Protein AF-0000000086161895 (afdb_homodimer)

pLDDT: mean 83.67, std 21.59, range [21.61, 98.75]

Solvent-accessible surface area (backbone atoms only — not comparable to full-atom values): 61443 Å² total; per-residue (Å²): 136,80,77,74,78,80,79,77,76,77,77,75,75,74,75,74,74,72,73,72,72,72,70,74,74,78,70,81,66,55,65,50,61,78,21,71,27,57,58,48,55,88,66,81,60,60,78,87,67,61,62,79,76,71,68,29,34,17,22,24,34,49,41,60,43,24,47,88,92,68,46,90,54,92,50,67,39,43,39,26,36,40,33,36,76,40,79,45,53,59,91,67,76,63,50,37,33,41,37,45,35,44,27,64,58,23,27,18,32,64,71,48,56,63,57,45,55,58,35,45,64,69,44,63,31,33,44,26,39,35,35,35,24,40,70,28,5,42,70,4,53,47,62,66,19,65,34,22,35,42,52,29,55,36,24,93,58,34,77,41,82,45,83,87,43,44,45,47,27,31,46,40,43,29,64,75,51,75,62,46,39,44,44,60,29,62,66,41,46,29,48,51,51,50,49,47,37,64,70,77,38,67,71,29,42,27,32,43,33,12,27,29,34,15,20,38,42,46,54,51,36,40,72,65,58,56,87,41,46,34,27,38,36,29,27,13,24,38,52,84,57,52,96,85,50,94,55,67,55,26,65,77,35,43,38,51,50,33,39,60,23,50,41,48,52,44,37,52,34,64,74,32,88,57,24,70,55,86,69,95,44,71,91,43,40,59,59,50,53,52,49,50,33,51,49,31,54,75,28,37,92,77,34,70,45,23,34,49,37,23,68,61,61,73,37,55,27,41,58,42,46,14,42,56,33,34,68,26,47,52,36,82,83,39,25,36,52,34,49,46,49,52,24,30,57,70,67,44,45,76,68,32,43,52,52,49,49,54,51,42,45,54,59,49,55,40,51,72,40,49,70,61,64,55,64,58,16,39,44,10,59,37,56,52,18,66,62,39,24,51,32,41,37,61,31,66,33,42,47,84,76,54,72,37,69,71,56,51,48,46,30,38,71,72,26,74,49,16,71,86,56,65,66,54,51,55,48,43,30,44,34,58,57,51,82,48,71,45,35,58,77,46,46,89,76,48,77,79,89,46,50,53,51,47,38,78,72,56,71,69,78,74,47,81,64,54,48,44,72,78,11,21,36,41,37,33,23,9,40,38,3,63,81,28,26,40,67,36,35,53,49,50,48,60,55,36,53,93,25,38,70,36,67,48,78,48,76,34,72,77,6,23,55,59,26,48,55,47,50,76,69,84,79,84,68,46,48,49,46,51,48,52,33,41,29,61,75,47,74,36,35,72,88,72,50,76,68,68,57,66,75,70,55,65,80,85,73,52,36,79,76,60,78,80,70,66,79,74,67,72,71,66,80,73,69,86,127,135,84,79,73,77,81,77,76,75,76,77,74,77,74,73,74,73,74,71,71,70,71,68,76,72,77,70,80,64,55,65,48,62,79,21,70,28,57,58,48,56,89,67,80,60,61,77,88,66,63,62,80,77,74,66,28,34,16,22,25,35,48,39,62,42,24,48,88,93,67,46,90,54,92,49,68,38,45,40,26,37,40,34,37,77,41,80,46,53,59,92,69,76,64,49,38,33,40,37,45,35,44,28,64,57,24,25,17,33,64,73,48,57,64,58,44,55,60,35,45,63,70,44,64,31,35,44,25,38,36,35,35,24,41,69,29,6,39,69,4,53,48,63,66,19,65,35,22,36,41,51,29,53,36,23,92,57,36,79,42,82,43,83,87,43,46,45,48,27,31,45,40,42,30,65,75,51,74,61,47,38,43,44,60,28,62,67,40,47,29,48,52,52,52,49,47,38,62,71,76,38,68,72,28,43,28,31,43,36,13,29,29,35,14,20,38,41,46,54,50,38,40,72,65,59,55,87,39,48,34,26,40,35,28,26,12,22,38,51,84,56,54,96,85,50,94,54,67,55,28,65,75,35,44,38,52,51,31,37,62,23,50,41,48,53,44,36,51,33,64,74,32,87,56,24,73,54,87,71,95,43,72,92,42,39,59,58,51,53,50,49,51,34,50,49,31,56,74,28,37,90,78,35,68,47,21,34,50,40,24,69,61,59,72,38,55,28,42,59,43,46,13,40,56,33,34,69,24,47,52,36,82,82,39,26,34,54,34,49,47,49,53,26,30,58,71,66,43,46,75,69,30,44,53,52,49,49,54,52,42,44,55,59,49,56,42,50,71,41,46,68,61,64,56,65,38,32,34,46,14,58,39,56,53,19,66,60,41,24,51,33,41,36,59,31,67,33,42,47,85,76,54,73,38,68,71,56,51,49,48,31,38,70,73,26,75,48,18,71,87,55,65,67,55,51,55,49,42,28,44,32,58,58,50,82,47,70,44,36,57,76,46,48,89,78,48,77,79,88,46,49,50,51,46,38,76,73,57,71,69,78,73,49,80,64,53,48,43,71,79,12,20,37,41,37,34,25,10,40,38,4,61,80,29,28,40,66,36,34,52,51,49,47,62,54,37,53,94,26,37,69,37,68,48,78,50,75,34,72,77,6,24,55,59,32,44,56,56,50,82,68,83,78,86,68,50,50,51,45,50,49,53,34,40,28,60,74,47,74,35,36,72,89,72,49,76,67,66,58,65,76,70,55,70,80,84,75,51,36,78,76,58,77,80,69,66,79,73,68,71,72,66,81,72,70,86,128

Nearest PDB structures (foldseek):
  5uno-assembly1_A  TM=5.852E-01  e=4.118E-14  Mycobacterium tuberculosis H37Rv
  8g5u-assembly4_D  TM=5.587E-01  e=6.358E-14  Streptomyces sp. CB03234
  1u4n-assembly1_A  TM=6.090E-01  e=3.744E-05  Alicyclobacillus acidocaldarius
  7q4h-assembly1_B  TM=5.956E-01  e=3.953E-05  Thermoanaerobacter thermohydrosulfuricus
  8b4u-assembly1_A  TM=5.613E-01  e=4.652E-05  Candidatus Bathyarchaeota archaeon

Structure (mmCIF, N/CA/C/O backbone):
data_AF-0000000086161895-model_v1
#
loop_
_entity.id
_entity.type
_entity.pdbx_description
1 polymer 'AB hydrolase-1 domain-containing protein'
#
loop_
_atom_site.group_PDB
_atom_site.id
_atom_site.type_symbol
_atom_site.label_atom_id
_atom_site.label_alt_id
_atom_site.label_comp_id
_atom_site.label_asym_id
_atom_site.label_entity_id
_atom_site.label_seq_id
_atom_site.pdbx_PDB_ins_code
_atom_site.Cartn_x
_atom_site.Cartn_y
_atom_site.Cartn_z
_atom_site.occupancy
_atom_site.B_iso_or_equiv
_atom_site.auth_seq_id
_atom_site.auth_comp_id
_atom_site.auth_asym_id
_atom_site.auth_atom_id
_atom_site.pdbx_PDB_model_num
ATOM 1 N N . MET A 1 1 ? 13.367 -83.688 52.375 1 24.23 1 MET A N 1
ATOM 2 C CA . MET A 1 1 ? 12.375 -82.75 52.875 1 24.23 1 MET A CA 1
ATOM 3 C C . MET A 1 1 ? 12.523 -81.375 52.188 1 24.23 1 MET A C 1
ATOM 5 O O . MET A 1 1 ? 13.469 -80.688 52.469 1 24.23 1 MET A O 1
ATOM 9 N N . LEU A 1 2 ? 12.367 -81.438 50.906 1 25.75 2 LEU A N 1
ATOM 10 C CA . LEU A 1 2 ? 12.672 -80.625 49.719 1 25.75 2 LEU A CA 1
ATOM 11 C C . LEU A 1 2 ? 11.906 -79.312 49.719 1 25.75 2 LEU A C 1
ATOM 13 O O . LEU A 1 2 ? 10.672 -79.312 49.719 1 25.75 2 LEU A O 1
ATOM 17 N N . SER A 1 3 ? 12.5 -78.375 50.531 1 25.25 3 SER A N 1
ATOM 18 C CA . SER A 1 3 ? 11.961 -77.125 50.969 1 25.25 3 SER A CA 1
ATOM 19 C C . SER A 1 3 ? 11.523 -76.25 49.812 1 25.25 3 SER A C 1
ATOM 21 O O . SER A 1 3 ? 12.266 -76.125 48.812 1 25.25 3 SER A O 1
ATOM 23 N N . LEU A 1 4 ? 10.203 -76.125 49.594 1 27.11 4 LEU A N 1
ATOM 24 C CA . LEU A 1 4 ? 9.352 -75.625 48.531 1 27.11 4 LEU A CA 1
ATOM 25 C C . LEU A 1 4 ? 9.5 -74.125 48.438 1 27.11 4 LEU A C 1
ATOM 27 O O . LEU A 1 4 ? 9.273 -73.375 49.406 1 27.11 4 LEU A O 1
ATOM 31 N N . PRO A 1 5 ? 10.484 -73.625 47.656 1 26.67 5 PRO A N 1
ATOM 32 C CA . PRO A 1 5 ? 10.797 -72.188 47.656 1 26.67 5 PRO A CA 1
ATOM 33 C C . PRO A 1 5 ? 9.586 -71.375 47.344 1 26.67 5 PRO A C 1
ATOM 35 O O . PRO A 1 5 ? 8.68 -71.812 46.625 1 26.67 5 PRO A O 1
ATOM 38 N N . ARG A 1 6 ? 9.219 -70.438 48.344 1 24.05 6 ARG A N 1
ATOM 39 C CA . ARG A 1 6 ? 8.125 -69.5 48.438 1 24.05 6 ARG A CA 1
ATOM 40 C C . ARG A 1 6 ? 8.125 -68.5 47.25 1 24.05 6 ARG A C 1
ATOM 42 O O . ARG A 1 6 ? 9.109 -67.812 47 1 24.05 6 ARG A O 1
ATOM 49 N N . LEU A 1 7 ? 7.457 -68.812 46.094 1 22.81 7 LEU A N 1
ATOM 50 C CA . LEU A 1 7 ? 7.324 -68.125 44.812 1 22.81 7 LEU A CA 1
ATOM 51 C C . LEU A 1 7 ? 6.688 -66.75 45.031 1 22.81 7 LEU A C 1
ATOM 53 O O . LEU A 1 7 ? 5.531 -66.625 45.469 1 22.81 7 LEU A O 1
ATOM 57 N N . LEU A 1 8 ? 7.418 -65.812 45.781 1 24.45 8 LEU A N 1
ATOM 58 C CA . LEU A 1 8 ? 6.824 -64.5 46.062 1 24.45 8 LEU A CA 1
ATOM 59 C C . LEU A 1 8 ? 6.348 -63.844 44.781 1 24.45 8 LEU A C 1
ATOM 61 O O . LEU A 1 8 ? 7.109 -63.719 43.812 1 24.45 8 LEU A O 1
ATOM 65 N N . GLY A 1 9 ? 5.039 -63.938 44.469 1 23.34 9 GLY A N 1
ATOM 66 C CA . GLY A 1 9 ? 4.27 -63.344 43.375 1 23.34 9 GLY A CA 1
ATOM 67 C C . GLY A 1 9 ? 4.379 -61.844 43.312 1 23.34 9 GLY A C 1
ATOM 68 O O . GLY A 1 9 ? 3.973 -61.125 44.25 1 23.34 9 GLY A O 1
ATOM 69 N N . VAL A 1 10 ? 5.559 -61.312 42.906 1 24.62 10 VAL A N 1
ATOM 70 C CA . VAL A 1 10 ? 5.707 -59.875 42.781 1 24.62 10 VAL A CA 1
ATOM 71 C C . VAL A 1 10 ? 4.605 -59.312 41.875 1 24.62 10 VAL A C 1
ATOM 73 O O . VAL A 1 10 ? 4.438 -59.75 40.75 1 24.62 10 VAL A O 1
ATOM 76 N N . SER A 1 11 ? 3.475 -58.875 42.5 1 23.55 11 SER A N 1
ATOM 77 C CA . SER A 1 11 ? 2.367 -58.156 41.844 1 23.55 11 SER A CA 1
ATOM 78 C C . SER A 1 11 ? 2.846 -56.906 41.125 1 23.55 11 SER A C 1
ATOM 80 O O . SER A 1 11 ? 3.396 -56 41.75 1 23.55 11 SER A O 1
ATOM 82 N N . ALA A 1 12 ? 3.393 -57.062 39.938 1 25.22 12 ALA A N 1
ATOM 83 C CA . ALA A 1 12 ? 3.781 -55.906 39.156 1 25.22 12 ALA A CA 1
ATOM 84 C C . ALA A 1 12 ? 2.604 -54.969 38.938 1 25.22 12 ALA A C 1
ATOM 86 O O . ALA A 1 12 ? 1.593 -55.344 38.344 1 25.22 12 ALA A O 1
ATOM 87 N N . PHE A 1 13 ? 2.307 -54.094 39.875 1 25.09 13 PHE A N 1
ATOM 88 C CA . PHE A 1 13 ? 1.316 -53.031 39.656 1 25.09 13 PHE A CA 1
ATOM 89 C C . PHE A 1 13 ? 1.644 -52.219 38.406 1 25.09 13 PHE A C 1
ATOM 91 O O . PHE A 1 13 ? 2.738 -51.656 38.281 1 25.09 13 PHE A O 1
ATOM 98 N N . VAL A 1 14 ? 1.16 -52.719 37.25 1 24.91 14 VAL A N 1
ATOM 99 C CA . VAL A 1 14 ? 1.245 -51.906 36.031 1 24.91 14 VAL A CA 1
ATOM 100 C C . VAL A 1 14 ? 0.517 -50.594 36.219 1 24.91 14 VAL A C 1
ATOM 102 O O . VAL A 1 14 ? -0.698 -50.562 36.438 1 24.91 14 VAL A O 1
ATOM 105 N N . ALA A 1 15 ? 1.166 -49.625 36.875 1 27.08 15 ALA A N 1
ATOM 106 C CA . ALA A 1 15 ? 0.582 -48.312 36.844 1 27.08 15 ALA A CA 1
ATOM 107 C C . ALA A 1 15 ? 0.25 -47.906 35.406 1 27.08 15 ALA A C 1
ATOM 109 O O . ALA A 1 15 ? 1.128 -47.875 34.531 1 27.08 15 ALA A O 1
ATOM 110 N N . ALA A 1 16 ? -0.984 -48.094 35.031 1 27.03 16 ALA A N 1
ATOM 111 C CA . ALA A 1 16 ? -1.546 -47.531 33.812 1 27.03 16 ALA A CA 1
ATOM 112 C C . ALA A 1 16 ? -1.298 -46.031 33.75 1 27.03 16 ALA A C 1
ATOM 114 O O . ALA A 1 16 ? -1.785 -45.281 34.594 1 27.03 16 ALA A O 1
ATOM 115 N N . ALA A 1 17 ? -0.083 -45.688 33.344 1 31.97 17 ALA A N 1
ATOM 116 C CA . ALA A 1 17 ? 0.061 -44.281 33 1 31.97 17 ALA A CA 1
ATOM 117 C C . ALA A 1 17 ? -1.079 -43.812 32.094 1 31.97 17 ALA A C 1
ATOM 119 O O . ALA A 1 17 ? -1.207 -44.281 30.969 1 31.97 17 ALA A O 1
ATOM 120 N N . LEU A 1 18 ? -2.164 -43.438 32.75 1 31.08 18 LEU A N 1
ATOM 121 C CA . LEU A 1 18 ? -3.16 -42.688 32.031 1 31.08 18 LEU A CA 1
ATOM 122 C C . LEU A 1 18 ? -2.516 -41.469 31.344 1 31.08 18 LEU A C 1
ATOM 124 O O . LEU A 1 18 ? -2.021 -40.562 32 1 31.08 18 LEU A O 1
ATOM 128 N N . THR A 1 19 ? -1.918 -41.812 30.219 1 31.52 19 THR A N 1
ATOM 129 C CA . THR A 1 19 ? -1.592 -40.688 29.344 1 31.52 19 THR A CA 1
ATOM 130 C C . THR A 1 19 ? -2.809 -39.812 29.141 1 31.52 19 THR A C 1
ATOM 132 O O . THR A 1 19 ? -3.822 -40.219 28.578 1 31.52 19 THR A O 1
ATOM 135 N N . THR A 1 20 ? -3.062 -38.938 30.141 1 30.12 20 THR A N 1
ATOM 136 C CA . THR A 1 20 ? -3.979 -37.844 29.828 1 30.12 20 THR A CA 1
ATOM 137 C C . THR A 1 20 ? -3.617 -37.188 28.5 1 30.12 20 THR A C 1
ATOM 139 O O . THR A 1 20 ? -2.504 -36.688 28.328 1 30.12 20 THR A O 1
ATOM 142 N N . THR A 1 21 ? -4.094 -37.781 27.469 1 30.19 21 THR A N 1
ATOM 143 C CA . THR A 1 21 ? -4.156 -36.969 26.25 1 30.19 21 THR A CA 1
ATOM 144 C C . THR A 1 21 ? -4.746 -35.594 26.547 1 30.19 21 THR A C 1
ATOM 146 O O . THR A 1 21 ? -5.91 -35.469 26.953 1 30.19 21 THR A O 1
ATOM 149 N N . ALA A 1 22 ? -3.904 -34.719 27.078 1 31.86 22 ALA A N 1
ATOM 150 C CA . ALA A 1 22 ? -4.348 -33.344 27.062 1 31.86 22 ALA A CA 1
ATOM 151 C C . ALA A 1 22 ? -5.062 -33 25.75 1 31.86 22 ALA A C 1
ATOM 153 O O . ALA A 1 22 ? -4.457 -33.062 24.688 1 31.86 22 ALA A O 1
ATOM 154 N N . SER A 1 23 ? -6.266 -33.312 25.641 1 28.88 23 SER A N 1
ATOM 155 C CA . SER A 1 23 ? -7.051 -32.688 24.578 1 28.88 23 SER A CA 1
ATOM 156 C C . SER A 1 23 ? -6.664 -31.219 24.406 1 28.88 23 SER A C 1
ATOM 158 O O . SER A 1 23 ? -6.699 -30.438 25.359 1 28.88 23 SER A O 1
ATOM 160 N N . ALA A 1 24 ? -5.742 -30.906 23.578 1 35.44 24 ALA A N 1
ATOM 161 C CA . ALA A 1 24 ? -5.551 -29.516 23.156 1 35.44 24 ALA A CA 1
ATOM 162 C C . ALA A 1 24 ? -6.891 -28.812 23 1 35.44 24 ALA A C 1
ATOM 164 O O . ALA A 1 24 ? -7.688 -29.125 22.125 1 35.44 24 ALA A O 1
ATOM 165 N N . SER A 1 25 ? -7.531 -28.469 24.016 1 37.5 25 SER A N 1
ATOM 166 C CA . SER A 1 25 ? -8.688 -27.578 23.953 1 37.5 25 SER A CA 1
ATOM 167 C C . SER A 1 25 ? -8.594 -26.625 22.766 1 37.5 25 SER A C 1
ATOM 169 O O . SER A 1 25 ? -7.648 -25.844 22.656 1 37.5 25 SER A O 1
ATOM 171 N N . SER A 1 26 ? -8.914 -26.906 21.562 1 45.38 26 SER A N 1
ATOM 172 C CA . SER A 1 26 ? -9.031 -26.062 20.375 1 45.38 26 SER A CA 1
ATOM 173 C C . SER A 1 26 ? -9.609 -24.703 20.719 1 45.38 26 SER A C 1
ATOM 175 O O . SER A 1 26 ? -10.82 -24.562 20.906 1 45.38 26 SER A O 1
ATOM 177 N N . GLN A 1 27 ? -9.109 -23.906 21.516 1 52.97 27 GLN A N 1
ATOM 178 C CA . GLN A 1 27 ? -9.609 -22.562 21.781 1 52.97 27 GLN A CA 1
ATOM 179 C C . GLN A 1 27 ? -10.023 -21.859 20.5 1 52.97 27 GLN A C 1
ATOM 181 O O . GLN A 1 27 ? -9.281 -21.859 19.516 1 52.97 27 GLN A O 1
ATOM 186 N N . ALA A 1 28 ? -11.352 -21.469 20.438 1 69.06 28 ALA A N 1
ATOM 187 C CA . ALA A 1 28 ? -12.008 -20.781 19.312 1 69.06 28 ALA A CA 1
ATOM 188 C C . ALA A 1 28 ? -11.203 -19.562 18.891 1 69.06 28 ALA A C 1
ATOM 190 O O . ALA A 1 28 ? -10.781 -18.75 19.719 1 69.06 28 ALA A O 1
ATOM 191 N N . LEU A 1 29 ? -10.727 -19.516 17.547 1 86.56 29 LEU A N 1
ATOM 192 C CA . LEU A 1 29 ? -9.984 -18.391 17 1 86.56 29 LEU A CA 1
ATOM 193 C C . LEU A 1 29 ? -10.781 -17.109 17.109 1 86.56 29 LEU A C 1
ATOM 195 O O . LEU A 1 29 ? -12.008 -17.109 16.953 1 86.56 29 LEU A O 1
ATOM 199 N N . ARG A 1 30 ? -10.156 -16.062 17.5 1 89.5 30 ARG A N 1
ATOM 200 C CA . ARG A 1 30 ? -10.781 -14.75 17.422 1 89.5 30 ARG A CA 1
ATOM 201 C C . ARG A 1 30 ? -11.008 -14.336 15.969 1 89.5 30 ARG A C 1
ATOM 203 O O . ARG A 1 30 ? -10.094 -14.422 15.148 1 89.5 30 ARG A O 1
ATOM 210 N N . VAL A 1 31 ? -12.273 -13.977 15.695 1 95 31 VAL A N 1
ATOM 211 C CA . VAL A 1 31 ? -12.641 -13.547 14.352 1 95 31 VAL A CA 1
ATOM 212 C C . VAL A 1 31 ? -13.039 -12.078 14.367 1 95 31 VAL A C 1
ATOM 214 O O . VAL A 1 31 ? -13.992 -11.695 15.055 1 95 31 VAL A O 1
ATOM 217 N N . ASN A 1 32 ? -12.289 -11.234 13.719 1 95.38 32 ASN A N 1
ATOM 218 C CA . ASN A 1 32 ? -12.625 -9.828 13.508 1 95.38 32 ASN A CA 1
ATOM 219 C C . ASN A 1 32 ? -13.508 -9.641 12.281 1 95.38 32 ASN A C 1
ATOM 221 O O . ASN A 1 32 ? -13.008 -9.43 11.172 1 95.38 32 ASN A O 1
ATOM 225 N N . GLY A 1 33 ? -14.719 -9.57 12.258 1 93.25 33 GLY A N 1
ATOM 226 C CA . GLY A 1 33 ? -15.734 -9.57 11.219 1 93.25 33 GLY A CA 1
ATOM 227 C C . GLY A 1 33 ? -17.016 -10.273 11.625 1 93.25 33 GLY A C 1
ATOM 228 O O . GLY A 1 33 ? -17.234 -10.523 12.812 1 93.25 33 GLY A O 1
ATOM 229 N N . TRP A 1 34 ? -17.953 -10.414 10.703 1 95.06 34 TRP A N 1
ATOM 230 C CA . TRP A 1 34 ? -17.922 -10.203 9.258 1 95.06 34 TRP A CA 1
ATOM 231 C C . TRP A 1 34 ? -18.422 -8.812 8.906 1 95.06 34 TRP A C 1
ATOM 233 O O . TRP A 1 34 ? -19.547 -8.445 9.266 1 95.06 34 TRP A O 1
ATOM 243 N N . TYR A 1 35 ? -17.594 -8.055 8.102 1 92.5 35 TYR A N 1
ATOM 244 C CA . TYR A 1 35 ? -17.969 -6.723 7.656 1 92.5 35 TYR A CA 1
ATOM 245 C C . TYR A 1 35 ? -18.375 -6.738 6.188 1 92.5 35 TYR A C 1
ATOM 247 O O . TYR A 1 35 ? -17.797 -7.461 5.379 1 92.5 35 TYR A O 1
ATOM 255 N N . PRO A 1 36 ? -19.422 -5.875 5.793 1 88.62 36 PRO A N 1
ATOM 256 C CA . PRO A 1 36 ? -19.656 -5.711 4.355 1 88.62 36 PRO A CA 1
ATOM 257 C C . PRO A 1 36 ? -18.438 -5.168 3.615 1 88.62 36 PRO A C 1
ATOM 259 O O . PRO A 1 36 ? -17.75 -4.289 4.125 1 88.62 36 PRO A O 1
ATOM 262 N N . CYS A 1 37 ? -18.156 -5.789 2.475 1 86.06 37 CYS A N 1
ATOM 263 C CA . CYS A 1 37 ? -17.031 -5.312 1.675 1 86.06 37 CYS A CA 1
ATOM 264 C C . CYS A 1 37 ? -17.312 -5.484 0.187 1 86.06 37 CYS A C 1
ATOM 266 O O . CYS A 1 37 ? -18.234 -6.191 -0.197 1 86.06 37 CYS A O 1
ATOM 268 N N . GLY A 1 38 ? -16.594 -4.723 -0.635 1 78.94 38 GLY A N 1
ATOM 269 C CA . GLY A 1 38 ? -16.797 -4.754 -2.074 1 78.94 38 GLY A CA 1
ATOM 270 C C . GLY A 1 38 ? -15.703 -5.492 -2.814 1 78.94 38 GLY A C 1
ATOM 271 O O . GLY A 1 38 ? -14.875 -6.164 -2.197 1 78.94 38 GLY A O 1
ATOM 272 N N . TYR A 1 39 ? -15.781 -5.395 -4.117 1 76.94 39 TYR A N 1
ATOM 273 C CA . TYR A 1 39 ? -14.719 -5.934 -4.961 1 76.94 39 TYR A CA 1
ATOM 274 C C . TYR A 1 39 ? -13.414 -5.184 -4.738 1 76.94 39 TYR A C 1
ATOM 276 O O . TYR A 1 39 ? -13.414 -3.961 -4.559 1 76.94 39 TYR A O 1
ATOM 284 N N . SER A 1 40 ? -12.32 -5.848 -4.617 1 70.56 40 SER A N 1
ATOM 285 C CA . SER A 1 40 ? -11.016 -5.219 -4.418 1 70.56 40 SER A CA 1
ATOM 286 C C . SER A 1 40 ? -10.586 -4.43 -5.648 1 70.56 40 SER A C 1
ATOM 288 O O . SER A 1 40 ? -9.836 -3.459 -5.539 1 70.56 40 SER A O 1
ATOM 290 N N . SER A 1 41 ? -10.727 -4.914 -6.828 1 58.66 41 SER A N 1
ATOM 291 C CA . SER A 1 41 ? -10.352 -4.211 -8.047 1 58.66 41 SER A CA 1
ATOM 292 C C . SER A 1 41 ? -11.586 -3.861 -8.883 1 58.66 41 SER A C 1
ATOM 294 O O . SER A 1 41 ? -12.648 -4.453 -8.703 1 58.66 41 SER A O 1
ATOM 296 N N . GLU A 1 42 ? -11.547 -2.545 -9.5 1 49.25 42 GLU A N 1
ATOM 297 C CA . GLU A 1 42 ? -12.641 -2.139 -10.383 1 49.25 42 GLU A CA 1
ATOM 298 C C . GLU A 1 42 ? -13.008 -3.258 -11.352 1 49.25 42 GLU A C 1
ATOM 300 O O . GLU A 1 42 ? -12.211 -3.639 -12.203 1 49.25 42 GLU A O 1
ATOM 305 N N . VAL A 1 43 ? -13.594 -4.152 -10.789 1 45.12 43 VAL A N 1
ATOM 306 C CA . VAL A 1 43 ? -14.164 -5.074 -11.766 1 45.12 43 VAL A CA 1
ATOM 307 C C . VAL A 1 43 ? -15.078 -4.316 -12.727 1 45.12 43 VAL A C 1
ATOM 309 O O . VAL A 1 43 ? -15.961 -3.574 -12.297 1 45.12 43 VAL A O 1
ATOM 312 N N . GLN A 1 44 ? -14.414 -3.824 -13.867 1 40.53 44 GLN A N 1
ATOM 313 C CA . GLN A 1 44 ? -15.234 -3.197 -14.898 1 40.53 44 GLN A CA 1
ATOM 314 C C . GLN A 1 44 ? -16.516 -3.986 -15.133 1 40.53 44 GLN A C 1
ATOM 316 O O . GLN A 1 44 ? -16.484 -5.133 -15.578 1 40.53 44 GLN A O 1
ATOM 321 N N . PHE A 1 45 ? -17.438 -3.623 -14.312 1 41.41 45 PHE A N 1
ATOM 322 C CA . PHE A 1 45 ? -18.719 -4.207 -14.68 1 41.41 45 PHE A CA 1
ATOM 323 C C . PHE A 1 45 ? -19.281 -3.541 -15.93 1 41.41 45 PHE A C 1
ATOM 325 O O . PHE A 1 45 ? -19.062 -2.35 -16.156 1 41.41 45 PHE A O 1
ATOM 332 N N . ASP A 1 46 ? -19.469 -4.277 -16.922 1 37.31 46 ASP A N 1
ATOM 333 C CA . ASP A 1 46 ? -20.297 -3.686 -17.969 1 37.31 46 ASP A CA 1
ATOM 334 C C . ASP A 1 46 ? -21.469 -2.918 -17.359 1 37.31 46 ASP A C 1
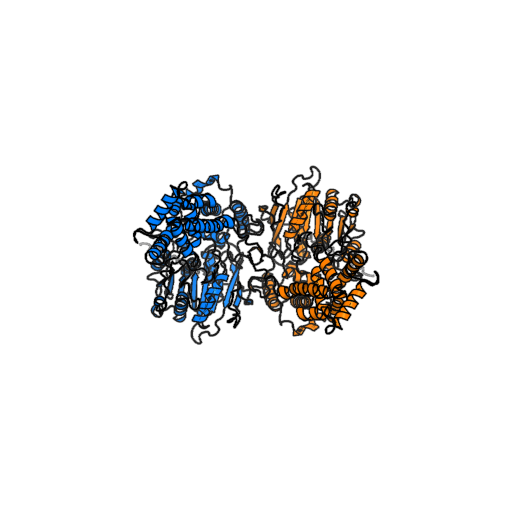ATOM 336 O O . ASP A 1 46 ? -22.109 -3.393 -16.406 1 37.31 46 ASP A O 1
ATOM 340 N N . ALA A 1 47 ? -21.5 -1.625 -17.594 1 37.44 47 ALA A N 1
ATOM 341 C CA . ALA A 1 47 ? -22.5 -0.661 -17.125 1 37.44 47 ALA A CA 1
ATOM 342 C C . ALA A 1 47 ? -23.891 -1.292 -17.062 1 37.44 47 ALA A C 1
ATOM 344 O O . ALA A 1 47 ? -24.688 -0.937 -16.188 1 37.44 47 ALA A O 1
ATOM 345 N N . ASP A 1 48 ? -24.25 -1.969 -18.047 1 38.88 48 ASP A N 1
ATOM 346 C CA . ASP A 1 48 ? -25.625 -2.42 -18.203 1 38.88 48 ASP A CA 1
ATOM 347 C C . ASP A 1 48 ? -25.984 -3.471 -17.156 1 38.88 48 ASP A C 1
ATOM 349 O O . ASP A 1 48 ? -27.156 -3.83 -17.016 1 38.88 48 ASP A O 1
ATOM 353 N N . THR A 1 49 ? -25.062 -4.234 -16.797 1 38 49 THR A N 1
ATOM 354 C CA . THR A 1 49 ? -25.422 -5.309 -15.875 1 38 49 THR A CA 1
ATOM 355 C C . THR A 1 49 ? -25.141 -4.898 -14.43 1 38 49 THR A C 1
ATOM 357 O O . THR A 1 49 ? -24.781 -5.738 -13.602 1 38 49 THR A O 1
ATOM 360 N N . TYR A 1 50 ? -24.812 -3.756 -14.117 1 41.09 50 TYR A N 1
ATOM 361 C CA . TYR A 1 50 ? -24.594 -3.311 -12.75 1 41.09 50 TYR A CA 1
ATOM 362 C C . TYR A 1 50 ? -25.75 -3.742 -11.844 1 41.09 50 TYR A C 1
ATOM 364 O O . TYR A 1 50 ? -26.656 -2.959 -11.578 1 41.09 50 TYR A O 1
ATOM 372 N N . GLU A 1 51 ? -26.547 -4.785 -12.211 1 42.22 51 GLU A N 1
ATOM 373 C CA . GLU A 1 51 ? -27.5 -4.977 -11.117 1 42.22 51 GLU A CA 1
ATOM 374 C C . GLU A 1 51 ? -26.812 -4.836 -9.758 1 42.22 51 GLU A C 1
ATOM 376 O O . GLU A 1 51 ? -25.656 -4.43 -9.68 1 42.22 51 GLU A O 1
ATOM 381 N N . GLU A 1 52 ? -27.234 -5.945 -8.859 1 46.41 52 GLU A N 1
ATOM 382 C CA . GLU A 1 52 ? -27.188 -6.086 -7.41 1 46.41 52 GLU A CA 1
ATOM 383 C C . GLU A 1 52 ? -25.75 -6.199 -6.914 1 46.41 52 GLU A C 1
ATOM 385 O O . GLU A 1 52 ? -25 -7.086 -7.34 1 46.41 52 GLU A O 1
ATOM 390 N N . ILE A 1 53 ? -25.156 -5.129 -6.566 1 50.34 53 ILE A N 1
ATOM 391 C CA . ILE A 1 53 ? -23.875 -5.027 -5.871 1 50.34 53 ILE A CA 1
ATOM 392 C C . ILE A 1 53 ? -23.672 -6.25 -4.973 1 50.34 53 ILE A C 1
ATOM 394 O O . ILE A 1 53 ? -24.422 -6.441 -4.004 1 50.34 53 ILE A O 1
ATOM 398 N N . THR A 1 54 ? -23.234 -7.371 -5.527 1 58.41 54 THR A N 1
ATOM 399 C CA . THR A 1 54 ? -22.844 -8.461 -4.648 1 58.41 54 THR A CA 1
ATOM 400 C C . THR A 1 54 ? -22.047 -7.938 -3.459 1 58.41 54 THR A C 1
ATOM 402 O O . THR A 1 54 ? -21.031 -7.25 -3.633 1 58.41 54 THR A O 1
ATOM 405 N N . VAL A 1 55 ? -22.703 -7.918 -2.287 1 79.12 55 VAL A N 1
ATOM 406 C CA . VAL A 1 55 ? -22.094 -7.48 -1.04 1 79.12 55 VAL A CA 1
ATOM 407 C C . VAL A 1 55 ? -21.328 -8.641 -0.406 1 79.12 55 VAL A C 1
ATOM 409 O O . VAL A 1 55 ? -21.922 -9.648 -0.017 1 79.12 55 VAL A O 1
ATOM 412 N N . PHE A 1 56 ? -20.094 -8.727 -0.61 1 89.62 56 PHE A N 1
ATOM 413 C CA . PHE A 1 56 ? -19.219 -9.648 0.119 1 89.62 56 PHE A CA 1
ATOM 414 C C . PHE A 1 56 ? -19.172 -9.289 1.6 1 89.62 56 PHE A C 1
ATOM 416 O O . PHE A 1 56 ? -19.703 -8.25 2.008 1 89.62 56 PHE A O 1
ATOM 423 N N . GLU A 1 57 ? -18.766 -10.273 2.322 1 94.12 57 GLU A N 1
ATOM 424 C CA . GLU A 1 57 ? -18.375 -10.039 3.709 1 94.12 57 GLU A CA 1
ATOM 425 C C . GLU A 1 57 ? -16.922 -10.414 3.941 1 94.12 57 GLU A C 1
ATOM 427 O O . GLU A 1 57 ? -16.438 -11.406 3.387 1 94.12 57 GLU A O 1
ATOM 432 N N . CYS A 1 58 ? -16.203 -9.602 4.727 1 93.12 58 CYS A N 1
ATOM 433 C CA . CYS A 1 58 ? -14.781 -9.805 4.961 1 93.12 58 CYS A CA 1
ATOM 434 C C . CYS A 1 58 ? -14.484 -9.906 6.453 1 93.12 58 CYS A C 1
ATOM 436 O O . CYS A 1 58 ? -15.211 -9.359 7.277 1 93.12 58 CYS A O 1
ATOM 438 N N . ALA A 1 59 ? -13.414 -10.68 6.746 1 95.88 59 ALA A N 1
ATOM 439 C CA . ALA A 1 59 ? -12.977 -10.867 8.125 1 95.88 59 ALA A CA 1
ATOM 440 C C . ALA A 1 59 ? -11.492 -11.211 8.195 1 95.88 59 ALA A C 1
ATOM 442 O O . ALA A 1 59 ? -10.898 -11.594 7.184 1 95.88 59 ALA A O 1
ATOM 443 N N . GLU A 1 60 ? -10.945 -11.008 9.367 1 95.62 60 GLU A N 1
ATOM 444 C CA . GLU A 1 60 ? -9.625 -11.523 9.695 1 95.62 60 GLU A CA 1
ATOM 445 C C . GLU A 1 60 ? -9.68 -12.5 10.859 1 95.62 60 GLU A C 1
ATOM 447 O O . GLU A 1 60 ? -10.234 -12.18 11.914 1 95.62 60 GLU A O 1
ATOM 452 N N . LEU A 1 61 ? -9.172 -13.672 10.633 1 97.19 61 LEU A N 1
ATOM 453 C CA . LEU A 1 61 ? -9 -14.648 11.695 1 97.19 61 LEU A CA 1
ATOM 454 C C . LEU A 1 61 ? -7.625 -14.508 12.344 1 97.19 61 LEU A C 1
ATOM 456 O O . LEU A 1 61 ? -6.613 -14.398 11.641 1 97.19 61 LEU A O 1
ATOM 460 N N . GLU A 1 62 ? -7.59 -14.469 13.609 1 95.88 62 GLU A N 1
ATOM 461 C CA . GLU A 1 62 ? -6.301 -14.5 14.289 1 95.88 62 GLU A CA 1
ATOM 462 C C . GLU A 1 62 ? -5.762 -15.922 14.398 1 95.88 62 GLU A C 1
ATOM 464 O O . GLU A 1 62 ? -6.301 -16.734 15.148 1 95.88 62 GLU A O 1
ATOM 469 N N . VAL A 1 63 ? -4.734 -16.188 13.664 1 97.56 63 VAL A N 1
ATOM 470 C CA . VAL A 1 63 ? -4.148 -17.516 13.648 1 97.56 63 VAL A CA 1
ATOM 471 C C . VAL A 1 63 ? -2.723 -17.469 14.195 1 97.56 63 VAL A C 1
ATOM 473 O O . VAL A 1 63 ? -2.117 -16.391 14.258 1 97.56 63 VAL A O 1
ATOM 476 N N . PRO A 1 64 ? -2.172 -18.578 14.648 1 97 64 PRO A N 1
ATOM 477 C CA . PRO A 1 64 ? -0.795 -18.547 15.141 1 97 64 PRO A CA 1
ATOM 478 C C . PRO A 1 64 ? 0.223 -18.25 14.047 1 97 64 PRO A C 1
ATOM 480 O O . PRO A 1 64 ? 0.063 -18.719 12.914 1 97 64 PRO A O 1
ATOM 483 N N . LEU A 1 65 ? 1.237 -17.5 14.391 1 97.5 65 LEU A N 1
ATOM 484 C CA . LEU A 1 65 ? 2.381 -17.375 13.492 1 97.5 65 LEU A CA 1
ATOM 485 C C . LEU A 1 65 ? 3.004 -18.734 13.203 1 97.5 65 LEU A C 1
ATOM 487 O O . LEU A 1 65 ? 3.26 -19.078 12.047 1 97.5 65 LEU A O 1
ATOM 491 N N . CYS A 1 66 ? 3.191 -19.469 14.281 1 97.81 66 CYS A N 1
ATOM 492 C CA . CYS A 1 66 ? 3.738 -20.828 14.195 1 97.81 66 CYS A CA 1
ATOM 493 C C . CYS A 1 66 ? 2.721 -21.859 14.664 1 97.81 66 CYS A C 1
ATOM 495 O O . CYS A 1 66 ? 2.377 -21.906 15.844 1 97.81 66 CYS A O 1
ATOM 497 N N . TYR A 1 67 ? 2.246 -22.641 13.742 1 97.12 67 TYR A N 1
ATOM 498 C CA . TYR A 1 67 ? 1.394 -23.75 14.133 1 97.12 67 TYR A CA 1
ATOM 499 C C . TYR A 1 67 ? 2.195 -24.812 14.867 1 97.12 67 TYR A C 1
ATOM 501 O O . TYR A 1 67 ? 3.404 -24.938 14.672 1 97.12 67 TYR A O 1
ATOM 509 N N . GLU A 1 68 ? 1.49 -25.547 15.68 1 95.25 68 GLU A N 1
ATOM 510 C CA . GLU A 1 68 ? 2.123 -26.625 16.438 1 95.25 68 GLU A CA 1
ATOM 511 C C . GLU A 1 68 ? 2.834 -27.609 15.516 1 95.25 68 GLU A C 1
ATOM 513 O O . GLU A 1 68 ? 2.275 -28.031 14.5 1 95.25 68 GLU A O 1
ATOM 518 N N . GLY A 1 69 ? 4.062 -27.922 15.836 1 94.75 69 GLY A N 1
ATOM 519 C CA . GLY A 1 69 ? 4.82 -28.891 15.07 1 94.75 69 GLY A CA 1
ATOM 520 C C . GLY A 1 69 ? 5.629 -28.266 13.945 1 94.75 69 GLY A C 1
ATOM 521 O O . GLY A 1 69 ? 6.473 -28.922 13.336 1 94.75 69 GLY A O 1
ATOM 522 N N . ILE A 1 70 ? 5.453 -27.016 13.648 1 96.5 70 ILE A N 1
ATOM 523 C CA . ILE A 1 70 ? 6.16 -26.375 12.547 1 96.5 70 ILE A CA 1
ATOM 524 C C . ILE A 1 70 ? 7.277 -25.484 13.094 1 96.5 70 ILE A C 1
ATOM 526 O O . ILE A 1 70 ? 8.445 -25.656 12.742 1 96.5 70 ILE A O 1
ATOM 530 N N . CYS A 1 71 ? 6.953 -24.562 13.961 1 96.81 71 CYS A N 1
ATOM 531 C CA . CYS A 1 71 ? 7.914 -23.719 14.672 1 96.81 71 CYS A CA 1
ATOM 532 C C . CYS A 1 71 ? 7.348 -23.25 16 1 96.81 71 CYS A C 1
ATOM 534 O O . CYS A 1 71 ? 6.242 -23.641 16.391 1 96.81 71 CYS A O 1
ATOM 536 N N . GLU A 1 72 ? 8.211 -22.547 16.766 1 96.5 72 GLU A N 1
ATOM 537 C CA . GLU A 1 72 ? 7.789 -22.141 18.094 1 96.5 72 GLU A CA 1
ATOM 538 C C . GLU A 1 72 ? 7.738 -20.625 18.203 1 96.5 72 GLU A C 1
ATOM 540 O O . GLU A 1 72 ? 8.742 -19.938 17.984 1 96.5 72 GLU A O 1
ATOM 545 N N . SER A 1 73 ? 6.582 -20.109 18.406 1 95.81 73 SER A N 1
ATOM 546 C CA . SER A 1 73 ? 6.312 -18.703 18.656 1 95.81 73 SER A CA 1
ATOM 547 C C . SER A 1 73 ? 4.941 -18.5 19.297 1 95.81 73 SER A C 1
ATOM 549 O O . SER A 1 73 ? 3.984 -19.203 18.953 1 95.81 73 SER A O 1
ATOM 551 N N . ASP A 1 74 ? 4.797 -17.547 20.203 1 93.06 74 ASP A N 1
ATOM 552 C CA . ASP A 1 74 ? 3.508 -17.234 20.812 1 93.06 74 ASP A CA 1
ATOM 553 C C . ASP A 1 74 ? 2.779 -16.156 20.016 1 93.06 74 ASP A C 1
ATOM 555 O O . ASP A 1 74 ? 1.638 -15.805 20.312 1 93.06 74 ASP A O 1
ATOM 559 N N . ASP A 1 75 ? 3.412 -15.742 18.969 1 93.56 75 ASP A N 1
ATOM 560 C CA . ASP A 1 75 ? 2.84 -14.648 18.172 1 93.56 75 ASP A CA 1
ATOM 561 C C . ASP A 1 75 ? 1.676 -15.141 17.328 1 93.56 75 ASP A C 1
ATOM 563 O O . ASP A 1 75 ? 1.608 -16.328 16.969 1 93.56 75 ASP A O 1
ATOM 567 N N . LYS A 1 76 ? 0.719 -14.203 17.031 1 94.62 76 LYS A N 1
ATOM 568 C CA . LYS A 1 76 ? -0.396 -14.43 16.125 1 94.62 76 LYS A CA 1
ATOM 569 C C . LYS A 1 76 ? -0.323 -13.492 14.922 1 94.62 76 LYS A C 1
ATOM 571 O O . LYS A 1 76 ? 0.367 -12.477 14.961 1 94.62 76 LYS A O 1
ATOM 576 N N . ILE A 1 77 ? -0.984 -13.898 13.875 1 95.31 77 ILE A N 1
ATOM 577 C CA . ILE A 1 77 ? -1.117 -13.039 12.703 1 95.31 77 ILE A CA 1
ATOM 578 C C . ILE A 1 77 ? -2.574 -13.016 12.242 1 95.31 77 ILE A C 1
ATOM 580 O O . ILE A 1 77 ? -3.375 -13.852 12.656 1 95.31 77 ILE A O 1
ATOM 584 N N . ASN A 1 78 ? -2.922 -12 11.453 1 93.25 78 ASN A N 1
ATOM 585 C CA . ASN A 1 78 ? -4.25 -11.906 10.859 1 93.25 78 ASN A CA 1
ATOM 586 C C . ASN A 1 78 ? -4.324 -12.672 9.539 1 93.25 78 ASN A C 1
ATOM 588 O O . ASN A 1 78 ? -3.412 -12.586 8.711 1 93.25 78 ASN A O 1
ATOM 592 N N . PHE A 1 79 ? -5.285 -13.484 9.445 1 96.81 79 PHE A N 1
ATOM 593 C CA . PHE A 1 79 ? -5.59 -14.242 8.242 1 96.81 79 PHE A CA 1
ATOM 594 C C . PHE A 1 79 ? -6.883 -13.75 7.602 1 96.81 79 PHE A C 1
ATOM 596 O O . PHE A 1 79 ? -7.973 -14.031 8.102 1 96.81 79 PHE A O 1
ATOM 603 N N . PHE A 1 80 ? -6.746 -13.062 6.449 1 95.06 80 PHE A N 1
ATOM 604 C CA . PHE A 1 80 ? -7.879 -12.391 5.816 1 95.06 80 PHE A CA 1
ATOM 605 C C . PHE A 1 80 ? -8.695 -13.383 4.988 1 95.06 80 PHE A C 1
ATOM 607 O O . PHE A 1 80 ? -8.141 -14.141 4.195 1 95.06 80 PHE A O 1
ATOM 614 N N . VAL A 1 81 ? -10.039 -13.227 5.105 1 96.75 81 VAL A N 1
ATOM 615 C CA . VAL A 1 81 ? -10.977 -14.078 4.379 1 96.75 81 VAL A CA 1
ATOM 616 C C . VAL A 1 81 ? -12.117 -13.227 3.828 1 96.75 81 VAL A C 1
ATOM 618 O O . VAL A 1 81 ? -12.625 -12.336 4.512 1 96.75 81 VAL A O 1
ATOM 621 N N . LYS A 1 82 ? -12.492 -13.461 2.609 1 94.62 82 LYS A N 1
ATOM 622 C CA . LYS A 1 82 ? -13.648 -12.867 1.947 1 94.62 82 LYS A CA 1
ATOM 623 C C . LYS A 1 82 ? -14.672 -13.93 1.567 1 94.62 82 LYS A C 1
ATOM 625 O O . LYS A 1 82 ? -14.312 -15 1.069 1 94.62 82 LYS A O 1
ATOM 630 N N . ARG A 1 83 ? -15.984 -13.641 1.851 1 96.06 83 ARG A N 1
ATOM 631 C CA . ARG A 1 83 ? -16.984 -14.648 1.521 1 96.06 83 ARG A CA 1
ATOM 632 C C . ARG A 1 83 ? -18.203 -14.008 0.855 1 96.06 83 ARG A C 1
ATOM 634 O O . ARG A 1 83 ? -18.391 -12.797 0.936 1 96.06 83 ARG A O 1
ATOM 641 N N . LEU A 1 84 ? -18.922 -14.789 0.18 1 94.81 84 LEU A N 1
ATOM 642 C CA . LEU A 1 84 ? -20.281 -14.539 -0.324 1 94.81 84 LEU A CA 1
ATOM 643 C C . LEU A 1 84 ? -21.219 -15.656 0.087 1 94.81 84 LEU A C 1
ATOM 645 O O . LEU A 1 84 ? -21.078 -16.797 -0.364 1 94.81 84 LEU A O 1
ATOM 649 N N . GLU A 1 85 ? -22.156 -15.305 0.927 1 94.06 85 GLU A N 1
ATOM 650 C CA . GLU A 1 85 ? -23.094 -16.312 1.4 1 94.06 85 GLU A CA 1
ATOM 651 C C . GLU A 1 85 ? -24.109 -16.672 0.316 1 94.06 85 GLU A C 1
ATOM 653 O O . GLU A 1 85 ? -24.547 -15.812 -0.447 1 94.06 85 GLU A O 1
ATOM 658 N N . ALA A 1 86 ? -24.484 -17.922 0.387 1 94.19 86 ALA A N 1
ATOM 659 C CA . ALA A 1 86 ? -25.5 -18.406 -0.541 1 94.19 86 ALA A CA 1
ATOM 660 C C . ALA A 1 86 ? -26.828 -17.688 -0.333 1 94.19 86 ALA A C 1
ATOM 662 O O . ALA A 1 86 ? -27.234 -17.453 0.804 1 94.19 86 ALA A O 1
ATOM 663 N N . THR A 1 87 ? -27.422 -17.359 -1.424 1 90.62 87 THR A N 1
ATOM 664 C CA . THR A 1 87 ? -28.719 -16.703 -1.362 1 90.62 87 THR A CA 1
ATOM 665 C C . THR A 1 87 ? -29.844 -17.719 -1.41 1 90.62 87 THR A C 1
ATOM 667 O O . THR A 1 87 ? -30.984 -17.438 -1.014 1 90.62 87 THR A O 1
ATOM 670 N N . ASN A 1 88 ? -29.562 -18.891 -1.854 1 91 88 ASN A N 1
ATOM 671 C CA . ASN A 1 88 ? -30.516 -19.984 -1.973 1 91 88 ASN A CA 1
ATOM 672 C C . ASN A 1 88 ? -29.891 -21.312 -1.504 1 91 88 ASN A C 1
ATOM 674 O O . ASN A 1 88 ? -29.812 -22.266 -2.273 1 91 88 ASN A O 1
ATOM 678 N N . PRO A 1 89 ? -29.562 -21.375 -0.239 1 90.44 89 PRO A N 1
ATOM 679 C CA . PRO A 1 89 ? -28.953 -22.609 0.253 1 90.44 89 PRO A CA 1
ATOM 680 C C . PRO A 1 89 ? -29.906 -23.797 0.193 1 90.44 89 PRO A C 1
ATOM 682 O O . PRO A 1 89 ? -31.125 -23.625 0.168 1 90.44 89 PRO A O 1
ATOM 685 N N . PRO A 1 90 ? -29.328 -24.906 0.145 1 87.56 90 PRO A N 1
ATOM 686 C CA . PRO A 1 90 ? -30.203 -26.078 0.094 1 87.56 90 PRO A CA 1
ATOM 687 C C . PRO A 1 90 ? -31.109 -26.188 1.313 1 87.56 90 PRO A C 1
ATOM 689 O O . PRO A 1 90 ? -30.719 -25.828 2.426 1 87.56 90 PRO A O 1
ATOM 692 N N . LYS A 1 91 ? -32.312 -26.719 1.1 1 86.12 91 LYS A N 1
ATOM 693 C CA . LYS A 1 91 ? -33.281 -26.875 2.158 1 86.12 91 LYS A CA 1
ATOM 694 C C . LYS A 1 91 ? -32.969 -28.094 3.033 1 86.12 91 LYS A C 1
ATOM 696 O O . LYS A 1 91 ? -33.219 -28.078 4.242 1 86.12 91 LYS A O 1
ATOM 701 N N . ASP A 1 92 ? -32.469 -29 2.311 1 87.69 92 ASP A N 1
ATOM 702 C CA . ASP A 1 92 ? -32.094 -30.234 2.998 1 87.69 92 ASP A CA 1
ATOM 703 C C . ASP A 1 92 ? -30.609 -30.531 2.807 1 87.69 92 ASP A C 1
ATOM 705 O O . ASP A 1 92 ? -30.016 -30.156 1.795 1 87.69 92 ASP A O 1
ATOM 709 N N . GLY A 1 93 ? -29.906 -31.172 3.844 1 88.31 93 GLY A N 1
ATOM 710 C CA . GLY A 1 93 ? -28.5 -31.5 3.773 1 88.31 93 GLY A CA 1
ATOM 711 C C . GLY A 1 93 ? -27.594 -30.375 4.258 1 88.31 93 GLY A C 1
ATOM 712 O O . GLY A 1 93 ? -28.078 -29.328 4.695 1 88.31 93 GLY A O 1
ATOM 713 N N . PRO A 1 94 ? -26.375 -30.688 4.203 1 93.44 94 PRO A N 1
ATOM 714 C CA . PRO A 1 94 ? -25.438 -29.656 4.668 1 93.44 94 PRO A CA 1
ATOM 715 C C . PRO A 1 94 ? -25.297 -28.5 3.678 1 93.44 94 PRO A C 1
ATOM 717 O O . PRO A 1 94 ? -25.422 -28.703 2.467 1 93.44 94 PRO A O 1
ATOM 720 N N . ARG A 1 95 ? -25.062 -27.344 4.199 1 95.69 95 ARG A N 1
ATOM 721 C CA . ARG A 1 95 ? -24.656 -26.219 3.35 1 95.69 95 ARG A CA 1
ATOM 722 C C . ARG A 1 95 ? -23.328 -26.5 2.668 1 95.69 95 ARG A C 1
ATOM 724 O O . ARG A 1 95 ? -22.469 -27.188 3.229 1 95.69 95 ARG A O 1
ATOM 731 N N . LYS A 1 96 ? -23.188 -26.031 1.479 1 97.44 96 LYS A N 1
ATOM 732 C CA . LYS A 1 96 ? -21.953 -26.219 0.722 1 97.44 96 LYS A CA 1
ATOM 733 C C . LYS A 1 96 ? -21.125 -24.953 0.693 1 97.44 96 LYS A C 1
ATOM 735 O O . LYS A 1 96 ? -21.672 -23.844 0.681 1 97.44 96 LYS A O 1
ATOM 740 N N . ALA A 1 97 ? -19.844 -25.141 0.717 1 98.31 97 ALA A N 1
ATOM 741 C CA . ALA A 1 97 ? -18.906 -24.031 0.57 1 98.31 97 ALA A CA 1
ATOM 742 C C . ALA A 1 97 ? -17.828 -24.359 -0.465 1 98.31 97 ALA A C 1
ATOM 744 O O . ALA A 1 97 ? -17.328 -25.484 -0.523 1 98.31 97 ALA A O 1
ATOM 745 N N . LEU A 1 98 ? -17.562 -23.438 -1.3 1 98.38 98 LEU A N 1
ATOM 746 C CA . LEU A 1 98 ? -16.453 -23.516 -2.244 1 98.38 98 LEU A CA 1
ATOM 747 C C . LEU A 1 98 ? -15.367 -22.5 -1.911 1 98.38 98 LEU A C 1
ATOM 749 O O . LEU A 1 98 ? -15.633 -21.297 -1.921 1 98.38 98 LEU A O 1
ATOM 753 N N . ILE A 1 99 ? -14.195 -22.969 -1.587 1 98.62 99 ILE A N 1
ATOM 754 C CA . ILE A 1 99 ? -13.055 -22.125 -1.288 1 98.62 99 ILE A CA 1
ATOM 755 C C . ILE A 1 99 ? -12.141 -22.031 -2.508 1 98.62 99 ILE A C 1
ATOM 757 O O . ILE A 1 99 ? -11.703 -23.047 -3.043 1 98.62 99 ILE A O 1
ATOM 761 N N . LEU A 1 100 ? -11.867 -20.844 -2.955 1 97.19 100 LEU A N 1
ATOM 762 C CA . LEU A 1 100 ? -10.969 -20.609 -4.078 1 97.19 100 LEU A CA 1
ATOM 763 C C . LEU A 1 100 ? -9.617 -20.094 -3.6 1 97.19 100 LEU A C 1
ATOM 765 O O . LEU A 1 100 ? -9.555 -19.125 -2.852 1 97.19 100 LEU A O 1
ATOM 769 N N . ALA A 1 101 ? -8.578 -20.734 -4.02 1 97.19 101 ALA A N 1
ATOM 770 C CA . ALA A 1 101 ? -7.223 -20.359 -3.617 1 97.19 101 ALA A CA 1
ATOM 771 C C . ALA A 1 101 ? -6.41 -19.875 -4.812 1 97.19 101 ALA A C 1
ATOM 773 O O . ALA A 1 101 ? -6.215 -20.609 -5.781 1 97.19 101 ALA A O 1
ATOM 774 N N . GLN A 1 102 ? -5.93 -18.688 -4.641 1 93.75 102 GLN A N 1
ATOM 775 C CA . GLN A 1 102 ? -5.09 -18.078 -5.668 1 93.75 102 GLN A CA 1
ATOM 776 C C . GLN A 1 102 ? -3.705 -18.703 -5.695 1 93.75 102 GLN A C 1
ATOM 778 O O . GLN A 1 102 ? -3.338 -19.453 -4.781 1 93.75 102 GLN A O 1
ATOM 783 N N . GLY A 1 103 ? -3.016 -18.406 -6.809 1 94.75 103 GLY A N 1
ATOM 784 C CA . GLY A 1 103 ? -1.689 -18.969 -6.984 1 94.75 103 GLY A CA 1
ATOM 785 C C . GLY A 1 103 ? -0.575 -18.047 -6.535 1 94.75 103 GLY A C 1
ATOM 786 O O . GLY A 1 103 ? -0.707 -17.344 -5.527 1 94.75 103 GLY A O 1
ATOM 787 N N . GLY A 1 104 ? 0.487 -18.281 -7.141 1 91.94 104 GLY A N 1
ATOM 788 C CA . GLY A 1 104 ? 1.743 -17.609 -6.848 1 91.94 104 GLY A CA 1
ATOM 789 C C . GLY A 1 104 ? 2.918 -18.562 -6.746 1 91.94 104 GLY A C 1
ATOM 790 O O . GLY A 1 104 ? 3.324 -19.172 -7.746 1 91.94 104 GLY A O 1
ATOM 791 N N . PRO A 1 105 ? 3.258 -19.031 -5.629 1 94.44 105 PRO A N 1
ATOM 792 C CA . PRO A 1 105 ? 2.92 -18.422 -4.344 1 94.44 105 PRO A CA 1
ATOM 793 C C . PRO A 1 105 ? 3.191 -16.906 -4.316 1 94.44 105 PRO A C 1
ATOM 795 O O . PRO A 1 105 ? 3.955 -16.406 -5.141 1 94.44 105 PRO A O 1
ATOM 798 N N . GLY A 1 106 ? 2.465 -16.266 -3.473 1 92.94 106 GLY A N 1
ATOM 799 C CA . GLY A 1 106 ? 2.746 -14.844 -3.273 1 92.94 106 GLY A CA 1
ATOM 800 C C . GLY A 1 106 ? 1.595 -13.945 -3.676 1 92.94 106 GLY A C 1
ATOM 801 O O . GLY A 1 106 ? 1.674 -12.727 -3.525 1 92.94 106 GLY A O 1
ATOM 802 N N . TYR A 1 107 ? 0.52 -14.562 -4.133 1 89.38 107 TYR A N 1
ATOM 803 C CA . TYR A 1 107 ? -0.59 -13.719 -4.555 1 89.38 107 TYR A CA 1
ATOM 804 C C . TYR A 1 107 ? -1.676 -13.672 -3.484 1 89.38 107 TYR A C 1
ATOM 806 O O . TYR A 1 107 ? -1.96 -14.68 -2.834 1 89.38 107 TYR A O 1
ATOM 814 N N . ALA A 1 108 ? -2.258 -12.484 -3.434 1 90.19 108 ALA A N 1
ATOM 815 C CA . ALA A 1 108 ? -3.467 -12.328 -2.627 1 90.19 108 ALA A CA 1
ATOM 816 C C . ALA A 1 108 ? -4.711 -12.719 -3.42 1 90.19 108 ALA A C 1
ATOM 818 O O . ALA A 1 108 ? -4.605 -13.281 -4.512 1 90.19 108 ALA A O 1
ATOM 819 N N . SER A 1 109 ? -5.867 -12.445 -2.949 1 88.94 109 SER A N 1
ATOM 820 C CA . SER A 1 109 ? -7.055 -13.156 -3.418 1 88.94 109 SER A CA 1
ATOM 821 C C . SER A 1 109 ? -7.824 -12.328 -4.438 1 88.94 109 SER A C 1
ATOM 823 O O . SER A 1 109 ? -8.805 -12.797 -5.023 1 88.94 109 SER A O 1
ATOM 825 N N . PRO A 1 110 ? -7.477 -11.016 -4.785 1 81.56 110 PRO A N 1
ATOM 826 C CA . PRO A 1 110 ? -8.352 -10.203 -5.629 1 81.56 110 PRO A CA 1
ATOM 827 C C . PRO A 1 110 ? -8.68 -10.875 -6.965 1 81.56 110 PRO A C 1
ATOM 829 O O . PRO A 1 110 ? -9.797 -10.758 -7.465 1 81.56 110 PRO A O 1
ATOM 832 N N . ALA A 1 111 ? -7.793 -11.633 -7.488 1 80.5 111 ALA A N 1
ATOM 833 C CA . ALA A 1 111 ? -8.008 -12.266 -8.789 1 80.5 111 ALA A CA 1
ATOM 834 C C . ALA A 1 111 ? -9.117 -13.312 -8.711 1 80.5 111 ALA A C 1
ATOM 836 O O . ALA A 1 111 ? -9.742 -13.641 -9.719 1 80.5 111 ALA A O 1
ATOM 837 N N . MET A 1 112 ? -9.375 -13.891 -7.578 1 88.88 112 MET A N 1
ATOM 838 C CA . MET A 1 112 ? -10.391 -14.93 -7.418 1 88.88 112 MET A CA 1
ATOM 839 C C . MET A 1 112 ? -11.797 -14.336 -7.535 1 88.88 112 MET A C 1
ATOM 841 O O . MET A 1 112 ? -12.75 -15.055 -7.82 1 88.88 112 MET A O 1
ATOM 845 N N . GLU A 1 113 ? -11.938 -13.008 -7.32 1 81.88 113 GLU A N 1
ATOM 846 C CA . GLU A 1 113 ? -13.25 -12.367 -7.363 1 81.88 113 GLU A CA 1
ATOM 847 C C . GLU A 1 113 ? -13.875 -12.492 -8.75 1 81.88 113 GLU A C 1
ATOM 849 O O . GLU A 1 113 ? -15.078 -12.734 -8.875 1 81.88 113 GLU A O 1
ATOM 854 N N . SER A 1 114 ? -13.07 -12.367 -9.75 1 76.69 114 SER A N 1
ATOM 855 C CA . SER A 1 114 ? -13.57 -12.531 -11.109 1 76.69 114 SER A CA 1
ATOM 856 C C . SER A 1 114 ? -14.008 -13.977 -11.367 1 76.69 114 SER A C 1
ATOM 858 O O . SER A 1 114 ? -15.016 -14.211 -12.031 1 76.69 114 SER A O 1
ATOM 860 N N . THR A 1 115 ? -13.234 -14.93 -10.852 1 80.75 115 THR A N 1
ATOM 861 C CA . THR A 1 115 ? -13.57 -16.344 -10.992 1 80.75 115 THR A CA 1
ATOM 862 C C . THR A 1 115 ? -14.867 -16.672 -10.266 1 80.75 115 THR A C 1
ATOM 864 O O . THR A 1 115 ? -15.672 -17.469 -10.734 1 80.75 115 THR A O 1
ATOM 867 N N . MET A 1 116 ? -15.094 -16.031 -9.188 1 84.94 116 MET A N 1
ATOM 868 C CA . MET A 1 116 ? -16.312 -16.25 -8.406 1 84.94 116 MET A CA 1
ATOM 869 C C . MET A 1 116 ? -17.547 -15.82 -9.18 1 84.94 116 MET A C 1
ATOM 871 O O . MET A 1 116 ? -18.594 -16.453 -9.078 1 84.94 116 MET A O 1
ATOM 875 N N . GLN A 1 117 ? -17.406 -14.805 -9.953 1 79.19 117 GLN A N 1
ATOM 876 C CA . GLN A 1 117 ? -18.578 -14.266 -10.648 1 79.19 117 GLN A CA 1
ATOM 877 C C . GLN A 1 117 ? -19.188 -15.305 -11.578 1 79.19 117 GLN A C 1
ATOM 879 O O . GLN A 1 117 ? -20.406 -15.508 -11.562 1 79.19 117 GLN A O 1
ATOM 884 N N . SER A 1 118 ? -18.375 -15.945 -12.328 1 79.19 118 SER A N 1
ATOM 885 C CA . SER A 1 118 ? -18.859 -16.969 -13.242 1 79.19 118 SER A CA 1
ATOM 886 C C . SER A 1 118 ? -19.453 -18.156 -12.492 1 79.19 118 SER A C 1
ATOM 888 O O . SER A 1 118 ? -20.516 -18.672 -12.867 1 79.19 118 SER A O 1
ATOM 890 N N . LEU A 1 119 ? -18.828 -18.562 -11.469 1 88.5 119 LEU A N 1
ATOM 891 C CA . LEU A 1 119 ? -19.266 -19.719 -10.703 1 88.5 119 LEU A CA 1
ATOM 892 C C . LEU A 1 119 ? -20.578 -19.438 -9.977 1 88.5 119 LEU A C 1
ATOM 894 O O . LEU A 1 119 ? -21.438 -20.312 -9.844 1 88.5 119 LEU A O 1
ATOM 898 N N . ILE A 1 120 ? -20.719 -18.203 -9.539 1 85.56 120 ILE A N 1
ATOM 899 C CA . ILE A 1 120 ? -21.953 -17.797 -8.859 1 85.56 120 ILE A CA 1
ATOM 900 C C . ILE A 1 120 ? -23.141 -17.969 -9.805 1 85.56 120 ILE A C 1
ATOM 902 O O . ILE A 1 120 ? -24.203 -18.438 -9.383 1 85.56 120 ILE A O 1
ATOM 906 N N . GLN A 1 121 ? -22.969 -17.672 -11.008 1 83.56 121 GLN A N 1
ATOM 907 C CA . GLN A 1 121 ? -24.031 -17.812 -11.992 1 83.56 121 GLN A CA 1
ATOM 908 C C . GLN A 1 121 ? -24.406 -19.266 -12.211 1 83.56 121 GLN A C 1
ATOM 910 O O . GLN A 1 121 ? -25.594 -19.609 -12.234 1 83.56 121 GLN A O 1
ATOM 915 N N . TYR A 1 122 ? -23.453 -20.156 -12.32 1 88 122 TYR A N 1
ATOM 916 C CA . TYR A 1 122 ? -23.703 -21.562 -12.602 1 88 122 TYR A CA 1
ATOM 917 C C . TYR A 1 122 ? -24.297 -22.266 -11.383 1 88 122 TYR A C 1
ATOM 919 O O . TYR A 1 122 ? -25.094 -23.188 -11.523 1 88 122 TYR A O 1
ATOM 927 N N . LEU A 1 123 ? -23.953 -21.75 -10.203 1 93.25 123 LEU A N 1
ATOM 928 C CA . LEU A 1 123 ? -24.359 -22.438 -8.977 1 93.25 123 LEU A CA 1
ATOM 929 C C . LEU A 1 123 ? -25.656 -21.859 -8.43 1 93.25 123 LEU A C 1
ATOM 931 O O . LEU A 1 123 ? -26.219 -22.391 -7.469 1 93.25 123 LEU A O 1
ATOM 935 N N . ASN A 1 124 ? -26.141 -20.797 -9.023 1 89.19 124 ASN A N 1
ATOM 936 C CA . ASN A 1 124 ? -27.438 -20.203 -8.773 1 89.19 124 ASN A CA 1
ATOM 937 C C . ASN A 1 124 ? -27.656 -19.891 -7.293 1 89.19 124 ASN A C 1
ATOM 939 O O . ASN A 1 124 ? -28.703 -20.203 -6.734 1 89.19 124 ASN A O 1
ATOM 943 N N . GLY A 1 125 ? -26.594 -19.5 -6.621 1 89.56 125 GLY A N 1
ATOM 944 C CA . GLY A 1 125 ? -26.672 -19.031 -5.246 1 89.56 125 GLY A CA 1
ATOM 945 C C . GLY A 1 125 ? -26.797 -20.156 -4.234 1 89.56 125 GLY A C 1
ATOM 946 O O . GLY A 1 125 ? -27.188 -19.922 -3.088 1 89.56 125 GLY A O 1
ATOM 947 N N . THR A 1 126 ? -26.438 -21.328 -4.52 1 94.06 126 THR A N 1
ATOM 948 C CA . THR A 1 126 ? -26.688 -22.469 -3.646 1 94.06 126 THR A CA 1
ATOM 949 C C . THR A 1 126 ? -25.453 -22.781 -2.801 1 94.06 126 THR A C 1
ATOM 951 O O . THR A 1 126 ? -25.5 -23.609 -1.889 1 94.06 126 THR A O 1
ATOM 954 N N . VAL A 1 127 ? -24.406 -22.109 -3.084 1 96.25 127 VAL A N 1
ATOM 955 C CA . VAL A 1 127 ? -23.141 -22.422 -2.447 1 96.25 127 VAL A CA 1
ATOM 956 C C . VAL A 1 127 ? -22.531 -21.156 -1.834 1 96.25 127 VAL A C 1
ATOM 958 O O . VAL A 1 127 ? -22.609 -20.078 -2.422 1 96.25 127 VAL A O 1
ATOM 961 N N . ASP A 1 128 ? -21.969 -21.312 -0.641 1 96.5 128 ASP A N 1
ATOM 962 C CA . ASP A 1 128 ? -21.156 -20.234 -0.088 1 96.5 128 ASP A CA 1
ATOM 963 C C . ASP A 1 128 ? -19.781 -20.188 -0.771 1 96.5 128 ASP A C 1
ATOM 965 O O . ASP A 1 128 ? -19.203 -21.219 -1.074 1 96.5 128 ASP A O 1
ATOM 969 N N . PHE A 1 129 ? -19.312 -18.984 -1.015 1 96.69 129 PHE A N 1
ATOM 970 C CA . PHE A 1 129 ? -17.984 -18.797 -1.604 1 96.69 129 PHE A CA 1
ATOM 971 C C . PHE A 1 129 ? -17.031 -18.188 -0.592 1 96.69 129 PHE A C 1
ATOM 973 O O . PHE A 1 129 ? -17.406 -17.312 0.182 1 96.69 129 PHE A O 1
ATOM 980 N N . TYR A 1 130 ? -15.812 -18.703 -0.648 1 97.5 130 TYR A N 1
ATOM 981 C CA . TYR A 1 130 ? -14.742 -18.141 0.169 1 97.5 130 TYR A CA 1
ATOM 982 C C . TYR A 1 130 ? -13.469 -17.953 -0.65 1 97.5 130 TYR A C 1
ATOM 984 O O . TYR A 1 130 ? -13.203 -18.734 -1.573 1 97.5 130 TYR A O 1
ATOM 992 N N . THR A 1 131 ? -12.719 -16.953 -0.37 1 96.38 131 THR A N 1
ATOM 993 C CA . THR A 1 131 ? -11.32 -16.781 -0.768 1 96.38 131 THR A CA 1
ATOM 994 C C . THR A 1 131 ? -10.516 -16.125 0.342 1 96.38 131 THR A C 1
ATOM 996 O O . THR A 1 131 ? -11.062 -15.75 1.383 1 96.38 131 THR A O 1
ATOM 999 N N . PHE A 1 132 ? -9.211 -16.078 0.149 1 96.25 132 PHE A N 1
ATOM 1000 C CA . PHE A 1 132 ? -8.352 -15.609 1.231 1 96.25 132 PHE A CA 1
ATOM 1001 C C . PHE A 1 132 ? -7.023 -15.109 0.688 1 96.25 132 PHE A C 1
ATOM 1003 O O . PHE A 1 132 ? -6.625 -15.469 -0.422 1 96.25 132 PHE A O 1
ATOM 1010 N N . ASP A 1 133 ? -6.449 -14.219 1.469 1 94.06 133 ASP A N 1
ATOM 1011 C CA . ASP A 1 133 ? -5.051 -13.891 1.204 1 94.06 133 ASP A CA 1
ATOM 1012 C C . ASP A 1 133 ? -4.113 -14.906 1.844 1 94.06 133 ASP A C 1
ATOM 1014 O O . ASP A 1 133 ? -4.234 -15.211 3.035 1 94.06 133 ASP A O 1
ATOM 1018 N N . HIS A 1 134 ? -3.186 -15.461 1.032 1 96.5 134 HIS A N 1
ATOM 1019 C CA . HIS A 1 134 ? -2.182 -16.328 1.634 1 96.5 134 HIS A CA 1
ATOM 1020 C C . HIS A 1 134 ? -1.43 -15.617 2.75 1 96.5 134 HIS A C 1
ATOM 1022 O O . HIS A 1 134 ? -1.161 -14.422 2.656 1 96.5 134 HIS A O 1
ATOM 1028 N N . ARG A 1 135 ? -1.146 -16.406 3.857 1 97.19 135 ARG A N 1
ATOM 1029 C CA . ARG A 1 135 ? -0.225 -15.812 4.82 1 97.19 135 ARG A CA 1
ATOM 1030 C C . ARG A 1 135 ? 1.03 -15.297 4.125 1 97.19 135 ARG A C 1
ATOM 1032 O O . ARG A 1 135 ? 1.573 -15.953 3.236 1 97.19 135 ARG A O 1
ATOM 1039 N N . GLY A 1 136 ? 1.437 -14.062 4.422 1 95.25 136 GLY A N 1
ATOM 1040 C CA . GLY A 1 136 ? 2.586 -13.43 3.795 1 95.25 136 GLY A CA 1
ATOM 1041 C C . GLY A 1 136 ? 2.213 -12.531 2.631 1 95.25 136 GLY A C 1
ATOM 1042 O O . GLY A 1 136 ? 3.08 -11.891 2.029 1 95.25 136 GLY A O 1
ATOM 1043 N N . THR A 1 137 ? 0.88 -12.469 2.322 1 93 137 THR A N 1
ATOM 1044 C CA . THR A 1 137 ? 0.444 -11.641 1.202 1 93 137 THR A CA 1
ATOM 1045 C C . THR A 1 137 ? -0.732 -10.758 1.608 1 93 137 THR A C 1
ATOM 1047 O O . THR A 1 137 ? -1.37 -11 2.637 1 93 137 THR A O 1
ATOM 1050 N N . GLY A 1 138 ? -0.927 -9.719 0.849 1 87.31 138 GLY A N 1
ATOM 1051 C CA . GLY A 1 138 ? -2.107 -8.891 1.022 1 87.31 138 GLY A CA 1
ATOM 1052 C C . GLY A 1 138 ? -2.361 -8.508 2.469 1 87.31 138 GLY A C 1
ATOM 1053 O O . GLY A 1 138 ? -1.462 -8.023 3.156 1 87.31 138 GLY A O 1
ATOM 1054 N N . ARG A 1 139 ? -3.555 -8.867 2.99 1 89.06 139 ARG A N 1
ATOM 1055 C CA . ARG A 1 139 ? -4.004 -8.469 4.32 1 89.06 139 ARG A CA 1
ATOM 1056 C C . ARG A 1 139 ? -3.711 -9.562 5.344 1 89.06 139 ARG A C 1
ATOM 1058 O O . ARG A 1 139 ? -4.074 -9.438 6.516 1 89.06 139 ARG A O 1
ATOM 1065 N N . SER A 1 140 ? -3.053 -10.633 4.906 1 93.19 140 SER A N 1
ATOM 1066 C CA . SER A 1 140 ? -2.693 -11.75 5.77 1 93.19 140 SER A CA 1
ATOM 1067 C C . SER A 1 140 ? -1.215 -11.711 6.141 1 93.19 140 SER A C 1
ATOM 1069 O O . SER A 1 140 ? -0.467 -12.641 5.828 1 93.19 140 SER A O 1
ATOM 1071 N N . GLU A 1 141 ? -0.862 -10.617 6.828 1 90.81 141 GLU A N 1
ATOM 1072 C CA . GLU A 1 141 ? 0.505 -10.477 7.32 1 90.81 141 GLU A CA 1
ATOM 1073 C C . GLU A 1 141 ? 1.497 -10.359 6.164 1 90.81 141 GLU A C 1
ATOM 1075 O O . GLU A 1 141 ? 2.438 -11.148 6.066 1 90.81 141 GLU A O 1
ATOM 1080 N N . PHE A 1 142 ? 1.365 -9.367 5.375 1 88.88 142 PHE A N 1
ATOM 1081 C CA . PHE A 1 142 ? 2.217 -9.156 4.211 1 88.88 142 PHE A CA 1
ATOM 1082 C C . PHE A 1 142 ? 3.684 -9.094 4.617 1 88.88 142 PHE A C 1
ATOM 1084 O O . PHE A 1 142 ? 4.055 -8.328 5.512 1 88.88 142 PHE A O 1
ATOM 1091 N N . LEU A 1 143 ? 4.48 -9.945 4.004 1 90.06 143 LEU A N 1
ATOM 1092 C CA . LEU A 1 143 ? 5.918 -9.906 4.262 1 90.06 143 LEU A CA 1
ATOM 1093 C C . LEU A 1 143 ? 6.547 -8.664 3.641 1 90.06 143 LEU A C 1
ATOM 1095 O O . LEU A 1 143 ? 6.574 -8.523 2.416 1 90.06 143 LEU A O 1
ATOM 1099 N N . MET A 1 144 ? 7 -7.785 4.531 1 82.88 144 MET A N 1
ATOM 1100 C CA . MET A 1 144 ? 7.574 -6.527 4.062 1 82.88 144 MET A CA 1
ATOM 1101 C C . MET A 1 144 ? 8.891 -6.238 4.77 1 82.88 144 MET A C 1
ATOM 1103 O O . MET A 1 144 ? 9.031 -6.492 5.969 1 82.88 144 MET A O 1
ATOM 1107 N N . CYS A 1 145 ? 9.812 -5.695 3.965 1 88.94 145 CYS A N 1
ATOM 1108 C CA . CYS A 1 145 ? 11.078 -5.234 4.531 1 88.94 145 CYS A CA 1
ATOM 1109 C C . CYS A 1 145 ? 11.031 -3.74 4.816 1 88.94 145 CYS A C 1
ATOM 1111 O O . CYS A 1 145 ? 11.844 -2.979 4.289 1 88.94 145 CYS A O 1
ATOM 1113 N N . ASP A 1 146 ? 10.18 -3.314 5.762 1 81.88 146 ASP A N 1
ATOM 1114 C CA . ASP A 1 146 ? 9.859 -1.909 5.988 1 81.88 146 ASP A CA 1
ATOM 1115 C C . ASP A 1 146 ? 11.07 -1.147 6.523 1 81.88 146 ASP A C 1
ATOM 1117 O O . ASP A 1 146 ? 11.352 -0.032 6.082 1 81.88 146 ASP A O 1
ATOM 1121 N N . ALA A 1 147 ? 11.758 -1.803 7.453 1 85.81 147 ALA A N 1
ATOM 1122 C CA . ALA A 1 147 ? 12.898 -1.108 8.047 1 85.81 147 ALA A CA 1
ATOM 1123 C C . ALA A 1 147 ? 13.984 -0.849 7 1 85.81 147 ALA A C 1
ATOM 1125 O O . ALA A 1 147 ? 14.633 0.197 7.023 1 85.81 147 ALA A O 1
ATOM 1126 N N . ALA A 1 148 ? 14.031 -1.807 6.035 1 82.69 148 ALA A N 1
ATOM 1127 C CA . ALA A 1 148 ? 15.055 -1.7 4.996 1 82.69 148 ALA A CA 1
ATOM 1128 C C . ALA A 1 148 ? 14.539 -0.9 3.803 1 82.69 148 ALA A C 1
ATOM 1130 O O . ALA A 1 148 ? 15.281 -0.629 2.859 1 82.69 148 ALA A O 1
ATOM 1131 N N . GLN A 1 149 ? 13.258 -0.524 3.836 1 75.5 149 GLN A N 1
ATOM 1132 C CA . GLN A 1 149 ? 12.602 0.191 2.744 1 75.5 149 GLN A CA 1
ATOM 1133 C C . GLN A 1 149 ? 12.82 -0.526 1.413 1 75.5 149 GLN A C 1
ATOM 1135 O O . GLN A 1 149 ? 13.117 0.11 0.4 1 75.5 149 GLN A O 1
ATOM 1140 N N . ALA A 1 150 ? 12.836 -1.852 1.551 1 72.25 150 ALA A N 1
ATOM 1141 C CA . ALA A 1 150 ? 12.883 -2.639 0.321 1 72.25 150 ALA A CA 1
ATOM 1142 C C . ALA A 1 150 ? 11.469 -2.92 -0.195 1 72.25 150 ALA A C 1
ATOM 1144 O O . ALA A 1 150 ? 10.547 -3.146 0.591 1 72.25 150 ALA A O 1
ATOM 1145 N N . LEU A 1 151 ? 11.242 -2.82 -1.507 1 67.06 151 LEU A N 1
ATOM 1146 C CA . LEU A 1 151 ? 9.977 -3.109 -2.164 1 67.06 151 LEU A CA 1
ATOM 1147 C C . LEU A 1 151 ? 8.953 -2.016 -1.873 1 67.06 151 LEU A C 1
ATOM 1149 O O . LEU A 1 151 ? 7.746 -2.27 -1.881 1 67.06 151 LEU A O 1
ATOM 1153 N N . THR A 1 152 ? 9.438 -0.905 -1.322 1 66.12 152 THR A N 1
ATOM 1154 C CA . THR A 1 152 ? 8.602 0.258 -1.044 1 66.12 152 THR A CA 1
ATOM 1155 C C . THR A 1 152 ? 9.055 1.461 -1.863 1 66.12 152 THR A C 1
ATOM 1157 O O . THR A 1 152 ? 10.008 1.362 -2.643 1 66.12 152 THR A O 1
ATOM 1160 N N . GLY A 1 153 ? 8.25 2.488 -1.668 1 60.94 153 GLY A N 1
ATOM 1161 C CA . GLY A 1 153 ? 8.719 3.707 -2.311 1 60.94 153 GLY A CA 1
ATOM 1162 C C . GLY A 1 153 ? 10.164 4.035 -1.99 1 60.94 153 GLY A C 1
ATOM 1163 O O . GLY A 1 153 ? 10.602 3.895 -0.845 1 60.94 153 GLY A O 1
ATOM 1164 N N . GLY A 1 154 ? 11.016 4.129 -2.977 1 59.88 154 GLY A N 1
ATOM 1165 C CA . GLY A 1 154 ? 12.43 4.434 -2.811 1 59.88 154 GLY A CA 1
ATOM 1166 C C . GLY A 1 154 ? 13.336 3.297 -3.244 1 59.88 154 GLY A C 1
ATOM 1167 O O . GLY A 1 154 ? 14.547 3.479 -3.363 1 59.88 154 GLY A O 1
ATOM 1168 N N . SER A 1 155 ? 12.68 2.104 -3.32 1 64.25 155 SER A N 1
ATOM 1169 C CA . SER A 1 155 ? 13.453 0.988 -3.863 1 64.25 155 SER A CA 1
ATOM 1170 C C . SER A 1 155 ? 13.875 1.257 -5.301 1 64.25 155 SER A C 1
ATOM 1172 O O . SER A 1 155 ? 13.086 1.754 -6.105 1 64.25 155 SER A O 1
ATOM 1174 N N . PRO A 1 156 ? 15.102 1.018 -5.531 1 62.81 156 PRO A N 1
ATOM 1175 C CA . PRO A 1 156 ? 15.602 1.298 -6.879 1 62.81 156 PRO A CA 1
ATOM 1176 C C . PRO A 1 156 ? 14.781 0.599 -7.965 1 62.81 156 PRO A C 1
ATOM 1178 O O . PRO A 1 156 ? 14.617 1.139 -9.062 1 62.81 156 PRO A O 1
ATOM 1181 N N . ASN A 1 157 ? 14.258 -0.618 -7.57 1 64.31 157 ASN A N 1
ATOM 1182 C CA . ASN A 1 157 ? 13.5 -1.363 -8.57 1 64.31 157 ASN A CA 1
ATOM 1183 C C . ASN A 1 157 ? 12.008 -1.354 -8.273 1 64.31 157 ASN A C 1
ATOM 1185 O O . ASN A 1 157 ? 11.266 -2.219 -8.742 1 64.31 157 ASN A O 1
ATOM 1189 N N . GLY A 1 158 ? 11.68 -0.441 -7.352 1 60.59 158 GLY A N 1
ATOM 1190 C CA . GLY A 1 158 ? 10.266 -0.351 -7.047 1 60.59 158 GLY A CA 1
ATOM 1191 C C . GLY A 1 158 ? 9.75 -1.536 -6.254 1 60.59 158 GLY A C 1
ATOM 1192 O O . GLY A 1 158 ? 10.25 -1.831 -5.168 1 60.59 158 GLY A O 1
ATOM 1193 N N . THR A 1 159 ? 8.906 -2.348 -6.922 1 60.09 159 THR A N 1
ATOM 1194 C CA . THR A 1 159 ? 8.219 -3.42 -6.211 1 60.09 159 THR A CA 1
ATOM 1195 C C . THR A 1 159 ? 8.938 -4.75 -6.402 1 60.09 159 THR A C 1
ATOM 1197 O O . THR A 1 159 ? 8.406 -5.805 -6.055 1 60.09 159 THR A O 1
ATOM 1200 N N . THR A 1 160 ? 10.133 -4.641 -6.977 1 69.56 160 THR A N 1
ATOM 1201 C CA . THR A 1 160 ? 10.938 -5.852 -7.105 1 69.56 160 THR A CA 1
ATOM 1202 C C . THR A 1 160 ? 12.227 -5.73 -6.305 1 69.56 160 THR A C 1
ATOM 1204 O O . THR A 1 160 ? 12.789 -4.641 -6.18 1 69.56 160 THR A O 1
ATOM 1207 N N . LEU A 1 161 ? 12.625 -6.785 -5.793 1 77.62 161 LEU A N 1
ATOM 1208 C CA . LEU A 1 161 ? 13.836 -6.809 -4.98 1 77.62 161 LEU A CA 1
ATOM 1209 C C . LEU A 1 161 ? 15.078 -6.809 -5.863 1 77.62 161 LEU A C 1
ATOM 1211 O O . LEU A 1 161 ? 15.273 -7.715 -6.676 1 77.62 161 LEU A O 1
ATOM 1215 N N . SER A 1 162 ? 15.867 -5.809 -5.738 1 80.25 162 SER A N 1
ATOM 1216 C CA . SER A 1 162 ? 17.172 -5.836 -6.383 1 80.25 162 SER A CA 1
ATOM 1217 C C . SER A 1 162 ? 18.172 -6.68 -5.586 1 80.25 162 SER A C 1
ATOM 1219 O O . SER A 1 162 ? 18 -6.859 -4.379 1 80.25 162 SER A O 1
ATOM 1221 N N . LEU A 1 163 ? 19.172 -7.188 -6.258 1 83.38 163 LEU A N 1
ATOM 1222 C CA . LEU A 1 163 ? 20.172 -8.023 -5.602 1 83.38 163 LEU A CA 1
ATOM 1223 C C . LEU A 1 163 ? 20.812 -7.285 -4.43 1 83.38 163 LEU A C 1
ATOM 1225 O O . LEU A 1 163 ? 21.109 -7.891 -3.398 1 83.38 163 LEU A O 1
ATOM 1229 N N . ASN A 1 164 ? 20.906 -5.953 -4.547 1 83 164 ASN A N 1
ATOM 1230 C CA . ASN A 1 164 ? 21.594 -5.16 -3.535 1 83 164 ASN A CA 1
ATOM 1231 C C . ASN A 1 164 ? 20.734 -4.945 -2.299 1 83 164 ASN A C 1
ATOM 1233 O O . ASN A 1 164 ? 21.234 -4.582 -1.236 1 83 164 ASN A O 1
ATOM 1237 N N . GLU A 1 165 ? 19.469 -5.246 -2.438 1 86.75 165 GLU A N 1
ATOM 1238 C CA . GLU A 1 165 ? 18.547 -5 -1.339 1 86.75 165 GLU A CA 1
ATOM 1239 C C . GLU A 1 165 ? 18.281 -6.277 -0.542 1 86.75 165 GLU A C 1
ATOM 1241 O O . GLU A 1 165 ? 17.766 -6.219 0.575 1 86.75 165 GLU A O 1
ATOM 1246 N N . ILE A 1 166 ? 18.656 -7.41 -1.119 1 91.75 166 ILE A N 1
ATOM 1247 C CA . ILE A 1 166 ? 18.219 -8.695 -0.581 1 91.75 166 ILE A CA 1
ATOM 1248 C C . ILE A 1 166 ? 18.812 -8.891 0.813 1 91.75 166 ILE A C 1
ATOM 1250 O O . ILE A 1 166 ? 18.109 -9.312 1.737 1 91.75 166 ILE A O 1
ATOM 1254 N N . SER A 1 167 ? 20.109 -8.539 0.992 1 93.25 167 SER A N 1
ATOM 1255 C CA . SER A 1 167 ? 20.75 -8.758 2.279 1 93.25 167 SER A CA 1
ATOM 1256 C C . SER A 1 167 ? 20.062 -7.98 3.391 1 93.25 167 SER A C 1
ATOM 1258 O O . SER A 1 167 ? 19.766 -8.531 4.453 1 93.25 167 SER A O 1
ATOM 1260 N N . ALA A 1 168 ? 19.781 -6.719 3.145 1 92.38 168 ALA A N 1
ATOM 1261 C CA . ALA A 1 168 ? 19.094 -5.887 4.129 1 92.38 168 ALA A CA 1
ATOM 1262 C C . ALA A 1 168 ? 17.672 -6.383 4.371 1 92.38 168 ALA A C 1
ATOM 1264 O O . ALA A 1 168 ? 17.203 -6.406 5.512 1 92.38 168 ALA A O 1
ATOM 1265 N N . CYS A 1 169 ? 17.047 -6.785 3.326 1 93.12 169 CYS A N 1
ATOM 1266 C CA . CYS A 1 169 ? 15.68 -7.285 3.436 1 93.12 169 CYS A CA 1
ATOM 1267 C C . CYS A 1 169 ? 15.633 -8.547 4.285 1 93.12 169 CYS A C 1
ATOM 1269 O O . CYS A 1 169 ? 14.789 -8.672 5.176 1 93.12 169 CYS A O 1
ATOM 1271 N N . LEU A 1 170 ? 16.516 -9.453 4.047 1 96.38 170 LEU A N 1
ATOM 1272 C CA . LEU A 1 170 ? 16.516 -10.711 4.785 1 96.38 170 LEU A CA 1
ATOM 1273 C C . LEU A 1 170 ? 16.844 -10.477 6.258 1 96.38 170 LEU A C 1
ATOM 1275 O O . LEU A 1 170 ? 16.266 -11.117 7.137 1 96.38 170 LEU A O 1
ATOM 1279 N N . LYS A 1 171 ? 17.75 -9.57 6.5 1 95.62 171 LYS A N 1
ATOM 1280 C CA . LYS A 1 171 ? 18.047 -9.227 7.887 1 95.62 171 LYS A CA 1
ATOM 1281 C C . LYS A 1 171 ? 16.828 -8.633 8.578 1 95.62 171 LYS A C 1
ATOM 1283 O O . LYS A 1 171 ? 16.531 -8.969 9.727 1 95.62 171 LYS A O 1
ATOM 1288 N N . ASP A 1 172 ? 16.141 -7.766 7.898 1 94.88 172 ASP A N 1
ATOM 1289 C CA . ASP A 1 172 ? 14.914 -7.145 8.391 1 94.88 172 ASP A CA 1
ATOM 1290 C C . ASP A 1 172 ? 13.859 -8.195 8.719 1 94.88 172 ASP A C 1
ATOM 1292 O O . ASP A 1 172 ? 13.281 -8.188 9.805 1 94.88 172 ASP A O 1
ATOM 1296 N N . ILE A 1 173 ? 13.625 -9.156 7.863 1 95.44 173 ILE A N 1
ATOM 1297 C CA . ILE A 1 173 ? 12.594 -10.172 8.023 1 95.44 173 ILE A CA 1
ATOM 1298 C C . ILE A 1 173 ? 12.977 -11.125 9.148 1 95.44 173 ILE A C 1
ATOM 1300 O O . ILE A 1 173 ? 12.109 -11.578 9.906 1 95.44 173 ILE A O 1
ATOM 1304 N N . ASN A 1 174 ? 14.25 -11.445 9.203 1 96.31 174 ASN A N 1
ATOM 1305 C CA . ASN A 1 174 ? 14.711 -12.305 10.289 1 96.31 174 ASN A CA 1
ATOM 1306 C C . ASN A 1 174 ? 14.438 -11.672 11.656 1 96.31 174 ASN A C 1
ATOM 1308 O O . ASN A 1 174 ? 14.047 -12.367 12.594 1 96.31 174 ASN A O 1
ATOM 1312 N N . PHE A 1 175 ? 14.648 -10.391 11.688 1 94.94 175 PHE A N 1
ATOM 1313 C CA . PHE A 1 175 ? 14.375 -9.672 12.922 1 94.94 175 PHE A CA 1
ATOM 1314 C C . PHE A 1 175 ? 12.891 -9.727 13.258 1 94.94 175 PHE A C 1
ATOM 1316 O O . PHE A 1 175 ? 12.516 -9.953 14.414 1 94.94 175 PHE A O 1
ATOM 1323 N N . GLN A 1 176 ? 12.039 -9.602 12.312 1 93.38 176 GLN A N 1
ATOM 1324 C CA . GLN A 1 176 ? 10.594 -9.516 12.5 1 93.38 176 GLN A CA 1
ATOM 1325 C C . GLN A 1 176 ? 10.008 -10.852 12.945 1 93.38 176 GLN A C 1
ATOM 1327 O O . GLN A 1 176 ? 9.078 -10.898 13.75 1 93.38 176 GLN A O 1
ATOM 1332 N N . TYR A 1 177 ? 10.539 -11.938 12.453 1 95.81 177 TYR A N 1
ATOM 1333 C CA . TYR A 1 177 ? 9.875 -13.219 12.648 1 95.81 177 TYR A CA 1
ATOM 1334 C C . TYR A 1 177 ? 10.781 -14.203 13.375 1 95.81 177 TYR A C 1
ATOM 1336 O O . TYR A 1 177 ? 10.57 -15.414 13.32 1 95.81 177 TYR A O 1
ATOM 1344 N N . ASP A 1 178 ? 11.82 -13.664 14.031 1 94.88 178 ASP A N 1
ATOM 1345 C CA . ASP A 1 178 ? 12.766 -14.445 14.82 1 94.88 178 ASP A CA 1
ATOM 1346 C C . ASP A 1 178 ? 13.32 -15.617 14.008 1 94.88 178 ASP A C 1
ATOM 1348 O O . ASP A 1 178 ? 13.391 -16.75 14.508 1 94.88 178 ASP A O 1
ATOM 1352 N N . SER A 1 179 ? 13.5 -15.391 12.688 1 95.75 179 SER A N 1
ATOM 1353 C CA . SER A 1 179 ? 14.164 -16.297 11.758 1 95.75 179 SER A CA 1
ATOM 1354 C C . SER A 1 179 ? 13.305 -17.531 11.492 1 95.75 179 SER A C 1
ATOM 1356 O O . SER A 1 179 ? 13.828 -18.594 11.109 1 95.75 179 SER A O 1
ATOM 1358 N N . HIS A 1 180 ? 11.961 -17.422 11.734 1 97.44 180 HIS A N 1
ATOM 1359 C CA . HIS A 1 180 ? 11.07 -18.547 11.461 1 97.44 180 HIS A CA 1
ATOM 1360 C C . HIS A 1 180 ? 10.477 -18.453 10.055 1 97.44 180 HIS A C 1
ATOM 1362 O O . HIS A 1 180 ? 9.289 -18.172 9.891 1 97.44 180 HIS A O 1
ATOM 1368 N N . ALA A 1 181 ? 11.258 -18.859 9.133 1 98.12 181 ALA A N 1
ATOM 1369 C CA . ALA A 1 181 ? 10.758 -18.922 7.758 1 98.12 181 ALA A CA 1
ATOM 1370 C C . ALA A 1 181 ? 9.656 -19.953 7.617 1 98.12 181 ALA A C 1
ATOM 1372 O O . ALA A 1 181 ? 8.773 -19.828 6.762 1 98.12 181 ALA A O 1
ATOM 1373 N N . GLU A 1 182 ? 9.609 -20.984 8.5 1 98.06 182 GLU A N 1
ATOM 1374 C CA . GLU A 1 182 ? 8.625 -22.062 8.484 1 98.06 182 GLU A CA 1
ATOM 1375 C C . GLU A 1 182 ? 7.215 -21.516 8.703 1 98.06 182 GLU A C 1
ATOM 1377 O O . GLU A 1 182 ? 6.234 -22.156 8.297 1 98.06 182 GLU A O 1
ATOM 1382 N N . ALA A 1 183 ? 7.168 -20.375 9.383 1 98.31 183 ALA A N 1
ATOM 1383 C CA . ALA A 1 183 ? 5.871 -19.75 9.641 1 98.31 183 ALA A CA 1
ATOM 1384 C C . ALA A 1 183 ? 5.152 -19.438 8.328 1 98.31 183 ALA A C 1
ATOM 1386 O O . ALA A 1 183 ? 3.93 -19.297 8.305 1 98.31 183 ALA A O 1
ATOM 1387 N N . PHE A 1 184 ? 5.934 -19.391 7.254 1 98.25 184 PHE A N 1
ATOM 1388 C CA . PHE A 1 184 ? 5.375 -19.016 5.961 1 98.25 184 PHE A CA 1
ATOM 1389 C C . PHE A 1 184 ? 5.496 -20.156 4.961 1 98.25 184 PHE A C 1
ATOM 1391 O O . PHE A 1 184 ? 5.531 -19.922 3.75 1 98.25 184 PHE A O 1
ATOM 1398 N N . SER A 1 185 ? 5.559 -21.375 5.48 1 98.25 185 SER A N 1
ATOM 1399 C CA . SER A 1 185 ? 5.648 -22.578 4.66 1 98.25 185 SER A CA 1
ATOM 1400 C C . SER A 1 185 ? 4.289 -22.953 4.078 1 98.25 185 SER A C 1
ATOM 1402 O O . SER A 1 185 ? 3.258 -22.438 4.516 1 98.25 185 SER A O 1
ATOM 1404 N N . VAL A 1 186 ? 4.324 -23.828 3.111 1 98.06 186 VAL A N 1
ATOM 1405 C CA . VAL A 1 186 ? 3.088 -24.344 2.533 1 98.06 186 VAL A CA 1
ATOM 1406 C C . VAL A 1 186 ? 2.289 -25.078 3.602 1 98.06 186 VAL A C 1
ATOM 1408 O O . VAL A 1 186 ? 1.056 -25.047 3.604 1 98.06 186 VAL A O 1
ATOM 1411 N N . ALA A 1 187 ? 2.975 -25.719 4.512 1 98.06 187 ALA A N 1
ATOM 1412 C CA . ALA A 1 187 ? 2.305 -26.422 5.609 1 98.06 187 ALA A CA 1
ATOM 1413 C C . ALA A 1 187 ? 1.562 -25.438 6.508 1 98.06 187 ALA A C 1
ATOM 1415 O O . ALA A 1 187 ? 0.426 -25.688 6.914 1 98.06 187 ALA A O 1
ATOM 1416 N N . SER A 1 188 ? 2.254 -24.359 6.828 1 98.25 188 SER A N 1
ATOM 1417 C CA . SER A 1 188 ? 1.591 -23.328 7.629 1 98.25 188 SER A CA 1
ATOM 1418 C C . SER A 1 188 ? 0.35 -22.797 6.926 1 98.25 188 SER A C 1
ATOM 1420 O O . SER A 1 188 ? -0.693 -22.609 7.551 1 98.25 188 SER A O 1
ATOM 1422 N N . ALA A 1 189 ? 0.482 -22.562 5.633 1 98.5 189 ALA A N 1
ATOM 1423 C CA . ALA A 1 189 ? -0.653 -22.078 4.852 1 98.5 189 ALA A CA 1
ATOM 1424 C C . ALA A 1 189 ? -1.8 -23.094 4.871 1 98.5 189 ALA A C 1
ATOM 1426 O O . ALA A 1 189 ? -2.969 -22.703 4.941 1 98.5 189 ALA A O 1
ATOM 1427 N N . ALA A 1 190 ? -1.495 -24.344 4.754 1 98.38 190 ALA A N 1
ATOM 1428 C CA . ALA A 1 190 ? -2.52 -25.391 4.809 1 98.38 190 ALA A CA 1
ATOM 1429 C C . ALA A 1 190 ? -3.254 -25.359 6.148 1 98.38 190 ALA A C 1
ATOM 1431 O O . ALA A 1 190 ? -4.473 -25.547 6.195 1 98.38 190 ALA A O 1
ATOM 1432 N N . HIS A 1 191 ? -2.555 -25.094 7.199 1 98.31 191 HIS A N 1
ATOM 1433 C CA . HIS A 1 191 ? -3.17 -25.062 8.523 1 98.31 191 HIS A CA 1
ATOM 1434 C C . HIS A 1 191 ? -4.047 -23.828 8.68 1 98.31 191 HIS A C 1
ATOM 1436 O O . HIS A 1 191 ? -5.004 -23.828 9.461 1 98.31 191 HIS A O 1
ATOM 1442 N N . ASP A 1 192 ? -3.707 -22.719 7.961 1 98.56 192 ASP A N 1
ATOM 1443 C CA . ASP A 1 192 ? -4.637 -21.594 7.922 1 98.56 192 ASP A CA 1
ATOM 1444 C C . ASP A 1 192 ? -6.004 -22.031 7.402 1 98.56 192 ASP A C 1
ATOM 1446 O O . ASP A 1 192 ? -7.039 -21.625 7.941 1 98.56 192 ASP A O 1
ATOM 1450 N N . ILE A 1 193 ? -6.012 -22.859 6.355 1 98.62 193 ILE A N 1
ATOM 1451 C CA . ILE A 1 193 ? -7.254 -23.328 5.754 1 98.62 193 ILE A CA 1
ATOM 1452 C C . ILE A 1 193 ? -7.965 -24.281 6.719 1 98.62 193 ILE A C 1
ATOM 1454 O O . ILE A 1 193 ? -9.188 -24.234 6.852 1 98.62 193 ILE A O 1
ATOM 1458 N N . GLU A 1 194 ? -7.195 -25.125 7.348 1 98.31 194 GLU A N 1
ATOM 1459 C CA . GLU A 1 194 ? -7.777 -25.969 8.383 1 98.31 194 GLU A CA 1
ATOM 1460 C C . GLU A 1 194 ? -8.461 -25.141 9.461 1 98.31 194 GLU A C 1
ATOM 1462 O O . GLU A 1 194 ? -9.578 -25.453 9.883 1 98.31 194 GLU A O 1
ATOM 1467 N N . SER A 1 195 ? -7.781 -24.094 9.859 1 97.94 195 SER A N 1
ATOM 1468 C CA . SER A 1 195 ? -8.328 -23.188 10.867 1 97.94 195 SER A CA 1
ATOM 1469 C C . SER A 1 195 ? -9.617 -22.531 10.383 1 97.94 195 SER A C 1
ATOM 1471 O O . SER A 1 195 ? -10.586 -22.422 11.141 1 97.94 195 SER A O 1
ATOM 1473 N N . LEU A 1 196 ? -9.617 -22.094 9.141 1 98.19 196 LEU A N 1
ATOM 1474 C CA . LEU A 1 196 ? -10.812 -21.5 8.547 1 98.19 196 LEU A CA 1
ATOM 1475 C C . LEU A 1 196 ? -11.969 -22.484 8.555 1 98.19 196 LEU A C 1
ATOM 1477 O O . LEU A 1 196 ? -13.07 -22.156 9 1 98.19 196 LEU A O 1
ATOM 1481 N N . ILE A 1 197 ? -11.766 -23.703 8.125 1 98.25 197 ILE A N 1
ATOM 1482 C CA . ILE A 1 197 ? -12.805 -24.719 7.984 1 98.25 197 ILE A CA 1
ATOM 1483 C C . ILE A 1 197 ? -13.336 -25.109 9.359 1 98.25 197 ILE A C 1
ATOM 1485 O O . ILE A 1 197 ? -14.547 -25.156 9.578 1 98.25 197 ILE A O 1
ATOM 1489 N N . ASN A 1 198 ? -12.461 -25.281 10.336 1 97.38 198 ASN A N 1
ATOM 1490 C CA . ASN A 1 198 ? -12.859 -25.719 11.672 1 97.38 198 ASN A CA 1
ATOM 1491 C C . ASN A 1 198 ? -13.609 -24.609 12.422 1 97.38 198 ASN A C 1
ATOM 1493 O O . ASN A 1 198 ? -14.477 -24.906 13.25 1 97.38 198 ASN A O 1
ATOM 1497 N N . THR A 1 199 ? -13.266 -23.391 12.102 1 96.75 199 THR A N 1
ATOM 1498 C CA . THR A 1 199 ? -13.844 -22.266 12.844 1 96.75 199 THR A CA 1
ATOM 1499 C C . THR A 1 199 ? -15.125 -21.781 12.172 1 96.75 199 THR A C 1
ATOM 1501 O O . THR A 1 199 ? -16.109 -21.484 12.852 1 96.75 199 THR A O 1
ATOM 1504 N N . VAL A 1 200 ? -15.18 -21.781 10.852 1 96.81 200 VAL A N 1
ATOM 1505 C CA . VAL A 1 200 ? -16.234 -21.078 10.133 1 96.81 200 VAL A CA 1
ATOM 1506 C C . VAL A 1 200 ? -17.125 -22.094 9.414 1 96.81 200 VAL A C 1
ATOM 1508 O O . VAL A 1 200 ? -18.328 -21.828 9.203 1 96.81 200 VAL A O 1
ATOM 1511 N N . LEU A 1 201 ? -16.578 -23.297 9.125 1 97.31 201 LEU A N 1
ATOM 1512 C CA . LEU A 1 201 ? -17.297 -24.25 8.281 1 97.31 201 LEU A CA 1
ATOM 1513 C C . LEU A 1 201 ? -17.297 -25.641 8.898 1 97.31 201 LEU A C 1
ATOM 1515 O O . LEU A 1 201 ? -17.047 -26.625 8.211 1 97.31 201 LEU A O 1
ATOM 1519 N N . PRO A 1 202 ? -17.594 -25.734 10.125 1 95 202 PRO A N 1
ATOM 1520 C CA . PRO A 1 202 ? -17.469 -27.062 10.742 1 95 202 PRO A CA 1
ATOM 1521 C C . PRO A 1 202 ? -18.531 -28.047 10.258 1 95 202 PRO A C 1
ATOM 1523 O O . PRO A 1 202 ? -18.297 -29.25 10.266 1 95 202 PRO A O 1
ATOM 1526 N N . GLU A 1 203 ? -19.672 -27.547 9.789 1 95.25 203 GLU A N 1
ATOM 1527 C CA . GLU A 1 203 ? -20.766 -28.438 9.398 1 95.25 203 GLU A CA 1
ATOM 1528 C C . GLU A 1 203 ? -21.016 -28.375 7.898 1 95.25 203 GLU A C 1
ATOM 1530 O O . GLU A 1 203 ? -21.984 -28.953 7.402 1 95.25 203 GLU A O 1
ATOM 1535 N N . HIS A 1 204 ? -20.172 -27.703 7.211 1 96.94 204 HIS A N 1
ATOM 1536 C CA . HIS A 1 204 ? -20.359 -27.547 5.77 1 96.94 204 HIS A CA 1
ATOM 1537 C C . HIS A 1 204 ? -19.766 -28.734 5.012 1 96.94 204 HIS A C 1
ATOM 1539 O O . HIS A 1 204 ? -18.875 -29.422 5.516 1 96.94 204 HIS A O 1
ATOM 1545 N N . GLU A 1 205 ? -20.328 -29 3.895 1 97.88 205 GLU A N 1
ATOM 1546 C CA . GLU A 1 205 ? -19.625 -29.75 2.854 1 97.88 205 GLU A CA 1
ATOM 1547 C C . GLU A 1 205 ? -18.734 -28.812 2.025 1 97.88 205 GLU A C 1
ATOM 1549 O O . GLU A 1 205 ? -19.234 -28 1.26 1 97.88 205 GLU A O 1
ATOM 1554 N N . VAL A 1 206 ? -17.453 -29.047 2.113 1 98.69 206 VAL A N 1
ATOM 1555 C CA . VAL A 1 206 ? -16.516 -28.062 1.571 1 98.69 206 VAL A CA 1
ATOM 1556 C C . VAL A 1 206 ? -15.898 -28.594 0.282 1 98.69 206 VAL A C 1
ATOM 1558 O O . VAL A 1 206 ? -15.594 -29.781 0.172 1 98.69 206 VAL A O 1
ATOM 1561 N N . TYR A 1 207 ? -15.781 -27.766 -0.69 1 98.75 207 TYR A N 1
ATOM 1562 C CA . TYR A 1 207 ? -14.984 -27.969 -1.894 1 98.75 207 TYR A CA 1
ATOM 1563 C C . TYR A 1 207 ? -13.844 -26.969 -1.971 1 98.75 207 TYR A C 1
ATOM 1565 O O . TYR A 1 207 ? -14.016 -25.797 -1.639 1 98.75 207 TYR A O 1
ATOM 1573 N N . PHE A 1 208 ? -12.672 -27.438 -2.328 1 98.75 208 PHE A N 1
ATOM 1574 C CA . PHE A 1 208 ? -11.492 -26.578 -2.396 1 98.75 208 PHE A CA 1
ATOM 1575 C C . PHE A 1 208 ? -10.945 -26.516 -3.82 1 98.75 208 PHE A C 1
ATOM 1577 O O . PHE A 1 208 ? -10.562 -27.547 -4.387 1 98.75 208 PHE A O 1
ATOM 1584 N N . ALA A 1 209 ? -10.906 -25.359 -4.363 1 97.88 209 ALA A N 1
ATOM 1585 C CA . ALA A 1 209 ? -10.398 -25.156 -5.715 1 97.88 209 ALA A CA 1
ATOM 1586 C C . ALA A 1 209 ? -9.109 -24.344 -5.699 1 97.88 209 ALA A C 1
ATOM 1588 O O . ALA A 1 209 ? -9.109 -23.172 -5.285 1 97.88 209 ALA A O 1
ATOM 1589 N N . GLY A 1 210 ? -8.039 -24.953 -6.164 1 97.25 210 GLY A N 1
ATOM 1590 C CA . GLY A 1 210 ? -6.762 -24.266 -6.281 1 97.25 210 GLY A CA 1
ATOM 1591 C C . GLY A 1 210 ? -6.395 -23.922 -7.711 1 97.25 210 GLY A C 1
ATOM 1592 O O . GLY A 1 210 ? -6.664 -24.703 -8.625 1 97.25 210 GLY A O 1
ATOM 1593 N N . TYR A 1 211 ? -5.773 -22.797 -7.828 1 95.31 211 TYR A N 1
ATOM 1594 C CA . TYR A 1 211 ? -5.285 -22.344 -9.117 1 95.31 211 TYR A CA 1
ATOM 1595 C C . TYR A 1 211 ? -3.779 -22.109 -9.086 1 95.31 211 TYR A C 1
ATOM 1597 O O . TYR A 1 211 ? -3.27 -21.438 -8.18 1 95.31 211 TYR A O 1
ATOM 1605 N N . SER A 1 212 ? -3.084 -22.688 -10.062 1 95.31 212 SER A N 1
ATOM 1606 C CA . SER A 1 212 ? -1.631 -22.562 -10.086 1 95.31 212 SER A CA 1
ATOM 1607 C C . SER A 1 212 ? -1.014 -23 -8.766 1 95.31 212 SER A C 1
ATOM 1609 O O . SER A 1 212 ? -1.277 -24.109 -8.297 1 95.31 212 SER A O 1
ATOM 1611 N N . TYR A 1 213 ? -0.271 -22.25 -8.117 1 96.94 213 TYR A N 1
ATOM 1612 C CA . TYR A 1 213 ? 0.282 -22.594 -6.812 1 96.94 213 TYR A CA 1
ATOM 1613 C C . TYR A 1 213 ? -0.821 -23.016 -5.852 1 96.94 213 TYR A C 1
ATOM 1615 O O . TYR A 1 213 ? -0.6 -23.859 -4.969 1 96.94 213 TYR A O 1
ATOM 1623 N N . GLY A 1 214 ? -1.977 -22.469 -6.031 1 97.81 214 GLY A N 1
ATOM 1624 C CA . GLY A 1 214 ? -3.104 -22.891 -5.215 1 97.81 214 GLY A CA 1
ATOM 1625 C C . GLY A 1 214 ? -3.365 -24.391 -5.281 1 97.81 214 GLY A C 1
ATOM 1626 O O . GLY A 1 214 ? -3.879 -24.984 -4.328 1 97.81 214 GLY A O 1
ATOM 1627 N N . THR A 1 215 ? -2.967 -25.016 -6.406 1 98.12 215 THR A N 1
ATOM 1628 C CA . THR A 1 215 ? -3.111 -26.469 -6.531 1 98.12 215 THR A CA 1
ATOM 1629 C C . THR A 1 215 ? -2.074 -27.188 -5.68 1 98.12 215 THR A C 1
ATOM 1631 O O . THR A 1 215 ? -2.334 -28.281 -5.172 1 98.12 215 THR A O 1
ATOM 1634 N N . TYR A 1 216 ? -0.893 -26.562 -5.59 1 98 216 TYR A N 1
ATOM 1635 C CA . TYR A 1 216 ? 0.128 -27.125 -4.711 1 98 216 TYR A CA 1
ATOM 1636 C C . TYR A 1 216 ? -0.297 -27.031 -3.25 1 98 216 TYR A C 1
ATOM 1638 O O . TYR A 1 216 ? -0.112 -27.984 -2.482 1 98 216 TYR A O 1
ATOM 1646 N N . LEU A 1 217 ? -0.873 -25.953 -2.857 1 98.19 217 LEU A N 1
ATOM 1647 C CA . LEU A 1 217 ? -1.445 -25.812 -1.523 1 98.19 217 LEU A CA 1
ATOM 1648 C C . LEU A 1 217 ? -2.533 -26.859 -1.289 1 98.19 217 LEU A C 1
ATOM 1650 O O . LEU A 1 217 ? -2.604 -27.453 -0.214 1 98.19 217 LEU A O 1
ATOM 1654 N N . ALA A 1 218 ? -3.389 -27.078 -2.273 1 98.44 218 ALA A N 1
ATOM 1655 C CA . ALA A 1 218 ? -4.449 -28.078 -2.164 1 98.44 218 ALA A CA 1
ATOM 1656 C C . ALA A 1 218 ? -3.871 -29.453 -1.876 1 98.44 218 ALA A C 1
ATOM 1658 O O . ALA A 1 218 ? -4.465 -30.234 -1.132 1 98.44 218 ALA A O 1
ATOM 1659 N N . GLN A 1 219 ? -2.75 -29.734 -2.496 1 97.69 219 GLN A N 1
ATOM 1660 C CA . GLN A 1 219 ? -2.088 -31 -2.254 1 97.69 219 GLN A CA 1
ATOM 1661 C C . GLN A 1 219 ? -1.648 -31.125 -0.798 1 97.69 219 GLN A C 1
ATOM 1663 O O . GLN A 1 219 ? -1.765 -32.188 -0.198 1 97.69 219 GLN A O 1
ATOM 1668 N N . ARG A 1 220 ? -1.173 -30.016 -0.278 1 97.25 220 ARG A N 1
ATOM 1669 C CA . ARG A 1 220 ? -0.797 -30.016 1.132 1 97.25 220 ARG A CA 1
ATOM 1670 C C . ARG A 1 220 ? -2.023 -30.172 2.023 1 97.25 220 ARG A C 1
ATOM 1672 O O . ARG A 1 220 ? -1.976 -30.875 3.037 1 97.25 220 ARG A O 1
ATOM 1679 N N . ILE A 1 221 ? -3.121 -29.547 1.683 1 97.75 221 ILE A N 1
ATOM 1680 C CA . ILE A 1 221 ? -4.367 -29.641 2.436 1 97.75 221 ILE A CA 1
ATOM 1681 C C . ILE A 1 221 ? -4.883 -31.078 2.391 1 97.75 221 ILE A C 1
ATOM 1683 O O . ILE A 1 221 ? -5.391 -31.594 3.391 1 97.75 221 ILE A O 1
ATOM 1687 N N . LEU A 1 222 ? -4.715 -31.672 1.232 1 96.56 222 LEU A N 1
ATOM 1688 C CA . LEU A 1 222 ? -5.105 -33.062 1.056 1 96.56 222 LEU A CA 1
ATOM 1689 C C . LEU A 1 222 ? -4.449 -33.938 2.111 1 96.56 222 LEU A C 1
ATOM 1691 O O . LEU A 1 222 ? -5.062 -34.906 2.594 1 96.56 222 LEU A O 1
ATOM 1695 N N . GLN A 1 223 ? -3.324 -33.625 2.48 1 95.06 223 GLN A N 1
ATOM 1696 C CA . GLN A 1 223 ? -2.545 -34.438 3.412 1 95.06 223 GLN A CA 1
ATOM 1697 C C . GLN A 1 223 ? -3.043 -34.281 4.844 1 95.06 223 GLN A C 1
ATOM 1699 O O . GLN A 1 223 ? -2.715 -35.062 5.723 1 95.06 223 GLN A O 1
ATOM 1704 N N . LEU A 1 224 ? -3.869 -33.281 5.074 1 95.56 224 LEU A N 1
ATOM 1705 C CA . LEU A 1 224 ? -4.469 -33.062 6.387 1 95.56 224 LEU A CA 1
ATOM 1706 C C . LEU A 1 224 ? -5.699 -33.938 6.566 1 95.56 224 LEU A C 1
ATOM 1708 O O . LEU A 1 224 ? -6.172 -34.125 7.691 1 95.56 224 LEU A O 1
ATOM 1712 N N . GLN A 1 225 ? -6.289 -34.469 5.504 1 96 225 GLN A N 1
ATOM 1713 C CA . GLN A 1 225 ? -7.41 -35.406 5.52 1 96 225 GLN A CA 1
ATOM 1714 C C . GLN A 1 225 ? -8.602 -34.812 6.281 1 96 225 GLN A C 1
ATOM 1716 O O . GLN A 1 225 ? -9.164 -35.469 7.156 1 96 225 GLN A O 1
ATOM 1721 N N . LEU A 1 226 ? -8.93 -33.594 5.949 1 97.38 226 LEU A N 1
ATOM 1722 C CA . LEU A 1 226 ? -10.039 -32.938 6.621 1 97.38 226 LEU A CA 1
ATOM 1723 C C . LEU A 1 226 ? -11.375 -33.562 6.23 1 97.38 226 LEU A C 1
ATOM 1725 O O . LEU A 1 226 ? -11.688 -33.656 5.043 1 97.38 226 LEU A O 1
ATOM 1729 N N . PRO A 1 227 ? -12.211 -33.875 7.172 1 97.38 227 PRO A N 1
ATOM 1730 C CA . PRO A 1 227 ? -13.445 -34.594 6.859 1 97.38 227 PRO A CA 1
ATOM 1731 C C . PRO A 1 227 ? -14.477 -33.719 6.145 1 97.38 227 PRO A C 1
ATOM 1733 O O . PRO A 1 227 ? -15.367 -34.25 5.469 1 97.38 227 PRO A O 1
ATOM 1736 N N . GLN A 1 228 ? -14.312 -32.406 6.277 1 97.62 228 GLN A N 1
ATOM 1737 C CA . GLN A 1 228 ? -15.305 -31.5 5.707 1 97.62 228 GLN A CA 1
ATOM 1738 C C . GLN A 1 228 ? -15.133 -31.375 4.195 1 97.62 228 GLN A C 1
ATOM 1740 O O . GLN A 1 228 ? -16.062 -30.969 3.492 1 97.62 228 GLN A O 1
ATOM 1745 N N . ILE A 1 229 ? -13.953 -31.719 3.678 1 98.62 229 ILE A N 1
ATOM 1746 C CA . ILE A 1 229 ? -13.703 -31.469 2.262 1 98.62 229 ILE A CA 1
ATOM 1747 C C . ILE A 1 229 ? -14.141 -32.688 1.439 1 98.62 229 ILE A C 1
ATOM 1749 O O . ILE A 1 229 ? -13.555 -33.75 1.554 1 98.62 229 ILE A O 1
ATOM 1753 N N . ALA A 1 230 ? -15.094 -32.438 0.623 1 98.19 230 ALA A N 1
ATOM 1754 C CA . ALA A 1 230 ? -15.688 -33.5 -0.174 1 98.19 230 ALA A CA 1
ATOM 1755 C C . ALA A 1 230 ? -15.086 -33.531 -1.574 1 98.19 230 ALA A C 1
ATOM 1757 O O . ALA A 1 230 ? -15.219 -34.531 -2.285 1 98.19 230 ALA A O 1
ATOM 1758 N N . GLY A 1 231 ? -14.461 -32.531 -1.962 1 98.69 231 GLY A N 1
ATOM 1759 C CA . GLY A 1 231 ? -13.914 -32.5 -3.311 1 98.69 231 GLY A CA 1
ATOM 1760 C C . GLY A 1 231 ? -12.812 -31.453 -3.486 1 98.69 231 GLY A C 1
ATOM 1761 O O . GLY A 1 231 ? -12.828 -30.406 -2.838 1 98.69 231 GLY A O 1
ATOM 1762 N N . TYR A 1 232 ? -11.891 -31.734 -4.398 1 98.62 232 TYR A N 1
ATOM 1763 C CA . TYR A 1 232 ? -10.781 -30.844 -4.758 1 98.62 232 TYR A CA 1
ATOM 1764 C C . TYR A 1 232 ? -10.805 -30.531 -6.246 1 98.62 232 TYR A C 1
ATOM 1766 O O . TYR A 1 232 ? -11.078 -31.406 -7.07 1 98.62 232 TYR A O 1
ATOM 1774 N N . VAL A 1 233 ? -10.609 -29.312 -6.578 1 97.94 233 VAL A N 1
ATOM 1775 C CA . VAL A 1 233 ? -10.43 -28.875 -7.961 1 97.94 233 VAL A CA 1
ATOM 1776 C C . VAL A 1 233 ? -9.023 -28.312 -8.141 1 97.94 233 VAL A C 1
ATOM 1778 O O . VAL A 1 233 ? -8.602 -27.438 -7.375 1 97.94 233 VAL A O 1
ATOM 1781 N N . PHE A 1 234 ? -8.281 -28.828 -9.086 1 97.88 234 PHE A N 1
ATOM 1782 C CA . PHE A 1 234 ? -6.941 -28.375 -9.438 1 97.88 234 PHE A CA 1
ATOM 1783 C C . PHE A 1 234 ? -6.926 -27.766 -10.836 1 97.88 234 PHE A C 1
ATOM 1785 O O . PHE A 1 234 ? -7.184 -28.453 -11.82 1 97.88 234 PHE A O 1
ATOM 1792 N N . ASP A 1 235 ? -6.668 -26.484 -10.961 1 95.88 235 ASP A N 1
ATOM 1793 C CA . ASP A 1 235 ? -6.633 -25.828 -12.266 1 95.88 235 ASP A CA 1
ATOM 1794 C C . ASP A 1 235 ? -5.277 -25.172 -12.508 1 95.88 235 ASP A C 1
ATOM 1796 O O . ASP A 1 235 ? -4.91 -24.219 -11.82 1 95.88 235 ASP A O 1
ATOM 1800 N N . GLY A 1 236 ? -4.609 -25.594 -13.625 1 95.69 236 GLY A N 1
ATOM 1801 C CA . GLY A 1 236 ? -3.234 -25.156 -13.789 1 95.69 236 GLY A CA 1
ATOM 1802 C C . GLY A 1 236 ? -2.305 -25.688 -12.711 1 95.69 236 GLY A C 1
ATOM 1803 O O . GLY A 1 236 ? -1.817 -24.938 -11.875 1 95.69 236 GLY A O 1
ATOM 1804 N N . VAL A 1 237 ? -1.93 -26.938 -12.852 1 97.62 237 VAL A N 1
ATOM 1805 C CA . VAL A 1 237 ? -1.439 -27.734 -11.734 1 97.62 237 VAL A CA 1
ATOM 1806 C C . VAL A 1 237 ? 0.041 -27.438 -11.5 1 97.62 237 VAL A C 1
ATOM 1808 O O . VAL A 1 237 ? 0.86 -27.578 -12.414 1 97.62 237 VAL A O 1
ATOM 1811 N N . ASP A 1 238 ? 0.291 -26.938 -10.312 1 96.88 238 ASP A N 1
ATOM 1812 C CA . ASP A 1 238 ? 1.64 -26.969 -9.758 1 96.88 238 ASP A CA 1
ATOM 1813 C C . ASP A 1 238 ? 1.852 -28.219 -8.898 1 96.88 238 ASP A C 1
ATOM 1815 O O . ASP A 1 238 ? 1.07 -28.484 -7.984 1 96.88 238 ASP A O 1
ATOM 1819 N N . VAL A 1 239 ? 2.854 -29.047 -9.203 1 95.12 239 VAL A N 1
ATOM 1820 C CA . VAL A 1 239 ? 3.07 -30.328 -8.531 1 95.12 239 VAL A CA 1
ATOM 1821 C C . VAL A 1 239 ? 4.562 -30.547 -8.305 1 95.12 239 VAL A C 1
ATOM 1823 O O . VAL A 1 239 ? 5.395 -30.062 -9.078 1 95.12 239 VAL A O 1
ATOM 1826 N N . LEU A 1 240 ? 4.832 -31.062 -7.199 1 88.19 240 LEU A N 1
ATOM 1827 C CA . LEU A 1 240 ? 6.234 -31.391 -6.957 1 88.19 240 LEU A CA 1
ATOM 1828 C C . LEU A 1 240 ? 6.559 -32.812 -7.457 1 88.19 240 LEU A C 1
ATOM 1830 O O . LEU A 1 240 ? 5.867 -33.75 -7.109 1 88.19 240 LEU A O 1
ATOM 1834 N N . SER A 1 241 ? 7.566 -32.875 -8.273 1 89.62 241 SER A N 1
ATOM 1835 C CA . SER A 1 241 ? 8.031 -34.156 -8.75 1 89.62 241 SER A CA 1
ATOM 1836 C C . SER A 1 241 ? 8.836 -34.906 -7.676 1 89.62 241 SER A C 1
ATOM 1838 O O . SER A 1 241 ? 9.422 -34.25 -6.793 1 89.62 241 SER A O 1
ATOM 1840 N N . SER A 1 242 ? 8.719 -36.188 -7.66 1 84.88 242 SER A N 1
ATOM 1841 C CA . SER A 1 242 ? 9.469 -37.062 -6.762 1 84.88 242 SER A CA 1
ATOM 1842 C C . SER A 1 242 ? 10.508 -37.875 -7.523 1 84.88 242 SER A C 1
ATOM 1844 O O . SER A 1 242 ? 10.508 -37.875 -8.758 1 84.88 242 SER A O 1
ATOM 1846 N N . LYS A 1 243 ? 11.383 -38.438 -6.621 1 81.38 243 LYS A N 1
ATOM 1847 C CA . LYS A 1 243 ? 12.359 -39.312 -7.234 1 81.38 243 LYS A CA 1
ATOM 1848 C C . LYS A 1 243 ? 11.664 -40.438 -8.023 1 81.38 243 LYS A C 1
ATOM 1850 O O . LYS A 1 243 ? 10.742 -41.062 -7.516 1 81.38 243 LYS A O 1
ATOM 1855 N N . GLY A 1 244 ? 11.93 -40.562 -9.281 1 82.25 244 GLY A N 1
ATOM 1856 C CA . GLY A 1 244 ? 11.344 -41.625 -10.102 1 82.25 244 GLY A CA 1
ATOM 1857 C C . GLY A 1 244 ? 10.328 -41.094 -11.094 1 82.25 244 GLY A C 1
ATOM 1858 O O . GLY A 1 244 ? 9.977 -41.781 -12.055 1 82.25 244 GLY A O 1
ATOM 1859 N N . ASP A 1 245 ? 9.891 -39.875 -10.805 1 88.25 245 ASP A N 1
ATOM 1860 C CA . ASP A 1 245 ? 8.977 -39.281 -11.773 1 88.25 245 ASP A CA 1
ATOM 1861 C C . ASP A 1 245 ? 9.688 -38.969 -13.086 1 88.25 245 ASP A C 1
ATOM 1863 O O . ASP A 1 245 ? 10.883 -38.688 -13.094 1 88.25 245 ASP A O 1
ATOM 1867 N N . GLU A 1 246 ? 9.047 -39.031 -14.211 1 84.88 246 GLU A N 1
ATOM 1868 C CA . GLU A 1 246 ? 9.609 -38.875 -15.547 1 84.88 246 GLU A CA 1
ATOM 1869 C C . GLU A 1 246 ? 9.852 -37.406 -15.875 1 84.88 246 GLU A C 1
ATOM 1871 O O . GLU A 1 246 ? 10.422 -37.094 -16.922 1 84.88 246 GLU A O 1
ATOM 1876 N N . LEU A 1 247 ? 9.406 -36.562 -15.039 1 89.06 247 LEU A N 1
ATOM 1877 C CA . LEU A 1 247 ? 9.578 -35.156 -15.289 1 89.06 247 LEU A CA 1
ATOM 1878 C C . LEU A 1 247 ? 10.086 -34.438 -14.039 1 89.06 247 LEU A C 1
ATOM 1880 O O . LEU A 1 247 ? 9.867 -34.906 -12.922 1 89.06 247 LEU A O 1
ATOM 1884 N N . GLU A 1 248 ? 10.883 -33.312 -14.25 1 91.75 248 GLU A N 1
ATOM 1885 C CA . GLU A 1 248 ? 11.289 -32.406 -13.18 1 91.75 248 GLU A CA 1
ATOM 1886 C C . GLU A 1 248 ? 10.438 -31.141 -13.188 1 91.75 248 GLU A C 1
ATOM 1888 O O . GLU A 1 248 ? 10.508 -30.344 -14.117 1 91.75 248 GLU A O 1
ATOM 1893 N N . SER A 1 249 ? 9.633 -30.969 -12.133 1 94.88 249 SER A N 1
ATOM 1894 C CA . SER A 1 249 ? 8.609 -29.922 -12.141 1 94.88 249 SER A CA 1
ATOM 1895 C C . SER A 1 249 ? 9.031 -28.734 -11.297 1 94.88 249 SER A C 1
ATOM 1897 O O . SER A 1 249 ? 8.25 -27.797 -11.086 1 94.88 249 SER A O 1
ATOM 1899 N N . SER A 1 250 ? 10.297 -28.734 -10.789 1 94.94 250 SER A N 1
ATOM 1900 C CA . SER A 1 250 ? 10.766 -27.609 -9.969 1 94.94 250 SER A CA 1
ATOM 1901 C C . SER A 1 250 ? 10.828 -26.328 -10.781 1 94.94 250 SER A C 1
ATOM 1903 O O . SER A 1 250 ? 11.016 -26.359 -12 1 94.94 250 SER A O 1
ATOM 1905 N N . ASN A 1 251 ? 10.688 -25.203 -10.078 1 95.5 251 ASN A N 1
ATOM 1906 C CA . ASN A 1 251 ? 10.742 -23.906 -10.727 1 95.5 251 ASN A CA 1
ATOM 1907 C C . ASN A 1 251 ? 12.102 -23.656 -11.383 1 95.5 251 ASN A C 1
ATOM 1909 O O . ASN A 1 251 ? 12.195 -22.953 -12.383 1 95.5 251 ASN A O 1
ATOM 1913 N N . SER A 1 252 ? 13.164 -24.297 -10.922 1 95.25 252 SER A N 1
ATOM 1914 C CA . SER A 1 252 ? 14.508 -24.141 -11.477 1 95.25 252 SER A CA 1
ATOM 1915 C C . SER A 1 252 ? 14.617 -24.781 -12.859 1 95.25 252 SER A C 1
ATOM 1917 O O . SER A 1 252 ? 15.578 -24.547 -13.586 1 95.25 252 SER A O 1
ATOM 1919 N N . ASN A 1 253 ? 13.641 -25.609 -13.203 1 94.44 253 ASN A N 1
ATOM 1920 C CA . ASN A 1 253 ? 13.656 -26.328 -14.477 1 94.44 253 ASN A CA 1
ATOM 1921 C C . ASN A 1 253 ? 12.547 -25.844 -15.406 1 94.44 253 ASN A C 1
ATOM 1923 O O . ASN A 1 253 ? 12.133 -26.578 -16.312 1 94.44 253 ASN A O 1
ATOM 1927 N N . TRP A 1 254 ? 12.094 -24.688 -15.164 1 93.5 254 TRP A N 1
ATOM 1928 C CA . TRP A 1 254 ? 10.93 -24.188 -15.883 1 93.5 254 TRP A CA 1
ATOM 1929 C C . TRP A 1 254 ? 11.18 -24.188 -17.391 1 93.5 254 TRP A C 1
ATOM 1931 O O . TRP A 1 254 ? 10.328 -24.609 -18.172 1 93.5 254 TRP A O 1
ATOM 1941 N N . ASN A 1 255 ? 12.375 -23.719 -17.859 1 95.81 255 ASN A N 1
ATOM 1942 C CA . ASN A 1 255 ? 12.695 -23.672 -19.281 1 95.81 255 ASN A CA 1
ATOM 1943 C C . ASN A 1 255 ? 12.625 -25.047 -19.906 1 95.81 255 ASN A C 1
ATOM 1945 O O . ASN A 1 255 ? 12.234 -25.188 -21.078 1 95.81 255 ASN A O 1
ATOM 1949 N N . GLU A 1 256 ? 13.023 -26.016 -19.188 1 95.44 256 GLU A N 1
ATOM 1950 C CA . GLU A 1 256 ? 12.93 -27.375 -19.672 1 95.44 256 GLU A CA 1
ATOM 1951 C C . GLU A 1 256 ? 11.477 -27.844 -19.734 1 95.44 256 GLU A C 1
ATOM 1953 O O . GLU A 1 256 ? 11.062 -28.5 -20.688 1 95.44 256 GLU A O 1
ATOM 1958 N N . ALA A 1 257 ? 10.727 -27.531 -18.75 1 94.69 257 ALA A N 1
ATOM 1959 C CA . ALA A 1 257 ? 9.352 -28 -18.609 1 94.69 257 ALA A CA 1
ATOM 1960 C C . ALA A 1 257 ? 8.461 -27.453 -19.734 1 94.69 257 ALA A C 1
ATOM 1962 O O . ALA A 1 257 ? 7.551 -28.141 -20.203 1 94.69 257 ALA A O 1
ATOM 1963 N N . ILE A 1 258 ? 8.719 -26.266 -20.234 1 95.62 258 ILE A N 1
ATOM 1964 C CA . ILE A 1 258 ? 7.785 -25.625 -21.172 1 95.62 258 ILE A CA 1
ATOM 1965 C C . ILE A 1 258 ? 8.117 -26.031 -22.594 1 95.62 258 ILE A C 1
ATOM 1967 O O . ILE A 1 258 ? 7.441 -25.625 -23.547 1 95.62 258 ILE A O 1
ATOM 1971 N N . LYS A 1 259 ? 9.156 -26.859 -22.812 1 95.62 259 LYS A N 1
ATOM 1972 C CA . LYS A 1 259 ? 9.492 -27.344 -24.141 1 95.62 259 LYS A CA 1
ATOM 1973 C C . LYS A 1 259 ? 8.32 -28.094 -24.766 1 95.62 259 LYS A C 1
ATOM 1975 O O . LYS A 1 259 ? 8.07 -27.969 -25.969 1 95.62 259 LYS A O 1
ATOM 1980 N N . ALA A 1 260 ? 7.668 -28.859 -23.938 1 95.44 260 ALA A N 1
ATOM 1981 C CA . ALA A 1 260 ? 6.527 -29.625 -24.438 1 95.44 260 ALA A CA 1
ATOM 1982 C C . ALA A 1 260 ? 5.418 -28.688 -24.922 1 95.44 260 ALA A C 1
ATOM 1984 O O . ALA A 1 260 ? 4.828 -28.922 -25.984 1 95.44 260 ALA A O 1
ATOM 1985 N N . SER A 1 261 ? 5.098 -27.703 -24.188 1 95.44 261 SER A N 1
ATOM 1986 C CA . SER A 1 261 ? 4.102 -26.719 -24.594 1 95.44 261 SER A CA 1
ATOM 1987 C C . SER A 1 261 ? 4.535 -25.969 -25.844 1 95.44 261 SER A C 1
ATOM 1989 O O . SER A 1 261 ? 3.713 -25.672 -26.719 1 95.44 261 SER A O 1
ATOM 1991 N N . SER A 1 262 ? 5.836 -25.688 -25.922 1 96.81 262 SER A N 1
ATOM 1992 C CA . SER A 1 262 ? 6.375 -25.031 -27.109 1 96.81 262 SER A CA 1
ATOM 1993 C C . SER A 1 262 ? 6.184 -25.875 -28.359 1 96.81 262 SER A C 1
ATOM 1995 O O . SER A 1 262 ? 5.754 -25.375 -29.391 1 96.81 262 SER A O 1
ATOM 1997 N N . ARG A 1 263 ? 6.516 -27.109 -28.234 1 96.88 263 ARG A N 1
ATOM 1998 C CA . ARG A 1 263 ? 6.34 -28.016 -29.359 1 96.88 263 ARG A CA 1
ATOM 1999 C C . ARG A 1 263 ? 4.879 -28.078 -29.797 1 96.88 263 ARG A C 1
ATOM 2001 O O . ARG A 1 263 ? 4.566 -27.984 -30.984 1 96.88 263 ARG A O 1
ATOM 2008 N N . ARG A 1 264 ? 3.986 -28.219 -28.828 1 95.12 264 ARG A N 1
ATOM 2009 C CA . ARG A 1 264 ? 2.562 -28.328 -29.141 1 95.12 264 ARG A CA 1
ATOM 2010 C C . ARG A 1 264 ? 2.07 -27.062 -29.844 1 95.12 264 ARG A C 1
ATOM 2012 O O . ARG A 1 264 ? 1.281 -27.125 -30.781 1 95.12 264 ARG A O 1
ATOM 2019 N N . LEU A 1 265 ? 2.496 -25.922 -29.297 1 93.94 265 LEU A N 1
ATOM 2020 C CA . LEU A 1 265 ? 2.096 -24.656 -29.906 1 93.94 265 LEU A CA 1
ATOM 2021 C C . LEU A 1 265 ? 2.52 -24.594 -31.375 1 93.94 265 LEU A C 1
ATOM 2023 O O . LEU A 1 265 ? 1.726 -24.219 -32.219 1 93.94 265 LEU A O 1
ATOM 2027 N N . LEU A 1 266 ? 3.742 -25 -31.656 1 96.12 266 LEU A N 1
ATOM 2028 C CA . LEU A 1 266 ? 4.27 -24.953 -33.031 1 96.12 266 LEU A CA 1
ATOM 2029 C C . LEU A 1 266 ? 3.598 -26 -33.906 1 96.12 266 LEU A C 1
ATOM 2031 O O . LEU A 1 266 ? 3.385 -25.766 -35.094 1 96.12 266 LEU A O 1
ATOM 2035 N N . GLU A 1 267 ? 3.264 -27.109 -33.312 1 95.62 267 GLU A N 1
ATOM 2036 C CA . GLU A 1 267 ? 2.518 -28.125 -34.062 1 95.62 267 GLU A CA 1
ATOM 2037 C C . GLU A 1 267 ? 1.129 -27.609 -34.438 1 95.62 267 GLU A C 1
ATOM 2039 O O . GLU A 1 267 ? 0.667 -27.828 -35.562 1 95.62 267 GLU A O 1
ATOM 2044 N N . HIS A 1 268 ? 0.513 -27 -33.5 1 91.75 268 HIS A N 1
ATOM 2045 C CA . HIS A 1 268 ? -0.783 -26.406 -33.781 1 91.75 268 HIS A CA 1
ATOM 2046 C C . HIS A 1 268 ? -0.657 -25.344 -34.875 1 91.75 268 HIS A C 1
ATOM 2048 O O . HIS A 1 268 ? -1.543 -25.203 -35.719 1 91.75 268 HIS A O 1
ATOM 2054 N N . CYS A 1 269 ? 0.405 -24.609 -34.781 1 92.81 269 CYS A N 1
ATOM 2055 C CA . CYS A 1 269 ? 0.667 -23.625 -35.844 1 92.81 269 CYS A CA 1
ATOM 2056 C C . CYS A 1 269 ? 0.824 -24.312 -37.188 1 92.81 269 CYS A C 1
ATOM 2058 O O . CYS A 1 269 ? 0.254 -23.859 -38.188 1 92.81 269 CYS A O 1
ATOM 2060 N N . PHE A 1 270 ? 1.559 -25.359 -37.25 1 94.75 270 PHE A N 1
ATOM 2061 C CA . PHE A 1 270 ? 1.746 -26.109 -38.5 1 94.75 270 PHE A CA 1
ATOM 2062 C C . PHE A 1 270 ? 0.405 -26.578 -39.062 1 94.75 270 PHE A C 1
ATOM 2064 O O . PHE A 1 270 ? 0.193 -26.531 -40.281 1 94.75 270 PHE A O 1
ATOM 2071 N N . ASP A 1 271 ? -0.501 -26.938 -38.156 1 92.44 271 ASP A N 1
ATOM 2072 C CA . ASP A 1 271 ? -1.777 -27.516 -38.562 1 92.44 271 ASP A CA 1
ATOM 2073 C C . ASP A 1 271 ? -2.768 -26.438 -39 1 92.44 271 ASP A C 1
ATOM 2075 O O . ASP A 1 271 ? -3.814 -26.734 -39.562 1 92.44 271 ASP A O 1
ATOM 2079 N N . ASP A 1 272 ? -2.43 -25.25 -38.688 1 90.19 272 ASP A N 1
ATOM 2080 C CA . ASP A 1 272 ? -3.338 -24.141 -38.969 1 90.19 272 ASP A CA 1
ATOM 2081 C C . ASP A 1 272 ? -2.908 -23.406 -40.25 1 90.19 272 ASP A C 1
ATOM 2083 O O . ASP A 1 272 ? -1.804 -22.859 -40.281 1 90.19 272 ASP A O 1
ATOM 2087 N N . GLU A 1 273 ? -3.76 -23.25 -41.125 1 87.75 273 GLU A N 1
ATOM 2088 C CA . GLU A 1 273 ? -3.449 -22.625 -42.438 1 87.75 273 GLU A CA 1
ATOM 2089 C C . GLU A 1 273 ? -3.195 -21.141 -42.281 1 87.75 273 GLU A C 1
ATOM 2091 O O . GLU A 1 273 ? -2.514 -20.531 -43.094 1 87.75 273 GLU A O 1
ATOM 2096 N N . ASP A 1 274 ? -3.67 -20.625 -41.188 1 86.56 274 ASP A N 1
ATOM 2097 C CA . ASP A 1 274 ? -3.549 -19.172 -41 1 86.56 274 ASP A CA 1
ATOM 2098 C C . ASP A 1 274 ? -2.232 -18.828 -40.312 1 86.56 274 ASP A C 1
ATOM 2100 O O . ASP A 1 274 ? -1.861 -17.656 -40.219 1 86.56 274 ASP A O 1
ATOM 2104 N N . CYS A 1 275 ? -1.555 -19.891 -39.812 1 90.06 275 CYS A N 1
ATOM 2105 C CA . CYS A 1 275 ? -0.271 -19.609 -39.156 1 90.06 275 CYS A CA 1
ATOM 2106 C C . CYS A 1 275 ? 0.757 -19.156 -40.188 1 90.06 275 CYS A C 1
ATOM 2108 O O . CYS A 1 275 ? 0.867 -19.734 -41.281 1 90.06 275 CYS A O 1
ATOM 2110 N N . ALA A 1 276 ? 1.483 -18.141 -39.844 1 87.69 276 ALA A N 1
ATOM 2111 C CA . ALA A 1 276 ? 2.355 -17.484 -40.812 1 87.69 276 ALA A CA 1
ATOM 2112 C C . ALA A 1 276 ? 3.719 -18.156 -40.875 1 87.69 276 ALA A C 1
ATOM 2114 O O . ALA A 1 276 ? 4.488 -17.938 -41.812 1 87.69 276 ALA A O 1
ATOM 2115 N N . ILE A 1 277 ? 4.07 -19.016 -39.938 1 94.56 277 ILE A N 1
ATOM 2116 C CA . ILE A 1 277 ? 5.375 -19.672 -39.938 1 94.56 277 ILE A CA 1
ATOM 2117 C C . ILE A 1 277 ? 5.383 -20.797 -40.969 1 94.56 277 ILE A C 1
ATOM 2119 O O . ILE A 1 277 ? 4.414 -21.547 -41.094 1 94.56 277 ILE A O 1
ATOM 2123 N N . THR A 1 278 ? 6.402 -20.812 -41.719 1 95.5 278 THR A N 1
ATOM 2124 C CA . THR A 1 278 ? 6.551 -21.891 -42.688 1 95.5 278 THR A CA 1
ATOM 2125 C C . THR A 1 278 ? 7.406 -23.016 -42.094 1 95.5 278 THR A C 1
ATOM 2127 O O . THR A 1 278 ? 8.531 -22.781 -41.656 1 95.5 278 THR A O 1
ATOM 2130 N N . PHE A 1 279 ? 6.805 -24.234 -42.156 1 96.56 279 PHE A N 1
ATOM 2131 C CA . PHE A 1 279 ? 7.52 -25.406 -41.688 1 96.56 279 PHE A CA 1
ATOM 2132 C C . PHE A 1 279 ? 7.633 -26.453 -42.781 1 96.56 279 PHE A C 1
ATOM 2134 O O . PHE A 1 279 ? 6.766 -26.531 -43.656 1 96.56 279 PHE A O 1
ATOM 2141 N N . ASN A 1 280 ? 8.711 -27.188 -42.719 1 96.88 280 ASN A N 1
ATOM 2142 C CA . ASN A 1 280 ? 8.898 -28.281 -43.656 1 96.88 280 ASN A CA 1
ATOM 2143 C C . ASN A 1 280 ? 8.117 -29.531 -43.25 1 96.88 280 ASN A C 1
ATOM 2145 O O . ASN A 1 280 ? 7.664 -30.297 -44.094 1 96.88 280 ASN A O 1
ATOM 2149 N N . SER A 1 281 ? 8.047 -29.766 -41.906 1 97.06 281 SER A N 1
ATOM 2150 C CA . SER A 1 281 ? 7.387 -30.953 -41.375 1 97.06 281 SER A CA 1
ATOM 2151 C C . SER A 1 281 ? 6.812 -30.719 -39.969 1 97.06 281 SER A C 1
ATOM 2153 O O . SER A 1 281 ? 7.414 -30.016 -39.156 1 97.06 281 SER A O 1
ATOM 2155 N N . ARG A 1 282 ? 5.691 -31.391 -39.719 1 95.81 282 ARG A N 1
ATOM 2156 C CA . ARG A 1 282 ? 5.043 -31.281 -38.406 1 95.81 282 ARG A CA 1
ATOM 2157 C C . ARG A 1 282 ? 5.945 -31.844 -37.312 1 95.81 282 ARG A C 1
ATOM 2159 O O . ARG A 1 282 ? 5.949 -31.328 -36.188 1 95.81 282 ARG A O 1
ATOM 2166 N N . ASP A 1 283 ? 6.777 -32.875 -37.688 1 96.5 283 ASP A N 1
ATOM 2167 C CA . ASP A 1 283 ? 7.582 -33.594 -36.719 1 96.5 283 ASP A CA 1
ATOM 2168 C C . ASP A 1 283 ? 8.828 -32.812 -36.344 1 96.5 283 ASP A C 1
ATOM 2170 O O . ASP A 1 283 ? 9.477 -33.094 -35.312 1 96.5 283 ASP A O 1
ATOM 2174 N N . THR A 1 284 ? 9.164 -31.719 -37.125 1 97.62 284 THR A N 1
ATOM 2175 C CA . THR A 1 284 ? 10.43 -31.031 -36.875 1 97.62 284 THR A CA 1
ATOM 2176 C C . THR A 1 284 ? 10.195 -29.547 -36.594 1 97.62 284 THR A C 1
ATOM 2178 O O . THR A 1 284 ? 11.102 -28.734 -36.781 1 97.62 284 THR A O 1
ATOM 2181 N N . VAL A 1 285 ? 9.008 -29.172 -36.188 1 97.81 285 VAL A N 1
ATOM 2182 C CA . VAL A 1 285 ? 8.641 -27.766 -36.062 1 97.81 285 VAL A CA 1
ATO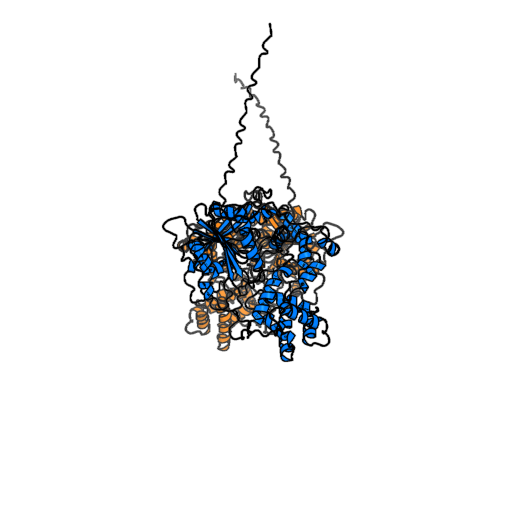M 2183 C C . VAL A 1 285 ? 9.578 -27.094 -35.062 1 97.81 285 VAL A C 1
ATOM 2185 O O . VAL A 1 285 ? 9.984 -25.938 -35.25 1 97.81 285 VAL A O 1
ATOM 2188 N N . LEU A 1 286 ? 9.875 -27.75 -33.938 1 97.75 286 LEU A N 1
ATOM 2189 C CA . LEU A 1 286 ? 10.742 -27.156 -32.906 1 97.75 286 LEU A CA 1
ATOM 2190 C C . LEU A 1 286 ? 12.164 -27 -33.438 1 97.75 286 LEU A C 1
ATOM 2192 O O . LEU A 1 286 ? 12.766 -25.938 -33.312 1 97.75 286 LEU A O 1
ATOM 2196 N N . GLU A 1 287 ? 12.664 -28.016 -34.094 1 97.5 287 GLU A N 1
ATOM 2197 C CA . GLU A 1 287 ? 14.016 -28.016 -34.656 1 97.5 287 GLU A CA 1
ATOM 2198 C C . GLU A 1 287 ? 14.188 -26.938 -35.719 1 97.5 287 GLU A C 1
ATOM 2200 O O . GLU A 1 287 ? 15.234 -26.297 -35.812 1 97.5 287 GLU A O 1
ATOM 2205 N N . GLU A 1 288 ? 13.188 -26.719 -36.438 1 97.88 288 GLU A N 1
ATOM 2206 C CA . GLU A 1 288 ? 13.258 -25.734 -37.531 1 97.88 288 GLU A CA 1
ATOM 2207 C C . GLU A 1 288 ? 13.336 -24.312 -36.969 1 97.88 288 GLU A C 1
ATOM 2209 O O . GLU A 1 288 ? 14.047 -23.469 -37.5 1 97.88 288 GLU A O 1
ATOM 2214 N N . VAL A 1 289 ? 12.594 -24.062 -35.906 1 98.38 289 VAL A N 1
ATOM 2215 C CA . VAL A 1 289 ? 12.672 -22.75 -35.281 1 98.38 289 VAL A CA 1
ATOM 2216 C C . VAL A 1 289 ? 14.055 -22.562 -34.656 1 98.38 289 VAL A C 1
ATOM 2218 O O . VAL A 1 289 ? 14.641 -21.484 -34.75 1 98.38 289 VAL A O 1
ATOM 2221 N N . LEU A 1 290 ? 14.617 -23.594 -34 1 98.31 290 LEU A N 1
ATOM 2222 C CA . LEU A 1 290 ? 15.945 -23.5 -33.375 1 98.31 290 LEU A CA 1
ATOM 2223 C C . LEU A 1 290 ? 17.016 -23.312 -34.438 1 98.31 290 LEU A C 1
ATOM 2225 O O . LEU A 1 290 ? 18 -22.594 -34.219 1 98.31 290 LEU A O 1
ATOM 2229 N N . ASP A 1 291 ? 16.812 -23.953 -35.594 1 98.06 291 ASP A N 1
ATOM 2230 C CA . ASP A 1 291 ? 17.734 -23.75 -36.719 1 98.06 291 ASP A CA 1
ATOM 2231 C C . ASP A 1 291 ? 17.703 -22.297 -37.188 1 98.06 291 ASP A C 1
ATOM 2233 O O . ASP A 1 291 ? 18.734 -21.719 -37.5 1 98.06 291 ASP A O 1
ATOM 2237 N N . LEU A 1 292 ? 16.516 -21.797 -37.281 1 98.25 292 LEU A N 1
ATOM 2238 C CA . LEU A 1 292 ? 16.375 -20.391 -37.625 1 98.25 292 LEU A CA 1
ATOM 2239 C C . LEU A 1 292 ? 17.156 -19.516 -36.656 1 98.25 292 LEU A C 1
ATOM 2241 O O . LEU A 1 292 ? 17.859 -18.578 -37.094 1 98.25 292 LEU A O 1
ATOM 2245 N N . TYR A 1 293 ? 17.047 -19.734 -35.344 1 98.44 293 TYR A N 1
ATOM 2246 C CA . TYR A 1 293 ? 17.75 -18.969 -34.312 1 98.44 293 TYR A CA 1
ATOM 2247 C C . TYR A 1 293 ? 19.25 -19.078 -34.5 1 98.44 293 TYR A C 1
ATOM 2249 O O . TYR A 1 293 ? 19.969 -18.062 -34.375 1 98.44 293 TYR A O 1
ATOM 2257 N N . ASP A 1 294 ? 19.703 -20.266 -34.844 1 97.88 294 ASP A N 1
ATOM 2258 C CA . ASP A 1 294 ? 21.141 -20.469 -35.062 1 97.88 294 ASP A CA 1
ATOM 2259 C C . ASP A 1 294 ? 21.609 -19.672 -36.281 1 97.88 294 ASP A C 1
ATOM 2261 O O . ASP A 1 294 ? 22.703 -19.094 -36.25 1 97.88 294 ASP A O 1
ATOM 2265 N N . GLN A 1 295 ? 20.828 -19.656 -37.25 1 97.81 295 GLN A N 1
ATOM 2266 C CA . GLN A 1 295 ? 21.156 -18.906 -38.469 1 97.81 295 GLN A CA 1
ATOM 2267 C C . GLN A 1 295 ? 21.25 -17.406 -38.188 1 97.81 295 GLN A C 1
ATOM 2269 O O . GLN A 1 295 ? 22.125 -16.719 -38.719 1 97.81 295 GLN A O 1
ATOM 2274 N N . LEU A 1 296 ? 20.297 -16.953 -37.406 1 98.19 296 LEU A N 1
ATOM 2275 C CA . LEU A 1 296 ? 20.297 -15.531 -37.062 1 98.19 296 LEU A CA 1
ATOM 2276 C C . LEU A 1 296 ? 21.562 -15.172 -36.281 1 98.19 296 LEU A C 1
ATOM 2278 O O . LEU A 1 296 ? 22.188 -14.141 -36.562 1 98.19 296 LEU A O 1
ATOM 2282 N N . ASP A 1 297 ? 21.938 -16.016 -35.344 1 98 297 ASP A N 1
ATOM 2283 C CA . ASP A 1 297 ? 23.141 -15.766 -34.562 1 98 297 ASP A CA 1
ATOM 2284 C C . ASP A 1 297 ? 24.391 -15.789 -35.438 1 98 297 ASP A C 1
ATOM 2286 O O . ASP A 1 297 ? 25.344 -15.062 -35.156 1 98 297 ASP A O 1
ATOM 2290 N N . SER A 1 298 ? 24.406 -16.578 -36.5 1 97.38 298 SER A N 1
ATOM 2291 C CA . SER A 1 298 ? 25.578 -16.75 -37.344 1 97.38 298 SER A CA 1
ATOM 2292 C C . SER A 1 298 ? 25.641 -15.68 -38.438 1 97.38 298 SER A C 1
ATOM 2294 O O . SER A 1 298 ? 26.688 -15.5 -39.062 1 97.38 298 SER A O 1
ATOM 2296 N N . ASN A 1 299 ? 24.531 -14.891 -38.625 1 96.94 299 ASN A N 1
ATOM 2297 C CA . ASN A 1 299 ? 24.469 -13.984 -39.75 1 96.94 299 ASN A CA 1
ATOM 2298 C C . ASN A 1 299 ? 24.078 -12.57 -39.344 1 96.94 299 ASN A C 1
ATOM 2300 O O . ASN A 1 299 ? 23.281 -11.906 -40 1 96.94 299 ASN A O 1
ATOM 2304 N N . ILE A 1 300 ? 24.531 -12.164 -38.25 1 95.19 300 ILE A N 1
ATOM 2305 C CA . ILE A 1 300 ? 24.188 -10.859 -37.688 1 95.19 300 ILE A CA 1
ATOM 2306 C C . ILE A 1 300 ? 24.578 -9.758 -38.656 1 95.19 300 ILE A C 1
ATOM 2308 O O . ILE A 1 300 ? 23.859 -8.766 -38.812 1 95.19 300 ILE A O 1
ATOM 2312 N N . SER A 1 301 ? 25.656 -9.93 -39.344 1 94 301 SER A N 1
ATOM 2313 C CA . SER A 1 301 ? 26.172 -8.883 -40.25 1 94 301 SER A CA 1
ATOM 2314 C C . SER A 1 301 ? 25.453 -8.906 -41.594 1 94 301 SER A C 1
ATOM 2316 O O . SER A 1 301 ? 25.438 -7.898 -42.312 1 94 301 SER A O 1
ATOM 2318 N N . THR A 1 302 ? 24.844 -10 -41.969 1 95.5 302 THR A N 1
ATOM 2319 C CA . THR A 1 302 ? 24.328 -10.125 -43.312 1 95.5 302 THR A CA 1
ATOM 2320 C C . THR A 1 302 ? 22.797 -10.172 -43.312 1 95.5 302 THR A C 1
ATOM 2322 O O . THR A 1 302 ? 22.156 -9.875 -44.344 1 95.5 302 THR A O 1
ATOM 2325 N N . ASN A 1 303 ? 22.281 -10.625 -42.25 1 96.5 303 ASN A N 1
ATOM 2326 C CA . ASN A 1 303 ? 20.828 -10.688 -42.125 1 96.5 303 ASN A CA 1
ATOM 2327 C C . ASN A 1 303 ? 20.281 -9.438 -41.438 1 96.5 303 ASN A C 1
ATOM 2329 O O . ASN A 1 303 ? 20.609 -9.148 -40.312 1 96.5 303 ASN A O 1
ATOM 2333 N N . ALA A 1 304 ? 19.375 -8.766 -42.062 1 97.31 304 ALA A N 1
ATOM 2334 C CA . ALA A 1 304 ? 18.875 -7.48 -41.562 1 97.31 304 ALA A CA 1
ATOM 2335 C C . ALA A 1 304 ? 18.109 -7.645 -40.25 1 97.31 304 ALA A C 1
ATOM 2337 O O . ALA A 1 304 ? 18.188 -6.789 -39.375 1 97.31 304 ALA A O 1
ATOM 2338 N N . CYS A 1 305 ? 17.375 -8.656 -40.188 1 97.69 305 CYS A N 1
ATOM 2339 C CA . CYS A 1 305 ? 16.594 -8.898 -38.969 1 97.69 305 CYS A CA 1
ATOM 2340 C C . CYS A 1 305 ? 17.5 -9.273 -37.781 1 97.69 305 CYS A C 1
ATOM 2342 O O . CYS A 1 305 ? 17.281 -8.844 -36.656 1 97.69 305 CYS A O 1
ATOM 2344 N N . ALA A 1 306 ? 18.484 -10.062 -38.031 1 97.81 306 ALA A N 1
ATOM 2345 C CA . ALA A 1 306 ? 19.469 -10.391 -37 1 97.81 306 ALA A CA 1
ATOM 2346 C C . ALA A 1 306 ? 20.172 -9.133 -36.5 1 97.81 306 ALA A C 1
ATOM 2348 O O . ALA A 1 306 ? 20.406 -8.984 -35.312 1 97.81 306 ALA A O 1
ATOM 2349 N N . LYS A 1 307 ? 20.469 -8.25 -37.406 1 97 307 LYS A N 1
ATOM 2350 C CA . LYS A 1 307 ? 21.125 -6.988 -37.062 1 97 307 LYS A CA 1
ATOM 2351 C C . LYS A 1 307 ? 20.234 -6.137 -36.156 1 97 307 LYS A C 1
ATOM 2353 O O . LYS A 1 307 ? 20.688 -5.555 -35.188 1 97 307 LYS A O 1
ATOM 2358 N N . LEU A 1 308 ? 19 -6.047 -36.531 1 96.38 308 LEU A N 1
ATOM 2359 C CA . LEU A 1 308 ? 18.047 -5.273 -35.75 1 96.38 308 LEU A CA 1
ATOM 2360 C C . LEU A 1 308 ? 17.922 -5.84 -34.344 1 96.38 308 LEU A C 1
ATOM 2362 O O . LEU A 1 308 ? 17.922 -5.09 -33.375 1 96.38 308 LEU A O 1
ATOM 2366 N N . LEU A 1 309 ? 17.781 -7.148 -34.219 1 96.19 309 LEU A N 1
ATOM 2367 C CA . LEU A 1 309 ? 17.672 -7.812 -32.938 1 96.19 309 LEU A CA 1
ATOM 2368 C C . LEU A 1 309 ? 18.891 -7.516 -32.062 1 96.19 309 LEU A C 1
ATOM 2370 O O . LEU A 1 309 ? 18.734 -7.191 -30.891 1 96.19 309 LEU A O 1
ATOM 2374 N N . ASN A 1 310 ? 19.984 -7.586 -32.656 1 95.44 310 ASN A N 1
ATOM 2375 C CA . ASN A 1 310 ? 21.219 -7.32 -31.922 1 95.44 310 ASN A CA 1
ATOM 2376 C C . ASN A 1 310 ? 21.328 -5.855 -31.516 1 95.44 310 ASN A C 1
ATOM 2378 O O . ASN A 1 310 ? 21.719 -5.551 -30.391 1 95.44 310 ASN A O 1
ATOM 2382 N N . GLN A 1 311 ? 20.984 -4.961 -32.375 1 92.81 311 GLN A N 1
ATOM 2383 C CA . GLN A 1 311 ? 21.094 -3.523 -32.125 1 92.81 311 GLN A CA 1
ATOM 2384 C C . GLN A 1 311 ? 20.172 -3.078 -30.984 1 92.81 311 GLN A C 1
ATOM 2386 O O . GLN A 1 311 ? 20.594 -2.314 -30.109 1 92.81 311 GLN A O 1
ATOM 2391 N N . TYR A 1 312 ? 18.969 -3.553 -30.969 1 90.94 312 TYR A N 1
ATOM 2392 C CA . TYR A 1 312 ? 17.969 -3.088 -30 1 90.94 312 TYR A CA 1
ATOM 2393 C C . TYR A 1 312 ? 18.156 -3.779 -28.656 1 90.94 312 TYR A C 1
ATOM 2395 O O . TYR A 1 312 ? 17.938 -3.172 -27.609 1 90.94 312 TYR A O 1
ATOM 2403 N N . SER A 1 313 ? 18.609 -5.016 -28.625 1 89.5 313 SER A N 1
ATOM 2404 C CA . SER A 1 313 ? 18.656 -5.773 -27.391 1 89.5 313 SER A CA 1
ATOM 2405 C C . SER A 1 313 ? 20.047 -5.781 -26.797 1 89.5 313 SER A C 1
ATOM 2407 O O . SER A 1 313 ? 20.234 -6.062 -25.609 1 89.5 313 SER A O 1
ATOM 2409 N N . GLN A 1 314 ? 21.016 -5.559 -27.656 1 92.19 314 GLN A N 1
ATOM 2410 C CA . GLN A 1 314 ? 22.422 -5.684 -27.312 1 92.19 314 GLN A CA 1
ATOM 2411 C C . GLN A 1 314 ? 22.75 -7.105 -26.875 1 92.19 314 GLN A C 1
ATOM 2413 O O . GLN A 1 314 ? 23.625 -7.312 -26.016 1 92.19 314 GLN A O 1
ATOM 2418 N N . LEU A 1 315 ? 22 -8.102 -27.375 1 94.12 315 LEU A N 1
ATOM 2419 C CA . LEU A 1 315 ? 22.172 -9.539 -27.172 1 94.12 315 LEU A CA 1
ATOM 2420 C C . LEU A 1 315 ? 22.297 -10.273 -28.5 1 94.12 315 LEU A C 1
ATOM 2422 O O . LEU A 1 315 ? 22.062 -9.695 -29.562 1 94.12 315 LEU A O 1
ATOM 2426 N N . ASP A 1 316 ? 22.703 -11.516 -28.297 1 96 316 ASP A N 1
ATOM 2427 C CA . ASP A 1 316 ? 22.547 -12.359 -29.469 1 96 316 ASP A CA 1
ATOM 2428 C C . ASP A 1 316 ? 21.094 -12.422 -29.922 1 96 316 ASP A C 1
ATOM 2430 O O . ASP A 1 316 ? 20.188 -12.477 -29.078 1 96 316 ASP A O 1
ATOM 2434 N N . PRO A 1 317 ? 20.891 -12.359 -31.234 1 97 317 PRO A N 1
ATOM 2435 C CA . PRO A 1 317 ? 19.516 -12.359 -31.75 1 97 317 PRO A CA 1
ATOM 2436 C C . PRO A 1 317 ? 18.672 -13.484 -31.172 1 97 317 PRO A C 1
ATOM 2438 O O . PRO A 1 317 ? 17.516 -13.266 -30.781 1 97 317 PRO A O 1
ATOM 2441 N N . SER A 1 318 ? 19.25 -14.68 -31.062 1 97.44 318 SER A N 1
ATOM 2442 C CA . SER A 1 318 ? 18.484 -15.812 -30.562 1 97.44 318 SER A CA 1
ATOM 2443 C C . SER A 1 318 ? 18.109 -15.617 -29.094 1 97.44 318 SER A C 1
ATOM 2445 O O . SER A 1 318 ? 17.016 -16.031 -28.672 1 97.44 318 SER A O 1
ATOM 2447 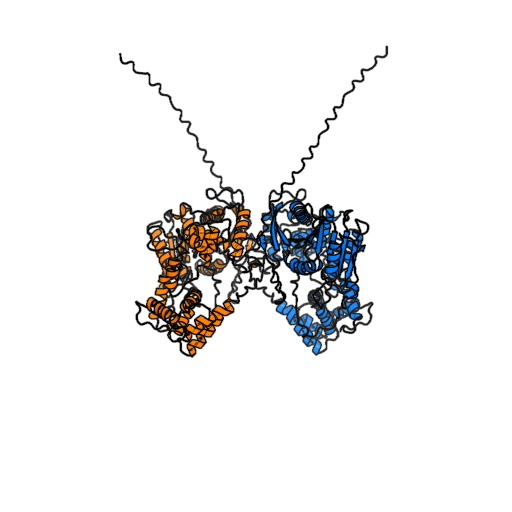N N . VAL A 1 319 ? 18.984 -15.055 -28.297 1 96.38 319 VAL A N 1
ATOM 2448 C CA . VAL A 1 319 ? 18.703 -14.789 -26.891 1 96.38 319 VAL A CA 1
ATOM 2449 C C . VAL A 1 319 ? 17.594 -13.742 -26.781 1 96.38 319 VAL A C 1
ATOM 2451 O O . VAL A 1 319 ? 16.656 -13.906 -25.984 1 96.38 319 VAL A O 1
ATOM 2454 N N . ALA A 1 320 ? 17.688 -12.711 -27.578 1 94.31 320 ALA A N 1
ATOM 2455 C CA . ALA A 1 320 ? 16.688 -11.656 -27.578 1 94.31 320 ALA A CA 1
ATOM 2456 C C . ALA A 1 320 ? 15.297 -12.211 -27.891 1 94.31 320 ALA A C 1
ATOM 2458 O O . ALA A 1 320 ? 14.32 -11.867 -27.234 1 94.31 320 ALA A O 1
ATOM 2459 N N . LEU A 1 321 ? 15.273 -13.016 -28.906 1 95.69 321 LEU A N 1
ATOM 2460 C CA . LEU A 1 321 ? 13.992 -13.578 -29.328 1 95.69 321 LEU A CA 1
ATOM 2461 C C . LEU A 1 321 ? 13.43 -14.5 -28.25 1 95.69 321 LEU A C 1
ATOM 2463 O O . LEU A 1 321 ? 12.234 -14.438 -27.938 1 95.69 321 LEU A O 1
ATOM 2467 N N . ARG A 1 322 ? 14.242 -15.352 -27.656 1 95.81 322 ARG A N 1
ATOM 2468 C CA . ARG A 1 322 ? 13.797 -16.297 -26.641 1 95.81 322 ARG A CA 1
ATOM 2469 C C . ARG A 1 322 ? 13.141 -15.57 -25.469 1 95.81 322 ARG A C 1
ATOM 2471 O O . ARG A 1 322 ? 12.055 -15.945 -25.031 1 95.81 322 ARG A O 1
ATOM 2478 N N . VAL A 1 323 ? 13.812 -14.555 -25 1 92.69 323 VAL A N 1
ATOM 2479 C CA . VAL A 1 323 ? 13.352 -13.844 -23.812 1 92.69 323 VAL A CA 1
ATOM 2480 C C . VAL A 1 323 ? 12.117 -13.008 -24.156 1 92.69 323 VAL A C 1
ATOM 2482 O O . VAL A 1 323 ? 11.125 -13.031 -23.422 1 92.69 323 VAL A O 1
ATOM 2485 N N . TRP A 1 324 ? 12.18 -12.289 -25.234 1 91.06 324 TRP A N 1
ATOM 2486 C CA . TRP A 1 324 ? 11.078 -11.422 -25.656 1 91.06 324 TRP A CA 1
ATOM 2487 C C . TRP A 1 324 ? 9.82 -12.242 -25.938 1 91.06 324 TRP A C 1
ATOM 2489 O O . TRP A 1 324 ? 8.758 -11.969 -25.375 1 91.06 324 TRP A O 1
ATOM 2499 N N . LEU A 1 325 ? 9.969 -13.281 -26.719 1 92.94 325 LEU A N 1
ATOM 2500 C CA . LEU A 1 325 ? 8.812 -14.07 -27.109 1 92.94 325 LEU A CA 1
ATOM 2501 C C . LEU A 1 325 ? 8.352 -14.969 -25.969 1 92.94 325 LEU A C 1
ATOM 2503 O O . LEU A 1 325 ? 7.184 -15.352 -25.906 1 92.94 325 LEU A O 1
ATOM 2507 N N . GLY A 1 326 ? 9.32 -15.336 -25.109 1 91.25 326 GLY A N 1
ATOM 2508 C CA . GLY A 1 326 ? 8.938 -16.031 -23.891 1 91.25 326 GLY A CA 1
ATOM 2509 C C . GLY A 1 326 ? 7.969 -15.25 -23.031 1 91.25 326 GLY A C 1
ATOM 2510 O O . GLY A 1 326 ? 7.082 -15.828 -22.391 1 91.25 326 GLY A O 1
ATOM 2511 N N . GLY A 1 327 ? 8.094 -13.969 -23.062 1 86 327 GLY A N 1
ATOM 2512 C CA . GLY A 1 327 ? 7.18 -13.102 -22.344 1 86 327 GLY A CA 1
ATOM 2513 C C . GLY A 1 327 ? 5.809 -13.008 -22.984 1 86 327 GLY A C 1
ATOM 2514 O O . GLY A 1 327 ? 4.809 -12.773 -22.297 1 86 327 GLY A O 1
ATOM 2515 N N . LEU A 1 328 ? 5.668 -13.289 -24.219 1 86.06 328 LEU A N 1
ATOM 2516 C CA . LEU A 1 328 ? 4.426 -13.109 -24.969 1 86.06 328 LEU A CA 1
ATOM 2517 C C . LEU A 1 328 ? 3.617 -14.406 -24.984 1 86.06 328 LEU A C 1
ATOM 2519 O O . LEU A 1 328 ? 2.385 -14.367 -24.984 1 86.06 328 LEU A O 1
ATOM 2523 N N . VAL A 1 329 ? 4.23 -15.508 -24.938 1 87.56 329 VAL A N 1
ATOM 2524 C CA . VAL A 1 329 ? 3.596 -16.766 -25.328 1 87.56 329 VAL A CA 1
ATOM 2525 C C . VAL A 1 329 ? 2.666 -17.234 -24.219 1 87.56 329 VAL A C 1
ATOM 2527 O O . VAL A 1 329 ? 1.768 -18.047 -24.453 1 87.56 329 VAL A O 1
ATOM 2530 N N . ALA A 1 330 ? 2.908 -16.688 -23.016 1 80.81 330 ALA A N 1
ATOM 2531 C CA . ALA A 1 330 ? 2.137 -17.156 -21.875 1 80.81 330 ALA A CA 1
ATOM 2532 C C . ALA A 1 330 ? 0.711 -16.625 -21.906 1 80.81 330 ALA A C 1
ATOM 2534 O O . ALA A 1 330 ? -0.205 -17.219 -21.344 1 80.81 330 ALA A O 1
ATOM 2535 N N . ASP A 1 331 ? 0.578 -15.547 -22.656 1 75.88 331 ASP A N 1
ATOM 2536 C CA . ASP A 1 331 ? -0.715 -14.867 -22.703 1 75.88 331 ASP A CA 1
ATOM 2537 C C . ASP A 1 331 ? -1.471 -15.211 -23.984 1 75.88 331 ASP A C 1
ATOM 2539 O O . ASP A 1 331 ? -0.873 -15.305 -25.062 1 75.88 331 ASP A O 1
ATOM 2543 N N . PHE A 1 332 ? -2.758 -15.414 -23.844 1 71.75 332 PHE A N 1
ATOM 2544 C CA . PHE A 1 332 ? -3.594 -15.828 -24.969 1 71.75 332 PHE A CA 1
ATOM 2545 C C . PHE A 1 332 ? -3.58 -14.773 -26.062 1 71.75 332 PHE A C 1
ATOM 2547 O O . PHE A 1 332 ? -3.469 -15.102 -27.25 1 71.75 332 PHE A O 1
ATOM 2554 N N . ASN A 1 333 ? -3.625 -13.555 -25.672 1 68.12 333 ASN A N 1
ATOM 2555 C CA . ASN A 1 333 ? -3.762 -12.477 -26.656 1 68.12 333 ASN A CA 1
ATOM 2556 C C . ASN A 1 333 ? -2.443 -12.203 -27.375 1 68.12 333 ASN A C 1
ATOM 2558 O O . ASN A 1 333 ? -2.436 -11.852 -28.547 1 68.12 333 ASN A O 1
ATOM 2562 N N . SER A 1 334 ? -1.368 -12.438 -26.625 1 81.31 334 SER A N 1
ATOM 2563 C CA . SER A 1 334 ? -0.08 -12.039 -27.188 1 81.31 334 SER A CA 1
ATOM 2564 C C . SER A 1 334 ? 0.648 -13.234 -27.797 1 81.31 334 SER A C 1
ATOM 2566 O O . SER A 1 334 ? 1.625 -13.062 -28.531 1 81.31 334 SER A O 1
ATOM 2568 N N . ARG A 1 335 ? 0.143 -14.414 -27.609 1 87 335 ARG A N 1
ATOM 2569 C CA . ARG A 1 335 ? 0.792 -15.625 -28.109 1 87 335 ARG A CA 1
ATOM 2570 C C . ARG A 1 335 ? 0.912 -15.609 -29.625 1 87 335 ARG A C 1
ATOM 2572 O O . ARG A 1 335 ? 1.94 -16.016 -30.172 1 87 335 ARG A O 1
ATOM 2579 N N . ASN A 1 336 ? -0.083 -15.133 -30.25 1 84.38 336 ASN A N 1
ATOM 2580 C CA . ASN A 1 336 ? -0.054 -15.07 -31.719 1 84.38 336 ASN A CA 1
ATOM 2581 C C . ASN A 1 336 ? 0.988 -14.07 -32.219 1 84.38 336 ASN A C 1
ATOM 2583 O O . ASN A 1 336 ? 1.583 -14.266 -33.281 1 84.38 336 ASN A O 1
ATOM 2587 N N . GLN A 1 337 ? 1.116 -13.109 -31.391 1 86.19 337 GLN A N 1
ATOM 2588 C CA . GLN A 1 337 ? 2.16 -12.148 -31.734 1 86.19 337 GLN A CA 1
ATOM 2589 C C . GLN A 1 337 ? 3.537 -12.805 -31.719 1 86.19 337 GLN A C 1
ATOM 2591 O O . GLN A 1 337 ? 4.398 -12.484 -32.531 1 86.19 337 GLN A O 1
ATOM 2596 N N . ALA A 1 338 ? 3.754 -13.664 -30.812 1 91 338 ALA A N 1
ATOM 2597 C CA . ALA A 1 338 ? 5.023 -14.383 -30.75 1 91 338 ALA A CA 1
ATOM 2598 C C . ALA A 1 338 ? 5.262 -15.195 -32.031 1 91 338 ALA A C 1
ATOM 2600 O O . ALA A 1 338 ? 6.355 -15.156 -32.594 1 91 338 ALA A O 1
ATOM 2601 N N . LEU A 1 339 ? 4.262 -15.883 -32.469 1 92.62 339 LEU A N 1
ATOM 2602 C CA . LEU A 1 339 ? 4.359 -16.672 -33.688 1 92.62 339 LEU A CA 1
ATOM 2603 C C . LEU A 1 339 ? 4.578 -15.781 -34.906 1 92.62 339 LEU A C 1
ATOM 2605 O O . LEU A 1 339 ? 5.375 -16.109 -35.812 1 92.62 339 LEU A O 1
ATOM 2609 N N . GLY A 1 340 ? 3.857 -14.68 -34.875 1 91.69 340 GLY A N 1
ATOM 2610 C CA . GLY A 1 340 ? 4.031 -13.719 -35.969 1 91.69 340 GLY A CA 1
ATOM 2611 C C . GLY A 1 340 ? 5.441 -13.164 -36.062 1 91.69 340 GLY A C 1
ATOM 2612 O O . GLY A 1 340 ? 5.961 -12.938 -37.156 1 91.69 340 GLY A O 1
ATOM 2613 N N . MET A 1 341 ? 6.02 -13.008 -34.938 1 93.75 341 MET A N 1
ATOM 2614 C CA . MET A 1 341 ? 7.375 -12.469 -34.938 1 93.75 341 MET A CA 1
ATOM 2615 C C . MET A 1 341 ? 8.383 -13.492 -35.438 1 93.75 341 MET A C 1
ATOM 2617 O O . MET A 1 341 ? 9.359 -13.125 -36.094 1 93.75 341 MET A O 1
ATOM 2621 N N . ILE A 1 342 ? 8.203 -14.727 -35.188 1 95.81 342 ILE A N 1
ATOM 2622 C CA . ILE A 1 342 ? 9.055 -15.773 -35.719 1 95.81 342 ILE A CA 1
ATOM 2623 C C . ILE A 1 342 ? 8.938 -15.797 -37.25 1 95.81 342 ILE A C 1
ATOM 2625 O O . ILE A 1 342 ? 9.945 -15.898 -37.938 1 95.81 342 ILE A O 1
ATOM 2629 N N . ALA A 1 343 ? 7.723 -15.641 -37.719 1 95.44 343 ALA A N 1
ATOM 2630 C CA . ALA A 1 343 ? 7.492 -15.594 -39.156 1 95.44 343 ALA A CA 1
ATOM 2631 C C . ALA A 1 343 ? 8.18 -14.391 -39.781 1 95.44 343 ALA A C 1
ATOM 2633 O O . ALA A 1 343 ? 8.742 -14.484 -40.875 1 95.44 343 ALA A O 1
ATOM 2634 N N . THR A 1 344 ? 8.023 -13.359 -39.125 1 95.75 344 THR A N 1
ATOM 2635 C CA . THR A 1 344 ? 8.625 -12.117 -39.594 1 95.75 344 THR A CA 1
ATOM 2636 C C . THR A 1 344 ? 10.133 -12.266 -39.75 1 95.75 344 THR A C 1
ATOM 2638 O O . THR A 1 344 ? 10.695 -11.875 -40.781 1 95.75 344 THR A O 1
ATOM 2641 N N . VAL A 1 345 ? 10.766 -12.859 -38.781 1 97.19 345 VAL A N 1
ATOM 2642 C CA . VAL A 1 345 ? 12.219 -13.016 -38.812 1 97.19 345 VAL A CA 1
ATOM 2643 C C . VAL A 1 345 ? 12.602 -14.094 -39.844 1 97.19 345 VAL A C 1
ATOM 2645 O O . VAL A 1 345 ? 13.656 -14.016 -40.469 1 97.19 345 VAL A O 1
ATOM 2648 N N . GLN A 1 346 ? 11.773 -15.086 -39.969 1 96.44 346 GLN A N 1
ATOM 2649 C CA . GLN A 1 346 ? 12 -16.141 -40.938 1 96.44 346 GLN A CA 1
ATOM 2650 C C . GLN A 1 346 ? 12.047 -15.586 -42.375 1 96.44 346 GLN A C 1
ATOM 2652 O O . GLN A 1 346 ? 12.914 -15.961 -43.156 1 96.44 346 GLN A O 1
ATOM 2657 N N . ARG A 1 347 ? 11.117 -14.609 -42.656 1 96.44 347 ARG A N 1
ATOM 2658 C CA . ARG A 1 347 ? 11.047 -14.023 -44 1 96.44 347 ARG A CA 1
ATOM 2659 C C . ARG A 1 347 ? 12.016 -12.852 -44.125 1 96.44 347 ARG A C 1
ATOM 2661 O O . ARG A 1 347 ? 12.797 -12.797 -45.094 1 96.44 347 ARG A O 1
ATOM 2668 N N . CYS A 1 348 ? 11.945 -11.992 -43.281 1 97.56 348 CYS A N 1
ATOM 2669 C CA . CYS A 1 348 ? 12.797 -10.82 -43.062 1 97.56 348 CYS A CA 1
ATOM 2670 C C . CYS A 1 348 ? 12.805 -9.938 -44.312 1 97.56 348 CYS A C 1
ATOM 2672 O O . CYS A 1 348 ? 13.867 -9.469 -44.719 1 97.56 348 CYS A O 1
ATOM 2674 N N . ASN A 1 349 ? 11.703 -9.789 -45 1 95.81 349 ASN A N 1
ATOM 2675 C CA . ASN A 1 349 ? 11.625 -8.812 -46.094 1 95.81 349 ASN A CA 1
ATOM 2676 C C . ASN A 1 349 ? 11.57 -7.387 -45.531 1 95.81 349 ASN A C 1
ATOM 2678 O O . ASN A 1 349 ? 11.68 -7.168 -44.344 1 95.81 349 ASN A O 1
ATOM 2682 N N . LYS A 1 350 ? 11.461 -6.418 -46.406 1 95.44 350 LYS A N 1
ATOM 2683 C CA . LYS A 1 350 ? 11.539 -5.016 -46.031 1 95.44 350 LYS A CA 1
ATOM 2684 C C . LYS A 1 350 ? 10.406 -4.656 -45.062 1 95.44 350 LYS A C 1
ATOM 2686 O O . LYS A 1 350 ? 10.625 -3.938 -44.094 1 95.44 350 LYS A O 1
ATOM 2691 N N . ASP A 1 351 ? 9.25 -5.184 -45.375 1 93.88 351 ASP A N 1
ATOM 2692 C CA . ASP A 1 351 ? 8.109 -4.938 -44.5 1 93.88 351 ASP A CA 1
ATOM 2693 C C . ASP A 1 351 ? 8.305 -5.625 -43.156 1 93.88 351 ASP A C 1
ATOM 2695 O O . ASP A 1 351 ? 7.941 -5.07 -42.125 1 93.88 351 ASP A O 1
ATOM 2699 N N . ASP A 1 352 ? 8.844 -6.766 -43.188 1 94.44 352 ASP A N 1
ATOM 2700 C CA . ASP A 1 352 ? 9.133 -7.516 -41.969 1 94.44 352 ASP A CA 1
ATOM 2701 C C . ASP A 1 352 ? 10.125 -6.766 -41.062 1 94.44 352 ASP A C 1
ATOM 2703 O O . ASP A 1 352 ? 9.984 -6.758 -39.844 1 94.44 352 ASP A O 1
ATOM 2707 N N . GLN A 1 353 ? 11.102 -6.18 -41.719 1 95.38 353 GLN A N 1
ATOM 2708 C CA . GLN A 1 353 ? 12.117 -5.434 -40.969 1 95.38 353 GLN A CA 1
ATOM 2709 C C . GLN A 1 353 ? 11.492 -4.254 -40.219 1 95.38 353 GLN A C 1
ATOM 2711 O O . GLN A 1 353 ? 11.844 -3.988 -39.062 1 95.38 353 GLN A O 1
ATOM 2716 N N . LEU A 1 354 ? 10.547 -3.641 -40.875 1 93.5 354 LEU A N 1
ATOM 2717 C CA . LEU A 1 354 ? 9.859 -2.518 -40.219 1 93.5 354 LEU A CA 1
ATOM 2718 C C . LEU A 1 354 ? 9.008 -2.99 -39.062 1 93.5 354 LEU A C 1
ATOM 2720 O O . LEU A 1 354 ? 8.992 -2.355 -38 1 93.5 354 LEU A O 1
ATOM 2724 N N . ASP A 1 355 ? 8.32 -4.043 -39.25 1 91.81 355 ASP A N 1
ATOM 2725 C CA . ASP A 1 355 ? 7.5 -4.613 -38.188 1 91.81 355 ASP A CA 1
ATOM 2726 C C . ASP A 1 355 ? 8.352 -5.051 -37 1 91.81 355 ASP A C 1
ATOM 2728 O O . ASP A 1 355 ? 7.984 -4.824 -35.844 1 91.81 355 ASP A O 1
ATOM 2732 N N . LEU A 1 356 ? 9.391 -5.688 -37.281 1 94.25 356 LEU A N 1
ATOM 2733 C CA . LEU A 1 356 ? 10.297 -6.148 -36.25 1 94.25 356 LEU A CA 1
ATOM 2734 C C . LEU A 1 356 ? 10.867 -4.977 -35.469 1 94.25 356 LEU A C 1
ATOM 2736 O O . LEU A 1 356 ? 10.945 -5.027 -34.219 1 94.25 356 LEU A O 1
ATOM 2740 N N . GLU A 1 357 ? 11.273 -3.947 -36.156 1 92.25 357 GLU A N 1
ATOM 2741 C CA . GLU A 1 357 ? 11.836 -2.766 -35.5 1 92.25 357 GLU A CA 1
ATOM 2742 C C . GLU A 1 357 ? 10.836 -2.145 -34.531 1 92.25 357 GLU A C 1
ATOM 2744 O O . GLU A 1 357 ? 11.195 -1.758 -33.438 1 92.25 357 GLU A O 1
ATOM 2749 N N . SER A 1 358 ? 9.672 -2.061 -34.938 1 88.94 358 SER A N 1
ATOM 2750 C CA . SER A 1 358 ? 8.609 -1.525 -34.094 1 88.94 358 SER A CA 1
ATOM 2751 C C . SER A 1 358 ? 8.414 -2.387 -32.844 1 88.94 358 SER A C 1
ATOM 2753 O O . SER A 1 358 ? 8.266 -1.864 -31.75 1 88.94 358 SER A O 1
ATOM 2755 N N . GLY A 1 359 ? 8.367 -3.672 -33.062 1 86.75 359 GLY A N 1
ATOM 2756 C CA . GLY A 1 359 ? 8.227 -4.582 -31.953 1 86.75 359 GLY A CA 1
ATOM 2757 C C . GLY A 1 359 ? 9.391 -4.512 -30.984 1 86.75 359 GLY A C 1
ATOM 2758 O O . GLY A 1 359 ? 9.195 -4.551 -29.766 1 86.75 359 GLY A O 1
ATOM 2759 N N . LEU A 1 360 ? 10.547 -4.375 -31.547 1 89.44 360 LEU A N 1
ATOM 2760 C CA . LEU A 1 360 ? 11.75 -4.312 -30.719 1 89.44 360 LEU A CA 1
ATOM 2761 C C . LEU A 1 360 ? 11.805 -3.012 -29.922 1 89.44 360 LEU A C 1
ATOM 2763 O O . LEU A 1 360 ? 12.25 -2.998 -28.781 1 89.44 360 LEU A O 1
ATOM 2767 N N . HIS A 1 361 ? 11.391 -1.966 -30.531 1 84.38 361 HIS A N 1
ATOM 2768 C CA . HIS A 1 361 ? 11.328 -0.685 -29.844 1 84.38 361 HIS A CA 1
ATOM 2769 C C . HIS A 1 361 ? 10.422 -0.763 -28.625 1 84.38 361 HIS A C 1
ATOM 2771 O O . HIS A 1 361 ? 10.766 -0.265 -27.547 1 84.38 361 HIS A O 1
ATOM 2777 N N . GLU A 1 362 ? 9.367 -1.395 -28.812 1 80.19 362 GLU A N 1
ATOM 2778 C CA . GLU A 1 362 ? 8.414 -1.548 -27.719 1 80.19 362 GLU A CA 1
ATOM 2779 C C . GLU A 1 362 ? 8.953 -2.475 -26.625 1 80.19 362 GLU A C 1
ATOM 2781 O O . GLU A 1 362 ? 8.781 -2.211 -25.438 1 80.19 362 GLU A O 1
ATOM 2786 N N . ALA A 1 363 ? 9.578 -3.477 -27.031 1 81.69 363 ALA A N 1
ATOM 2787 C CA . ALA A 1 363 ? 10.016 -4.523 -26.109 1 81.69 363 ALA A CA 1
ATOM 2788 C C . ALA A 1 363 ? 11.242 -4.082 -25.312 1 81.69 363 ALA A C 1
ATOM 2790 O O . ALA A 1 363 ? 11.383 -4.426 -24.141 1 81.69 363 ALA A O 1
ATOM 2791 N N . PHE A 1 364 ? 12.109 -3.375 -25.938 1 76.88 364 PHE A N 1
ATOM 2792 C CA . PHE A 1 364 ? 13.414 -3.184 -25.312 1 76.88 364 PHE A CA 1
ATOM 2793 C C . PHE A 1 364 ? 13.648 -1.713 -24.984 1 76.88 364 PHE A C 1
ATOM 2795 O O . PHE A 1 364 ? 14.609 -1.37 -24.281 1 76.88 364 PHE A O 1
ATOM 2802 N N . THR A 1 365 ? 12.984 -0.739 -25.578 1 61.91 365 THR A N 1
ATOM 2803 C CA . THR A 1 365 ? 13.18 0.654 -25.203 1 61.91 365 THR A CA 1
ATOM 2804 C C . THR A 1 365 ? 12.211 1.052 -24.094 1 61.91 365 THR A C 1
ATOM 2806 O O . THR A 1 365 ? 12.531 1.886 -23.25 1 61.91 365 THR A O 1
ATOM 2809 N N . ASN A 1 366 ? 11 0.591 -24.344 1 49.72 366 ASN A N 1
ATOM 2810 C CA . ASN A 1 366 ? 10.031 0.883 -23.281 1 49.72 366 ASN A CA 1
ATOM 2811 C C . ASN A 1 366 ? 10.234 -0.025 -22.078 1 49.72 366 ASN A C 1
ATOM 2813 O O . ASN A 1 366 ? 9.586 0.159 -21.047 1 49.72 366 ASN A O 1
ATOM 2817 N N . MET A 1 367 ? 10.797 -1.005 -22.531 1 46.31 367 MET A N 1
ATOM 2818 C CA . MET A 1 367 ? 11.117 -1.922 -21.438 1 46.31 367 MET A CA 1
ATOM 2819 C C . MET A 1 367 ? 11.977 -1.235 -20.375 1 46.31 367 MET A C 1
ATOM 2821 O O . MET A 1 367 ? 12.109 -1.731 -19.266 1 46.31 367 MET A O 1
ATOM 2825 N N . GLY A 1 368 ? 12.922 -0.395 -20.969 1 38.12 368 GLY A N 1
ATOM 2826 C CA . GLY A 1 368 ? 13.531 0.487 -19.984 1 38.12 368 GLY A CA 1
ATOM 2827 C C . GLY A 1 368 ? 12.523 1.363 -19.266 1 38.12 368 GLY A C 1
ATOM 2828 O O . GLY A 1 368 ? 12.883 2.107 -18.359 1 38.12 368 GLY A O 1
ATOM 2829 N N . GLY A 1 369 ? 11.531 1.688 -20.016 1 32.28 369 GLY A N 1
ATOM 2830 C CA . GLY A 1 369 ? 10.438 2.381 -19.359 1 32.28 369 GLY A CA 1
ATOM 2831 C C . GLY A 1 369 ? 9.688 1.502 -18.375 1 32.28 369 GLY A C 1
ATOM 2832 O O . GLY A 1 369 ? 8.805 0.735 -18.766 1 32.28 369 GLY A O 1
ATOM 2833 N N . TYR A 1 370 ? 10.391 0.892 -17.719 1 30.25 370 TYR A N 1
ATOM 2834 C CA . TYR A 1 370 ? 9.602 0.443 -16.578 1 30.25 370 TYR A CA 1
ATOM 2835 C C . TYR A 1 370 ? 8.312 1.258 -16.453 1 30.25 370 TYR A C 1
ATOM 2837 O O . TYR A 1 370 ? 8.359 2.488 -16.391 1 30.25 370 TYR A O 1
ATOM 2845 N N . THR A 1 371 ? 7.418 0.981 -17.375 1 30.44 371 THR A N 1
ATOM 2846 C CA . THR A 1 371 ? 6.238 1.647 -16.844 1 30.44 371 THR A CA 1
ATOM 2847 C C . THR A 1 371 ? 6.414 1.951 -15.359 1 30.44 371 THR A C 1
ATOM 2849 O O . THR A 1 371 ? 6.602 1.038 -14.555 1 30.44 371 THR A O 1
ATOM 2852 N N . SER A 1 372 ? 7.258 2.861 -15.312 1 29.47 372 SER A N 1
ATOM 2853 C CA . SER A 1 372 ? 7.137 3.412 -13.961 1 29.47 372 SER A CA 1
ATOM 2854 C C . SER A 1 372 ? 5.75 3.15 -13.383 1 29.47 372 SER A C 1
ATOM 2856 O O . SER A 1 372 ? 4.754 3.689 -13.875 1 29.47 372 SER A O 1
ATOM 2858 N N . TYR A 1 373 ? 5.469 1.906 -13.438 1 29.2 373 TYR A N 1
ATOM 2859 C CA . TYR A 1 373 ? 4.352 1.87 -12.508 1 29.2 373 TYR A CA 1
ATOM 2860 C C . TYR A 1 373 ? 4.414 3.043 -11.531 1 29.2 373 TYR A C 1
ATOM 2862 O O . TYR A 1 373 ? 5.344 3.141 -10.727 1 29.2 373 TYR A O 1
ATOM 2870 N N . THR A 1 374 ? 4.301 4.164 -12.125 1 31.7 374 THR A N 1
ATOM 2871 C CA . THR A 1 374 ? 4.039 5.27 -11.211 1 31.7 374 THR A CA 1
ATOM 2872 C C . THR A 1 374 ? 3.4 4.758 -9.922 1 31.7 374 THR A C 1
ATOM 2874 O O . THR A 1 374 ? 2.439 3.986 -9.961 1 31.7 374 THR A O 1
ATOM 2877 N N . ALA A 1 375 ? 4.234 4.594 -9.016 1 31.89 375 ALA A N 1
ATOM 2878 C CA . ALA A 1 375 ? 3.994 4.391 -7.59 1 31.89 375 ALA A CA 1
ATOM 2879 C C . ALA A 1 375 ? 2.674 5.023 -7.16 1 31.89 375 ALA A C 1
ATOM 2881 O O . ALA A 1 375 ? 2.662 6.016 -6.43 1 31.89 375 ALA A O 1
ATOM 2882 N N . SER A 1 376 ? 1.777 5.348 -8.055 1 32 376 SER A N 1
ATOM 2883 C CA . SER A 1 376 ? 0.739 6.145 -7.41 1 32 376 SER A CA 1
ATOM 2884 C C . SER A 1 376 ? 0.219 5.461 -6.152 1 32 376 SER A C 1
ATOM 2886 O O . SER A 1 376 ? 0.158 6.078 -5.086 1 32 376 SER A O 1
ATOM 2888 N N . SER A 1 377 ? -1.047 4.641 -6.32 1 31.47 377 SER A N 1
ATOM 2889 C CA . SER A 1 377 ? -2.055 4.516 -5.273 1 31.47 377 SER A CA 1
ATOM 2890 C C . SER A 1 377 ? -1.591 3.576 -4.168 1 31.47 377 SER A C 1
ATOM 2892 O O . SER A 1 377 ? -0.699 2.75 -4.379 1 31.47 377 SER A O 1
ATOM 2894 N N . LEU A 1 378 ? -2.006 3.904 -2.936 1 32.47 378 LEU A N 1
ATOM 2895 C CA . LEU A 1 378 ? -2.113 3.207 -1.659 1 32.47 378 LEU A CA 1
ATOM 2896 C C . LEU A 1 378 ? -2.27 1.704 -1.872 1 32.47 378 LEU A C 1
ATOM 2898 O O . LEU A 1 378 ? -2.08 0.918 -0.941 1 32.47 378 LEU A O 1
ATOM 2902 N N . ASP A 1 379 ? -2.953 1.342 -2.832 1 37.22 379 ASP A N 1
ATOM 2903 C CA . ASP A 1 379 ? -3.393 -0.044 -2.957 1 37.22 379 ASP A CA 1
ATOM 2904 C C . ASP A 1 379 ? -2.201 -0.986 -3.113 1 37.22 379 ASP A C 1
ATOM 2906 O O . ASP A 1 379 ? -2.373 -2.168 -3.422 1 37.22 379 ASP A O 1
ATOM 2910 N N . VAL A 1 380 ? -0.983 -0.486 -3.246 1 40.91 380 VAL A N 1
ATOM 2911 C CA . VAL A 1 380 ? -0.085 -1.557 -3.666 1 40.91 380 VAL A CA 1
ATOM 2912 C C . VAL A 1 380 ? 0.107 -2.549 -2.52 1 40.91 380 VAL A C 1
ATOM 2914 O O . VAL A 1 380 ? 1.137 -2.531 -1.842 1 40.91 380 VAL A O 1
ATOM 2917 N N . LEU A 1 381 ? -0.227 -2.256 -1.362 1 49.06 381 LEU A N 1
ATOM 2918 C CA . LEU A 1 381 ? -0.102 -3.582 -0.767 1 49.06 381 LEU A CA 1
ATOM 2919 C C . LEU A 1 381 ? -0.388 -4.668 -1.797 1 49.06 381 LEU A C 1
ATOM 2921 O O . LEU A 1 381 ? -1.518 -4.797 -2.275 1 49.06 381 LEU A O 1
ATOM 2925 N N . SER A 1 382 ? 0.659 -4.852 -2.723 1 56.91 382 SER A N 1
ATOM 2926 C CA . SER A 1 382 ? 0.795 -5.605 -3.963 1 56.91 382 SER A CA 1
ATOM 2927 C C . SER A 1 382 ? 0.136 -6.977 -3.85 1 56.91 382 SER A C 1
ATOM 2929 O O . SER A 1 382 ? 0.057 -7.547 -2.758 1 56.91 382 SER A O 1
ATOM 2931 N N . ASP A 1 383 ? -0.936 -7.062 -4.445 1 70.44 383 ASP A N 1
ATOM 2932 C CA . ASP A 1 383 ? -1.56 -8.352 -4.742 1 70.44 383 ASP A CA 1
ATOM 2933 C C . ASP A 1 383 ? -0.508 -9.438 -4.922 1 70.44 383 ASP A C 1
ATOM 2935 O O . ASP A 1 383 ? -0.836 -10.633 -4.938 1 70.44 383 ASP A O 1
ATOM 2939 N N . SER A 1 384 ? 0.794 -8.969 -4.719 1 81.88 384 SER A N 1
ATOM 2940 C CA . SER A 1 384 ? 1.849 -9.953 -4.945 1 81.88 384 SER A CA 1
ATOM 2941 C C . SER A 1 384 ? 3.027 -9.727 -4.004 1 81.88 384 SER A C 1
ATOM 2943 O O . SER A 1 384 ? 3.48 -8.594 -3.83 1 81.88 384 SER A O 1
ATOM 2945 N N . SER A 1 385 ? 3.447 -10.695 -3.318 1 89.12 385 SER A N 1
ATOM 2946 C CA . SER A 1 385 ? 4.633 -10.68 -2.467 1 89.12 385 SER A CA 1
ATOM 2947 C C . SER A 1 385 ? 5.777 -11.453 -3.1 1 89.12 385 SER A C 1
ATOM 2949 O O . SER A 1 385 ? 5.773 -12.688 -3.1 1 89.12 385 SER A O 1
ATOM 2951 N N . GLU A 1 386 ? 6.785 -10.797 -3.574 1 89 386 GLU A N 1
ATOM 2952 C CA . GLU A 1 386 ? 7.973 -11.453 -4.105 1 89 386 GLU A CA 1
ATOM 2953 C C . GLU A 1 386 ? 8.727 -12.203 -3.01 1 89 386 GLU A C 1
ATOM 2955 O O . GLU A 1 386 ? 9.305 -13.258 -3.262 1 89 386 GLU A O 1
ATOM 2960 N N . VAL A 1 387 ? 8.695 -11.648 -1.824 1 92.69 387 VAL A N 1
ATOM 2961 C CA . VAL A 1 387 ? 9.414 -12.273 -0.718 1 92.69 387 VAL A CA 1
ATOM 2962 C C . VAL A 1 387 ? 8.797 -13.633 -0.396 1 92.69 387 VAL A C 1
ATOM 2964 O O . VAL A 1 387 ? 9.508 -14.617 -0.226 1 92.69 387 VAL A O 1
ATOM 2967 N N . LEU A 1 388 ? 7.469 -13.641 -0.305 1 95.62 388 LEU A N 1
ATOM 2968 C CA . LEU A 1 388 ? 6.832 -14.922 -0.035 1 95.62 388 LEU A CA 1
ATOM 2969 C C . LEU A 1 388 ? 7.113 -15.914 -1.161 1 95.62 388 LEU A C 1
ATOM 2971 O O . LEU A 1 388 ? 7.348 -17.094 -0.909 1 95.62 388 LEU A O 1
ATOM 2975 N N . TYR A 1 389 ? 7 -15.406 -2.4 1 95.44 389 TYR A N 1
ATOM 2976 C CA . TYR A 1 389 ? 7.336 -16.266 -3.527 1 95.44 389 TYR A CA 1
ATOM 2977 C C . TYR A 1 389 ? 8.703 -16.922 -3.334 1 95.44 389 TYR A C 1
ATOM 2979 O O . TYR A 1 389 ? 8.836 -18.141 -3.436 1 95.44 389 TYR A O 1
ATOM 2987 N N . ASN A 1 390 ? 9.695 -16.109 -3.029 1 96 390 ASN A N 1
ATOM 2988 C CA . ASN A 1 390 ? 11.07 -16.578 -2.902 1 96 390 ASN A CA 1
ATOM 2989 C C . ASN A 1 390 ? 11.211 -17.578 -1.754 1 96 390 ASN A C 1
ATOM 2991 O O . ASN A 1 390 ? 11.891 -18.594 -1.889 1 96 390 ASN A O 1
ATOM 2995 N N . VAL A 1 391 ? 10.523 -17.312 -0.666 1 97.81 391 VAL A N 1
ATOM 2996 C CA . VAL A 1 391 ? 10.625 -18.172 0.503 1 97.81 391 VAL A CA 1
ATOM 2997 C C . VAL A 1 391 ? 10.078 -19.562 0.166 1 97.81 391 VAL A C 1
ATOM 2999 O O . VAL A 1 391 ? 10.727 -20.578 0.438 1 97.81 391 VAL A O 1
ATOM 3002 N N . VAL A 1 392 ? 8.953 -19.625 -0.445 1 98 392 VAL A N 1
ATOM 3003 C CA . VAL A 1 392 ? 8.297 -20.906 -0.726 1 98 392 VAL A CA 1
ATOM 3004 C C . VAL A 1 392 ? 9.039 -21.625 -1.849 1 98 392 VAL A C 1
ATOM 3006 O O . VAL A 1 392 ? 9.367 -22.812 -1.723 1 98 392 VAL A O 1
ATOM 3009 N N . VAL A 1 393 ? 9.359 -20.938 -2.908 1 97.44 393 VAL A N 1
ATOM 3010 C CA . VAL A 1 393 ? 9.945 -21.562 -4.098 1 97.44 393 VAL A CA 1
ATOM 3011 C C . VAL A 1 393 ? 11.336 -22.094 -3.775 1 97.44 393 VAL A C 1
ATOM 3013 O O . VAL A 1 393 ? 11.664 -23.234 -4.098 1 97.44 393 VAL A O 1
ATOM 3016 N N . PHE A 1 394 ? 12.109 -21.328 -3.066 1 97.62 394 PHE A N 1
ATOM 3017 C CA . PHE A 1 394 ? 13.492 -21.719 -2.822 1 97.62 394 PHE A CA 1
ATOM 3018 C C . PHE A 1 394 ? 13.57 -22.766 -1.721 1 97.62 394 PHE A C 1
ATOM 3020 O O . PHE A 1 394 ? 14.547 -23.516 -1.629 1 97.62 394 PHE A O 1
ATOM 3027 N N . SER A 1 395 ? 12.531 -22.828 -0.95 1 97.44 395 SER A N 1
ATOM 3028 C CA . SER A 1 395 ? 12.508 -23.812 0.122 1 97.44 395 SER A CA 1
ATOM 3029 C C . SER A 1 395 ? 11.953 -25.156 -0.365 1 97.44 395 SER A C 1
ATOM 3031 O O . SER A 1 395 ? 12.398 -26.219 0.073 1 97.44 395 SER A O 1
ATOM 3033 N N . GLU A 1 396 ? 10.969 -25.031 -1.31 1 95.25 396 GLU A N 1
ATOM 3034 C CA . GLU A 1 396 ? 10.25 -26.266 -1.579 1 95.25 396 GLU A CA 1
ATOM 3035 C C . GLU A 1 396 ? 10.211 -26.578 -3.074 1 95.25 396 GLU A C 1
ATOM 3037 O O . GLU A 1 396 ? 10.062 -27.734 -3.475 1 95.25 396 GLU A O 1
ATOM 3042 N N . ARG A 1 397 ? 10.344 -25.625 -3.869 1 95.81 397 ARG A N 1
ATOM 3043 C CA . ARG A 1 397 ? 10.047 -25.828 -5.285 1 95.81 397 ARG A CA 1
ATOM 3044 C C . ARG A 1 397 ? 11.289 -25.609 -6.141 1 95.81 397 ARG A C 1
ATOM 3046 O O . ARG A 1 397 ? 11.188 -25.406 -7.352 1 95.81 397 ARG A O 1
ATOM 3053 N N . TRP A 1 398 ? 12.414 -25.562 -5.57 1 95.69 398 TRP A N 1
ATOM 3054 C CA . TRP A 1 398 ? 13.68 -25.484 -6.285 1 95.69 398 TRP A CA 1
ATOM 3055 C C . TRP A 1 398 ? 14.375 -26.844 -6.305 1 95.69 398 TRP A C 1
ATOM 3057 O O . TRP A 1 398 ? 14.352 -27.578 -5.309 1 95.69 398 TRP A O 1
ATOM 3067 N N . ALA A 1 399 ? 14.914 -27.188 -7.477 1 94.62 399 ALA A N 1
ATOM 3068 C CA . ALA A 1 399 ? 15.578 -28.484 -7.582 1 94.62 399 ALA A CA 1
ATOM 3069 C C . ALA A 1 399 ? 16.703 -28.609 -6.562 1 94.62 399 ALA A C 1
ATOM 3071 O O . ALA A 1 399 ? 17.406 -27.641 -6.289 1 94.62 399 ALA A O 1
ATOM 3072 N N . GLN A 1 400 ? 16.844 -29.75 -5.949 1 89.56 400 GLN A N 1
ATOM 3073 C CA . GLN A 1 400 ? 17.938 -30.062 -5.031 1 89.56 400 GLN A CA 1
ATOM 3074 C C . GLN A 1 400 ? 18.672 -31.344 -5.453 1 89.56 400 GLN A C 1
ATOM 3076 O O . GLN A 1 400 ? 18.125 -32.438 -5.336 1 89.56 400 GLN A O 1
ATOM 3081 N N . PRO A 1 401 ? 19.922 -31.219 -5.988 1 93.81 401 PRO A N 1
ATOM 3082 C CA . PRO A 1 401 ? 20.688 -29.969 -6.059 1 93.81 401 PRO A CA 1
ATOM 3083 C C . PRO A 1 401 ? 20.188 -29.031 -7.156 1 93.81 401 PRO A C 1
ATOM 3085 O O . PRO A 1 401 ? 19.578 -29.484 -8.133 1 93.81 401 PRO A O 1
ATOM 3088 N N . ALA A 1 402 ? 20.5 -27.766 -6.961 1 96 402 ALA A N 1
ATOM 3089 C CA . ALA A 1 402 ? 20.156 -26.766 -7.973 1 96 402 ALA A CA 1
ATOM 3090 C C . ALA A 1 402 ? 20.938 -27 -9.258 1 96 402 ALA A C 1
ATOM 3092 O O . ALA A 1 402 ? 22.109 -27.406 -9.227 1 96 402 ALA A O 1
ATOM 3093 N N . PRO A 1 403 ? 20.312 -26.781 -10.375 1 96.25 403 PRO A N 1
ATOM 3094 C CA . PRO A 1 403 ? 21.016 -27.016 -11.633 1 96.25 403 PRO A CA 1
ATOM 3095 C C . PRO A 1 403 ? 22.203 -26.078 -11.82 1 96.25 403 PRO A C 1
ATOM 3097 O O . PRO A 1 403 ? 22.141 -24.891 -11.469 1 96.25 403 PRO A O 1
ATOM 3100 N N . LEU A 1 404 ? 23.266 -26.625 -12.414 1 97.25 404 LEU A N 1
ATOM 3101 C CA . LEU A 1 404 ? 24.453 -25.844 -12.75 1 97.25 404 LEU A CA 1
ATOM 3102 C C . LEU A 1 404 ? 24.172 -24.906 -13.914 1 97.25 404 LEU A C 1
ATOM 3104 O O . LEU A 1 404 ? 23.219 -25.109 -14.672 1 97.25 404 LEU A O 1
ATOM 3108 N N . LYS A 1 405 ? 25.047 -23.859 -14 1 96.31 405 LYS A N 1
ATOM 3109 C CA . LYS A 1 405 ? 24.875 -22.891 -15.086 1 96.31 405 LYS A CA 1
ATOM 3110 C C . LYS A 1 405 ? 24.859 -23.594 -16.438 1 96.31 405 LYS A C 1
ATOM 3112 O O . LYS A 1 405 ? 24.062 -23.219 -17.312 1 96.31 405 LYS A O 1
ATOM 3117 N N . LYS A 1 406 ? 25.734 -24.578 -16.656 1 97.12 406 LYS A N 1
ATOM 3118 C CA . LYS A 1 406 ? 25.812 -25.281 -17.922 1 97.12 406 LYS A CA 1
ATOM 3119 C C . LYS A 1 406 ? 24.469 -25.922 -18.281 1 97.12 406 LYS A C 1
ATOM 3121 O O . LYS A 1 406 ? 24.016 -25.844 -19.422 1 97.12 406 LYS A O 1
ATOM 3126 N N . LEU A 1 407 ? 23.875 -26.594 -17.297 1 96.81 407 LEU A N 1
ATOM 3127 C CA . LEU A 1 407 ? 22.594 -27.234 -17.531 1 96.81 407 LEU A CA 1
ATOM 3128 C C . LEU A 1 407 ? 21.484 -26.203 -17.75 1 96.81 407 LEU A C 1
ATOM 3130 O O . LEU A 1 407 ? 20.625 -26.391 -18.625 1 96.81 407 LEU A O 1
ATOM 3134 N N . ARG A 1 408 ? 21.422 -25.109 -17.016 1 96.38 408 ARG A N 1
ATOM 3135 C CA . ARG A 1 408 ? 20.438 -24.047 -17.188 1 96.38 408 ARG A CA 1
ATOM 3136 C C . ARG A 1 408 ? 20.547 -23.406 -18.578 1 96.38 408 ARG A C 1
ATOM 3138 O O . ARG A 1 408 ? 19.531 -23.109 -19.188 1 96.38 408 ARG A O 1
ATOM 3145 N N . ASP A 1 409 ? 21.812 -23.234 -19 1 96.38 409 ASP A N 1
ATOM 3146 C CA . ASP A 1 409 ? 22.031 -22.719 -20.344 1 96.38 409 ASP A CA 1
ATOM 3147 C C . ASP A 1 409 ? 21.453 -23.688 -21.391 1 96.38 409 ASP A C 1
ATOM 3149 O O . ASP A 1 409 ? 20.844 -23.25 -22.375 1 96.38 409 ASP A O 1
ATOM 3153 N N . GLN A 1 410 ? 21.688 -24.906 -21.172 1 97.12 410 GLN A N 1
ATOM 3154 C CA . GLN A 1 410 ? 21.141 -25.891 -22.094 1 97.12 410 GLN A CA 1
ATOM 3155 C C . GLN A 1 410 ? 19.625 -25.797 -22.156 1 97.12 410 GLN A C 1
ATOM 3157 O O . GLN A 1 410 ? 19.047 -25.797 -23.25 1 97.12 410 GLN A O 1
ATOM 3162 N N . PHE A 1 411 ? 18.969 -25.797 -20.969 1 96.31 411 PHE A N 1
ATOM 3163 C CA . PHE A 1 411 ? 17.516 -25.656 -20.906 1 96.31 411 PHE A CA 1
ATOM 3164 C C . PHE A 1 411 ? 17.062 -24.422 -21.656 1 96.31 411 PHE A C 1
ATOM 3166 O O . PHE A 1 411 ? 16.047 -24.453 -22.375 1 96.31 411 PHE A O 1
ATOM 3173 N N . PHE A 1 412 ? 17.812 -23.312 -21.516 1 96.69 412 PHE A N 1
ATOM 3174 C CA . PHE A 1 412 ? 17.5 -22.031 -22.109 1 96.69 412 PHE A CA 1
ATOM 3175 C C . PHE A 1 412 ? 17.562 -22.109 -23.641 1 96.69 412 PHE A C 1
ATOM 3177 O O . PHE A 1 412 ? 16.672 -21.625 -24.328 1 96.69 412 PHE A O 1
ATOM 3184 N N . PHE A 1 413 ? 18.578 -22.766 -24.203 1 97 413 PHE A N 1
ATOM 3185 C CA . PHE A 1 413 ? 18.828 -22.734 -25.641 1 97 413 PHE A CA 1
ATOM 3186 C C . PHE A 1 413 ? 18.109 -23.891 -26.344 1 97 413 PHE A C 1
ATOM 3188 O O . PHE A 1 413 ? 17.984 -23.891 -27.562 1 97 413 PHE A O 1
ATOM 3195 N N . ASP A 1 414 ? 17.578 -24.812 -25.531 1 96.75 414 ASP A N 1
ATOM 3196 C CA . ASP A 1 414 ? 16.859 -25.953 -26.109 1 96.75 414 ASP A CA 1
ATOM 3197 C C . ASP A 1 414 ? 15.43 -25.578 -26.484 1 96.75 414 ASP A C 1
ATOM 3199 O O . ASP A 1 414 ? 14.727 -26.375 -27.109 1 96.75 414 ASP A O 1
ATOM 3203 N N . GLY A 1 415 ? 14.961 -24.453 -26.125 1 96.75 415 GLY A N 1
ATOM 3204 C CA . GLY A 1 415 ? 13.609 -24.031 -26.438 1 96.75 415 GLY A CA 1
ATOM 3205 C C . GLY A 1 415 ? 13.555 -22.688 -27.141 1 96.75 415 GLY A C 1
ATOM 3206 O O . GLY A 1 415 ? 14.469 -21.859 -27 1 96.75 415 GLY A O 1
ATOM 320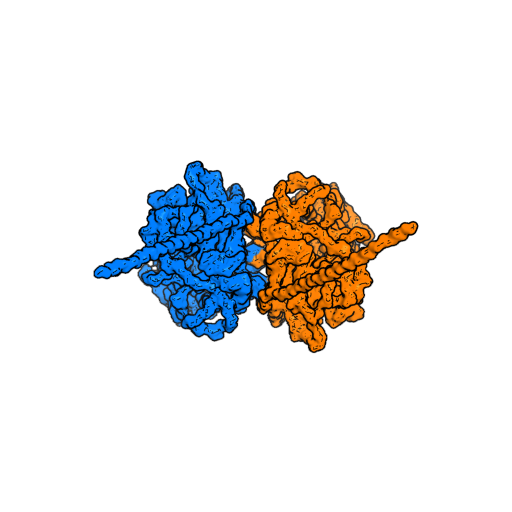7 N N . PRO A 1 416 ? 12.508 -22.484 -27.938 1 97.38 416 PRO A N 1
ATOM 3208 C CA . PRO A 1 416 ? 12.367 -21.203 -28.625 1 97.38 416 PRO A CA 1
ATOM 3209 C C . PRO A 1 416 ? 11.883 -20.078 -27.719 1 97.38 416 PRO A C 1
ATOM 3211 O O . PRO A 1 416 ? 11.984 -18.891 -28.062 1 97.38 416 PRO A O 1
ATOM 3214 N N . PHE A 1 417 ? 11.266 -20.438 -26.625 1 96.75 417 PHE A N 1
ATOM 3215 C CA . PHE A 1 417 ? 10.789 -19.516 -25.594 1 96.75 417 PHE A CA 1
ATOM 3216 C C . PHE A 1 417 ? 11.438 -19.812 -24.25 1 96.75 417 PHE A C 1
ATOM 3218 O O . PHE A 1 417 ? 11.344 -20.938 -23.75 1 96.75 417 PHE A O 1
ATOM 3225 N N . SER A 1 418 ? 12.117 -18.797 -23.703 1 95.25 418 SER A N 1
ATOM 3226 C CA . SER A 1 418 ? 12.828 -19.047 -22.453 1 95.25 418 SER A CA 1
ATOM 3227 C C . SER A 1 418 ? 12.812 -17.812 -21.562 1 95.25 418 SER A C 1
ATOM 3229 O O . SER A 1 418 ? 12.594 -16.688 -22.047 1 95.25 418 SER A O 1
ATOM 3231 N N . MET A 1 419 ? 12.93 -18.031 -20.297 1 90.06 419 MET A N 1
ATOM 3232 C CA . MET A 1 419 ? 13.094 -16.969 -19.312 1 90.06 419 MET A CA 1
ATOM 3233 C C . MET A 1 419 ? 14.523 -16.938 -18.781 1 90.06 419 MET A C 1
ATOM 3235 O O . MET A 1 419 ? 15.148 -17.984 -18.625 1 90.06 419 MET A O 1
ATOM 3239 N N . ASP A 1 420 ? 14.977 -15.688 -18.547 1 81.75 420 ASP A N 1
ATOM 3240 C CA . ASP A 1 420 ? 16.281 -15.531 -17.922 1 81.75 420 ASP A CA 1
ATOM 3241 C C . ASP A 1 420 ? 16.219 -15.859 -16.438 1 81.75 420 ASP A C 1
ATOM 3243 O O . ASP A 1 420 ? 15.516 -15.188 -15.672 1 81.75 420 ASP A O 1
ATOM 3247 N N . ASP A 1 421 ? 16.953 -16.891 -16.016 1 84.81 421 ASP A N 1
ATOM 3248 C CA . ASP A 1 421 ? 16.844 -17.344 -14.633 1 84.81 421 ASP A CA 1
ATOM 3249 C C . ASP A 1 421 ? 18.109 -17.031 -13.836 1 84.81 421 ASP A C 1
ATOM 3251 O O . ASP A 1 421 ? 18.328 -17.594 -12.758 1 84.81 421 ASP A O 1
ATOM 3255 N N . GLU A 1 422 ? 18.969 -16.203 -14.383 1 86.31 422 GLU A N 1
ATOM 3256 C CA . GLU A 1 422 ? 20.219 -15.883 -13.688 1 86.31 422 GLU A CA 1
ATOM 3257 C C . GLU A 1 422 ? 19.938 -15.203 -12.352 1 86.31 422 GLU A C 1
ATOM 3259 O O . GLU A 1 422 ? 20.5 -15.594 -11.32 1 86.31 422 GLU A O 1
ATOM 3264 N N . ASN A 1 423 ? 19.125 -14.273 -12.336 1 87.69 423 ASN A N 1
ATOM 3265 C CA . ASN A 1 423 ? 18.797 -13.547 -11.109 1 87.69 423 ASN A CA 1
ATOM 3266 C C . ASN A 1 423 ? 18.156 -14.453 -10.07 1 87.69 423 ASN A C 1
ATOM 3268 O O . ASN A 1 423 ? 18.375 -14.273 -8.867 1 87.69 423 ASN A O 1
ATOM 3272 N N . LEU A 1 424 ? 17.438 -15.438 -10.555 1 92.56 424 LEU A N 1
ATOM 3273 C CA . LEU A 1 424 ? 16.766 -16.359 -9.633 1 92.56 424 LEU A CA 1
ATOM 3274 C C . LEU A 1 424 ? 17.781 -17.234 -8.914 1 92.56 424 LEU A C 1
ATOM 3276 O O . LEU A 1 424 ? 17.594 -17.578 -7.742 1 92.56 424 LEU A O 1
ATOM 3280 N N . THR A 1 425 ? 18.812 -17.594 -9.609 1 94.44 425 THR A N 1
ATOM 3281 C CA . THR A 1 425 ? 19.844 -18.406 -8.984 1 94.44 425 THR A CA 1
ATOM 3282 C C . THR A 1 425 ? 20.578 -17.609 -7.898 1 94.44 425 THR A C 1
ATOM 3284 O O . THR A 1 425 ? 20.891 -18.156 -6.836 1 94.44 425 THR A O 1
ATOM 3287 N N . TYR A 1 426 ? 20.859 -16.312 -8.195 1 94 426 TYR A N 1
ATOM 3288 C CA . TYR A 1 426 ? 21.453 -15.453 -7.188 1 94 426 TYR A CA 1
ATOM 3289 C C . TYR A 1 426 ? 20.578 -15.367 -5.945 1 94 426 TYR A C 1
ATOM 3291 O O . TYR A 1 426 ? 21.062 -15.523 -4.82 1 94 426 TYR A O 1
ATOM 3299 N N . GLN A 1 427 ? 19.344 -15.203 -6.172 1 94.75 427 GLN A N 1
ATOM 3300 C CA . GLN A 1 427 ? 18.406 -15.078 -5.066 1 94.75 427 GLN A CA 1
ATOM 3301 C C . GLN A 1 427 ? 18.297 -16.375 -4.281 1 94.75 427 GLN A C 1
ATOM 3303 O O . GLN A 1 427 ? 18.25 -16.375 -3.051 1 94.75 427 GLN A O 1
ATOM 3308 N N . TYR A 1 428 ? 18.281 -17.5 -5.027 1 96.81 428 TYR A N 1
ATOM 3309 C CA . TYR A 1 428 ? 18.266 -18.812 -4.379 1 96.81 428 TYR A CA 1
ATOM 3310 C C . TYR A 1 428 ? 19.438 -18.969 -3.416 1 96.81 428 TYR A C 1
ATOM 3312 O O . TYR A 1 428 ? 19.25 -19.344 -2.258 1 96.81 428 TYR A O 1
ATOM 3320 N N . CYS A 1 429 ? 20.594 -18.609 -3.881 1 97.12 429 CYS A N 1
ATOM 3321 C CA . CYS A 1 429 ? 21.797 -18.781 -3.08 1 97.12 429 CYS A CA 1
ATOM 3322 C C . CYS A 1 429 ? 21.797 -17.828 -1.888 1 97.12 429 CYS A C 1
ATOM 3324 O O . CYS A 1 429 ? 22.281 -18.188 -0.809 1 97.12 429 CYS A O 1
ATOM 3326 N N . MET A 1 430 ? 21.25 -16.672 -2.047 1 96.31 430 MET A N 1
ATOM 3327 C CA . MET A 1 430 ? 21.219 -15.695 -0.966 1 96.31 430 MET A CA 1
ATOM 3328 C C . MET A 1 430 ? 20.188 -16.078 0.085 1 96.31 430 MET A C 1
ATOM 3330 O O . MET A 1 430 ? 20.469 -16.047 1.283 1 96.31 430 MET A O 1
ATOM 3334 N N . PHE A 1 431 ? 18.984 -16.516 -0.306 1 97.31 431 PHE A N 1
ATOM 3335 C CA . PHE A 1 431 ? 17.922 -16.859 0.614 1 97.31 431 PHE A CA 1
ATOM 3336 C C . PHE A 1 431 ? 18.281 -18.109 1.409 1 97.31 431 PHE A C 1
ATOM 3338 O O . PHE A 1 431 ? 17.891 -18.25 2.568 1 97.31 431 PHE A O 1
ATOM 3345 N N . THR A 1 432 ? 19.047 -19.016 0.768 1 97.31 432 THR A N 1
ATOM 3346 C CA . THR A 1 432 ? 19.25 -20.328 1.381 1 97.31 432 THR A CA 1
ATOM 3347 C C . THR A 1 432 ? 20.641 -20.438 1.992 1 97.31 432 THR A C 1
ATOM 3349 O O . THR A 1 432 ? 20.891 -21.297 2.84 1 97.31 432 THR A O 1
ATOM 3352 N N . GLY A 1 433 ? 21.516 -19.609 1.552 1 95.62 433 GLY A N 1
ATOM 3353 C CA . GLY A 1 433 ? 22.891 -19.75 1.984 1 95.62 433 GLY A CA 1
ATOM 3354 C C . GLY A 1 433 ? 23.531 -21.062 1.552 1 95.62 433 GLY A C 1
ATOM 3355 O O . GLY A 1 433 ? 24.453 -21.547 2.191 1 95.62 433 GLY A O 1
ATOM 3356 N N . SER A 1 434 ? 23.016 -21.641 0.468 1 95.44 434 SER A N 1
ATOM 3357 C CA . SER A 1 434 ? 23.453 -22.969 0.022 1 95.44 434 SER A CA 1
ATOM 3358 C C . SER A 1 434 ? 24.906 -22.953 -0.429 1 95.44 434 SER A C 1
ATOM 3360 O O . SER A 1 434 ? 25.359 -21.984 -1.023 1 95.44 434 SER A O 1
ATOM 3362 N N . ASP A 1 435 ? 25.578 -24.047 -0.174 1 94 435 ASP A N 1
ATOM 3363 C CA . ASP A 1 435 ? 26.953 -24.234 -0.618 1 94 435 ASP A CA 1
ATOM 3364 C C . ASP A 1 435 ? 27.047 -25.281 -1.722 1 94 435 ASP A C 1
ATOM 3366 O O . ASP A 1 435 ? 28.094 -25.906 -1.914 1 94 435 ASP A O 1
ATOM 3370 N N . GLU A 1 436 ? 25.922 -25.531 -2.357 1 96.56 436 GLU A N 1
ATOM 3371 C CA . GLU A 1 436 ? 25.922 -26.453 -3.49 1 96.56 436 GLU A CA 1
ATOM 3372 C C . GLU A 1 436 ? 26.75 -25.906 -4.652 1 96.56 436 GLU A C 1
ATOM 3374 O O . GLU A 1 436 ? 27.078 -24.719 -4.672 1 96.56 436 GLU A O 1
ATOM 3379 N N . GLU A 1 437 ? 27.062 -26.781 -5.598 1 97.56 437 GLU A N 1
ATOM 3380 C CA . GLU A 1 437 ? 27.953 -26.422 -6.695 1 97.56 437 GLU A CA 1
ATOM 3381 C C . GLU A 1 437 ? 27.391 -25.234 -7.488 1 97.56 437 GLU A C 1
ATOM 3383 O O . GLU A 1 437 ? 28.156 -24.359 -7.922 1 97.56 437 GLU A O 1
ATOM 3388 N N . ALA A 1 438 ? 26.109 -25.219 -7.652 1 97 438 ALA A N 1
ATOM 3389 C CA . ALA A 1 438 ? 25.484 -24.125 -8.391 1 97 438 ALA A CA 1
ATOM 3390 C C . ALA A 1 438 ? 25.75 -22.781 -7.719 1 97 438 ALA A C 1
ATOM 3392 O O . ALA A 1 438 ? 25.922 -21.766 -8.391 1 97 438 ALA A O 1
ATOM 3393 N N . CYS A 1 439 ? 25.766 -22.703 -6.414 1 96.75 439 CYS A N 1
ATOM 3394 C CA . CYS A 1 439 ? 26.016 -21.469 -5.672 1 96.75 439 CYS A CA 1
ATOM 3395 C C . CYS A 1 439 ? 27.516 -21.172 -5.598 1 96.75 439 CYS A C 1
ATOM 3397 O O . CYS A 1 439 ? 27.922 -20.016 -5.578 1 96.75 439 CYS A O 1
ATOM 3399 N N . LYS A 1 440 ? 28.359 -22.188 -5.664 1 96.81 440 LYS A N 1
ATOM 3400 C CA . LYS A 1 440 ? 29.797 -21.984 -5.707 1 96.81 440 LYS A CA 1
ATOM 3401 C C . LYS A 1 440 ? 30.219 -21.281 -6.996 1 96.81 440 LYS A C 1
ATOM 3403 O O . LYS A 1 440 ? 31.141 -20.469 -6.992 1 96.81 440 LYS A O 1
ATOM 3408 N N . GLU A 1 441 ? 29.484 -21.594 -8.047 1 96.44 441 GLU A N 1
ATOM 3409 C CA . GLU A 1 441 ? 29.797 -21 -9.344 1 96.44 441 GLU A CA 1
ATOM 3410 C C . GLU A 1 441 ? 29.688 -19.484 -9.305 1 96.44 441 GLU A C 1
ATOM 3412 O O . GLU A 1 441 ? 30.344 -18.781 -10.07 1 96.44 441 GLU A O 1
ATOM 3417 N N . ILE A 1 442 ? 28.922 -18.938 -8.352 1 95.25 442 ILE A N 1
ATOM 3418 C CA . ILE A 1 442 ? 28.672 -17.5 -8.359 1 95.25 442 ILE A CA 1
ATOM 3419 C C . ILE A 1 442 ? 29.062 -16.891 -7.02 1 95.25 442 ILE A C 1
ATOM 3421 O O . ILE A 1 442 ? 28.672 -15.773 -6.695 1 95.25 442 ILE A O 1
ATOM 3425 N N . LYS A 1 443 ? 29.797 -17.516 -6.277 1 93.94 443 LYS A N 1
ATOM 3426 C CA . LYS A 1 443 ? 30.109 -17.156 -4.902 1 93.94 443 LYS A CA 1
ATOM 3427 C C . LYS A 1 443 ? 30.766 -15.781 -4.836 1 93.94 443 LYS A C 1
ATOM 3429 O O . LYS A 1 443 ? 30.484 -14.992 -3.932 1 93.94 443 LYS A O 1
ATOM 3434 N N . ASP A 1 444 ? 31.578 -15.469 -5.805 1 93.19 444 ASP A N 1
ATOM 3435 C CA . ASP A 1 444 ? 32.344 -14.219 -5.809 1 93.19 444 ASP A CA 1
ATOM 3436 C C . ASP A 1 444 ? 31.422 -13.023 -6.07 1 93.19 444 ASP A C 1
ATOM 3438 O O . ASP A 1 444 ? 31.797 -11.883 -5.797 1 93.19 444 ASP A O 1
ATOM 3442 N N . ASN A 1 445 ? 30.25 -13.297 -6.602 1 91.12 445 ASN A N 1
ATOM 3443 C CA . ASN A 1 445 ? 29.312 -12.234 -6.934 1 91.12 445 ASN A CA 1
ATOM 3444 C C . ASN A 1 445 ? 28.25 -12.062 -5.855 1 91.12 445 ASN A C 1
ATOM 3446 O O . ASN A 1 445 ? 27.375 -11.203 -5.973 1 91.12 445 ASN A O 1
ATOM 3450 N N . LEU A 1 446 ? 28.281 -12.852 -4.867 1 91.56 446 LEU A N 1
ATOM 3451 C CA . LEU A 1 446 ? 27.281 -12.781 -3.799 1 91.56 446 LEU A CA 1
ATOM 3452 C C . LEU A 1 446 ? 27.797 -11.93 -2.643 1 91.56 446 LE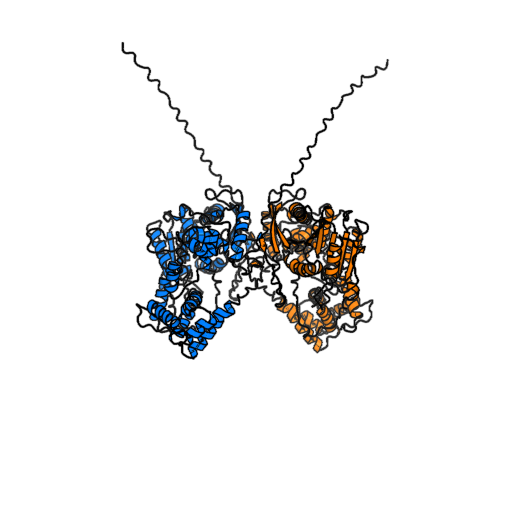U A C 1
ATOM 3454 O O . LEU A 1 446 ? 28.984 -11.977 -2.303 1 91.56 446 LEU A O 1
ATOM 3458 N N . PRO A 1 447 ? 26.938 -11.078 -2.133 1 88.38 447 PRO A N 1
ATOM 3459 C CA . PRO A 1 447 ? 27.359 -10.359 -0.925 1 88.38 447 PRO A CA 1
ATOM 3460 C C . PRO A 1 447 ? 27.734 -11.305 0.219 1 88.38 447 PRO A C 1
ATOM 3462 O O . PRO A 1 447 ? 27.094 -12.352 0.391 1 88.38 447 PRO A O 1
ATOM 3465 N N . ALA A 1 448 ? 28.703 -10.836 1.011 1 83.5 448 ALA A N 1
ATOM 3466 C CA . ALA A 1 448 ? 29.156 -11.641 2.145 1 83.5 448 ALA A CA 1
ATOM 3467 C C . ALA A 1 448 ? 28.203 -11.5 3.332 1 83.5 448 ALA A C 1
ATOM 3469 O O . ALA A 1 448 ? 27.562 -10.453 3.502 1 83.5 448 ALA A O 1
ATOM 3470 N N . ASN A 1 449 ? 28.047 -12.508 4.078 1 85.75 449 ASN A N 1
ATOM 3471 C CA . ASN A 1 449 ? 27.391 -12.508 5.383 1 85.75 449 ASN A CA 1
ATOM 3472 C C . ASN A 1 449 ? 25.906 -12.172 5.266 1 85.75 449 ASN A C 1
ATOM 3474 O O . ASN A 1 449 ? 25.375 -11.375 6.047 1 85.75 449 ASN A O 1
ATOM 3478 N N . THR A 1 450 ? 25.266 -12.648 4.227 1 91.94 450 THR A N 1
ATOM 3479 C CA . THR A 1 450 ? 23.828 -12.5 4.102 1 91.94 450 THR A CA 1
ATOM 3480 C C . THR A 1 450 ? 23.094 -13.523 4.965 1 91.94 450 THR A C 1
ATOM 3482 O O . THR A 1 450 ? 23.359 -14.719 4.867 1 91.94 450 THR A O 1
ATOM 3485 N N . GLU A 1 451 ? 22.25 -13.031 5.867 1 95.44 451 GLU A N 1
ATOM 3486 C CA . GLU A 1 451 ? 21.406 -13.945 6.629 1 95.44 451 GLU A CA 1
ATOM 3487 C C . GLU A 1 451 ? 20.406 -14.648 5.723 1 95.44 451 GLU A C 1
ATOM 3489 O O . GLU A 1 451 ? 19.906 -14.062 4.754 1 95.44 451 GLU A O 1
ATOM 3494 N N . THR A 1 452 ? 20.156 -15.891 6.027 1 96.88 452 THR A N 1
ATOM 3495 C CA . THR A 1 452 ? 19.25 -16.656 5.195 1 96.88 452 THR A CA 1
ATOM 3496 C C . THR A 1 452 ? 17.828 -16.578 5.746 1 96.88 452 THR A C 1
ATOM 3498 O O . THR A 1 452 ? 17.625 -16.25 6.918 1 96.88 452 THR A O 1
ATOM 3501 N N . PHE A 1 453 ? 16.906 -16.781 4.926 1 97.75 453 PHE A N 1
ATOM 3502 C CA . PHE A 1 453 ? 15.508 -16.922 5.309 1 97.75 453 PHE A CA 1
ATOM 3503 C C . PHE A 1 453 ? 14.805 -17.938 4.418 1 97.75 453 PHE A C 1
ATOM 3505 O O . PHE A 1 453 ? 14.227 -17.578 3.395 1 97.75 453 PHE A O 1
ATOM 3512 N N . HIS A 1 454 ? 14.844 -19.156 4.738 1 97.81 454 HIS A N 1
ATOM 3513 C CA . HIS A 1 454 ? 14.242 -20.312 4.094 1 97.81 454 HIS A CA 1
ATOM 3514 C C . HIS A 1 454 ? 13.961 -21.422 5.102 1 97.81 454 HIS A C 1
ATOM 3516 O O . HIS A 1 454 ? 14.367 -21.328 6.262 1 97.81 454 HIS A O 1
ATOM 3522 N N . TYR A 1 455 ? 13.117 -22.344 4.746 1 97.69 455 TYR A N 1
ATOM 3523 C CA . TYR A 1 455 ? 12.836 -23.484 5.617 1 97.69 455 TYR A CA 1
ATOM 3524 C C . TYR A 1 455 ? 13.148 -24.797 4.914 1 97.69 455 TYR A C 1
ATOM 3526 O O . TYR A 1 455 ? 13.211 -24.844 3.684 1 97.69 455 TYR A O 1
ATOM 3534 N N . LYS A 1 456 ? 13.383 -25.766 5.734 1 95.38 456 LYS A N 1
ATOM 3535 C CA . LYS A 1 456 ? 13.68 -27.078 5.188 1 95.38 456 LYS A CA 1
ATOM 3536 C C . LYS A 1 456 ? 12.391 -27.812 4.793 1 95.38 456 LYS A C 1
ATOM 3538 O O . LYS A 1 456 ? 11.359 -27.656 5.445 1 95.38 456 LYS A O 1
ATOM 3543 N N . ARG A 1 457 ? 12.578 -28.594 3.76 1 94.38 457 ARG A N 1
ATOM 3544 C CA . ARG A 1 457 ? 11.469 -29.469 3.377 1 94.38 457 ARG A CA 1
ATOM 3545 C C . ARG A 1 457 ? 11.078 -30.391 4.523 1 94.38 457 ARG A C 1
ATOM 3547 O O . ARG A 1 457 ? 11.938 -31 5.16 1 94.38 457 ARG A O 1
ATOM 3554 N N . ASP A 1 458 ? 9.789 -30.406 4.762 1 92 458 ASP A N 1
ATOM 3555 C CA . ASP A 1 458 ? 9.305 -31.281 5.824 1 92 458 ASP A CA 1
ATOM 3556 C C . ASP A 1 458 ? 8.867 -32.625 5.266 1 92 458 ASP A C 1
ATOM 3558 O O . ASP A 1 458 ? 9.102 -32.938 4.094 1 92 458 ASP A O 1
ATOM 3562 N N . GLU A 1 459 ? 8.312 -33.438 6.105 1 91.06 459 GLU A N 1
ATOM 3563 C CA . GLU A 1 459 ? 7.961 -34.812 5.715 1 91.06 459 GLU A CA 1
ATOM 3564 C C . GLU A 1 459 ? 6.812 -34.812 4.715 1 91.06 459 GLU A C 1
ATOM 3566 O O . GLU A 1 459 ? 6.633 -35.781 3.975 1 91.06 459 GLU A O 1
ATOM 3571 N N . ASN A 1 460 ? 6.094 -33.781 4.672 1 90.5 460 ASN A N 1
ATOM 3572 C CA . ASN A 1 460 ? 4.941 -33.719 3.783 1 90.5 460 ASN A CA 1
ATOM 3573 C C . ASN A 1 460 ? 5.363 -33.719 2.316 1 90.5 460 ASN A C 1
ATOM 3575 O O . ASN A 1 460 ? 4.602 -34.156 1.445 1 90.5 460 ASN A O 1
ATOM 3579 N N . VAL A 1 461 ? 6.555 -33.219 2.072 1 88.69 461 VAL A N 1
ATOM 3580 C CA . VAL A 1 461 ? 7.035 -33.094 0.702 1 88.69 461 VAL A CA 1
ATOM 3581 C C . VAL A 1 461 ? 7.234 -34.469 0.084 1 88.69 461 VAL A C 1
ATOM 3583 O O . VAL A 1 461 ? 7.055 -34.656 -1.123 1 88.69 461 VAL A O 1
ATOM 3586 N N . THR A 1 462 ? 7.5 -35.531 0.913 1 86.94 462 THR A N 1
ATOM 3587 C CA . THR A 1 462 ? 7.762 -36.844 0.396 1 86.94 462 THR A CA 1
ATOM 3588 C C . THR A 1 462 ? 6.578 -37.781 0.667 1 86.94 462 THR A C 1
ATOM 3590 O O . THR A 1 462 ? 6.5 -38.875 0.108 1 86.94 462 THR A O 1
ATOM 3593 N N . LYS A 1 463 ? 5.703 -37.281 1.423 1 89.06 463 LYS A N 1
ATOM 3594 C CA . LYS A 1 463 ? 4.527 -38.094 1.726 1 89.06 463 LYS A CA 1
ATOM 3595 C C . LYS A 1 463 ? 3.652 -38.281 0.489 1 89.06 463 LYS A C 1
ATOM 3597 O O . LYS A 1 463 ? 3.336 -37.312 -0.204 1 89.06 463 LYS A O 1
ATOM 3602 N N . PRO A 1 464 ? 3.281 -39.531 0.19 1 89 464 PRO A N 1
ATOM 3603 C CA . PRO A 1 464 ? 2.43 -39.75 -0.98 1 89 464 PRO A CA 1
ATOM 3604 C C . PRO A 1 464 ? 1.089 -39.031 -0.88 1 89 464 PRO A C 1
ATOM 3606 O O . PRO A 1 464 ? 0.506 -38.969 0.204 1 89 464 PRO A O 1
ATOM 3609 N N . LEU A 1 465 ? 0.639 -38.625 -1.984 1 94.5 465 LEU A N 1
ATOM 3610 C CA . LEU A 1 465 ? -0.665 -38 -2.049 1 94.5 465 LEU A CA 1
ATOM 3611 C C . LEU A 1 465 ? -1.782 -39.031 -2.166 1 94.5 465 LEU A C 1
ATOM 3613 O O . LEU A 1 465 ? -1.667 -39.969 -2.928 1 94.5 465 LEU A O 1
ATOM 3617 N N . LYS A 1 466 ? -2.762 -38.812 -1.31 1 94.88 466 LYS A N 1
ATOM 3618 C CA . LYS A 1 466 ? -3.934 -39.688 -1.329 1 94.88 466 LYS A CA 1
ATOM 3619 C C . LYS A 1 466 ? -5.203 -38.906 -1.016 1 94.88 466 LYS A C 1
ATOM 3621 O O . LYS A 1 466 ? -5.27 -38.188 -0.007 1 94.88 466 LYS A O 1
ATOM 3626 N N . LEU A 1 467 ? -6.18 -39.094 -1.92 1 97.06 467 LEU A N 1
ATOM 3627 C CA . LEU A 1 467 ? -7.48 -38.5 -1.619 1 97.06 467 LEU A CA 1
ATOM 3628 C C . LEU A 1 467 ? -8.125 -39.219 -0.424 1 97.06 467 LEU A C 1
ATOM 3630 O O . LEU A 1 467 ? -8.039 -40.438 -0.287 1 97.06 467 LEU A O 1
ATOM 3634 N N . PRO A 1 468 ? -8.758 -38.406 0.411 1 96.38 468 PRO A N 1
ATOM 3635 C CA . PRO A 1 468 ? -9.602 -39.062 1.416 1 96.38 468 PRO A CA 1
ATOM 3636 C C . PRO A 1 468 ? -10.664 -39.969 0.798 1 96.38 468 PRO A C 1
ATOM 3638 O O . PRO A 1 468 ? -11.125 -39.688 -0.315 1 96.38 468 PRO A O 1
ATOM 3641 N N . SER A 1 469 ? -11.125 -40.906 1.605 1 96.75 469 SER A N 1
ATOM 3642 C CA . SER A 1 469 ? -12.016 -41.938 1.081 1 96.75 469 SER A CA 1
ATOM 3643 C C . SER A 1 469 ? -13.344 -41.344 0.616 1 96.75 469 SER A C 1
ATOM 3645 O O . SER A 1 469 ? -13.992 -41.875 -0.276 1 96.75 469 SER A O 1
ATOM 3647 N N . HIS A 1 470 ? -13.672 -40.25 1.198 1 97.12 470 HIS A N 1
ATOM 3648 C CA . HIS A 1 470 ? -14.977 -39.688 0.902 1 97.12 470 HIS A CA 1
ATOM 3649 C C . HIS A 1 470 ? -14.867 -38.594 -0.164 1 97.12 470 HIS A C 1
ATOM 3651 O O . HIS A 1 470 ? -15.875 -38.031 -0.598 1 97.12 470 HIS A O 1
ATOM 3657 N N . ALA A 1 471 ? -13.68 -38.25 -0.623 1 98.25 471 ALA A N 1
ATOM 3658 C CA . ALA A 1 471 ? -13.492 -37.094 -1.479 1 98.25 471 ALA A CA 1
ATOM 3659 C C . ALA A 1 471 ? -13.125 -37.5 -2.9 1 98.25 471 ALA A C 1
ATOM 3661 O O . ALA A 1 471 ? -12.672 -38.625 -3.129 1 98.25 471 ALA A O 1
ATOM 3662 N N . SER A 1 472 ? -13.391 -36.688 -3.877 1 98.69 472 SER A N 1
ATOM 3663 C CA . SER A 1 472 ? -13 -36.812 -5.277 1 98.69 472 SER A CA 1
ATOM 3664 C C . SER A 1 472 ? -12.227 -35.594 -5.762 1 98.69 472 SER A C 1
ATOM 3666 O O . SER A 1 472 ? -12.07 -34.625 -5.023 1 98.69 472 SER A O 1
ATOM 3668 N N . ALA A 1 473 ? -11.648 -35.719 -6.988 1 98.69 473 ALA A N 1
ATOM 3669 C CA . ALA A 1 473 ? -10.852 -34.594 -7.492 1 98.69 473 ALA A CA 1
ATOM 3670 C C . ALA A 1 473 ? -11.109 -34.344 -8.977 1 98.69 473 ALA A C 1
ATOM 3672 O O . ALA A 1 473 ? -11.336 -35.312 -9.734 1 98.69 473 ALA A O 1
ATOM 3673 N N . LEU A 1 474 ? -11.172 -33.156 -9.328 1 97.81 474 LEU A N 1
ATOM 3674 C CA . LEU A 1 474 ? -11.242 -32.688 -10.703 1 97.81 474 LEU A CA 1
ATOM 3675 C C . LEU A 1 474 ? -9.992 -31.906 -11.078 1 97.81 474 LEU A C 1
ATOM 3677 O O . LEU A 1 474 ? -9.633 -30.938 -10.398 1 97.81 474 LEU A O 1
ATOM 3681 N N . ILE A 1 475 ? -9.25 -32.312 -12.141 1 97.5 475 ILE A N 1
ATOM 3682 C CA . ILE A 1 475 ? -8.008 -31.703 -12.57 1 97.5 475 ILE A CA 1
ATOM 3683 C C . ILE A 1 475 ? -8.195 -31.062 -13.945 1 97.5 475 ILE A C 1
ATOM 3685 O O . ILE A 1 475 ? -8.664 -31.719 -14.875 1 97.5 475 ILE A O 1
ATOM 3689 N N . PHE A 1 476 ? -7.875 -29.781 -14.016 1 95.69 476 PHE A N 1
ATOM 3690 C CA . PHE A 1 476 ? -7.898 -29.062 -15.289 1 95.69 476 PHE A CA 1
ATOM 3691 C C . PHE A 1 476 ? -6.492 -28.625 -15.688 1 95.69 476 PHE A C 1
ATOM 3693 O O . PHE A 1 476 ? -5.715 -28.172 -14.844 1 95.69 476 PHE A O 1
ATOM 3700 N N . ASN A 1 477 ? -6.18 -28.734 -17 1 95.44 477 ASN A N 1
ATOM 3701 C CA . ASN A 1 477 ? -4.961 -28.141 -17.531 1 95.44 477 ASN A CA 1
ATOM 3702 C C . ASN A 1 477 ? -5.129 -27.719 -18.984 1 95.44 477 ASN A C 1
ATOM 3704 O O . ASN A 1 477 ? -5.895 -28.344 -19.734 1 95.44 477 ASN A O 1
ATOM 3708 N N . GLY A 1 478 ? -4.465 -26.672 -19.297 1 91.12 478 GLY A N 1
ATOM 3709 C CA . GLY A 1 478 ? -4.383 -26.266 -20.703 1 91.12 478 GLY A CA 1
ATOM 3710 C C . GLY A 1 478 ? -3.244 -26.938 -21.453 1 91.12 478 GLY A C 1
ATOM 3711 O O . GLY A 1 478 ? -2.164 -27.141 -20.891 1 91.12 478 GLY A O 1
ATOM 3712 N N . GLY A 1 479 ? -3.49 -27.25 -22.656 1 91.06 479 GLY A N 1
ATOM 3713 C CA . GLY A 1 479 ? -2.461 -27.844 -23.5 1 91.06 479 GLY A CA 1
ATOM 3714 C C . GLY A 1 479 ? -1.363 -26.875 -23.875 1 91.06 479 GLY A C 1
ATOM 3715 O O . GLY A 1 479 ? -0.25 -27.281 -24.219 1 91.06 479 GLY A O 1
ATOM 3716 N N . LEU A 1 480 ? -1.696 -25.625 -23.828 1 90.81 480 LEU A N 1
ATOM 3717 C CA . LEU A 1 480 ? -0.734 -24.578 -24.156 1 90.81 480 LEU A CA 1
ATOM 3718 C C . LEU A 1 480 ? -0.428 -23.719 -22.938 1 90.81 480 LEU A C 1
ATOM 3720 O O . LEU A 1 480 ? -0.322 -22.5 -23.047 1 90.81 480 LEU A O 1
ATOM 3724 N N . ASP A 1 481 ? -0.41 -24.312 -21.828 1 92.62 481 ASP A N 1
ATOM 3725 C CA . ASP A 1 481 ? -0.025 -23.672 -20.578 1 92.62 481 ASP A CA 1
ATOM 3726 C C . ASP A 1 481 ? 1.493 -23.547 -20.469 1 92.62 481 ASP A C 1
ATOM 3728 O O . ASP A 1 481 ? 2.199 -24.562 -20.422 1 92.62 481 ASP A O 1
ATOM 3732 N N . PHE A 1 482 ? 1.941 -22.328 -20.391 1 93.31 482 PHE A N 1
ATOM 3733 C CA . PHE A 1 482 ? 3.379 -22.094 -20.344 1 93.31 482 PHE A CA 1
ATOM 3734 C C . PHE A 1 482 ? 3.828 -21.781 -18.922 1 93.31 482 PHE A C 1
ATOM 3736 O O . PHE A 1 482 ? 5.008 -21.516 -18.688 1 93.31 482 PHE A O 1
ATOM 3743 N N . ALA A 1 483 ? 2.91 -21.859 -17.969 1 92.75 483 ALA A N 1
ATOM 3744 C CA . ALA A 1 483 ? 3.27 -21.672 -16.562 1 92.75 483 ALA A CA 1
ATOM 3745 C C . ALA A 1 483 ? 3.352 -23.016 -15.836 1 92.75 483 ALA A C 1
ATOM 3747 O O . ALA A 1 483 ? 4.324 -23.281 -15.125 1 92.75 483 ALA A O 1
ATOM 3748 N N . THR A 1 484 ? 2.307 -23.781 -16.031 1 95.06 484 THR A N 1
ATOM 3749 C CA . THR A 1 484 ? 2.234 -25.141 -15.508 1 95.06 484 THR A CA 1
ATOM 3750 C C . THR A 1 484 ? 1.819 -26.125 -16.594 1 95.06 484 THR A C 1
ATOM 3752 O O . THR A 1 484 ? 0.646 -26.5 -16.703 1 95.06 484 THR A O 1
ATOM 3755 N N . PRO A 1 485 ? 2.77 -26.609 -17.281 1 95.56 485 PRO A N 1
ATOM 3756 C CA . PRO A 1 485 ? 2.488 -27.422 -18.484 1 95.56 485 PRO A CA 1
ATOM 3757 C C . PRO A 1 485 ? 1.544 -28.594 -18.188 1 95.56 485 PRO A C 1
ATOM 3759 O O . PRO A 1 485 ? 1.448 -29.047 -17.047 1 95.56 485 PRO A O 1
ATOM 3762 N N . LEU A 1 486 ? 0.9 -29.031 -19.266 1 96.06 486 LEU A N 1
ATOM 3763 C CA . LEU A 1 486 ? -0.076 -30.125 -19.219 1 96.06 486 LEU A CA 1
ATOM 3764 C C . LEU A 1 486 ? 0.49 -31.344 -18.5 1 96.06 486 LEU A C 1
ATOM 3766 O O . LEU A 1 486 ? -0.23 -32.031 -17.766 1 96.06 486 LEU A O 1
ATOM 3770 N N . GLU A 1 487 ? 1.757 -31.609 -18.625 1 96.94 487 GLU A N 1
ATOM 3771 C CA . GLU A 1 487 ? 2.438 -32.781 -18.047 1 96.94 487 GLU A CA 1
ATOM 3772 C C . GLU A 1 487 ? 2.41 -32.719 -16.531 1 96.94 487 GLU A C 1
ATOM 3774 O O . GLU A 1 487 ? 2.453 -33.75 -15.867 1 96.94 487 GLU A O 1
ATOM 3779 N N . PHE A 1 488 ? 2.34 -31.516 -15.961 1 97.56 488 PHE A N 1
ATOM 3780 C CA . PHE A 1 488 ? 2.229 -31.406 -14.508 1 97.56 488 PHE A CA 1
ATOM 3781 C C . PHE A 1 488 ? 0.888 -31.938 -14.023 1 97.56 488 PHE A C 1
ATOM 3783 O O . PHE A 1 488 ? 0.827 -32.656 -13.016 1 97.56 488 PHE A O 1
ATOM 3790 N N . GLY A 1 489 ? -0.185 -31.594 -14.789 1 97.38 489 GLY A N 1
ATOM 3791 C CA . GLY A 1 489 ? -1.493 -32.125 -14.461 1 97.38 489 GLY A CA 1
ATOM 3792 C C . GLY A 1 489 ? -1.561 -33.625 -14.594 1 97.38 489 GLY A C 1
ATOM 3793 O O . GLY A 1 489 ? -2.166 -34.312 -13.758 1 97.38 489 GLY A O 1
ATOM 3794 N N . GLU A 1 490 ? -0.926 -34.188 -15.609 1 97.38 490 GLU A N 1
ATOM 3795 C CA . GLU A 1 490 ? -0.88 -35.625 -15.812 1 97.38 490 GLU A CA 1
ATOM 3796 C C . GLU A 1 490 ? -0.148 -36.312 -14.672 1 97.38 490 GLU A C 1
ATOM 3798 O O . GLU A 1 490 ? -0.545 -37.406 -14.242 1 97.38 490 GLU A O 1
ATOM 3803 N N . LEU A 1 491 ? 0.916 -35.656 -14.25 1 97 491 LEU A N 1
ATOM 3804 C CA . LEU A 1 491 ? 1.658 -36.219 -13.125 1 97 491 LEU A CA 1
ATOM 3805 C C . LEU A 1 491 ? 0.792 -36.25 -11.875 1 97 491 LEU A C 1
ATOM 3807 O O . LEU A 1 491 ? 0.78 -37.25 -11.156 1 97 491 LEU A O 1
ATOM 3811 N N . LEU A 1 492 ? 0.08 -35.188 -11.555 1 97.69 492 LEU A N 1
ATOM 3812 C CA . LEU A 1 492 ? -0.787 -35.156 -10.383 1 97.69 492 LEU A CA 1
ATOM 3813 C C . LEU A 1 492 ? -1.885 -36.219 -10.508 1 97.69 492 LEU A C 1
ATOM 3815 O O . LEU A 1 492 ? -2.225 -36.906 -9.531 1 97.69 492 LEU A O 1
ATOM 3819 N N . TYR A 1 493 ? -2.49 -36.344 -11.711 1 97.94 493 TYR A N 1
ATOM 3820 C CA . TYR A 1 493 ? -3.498 -37.375 -11.953 1 97.94 493 TYR A CA 1
ATOM 3821 C C . TYR A 1 493 ? -2.965 -38.75 -11.586 1 97.94 493 TYR A C 1
ATOM 3823 O O . TYR A 1 493 ? -3.639 -39.531 -10.906 1 97.94 493 TYR A O 1
ATOM 3831 N N . LYS A 1 494 ? -1.77 -39 -12.031 1 96.19 494 LYS A N 1
ATOM 3832 C CA . LYS A 1 494 ? -1.153 -40.312 -11.75 1 96.19 494 LYS A CA 1
ATOM 3833 C C . LYS A 1 494 ? -0.964 -40.5 -10.25 1 96.19 494 LYS A C 1
ATOM 3835 O O . LYS A 1 494 ? -1.176 -41.594 -9.727 1 96.19 494 LYS A O 1
ATOM 3840 N N . LYS A 1 495 ? -0.582 -39.469 -9.57 1 95.31 495 LYS A N 1
ATOM 3841 C CA . LYS A 1 495 ? -0.32 -39.562 -8.141 1 95.31 495 LYS A CA 1
ATOM 3842 C C . LYS A 1 495 ? -1.608 -39.812 -7.359 1 95.31 495 LYS A C 1
ATOM 3844 O O . LYS A 1 495 ? -1.59 -40.438 -6.301 1 95.31 495 LYS A O 1
ATOM 3849 N N . LEU A 1 496 ? -2.721 -39.281 -7.848 1 97.44 496 LEU A N 1
ATOM 3850 C CA . LEU A 1 496 ? -3.973 -39.344 -7.102 1 97.44 496 LEU A CA 1
ATOM 3851 C C . LEU A 1 496 ? -4.816 -40.531 -7.551 1 97.44 496 LEU A C 1
ATOM 3853 O O . LEU A 1 496 ? -5.754 -40.906 -6.855 1 97.44 496 LEU A O 1
ATOM 3857 N N . ASP A 1 497 ? -4.492 -41 -8.742 1 95.88 497 ASP A N 1
ATOM 3858 C CA . ASP A 1 497 ? -5.285 -42.062 -9.32 1 95.88 497 ASP A CA 1
ATOM 3859 C C . ASP A 1 497 ? -5.355 -43.281 -8.367 1 95.88 497 ASP A C 1
ATOM 3861 O O . ASP A 1 497 ? -4.359 -43.625 -7.742 1 95.88 497 ASP A O 1
ATOM 3865 N N . GLY A 1 498 ? -6.582 -43.844 -8.195 1 95.38 498 GLY A N 1
ATOM 3866 C CA . GLY A 1 498 ? -6.781 -45.031 -7.363 1 95.38 498 GLY A CA 1
ATOM 3867 C C . GLY A 1 498 ? -7.121 -44.688 -5.922 1 95.38 498 GLY A C 1
ATOM 3868 O O . GLY A 1 498 ? -7.273 -45.562 -5.09 1 95.38 498 GLY A O 1
ATOM 3869 N N . SER A 1 499 ? -7.23 -43.5 -5.641 1 95.94 499 SER A N 1
ATOM 3870 C CA . SER A 1 499 ? -7.582 -43.094 -4.277 1 95.94 499 SER A CA 1
ATOM 3871 C C . SER A 1 499 ? -8.914 -42.344 -4.242 1 95.94 499 SER A C 1
ATOM 3873 O O . SER A 1 499 ? -9.414 -41.906 -5.281 1 95.94 499 SER A O 1
ATOM 3875 N N . GLY A 1 500 ? -9.508 -42.406 -3.035 1 97.44 500 GLY A N 1
ATOM 3876 C CA . GLY A 1 500 ? -10.758 -41.688 -2.824 1 97.44 500 GLY A CA 1
ATOM 3877 C C . GLY A 1 500 ? -11.898 -42.219 -3.682 1 97.44 500 GLY A C 1
ATOM 3878 O O . GLY A 1 500 ? -11.992 -43.406 -3.932 1 97.44 500 GLY A O 1
ATOM 3879 N N . GLN A 1 501 ? -12.797 -41.219 -4.051 1 97.94 501 GLN A N 1
ATOM 3880 C CA . GLN A 1 501 ? -13.977 -41.562 -4.836 1 97.94 501 GLN A CA 1
ATOM 3881 C C . GLN A 1 501 ? -13.711 -41.406 -6.328 1 97.94 501 GLN A C 1
ATOM 3883 O O . GLN A 1 501 ? -14.633 -41.5 -7.145 1 97.94 501 GLN A O 1
ATOM 3888 N N . GLY A 1 502 ? -12.43 -41.031 -6.633 1 97.81 502 GLY A N 1
ATOM 3889 C CA . GLY A 1 502 ? -12.039 -40.969 -8.031 1 97.81 502 GLY A CA 1
ATOM 3890 C C . GLY A 1 502 ? -11.445 -39.625 -8.414 1 97.81 502 GLY A C 1
ATOM 3891 O O . GLY A 1 502 ? -11.57 -38.625 -7.668 1 97.81 502 GLY A O 1
ATOM 3892 N N . VAL A 1 503 ? -10.75 -39.625 -9.523 1 98.38 503 VAL A N 1
ATOM 3893 C CA . VAL A 1 503 ? -10.133 -38.406 -10.086 1 98.38 503 VAL A CA 1
ATOM 3894 C C . VAL A 1 503 ? -10.461 -38.312 -11.57 1 98.38 503 VAL A C 1
ATOM 3896 O O . VAL A 1 503 ? -10.422 -39.312 -12.289 1 98.38 503 VAL A O 1
ATOM 3899 N N . MET A 1 504 ? -10.906 -37.156 -11.961 1 97.81 504 MET A N 1
ATOM 3900 C CA . MET A 1 504 ? -11.148 -36.875 -13.375 1 97.81 504 MET A CA 1
ATOM 3901 C C . MET A 1 504 ? -10.234 -35.75 -13.859 1 97.81 504 MET A C 1
ATOM 3903 O O . MET A 1 504 ? -10.047 -34.75 -13.164 1 97.81 504 MET A O 1
ATOM 3907 N N . MET A 1 505 ? -9.609 -35.938 -14.992 1 97 505 MET A N 1
ATOM 3908 C CA . MET A 1 505 ? -8.789 -34.906 -15.609 1 97 505 MET A CA 1
ATOM 3909 C C . MET A 1 505 ? -9.406 -34.406 -16.922 1 97 505 MET A C 1
ATOM 3911 O O . MET A 1 505 ? -9.852 -35.219 -17.734 1 97 505 MET A O 1
ATOM 3915 N N . VAL A 1 506 ? -9.531 -33.156 -17.031 1 94.62 506 VAL A N 1
ATOM 3916 C CA . VAL A 1 506 ? -10 -32.5 -18.25 1 94.62 506 VAL A CA 1
ATOM 3917 C C . VAL A 1 506 ? -8.898 -31.641 -18.844 1 94.62 506 VAL A C 1
ATOM 3919 O O . VAL A 1 506 ? -8.383 -30.734 -18.172 1 94.62 506 VAL A O 1
ATOM 3922 N N . ASN A 1 507 ? -8.539 -31.891 -20.078 1 92.44 507 ASN A N 1
ATOM 3923 C CA . ASN A 1 507 ? -7.512 -31.141 -20.781 1 92.44 507 ASN A CA 1
ATOM 3924 C C . ASN A 1 507 ? -8.125 -30.219 -21.828 1 92.44 507 ASN A C 1
ATOM 3926 O O . ASN A 1 507 ? -8.914 -30.641 -22.672 1 92.44 507 ASN A O 1
ATOM 3930 N N . PHE A 1 508 ? -7.754 -29.031 -21.75 1 89.38 508 PHE A N 1
ATOM 3931 C CA . PHE A 1 508 ? -8.133 -28.062 -22.766 1 89.38 508 PHE A CA 1
ATOM 3932 C C . PHE A 1 508 ? -7.008 -27.891 -23.781 1 89.38 508 PHE A C 1
ATOM 3934 O O . PHE A 1 508 ? -6.043 -27.156 -23.531 1 89.38 508 PHE A O 1
ATOM 3941 N N . ASP A 1 509 ? -7.156 -28.375 -24.953 1 86.31 509 ASP A N 1
ATOM 3942 C CA . ASP A 1 509 ? -6.078 -28.516 -25.922 1 86.31 509 ASP A CA 1
ATOM 3943 C C . ASP A 1 509 ? -5.406 -27.172 -26.188 1 86.31 509 ASP A C 1
ATOM 3945 O O . ASP A 1 509 ? -4.184 -27.094 -26.328 1 86.31 509 ASP A O 1
ATOM 3949 N N . TYR A 1 510 ? -6.18 -26.109 -26.219 1 83.88 510 TYR A N 1
ATOM 3950 C CA . TYR A 1 510 ? -5.637 -24.797 -26.562 1 83.88 510 TYR A CA 1
ATOM 3951 C C . TYR A 1 510 ? -5.613 -23.891 -25.344 1 83.88 510 TYR A C 1
ATOM 3953 O O . TYR A 1 510 ? -5.383 -22.688 -25.469 1 83.88 510 TYR A O 1
ATOM 3961 N N . GLY A 1 511 ? -5.926 -24.5 -24.203 1 84.44 511 GLY A N 1
ATOM 3962 C CA . GLY A 1 511 ? -6.043 -23.703 -22.984 1 84.44 511 GLY A CA 1
ATOM 3963 C C . GLY A 1 511 ? -4.719 -23.141 -22.516 1 84.44 511 GLY A C 1
ATOM 3964 O O . GLY A 1 511 ? -3.674 -23.781 -22.672 1 84.44 511 GLY A O 1
ATOM 3965 N N . VAL A 1 512 ? -4.793 -21.922 -21.891 1 86.56 512 VAL A N 1
ATOM 3966 C CA . VAL A 1 512 ? -3.641 -21.266 -21.266 1 86.56 512 VAL A CA 1
ATOM 3967 C C . VAL A 1 512 ? -3.596 -21.609 -19.781 1 86.56 512 VAL A C 1
ATOM 3969 O O . VAL A 1 512 ? -4.25 -22.547 -19.328 1 86.56 512 VAL A O 1
ATOM 3972 N N . HIS A 1 513 ? -2.73 -20.969 -19.062 1 89.81 513 HIS A N 1
ATOM 3973 C CA . HIS A 1 513 ? -2.566 -21.156 -17.641 1 89.81 513 HIS A CA 1
ATOM 3974 C C . HIS A 1 513 ? -3.85 -20.828 -16.875 1 89.81 513 HIS A C 1
ATOM 3976 O O . HIS A 1 513 ? -4.332 -19.688 -16.938 1 89.81 513 HIS A O 1
ATOM 3982 N N . CYS A 1 514 ? -4.371 -21.766 -16.078 1 85.06 514 CYS A N 1
ATOM 3983 C CA . CYS A 1 514 ? -5.598 -21.641 -15.297 1 85.06 514 CYS A CA 1
ATOM 3984 C C . CYS A 1 514 ? -6.742 -21.141 -16.156 1 85.06 514 CYS A C 1
ATOM 3986 O O . CYS A 1 514 ? -7.602 -20.391 -15.688 1 85.06 514 CYS A O 1
ATOM 3988 N N . GLY A 1 515 ? -6.578 -21 -17.312 1 63.25 515 GLY A N 1
ATOM 3989 C CA . GLY A 1 515 ? -7.535 -20.406 -18.219 1 63.25 515 GLY A CA 1
ATOM 3990 C C . GLY A 1 515 ? -8.375 -21.438 -18.969 1 63.25 515 GLY A C 1
ATOM 3991 O O . GLY A 1 515 ? -7.871 -22.125 -19.859 1 63.25 515 GLY A O 1
ATOM 3992 N N . GLY A 1 516 ? -9.242 -22.062 -18.109 1 52.47 516 GLY A N 1
ATOM 3993 C CA . GLY A 1 516 ? -10.148 -22.922 -18.844 1 52.47 516 GLY A CA 1
ATOM 3994 C C . GLY A 1 516 ? -10.109 -22.688 -20.344 1 52.47 516 GLY A C 1
ATOM 3995 O O . GLY A 1 516 ? -9.039 -22.609 -20.938 1 52.47 516 GLY A O 1
ATOM 3996 N N . GLU A 1 517 ? -11.398 -22.016 -20.844 1 48.84 517 GLU A N 1
ATOM 3997 C CA . GLU A 1 517 ? -11.57 -21.766 -22.281 1 48.84 517 GLU A CA 1
ATOM 3998 C C . GLU A 1 517 ? -10.617 -20.688 -22.766 1 48.84 517 GLU A C 1
ATOM 4000 O O . GLU A 1 517 ? -10.773 -19.516 -22.422 1 48.84 517 GLU A O 1
ATOM 4005 N N . SER A 1 518 ? -9.398 -20.391 -22.328 1 42.72 518 SER A N 1
ATOM 4006 C CA . SER A 1 518 ? -8.883 -19.281 -23.125 1 42.72 518 SER A CA 1
ATOM 4007 C C . SER A 1 518 ? -9.695 -19.094 -24.391 1 42.72 518 SER A C 1
ATOM 4009 O O . SER A 1 518 ? -9.211 -18.5 -25.359 1 42.72 518 SER A O 1
ATOM 4011 N N . VAL A 1 519 ? -10.594 -19.906 -24.656 1 38.53 519 VAL A N 1
ATOM 4012 C CA . VAL A 1 519 ? -11.148 -19.703 -26 1 38.53 519 VAL A CA 1
ATOM 4013 C C . VAL A 1 519 ? -11.609 -18.25 -26.141 1 38.53 519 VAL A C 1
ATOM 4015 O O . VAL A 1 519 ? -12.32 -17.734 -25.281 1 38.53 519 VAL A O 1
ATOM 4018 N N . ALA A 1 520 ? -10.789 -17.5 -26.656 1 37.38 520 ALA A N 1
ATOM 4019 C CA . ALA A 1 520 ? -10.883 -16.078 -27 1 37.38 520 ALA A CA 1
ATOM 4020 C C . ALA A 1 520 ? -12.289 -15.539 -26.719 1 37.38 520 ALA A C 1
ATOM 4022 O O . ALA A 1 520 ? -12.461 -14.352 -26.453 1 37.38 520 ALA A O 1
ATOM 4023 N N . GLY A 1 521 ? -13.266 -16.078 -27.5 1 36.84 521 GLY A N 1
ATOM 4024 C CA . GLY A 1 521 ? -14.398 -15.234 -27.812 1 36.84 521 GLY A CA 1
ATOM 4025 C C . GLY A 1 521 ? -15.242 -14.891 -26.594 1 36.84 521 GLY A C 1
ATOM 4026 O O . GLY A 1 521 ? -14.766 -14.227 -25.672 1 36.84 521 GLY A O 1
ATOM 4027 N N . SER A 1 522 ? -16.5 -15.375 -26.5 1 38.94 522 SER A N 1
ATOM 4028 C CA . SER A 1 522 ? -17.594 -14.859 -25.688 1 38.94 522 SER A CA 1
ATOM 4029 C C . SER A 1 522 ? -17.438 -15.281 -24.219 1 38.94 522 SER A C 1
ATOM 4031 O O . SER A 1 522 ? -17.297 -16.469 -23.938 1 38.94 522 SER A O 1
ATOM 4033 N N . TRP A 1 523 ? -16.812 -14.508 -23.266 1 43 523 TRP A N 1
ATOM 4034 C CA . TRP A 1 523 ? -16.766 -14.469 -21.812 1 43 523 TRP A CA 1
ATOM 4035 C C . TRP A 1 523 ? -17.953 -15.219 -21.203 1 43 523 TRP A C 1
ATOM 4037 O O . TRP A 1 523 ? -18.047 -15.336 -19.984 1 43 523 TRP A O 1
ATOM 4047 N N . ASP A 1 524 ? -19.016 -15.414 -21.672 1 47.44 524 ASP A N 1
ATOM 4048 C CA . ASP A 1 524 ? -20.266 -15.578 -20.922 1 47.44 524 ASP A CA 1
ATOM 4049 C C . ASP A 1 524 ? -20.203 -16.812 -20.016 1 47.44 524 ASP A C 1
ATOM 4051 O O . ASP A 1 524 ? -20.812 -16.828 -18.938 1 47.44 524 ASP A O 1
ATOM 4055 N N . SER A 1 525 ? -19.562 -18.047 -20.609 1 55.12 525 SER A N 1
ATOM 4056 C CA . SER A 1 525 ? -19.641 -19.188 -19.703 1 55.12 525 SER A CA 1
ATOM 4057 C C . SER A 1 525 ? -18.5 -20.172 -19.953 1 55.12 525 SER A C 1
ATOM 4059 O O . SER A 1 525 ? -18.656 -21.125 -20.719 1 55.12 525 SER A O 1
ATOM 4061 N N . PRO A 1 526 ? -17.25 -20.031 -19.125 1 73.44 526 PRO A N 1
ATOM 4062 C CA . PRO A 1 526 ? -16.156 -20.984 -19.391 1 73.44 526 PRO A CA 1
ATOM 4063 C C . PRO A 1 526 ? -16.531 -22.422 -19.047 1 73.44 526 PRO A C 1
ATOM 4065 O O . PRO A 1 526 ? -17.234 -22.656 -18.062 1 73.44 526 PRO A O 1
ATOM 4068 N N . CYS A 1 527 ? -16.406 -23.344 -20.062 1 84.94 527 CYS A N 1
ATOM 4069 C CA . CYS A 1 527 ? -16.609 -24.766 -19.844 1 84.94 527 CYS A CA 1
ATOM 4070 C C . CYS A 1 527 ? -15.977 -25.219 -18.531 1 84.94 527 CYS A C 1
ATOM 4072 O O . CYS A 1 527 ? -16.562 -26 -17.797 1 84.94 527 CYS A O 1
ATOM 4074 N N . ARG A 1 528 ? -14.836 -24.719 -18.25 1 89.69 528 ARG A N 1
ATOM 4075 C CA . ARG A 1 528 ? -14.125 -25.031 -17.016 1 89.69 528 ARG A CA 1
ATOM 4076 C C . ARG A 1 528 ? -14.984 -24.719 -15.797 1 89.69 528 ARG A C 1
ATOM 4078 O O . ARG A 1 528 ? -15.102 -25.531 -14.883 1 89.69 528 ARG A O 1
ATOM 4085 N N . ASP A 1 529 ? -15.656 -23.547 -15.742 1 89.5 529 ASP A N 1
ATOM 4086 C CA . ASP A 1 529 ? -16.484 -23.125 -14.617 1 89.5 529 ASP A CA 1
ATOM 4087 C C . ASP A 1 529 ? -17.766 -23.953 -14.539 1 89.5 529 ASP A C 1
ATOM 4089 O O . ASP A 1 529 ? -18.25 -24.266 -13.453 1 89.5 529 ASP A O 1
ATOM 4093 N N . TYR A 1 530 ? -18.297 -24.25 -15.719 1 89.44 530 TYR A N 1
ATOM 4094 C CA . TYR A 1 530 ? -19.469 -25.125 -15.758 1 89.44 530 TYR A CA 1
ATOM 4095 C C . TYR A 1 530 ? -19.156 -26.469 -15.133 1 89.44 530 TYR A C 1
ATOM 4097 O O . TYR A 1 530 ? -19.938 -27 -14.336 1 89.44 530 TYR A O 1
ATOM 4105 N N . LEU A 1 531 ? -18.016 -27.031 -15.508 1 93.38 531 LEU A N 1
ATOM 4106 C CA . LEU A 1 531 ? -17.625 -28.344 -15 1 93.38 531 LEU A CA 1
ATOM 4107 C C . LEU A 1 531 ? -17.375 -28.281 -13.492 1 93.38 531 LEU A C 1
ATOM 4109 O O . LEU A 1 531 ? -17.75 -29.203 -12.766 1 93.38 531 LEU A O 1
ATOM 4113 N N . THR A 1 532 ? -16.734 -27.25 -13.039 1 94.88 532 THR A N 1
ATOM 4114 C CA . THR A 1 532 ? -16.516 -27.062 -11.609 1 94.88 532 THR A CA 1
ATOM 4115 C C . THR A 1 532 ? -17.844 -26.969 -10.867 1 94.88 532 THR A C 1
ATOM 4117 O O . THR A 1 532 ? -18.016 -27.609 -9.82 1 94.88 532 THR A O 1
ATOM 4120 N N . ALA A 1 533 ? -18.75 -26.156 -11.406 1 94.56 533 ALA A N 1
ATOM 4121 C CA . ALA A 1 533 ? -20.078 -26.016 -10.789 1 94.56 533 ALA A CA 1
ATOM 4122 C C . ALA A 1 533 ? -20.797 -27.344 -10.742 1 94.56 533 ALA A C 1
ATOM 4124 O O . ALA A 1 533 ? -21.406 -27.688 -9.727 1 94.56 533 ALA A O 1
ATOM 4125 N N . ALA A 1 534 ? -20.75 -28.094 -11.844 1 95.56 534 ALA A N 1
ATOM 4126 C CA . ALA A 1 534 ? -21.391 -29.406 -11.891 1 95.56 534 ALA A CA 1
ATOM 4127 C C . ALA A 1 534 ? -20.797 -30.344 -10.844 1 95.56 534 ALA A C 1
ATOM 4129 O O . ALA A 1 534 ? -21.516 -31.078 -10.188 1 95.56 534 ALA A O 1
ATOM 4130 N N . PHE A 1 535 ? -19.5 -30.375 -10.727 1 97.5 535 PHE A N 1
ATOM 4131 C CA . PHE A 1 535 ? -18.781 -31.188 -9.75 1 97.5 535 PHE A CA 1
ATOM 4132 C C . PHE A 1 535 ? -19.297 -30.906 -8.336 1 97.5 535 PHE A C 1
ATOM 4134 O O . PHE A 1 535 ? -19.562 -31.844 -7.578 1 97.5 535 PHE A O 1
ATOM 4141 N N . VAL A 1 536 ? -19.453 -29.594 -7.988 1 97.25 536 VAL A N 1
ATOM 4142 C CA . VAL A 1 536 ? -19.922 -29.188 -6.66 1 97.25 536 VAL A CA 1
ATOM 4143 C C . VAL A 1 536 ? -21.391 -29.531 -6.492 1 97.25 536 VAL A C 1
ATOM 4145 O O . VAL A 1 536 ? -21.797 -30.078 -5.461 1 97.25 536 VAL A O 1
ATOM 4148 N N . LEU A 1 537 ? -22.219 -29.281 -7.48 1 94.88 537 LEU A N 1
ATOM 4149 C CA . LEU A 1 537 ? -23.656 -29.5 -7.41 1 94.88 537 LEU A CA 1
ATOM 4150 C C . LEU A 1 537 ? -23.969 -30.984 -7.266 1 94.88 537 LEU A C 1
ATOM 4152 O O . LEU A 1 537 ? -24.969 -31.359 -6.629 1 94.88 537 LEU A O 1
ATOM 4156 N N . HIS A 1 538 ? -23.125 -31.766 -7.773 1 95.38 538 HIS A N 1
ATOM 4157 C CA . HIS A 1 538 ? -23.375 -33.219 -7.75 1 95.38 538 HIS A CA 1
ATOM 4158 C C . HIS A 1 538 ? -22.578 -33.875 -6.645 1 95.38 538 HIS A C 1
ATOM 4160 O O . HIS A 1 538 ? -22.172 -35.031 -6.785 1 95.38 538 HIS A O 1
ATOM 4166 N N . ASP A 1 539 ? -22.219 -33.188 -5.664 1 95.69 539 ASP A N 1
ATOM 4167 C CA . ASP A 1 539 ? -21.609 -33.719 -4.445 1 95.69 539 ASP A CA 1
ATOM 4168 C C . ASP A 1 539 ? -20.281 -34.438 -4.75 1 95.69 539 ASP A C 1
ATOM 4170 O O . ASP A 1 539 ? -20.016 -35.5 -4.207 1 95.69 539 ASP A O 1
ATOM 4174 N N . GLY A 1 540 ? -19.578 -33.938 -5.75 1 96.81 540 GLY A N 1
ATOM 4175 C CA . GLY A 1 540 ? -18.297 -34.5 -6.105 1 96.81 540 GLY A CA 1
ATOM 4176 C C . GLY A 1 540 ? -18.422 -35.719 -7.004 1 96.81 540 GLY A C 1
ATOM 4177 O O . GLY A 1 540 ? -17.438 -36.438 -7.242 1 96.81 540 GLY A O 1
ATOM 4178 N N . GLY A 1 541 ? -19.578 -36 -7.469 1 97.25 541 GLY A N 1
ATOM 4179 C CA . GLY A 1 541 ? -19.797 -37.156 -8.32 1 97.25 541 GLY A CA 1
ATOM 4180 C C . GLY A 1 541 ? -19.266 -36.969 -9.727 1 97.25 541 GLY A C 1
ATOM 4181 O O . GLY A 1 541 ? -19.906 -36.344 -10.57 1 97.25 541 GLY A O 1
ATOM 4182 N N . LEU A 1 542 ? -18.219 -37.625 -10.062 1 97.69 542 LEU A N 1
ATOM 4183 C CA . LEU A 1 542 ? -17.531 -37.469 -11.336 1 97.69 542 LEU A CA 1
ATOM 4184 C C . LEU A 1 542 ? -18.344 -38.031 -12.484 1 97.69 542 LEU A C 1
ATOM 4186 O O . LEU A 1 542 ? -18.281 -37.531 -13.609 1 97.69 542 LEU A O 1
ATOM 4190 N N . ASP A 1 543 ? -19.125 -39.031 -12.219 1 95.81 543 ASP A N 1
ATOM 4191 C CA . ASP A 1 543 ? -19.906 -39.719 -13.234 1 95.81 543 ASP A CA 1
ATOM 4192 C C . ASP A 1 543 ? -21.109 -38.875 -13.664 1 95.81 543 ASP A C 1
ATOM 4194 O O . ASP A 1 543 ? -21.734 -39.125 -14.695 1 95.81 543 ASP A O 1
ATOM 4198 N N . LYS A 1 544 ? -21.375 -37.875 -12.953 1 96.12 544 LYS A N 1
ATOM 4199 C CA . LYS A 1 544 ? -22.562 -37.062 -13.211 1 96.12 544 LYS A CA 1
ATOM 4200 C C . LYS A 1 544 ? -22.188 -35.781 -13.969 1 96.12 544 LYS A C 1
ATOM 4202 O O . LYS A 1 544 ? -23.062 -35 -14.344 1 96.12 544 LYS A O 1
ATOM 4207 N N . ILE A 1 545 ? -20.953 -35.562 -14.195 1 95.88 545 ILE A N 1
ATOM 4208 C CA . ILE A 1 545 ? -20.5 -34.344 -14.875 1 95.88 545 ILE A CA 1
ATOM 4209 C C . ILE A 1 545 ? -20.688 -34.5 -16.391 1 95.88 545 ILE A C 1
ATOM 4211 O O . ILE A 1 545 ? -20.141 -35.406 -17 1 95.88 545 ILE A O 1
ATOM 4215 N N . ASP A 1 546 ? -21.453 -33.594 -16.953 1 93.25 546 ASP A N 1
ATOM 4216 C CA . ASP A 1 546 ? -21.625 -33.5 -18.391 1 93.25 546 ASP A CA 1
ATOM 4217 C C . ASP A 1 546 ? -20.484 -32.719 -19.047 1 93.25 546 ASP A C 1
ATOM 4219 O O . ASP A 1 546 ? -20.391 -31.5 -18.891 1 93.25 546 ASP A O 1
ATOM 4223 N N . THR A 1 547 ? -19.672 -33.406 -19.812 1 90.81 547 THR A N 1
ATOM 4224 C CA . THR A 1 547 ? -18.5 -32.75 -20.391 1 90.81 547 THR A CA 1
ATOM 4225 C C . THR A 1 547 ? -18.781 -32.281 -21.828 1 90.81 547 THR A C 1
ATOM 4227 O O . THR A 1 547 ? -17.844 -32.031 -22.594 1 90.81 547 THR A O 1
ATOM 4230 N N . SER A 1 548 ? -20.031 -32.188 -22.281 1 89.69 548 SER A N 1
ATOM 4231 C CA . SER A 1 548 ? -20.391 -31.891 -23.672 1 89.69 548 SER A CA 1
ATOM 4232 C C . SER A 1 548 ? -19.938 -30.484 -24.047 1 89.69 548 SER A C 1
ATOM 4234 O O . SER A 1 548 ? -19.766 -30.188 -25.234 1 89.69 548 SER A O 1
ATOM 4236 N N . CYS A 1 549 ? -19.75 -29.656 -23.062 1 86.5 549 CYS A N 1
ATOM 4237 C CA . CYS A 1 549 ? -19.297 -28.297 -23.344 1 86.5 549 CYS A CA 1
ATOM 4238 C C . CYS A 1 549 ? -17.922 -28.312 -24.016 1 86.5 549 CYS A C 1
ATOM 4240 O O . CYS A 1 549 ? -17.562 -27.375 -24.719 1 86.5 549 CYS A O 1
ATOM 4242 N N . MET A 1 550 ? -17.172 -29.359 -23.812 1 86 550 MET A N 1
ATOM 4243 C CA . MET A 1 550 ? -15.844 -29.516 -24.391 1 86 550 MET A CA 1
ATOM 4244 C C . MET A 1 550 ? -15.914 -29.641 -25.906 1 86 550 MET A C 1
ATOM 4246 O O . MET A 1 550 ? -14.984 -29.266 -26.625 1 86 550 MET A O 1
ATOM 4250 N N . GLU A 1 551 ? -17 -30.109 -26.391 1 81.94 551 GLU A N 1
ATOM 4251 C CA . GLU A 1 551 ? -17.172 -30.328 -27.828 1 81.94 551 GLU A CA 1
ATOM 4252 C C . GLU A 1 551 ? -17.359 -29 -28.578 1 81.94 551 GLU A C 1
ATOM 4254 O O . GLU A 1 551 ? -17.078 -28.922 -29.766 1 81.94 551 GLU A O 1
ATOM 4259 N N . ASN A 1 552 ? -17.828 -28.016 -27.906 1 74.69 552 ASN A N 1
ATOM 4260 C CA . ASN A 1 552 ? -18.141 -26.75 -28.547 1 74.69 552 ASN A CA 1
ATOM 4261 C C . ASN A 1 552 ? -17.047 -25.703 -28.328 1 74.69 552 ASN A C 1
ATOM 4263 O O . ASN A 1 552 ? -17.25 -24.516 -28.562 1 74.69 552 ASN A O 1
ATOM 4267 N N . LEU A 1 553 ? -15.922 -26.188 -27.844 1 78.06 553 LEU A N 1
ATOM 4268 C CA . LEU A 1 553 ? -14.844 -25.234 -27.609 1 78.06 553 LEU A CA 1
ATOM 4269 C C . LEU A 1 553 ? -14.273 -24.719 -28.938 1 78.06 553 LEU A C 1
ATOM 4271 O O . LEU A 1 553 ? -14.117 -25.5 -29.875 1 78.06 553 LEU A O 1
ATOM 4275 N N . PRO A 1 554 ? -14.141 -23.344 -29 1 67.25 554 PRO A N 1
ATOM 4276 C CA . PRO A 1 554 ? -13.617 -22.812 -30.266 1 67.25 554 PRO A CA 1
ATOM 4277 C C . PRO A 1 554 ? -12.18 -23.25 -30.531 1 67.25 554 PRO A C 1
ATOM 4279 O O . PRO A 1 554 ? -11.398 -23.438 -29.594 1 67.25 554 PRO A O 1
ATOM 4282 N N . ASN A 1 555 ? -11.977 -23.484 -31.859 1 61.09 555 ASN A N 1
ATOM 4283 C CA . ASN A 1 555 ? -10.586 -23.672 -32.25 1 61.09 555 ASN A CA 1
ATOM 4284 C C . ASN A 1 555 ? -9.812 -22.359 -32.219 1 61.09 555 ASN A C 1
ATOM 4286 O O . ASN A 1 555 ? -10.383 -21.297 -32.5 1 61.09 555 ASN A O 1
ATOM 4290 N N . THR A 1 556 ? -8.586 -22.406 -31.578 1 65.81 556 THR A N 1
ATOM 4291 C CA . THR A 1 556 ? -7.727 -21.234 -31.609 1 65.81 556 THR A CA 1
ATOM 4292 C C . THR A 1 556 ? -7.117 -21.047 -33 1 65.81 556 THR A C 1
ATOM 4294 O O . THR A 1 556 ? -6.777 -22.016 -33.656 1 65.81 556 THR A O 1
ATOM 4297 N N . THR A 1 557 ? -7.449 -19.859 -33.562 1 69.62 557 THR A N 1
ATOM 4298 C CA . THR A 1 557 ? -6.75 -19.516 -34.812 1 69.62 557 THR A CA 1
ATOM 4299 C C . THR A 1 557 ? -5.461 -18.75 -34.5 1 69.62 557 THR A C 1
ATOM 4301 O O . THR A 1 557 ? -5.383 -18.016 -33.5 1 69.62 557 THR A O 1
ATOM 4304 N N . PHE A 1 558 ? -4.398 -19.141 -35.219 1 76.38 558 PHE A N 1
ATOM 4305 C CA . PHE A 1 558 ? -3.08 -18.578 -34.969 1 76.38 558 PHE A CA 1
ATOM 4306 C C . PHE A 1 558 ? -2.744 -17.516 -36 1 76.38 558 PHE A C 1
ATOM 4308 O O . PHE A 1 558 ? -1.575 -17.188 -36.219 1 76.38 558 PHE A O 1
ATOM 4315 N N . GLY A 1 559 ? -3.92 -17.062 -36.719 1 63.47 559 GLY A N 1
ATOM 4316 C CA . GLY A 1 559 ? -3.725 -15.906 -37.562 1 63.47 559 GLY A CA 1
ATOM 4317 C C . GLY A 1 559 ? -3.607 -14.602 -36.812 1 63.47 559 GLY A C 1
ATOM 4318 O O . GLY A 1 559 ? -3.992 -14.516 -35.656 1 63.47 559 GLY A O 1
ATOM 4319 N N . LEU A 1 560 ? -2.779 -13.617 -37.312 1 54.72 560 LEU A N 1
ATOM 4320 C CA . LEU A 1 560 ? -2.668 -12.305 -36.688 1 54.72 560 LEU A CA 1
ATOM 4321 C C . LEU A 1 560 ? -4.039 -11.648 -36.531 1 54.72 560 LEU A C 1
ATOM 4323 O O . LEU A 1 560 ? -4.836 -11.664 -37.469 1 54.72 560 LEU A O 1
ATOM 4327 N N . ILE A 1 561 ? -4.594 -11.617 -35.344 1 48.59 561 ILE A N 1
ATOM 4328 C CA . ILE A 1 561 ? -5.859 -10.938 -35.094 1 48.59 561 ILE A CA 1
ATOM 4329 C C . ILE A 1 561 ? -5.785 -9.5 -35.625 1 48.59 561 ILE A C 1
ATOM 4331 O O . ILE A 1 561 ? -4.844 -8.773 -35.281 1 48.59 561 ILE A O 1
ATOM 4335 N N . SER A 1 562 ? -6.473 -9.188 -36.719 1 42.91 562 SER A N 1
ATOM 4336 C CA . SER A 1 562 ? -6.57 -7.824 -37.219 1 42.91 562 SER A CA 1
ATOM 4337 C C . SER A 1 562 ? -6.957 -6.848 -36.125 1 42.91 562 SER A C 1
ATOM 4339 O O . SER A 1 562 ? -7.59 -7.238 -35.125 1 42.91 562 SER A O 1
ATOM 4341 N N . GLU A 1 563 ? -6.316 -5.691 -36.156 1 41.06 563 GLU A N 1
ATOM 4342 C CA . GLU A 1 563 ? -6.465 -4.555 -35.25 1 41.06 563 GLU A CA 1
ATOM 4343 C C . GLU A 1 563 ? -7.922 -4.379 -34.812 1 41.06 563 GLU A C 1
ATOM 4345 O O . GLU A 1 563 ? -8.203 -3.76 -33.781 1 41.06 563 GLU A O 1
ATOM 4350 N N . ASP A 1 564 ? -8.859 -4.508 -35.688 1 36.12 564 ASP A N 1
ATOM 4351 C CA . ASP A 1 564 ? -10.227 -4.121 -35.344 1 36.12 564 ASP A CA 1
ATOM 4352 C C . ASP A 1 564 ? -10.758 -4.934 -34.188 1 36.12 564 ASP A C 1
ATOM 4354 O O . ASP A 1 564 ? -11.852 -4.668 -33.688 1 36.12 564 ASP A O 1
ATOM 4358 N N . GLU A 1 565 ? -10.594 -6.141 -34.156 1 36.75 565 GLU A N 1
ATOM 4359 C CA . GLU A 1 565 ? -11.117 -6.879 -33 1 36.75 565 GLU A CA 1
ATOM 4360 C C . GLU A 1 565 ? -10.359 -6.523 -31.734 1 36.75 565 GLU A C 1
ATOM 4362 O O . GLU A 1 565 ? -9.156 -6.762 -31.625 1 36.75 565 GLU A O 1
ATOM 4367 N N . GLY A 1 566 ? -10.742 -5.316 -31.172 1 31.86 566 GLY A N 1
ATOM 4368 C CA . GLY A 1 566 ? -10.258 -4.508 -30.062 1 31.86 566 GLY A CA 1
ATOM 4369 C C . GLY A 1 566 ? -9.672 -5.332 -28.938 1 31.86 566 GLY A C 1
ATOM 4370 O O . GLY A 1 566 ? -10.086 -6.469 -28.703 1 31.86 566 GLY A O 1
ATOM 4371 N N . SER A 1 567 ? -8.398 -4.961 -28.609 1 34.41 567 SER A N 1
ATOM 4372 C CA . SER A 1 567 ? -7.441 -5.156 -27.531 1 34.41 567 SER A CA 1
ATOM 4373 C C . SER A 1 567 ? -8.148 -5.242 -26.172 1 34.41 567 SER A C 1
ATOM 4375 O O . SER A 1 567 ? -8.273 -4.238 -25.469 1 34.41 567 SER A O 1
ATOM 4377 N N . GLN A 1 568 ? -9.273 -5.809 -26.172 1 28.59 568 GLN A N 1
ATOM 4378 C CA . GLN A 1 568 ? -9.547 -5.93 -24.75 1 28.59 568 GLN A CA 1
ATOM 4379 C C . GLN A 1 568 ? -8.445 -6.711 -24.047 1 28.59 568 GLN A C 1
ATOM 4381 O O . GLN A 1 568 ? -8.359 -7.93 -24.172 1 28.59 568 GLN A O 1
ATOM 4386 N N . VAL A 1 569 ? -7.289 -6.133 -24.047 1 29.09 569 VAL A N 1
ATOM 4387 C CA . VAL A 1 569 ? -6.199 -6.602 -23.203 1 29.09 569 VAL A CA 1
ATOM 4388 C C . VAL A 1 569 ? -6.703 -6.793 -21.766 1 29.09 569 VAL A C 1
ATOM 4390 O O . VAL A 1 569 ? -7.062 -5.824 -21.094 1 29.09 569 VAL A O 1
ATOM 4393 N N . TYR A 1 570 ? -7.363 -7.793 -21.547 1 27.66 570 TYR A N 1
ATOM 4394 C CA . TYR A 1 570 ? -7.426 -8.117 -20.125 1 27.66 570 TYR A CA 1
ATOM 4395 C C . TYR A 1 570 ? -6.027 -8.32 -19.547 1 27.66 570 TYR A C 1
ATOM 4397 O O . TYR A 1 570 ? -5.277 -9.18 -20 1 27.66 570 TYR A O 1
ATOM 4405 N N . SER A 1 571 ? -5.348 -7.234 -19.344 1 26.8 571 SER A N 1
ATOM 4406 C CA . SER A 1 571 ? -4.078 -7.348 -18.641 1 26.8 571 SER A CA 1
ATOM 4407 C C . SER A 1 571 ? -4.211 -8.234 -17.406 1 26.8 571 SER A C 1
ATOM 4409 O O . SER A 1 571 ? -4.949 -7.895 -16.469 1 26.8 571 SER A O 1
ATOM 4411 N N . PHE A 1 572 ? -4.336 -9.484 -17.594 1 26.64 572 PHE A N 1
ATOM 4412 C CA . PHE A 1 572 ? -3.992 -10.234 -16.406 1 26.64 572 PHE A CA 1
ATOM 4413 C C . PHE A 1 572 ? -2.627 -9.82 -15.867 1 26.64 572 PHE A C 1
ATOM 4415 O O . PHE A 1 572 ? -1.652 -9.766 -16.625 1 26.64 572 PHE A O 1
ATOM 4422 N N . ASP A 1 573 ? -2.529 -8.836 -15.117 1 26.81 573 ASP A N 1
ATOM 4423 C CA . ASP A 1 573 ? -1.305 -8.523 -14.383 1 26.81 573 ASP A CA 1
ATOM 4424 C C . ASP A 1 573 ? -0.537 -9.789 -14.023 1 26.81 573 ASP A C 1
ATOM 4426 O O . ASP A 1 573 ? -1.035 -10.625 -13.273 1 26.81 573 ASP A O 1
ATOM 4430 N N . ASP A 1 574 ? 0.133 -10.359 -15.039 1 26.56 574 ASP A N 1
ATOM 4431 C CA . ASP A 1 574 ? 1.095 -11.461 -15.023 1 26.56 574 ASP A CA 1
ATOM 4432 C C . ASP A 1 574 ? 2.033 -11.352 -13.828 1 26.56 574 ASP A C 1
ATOM 4434 O O . ASP A 1 574 ? 2.723 -10.336 -13.656 1 26.56 574 ASP A O 1
ATOM 4438 N N . GLY A 1 575 ? 1.696 -11.695 -12.672 1 26.38 575 GLY A N 1
ATOM 4439 C CA . GLY A 1 575 ? 2.631 -12.055 -11.617 1 26.38 575 GLY A CA 1
ATOM 4440 C C . GLY A 1 575 ? 3.902 -12.695 -12.141 1 26.38 575 GLY A C 1
ATOM 4441 O O . GLY A 1 575 ? 3.885 -13.359 -13.18 1 26.38 575 GLY A O 1
ATOM 4442 N N . SER A 1 576 ? 5.066 -12.008 -12.023 1 25.89 576 SER A N 1
ATOM 4443 C CA . SER A 1 576 ? 6.41 -12.523 -12.273 1 25.89 576 SER A CA 1
ATOM 4444 C C . SER A 1 576 ? 6.5 -14.016 -11.969 1 25.89 576 SER A C 1
ATOM 4446 O O . SER A 1 576 ? 6.062 -14.461 -10.906 1 25.89 576 SER A O 1
ATOM 4448 N N . PHE A 1 577 ? 6.461 -14.945 -12.992 1 23.94 577 PHE A N 1
ATOM 4449 C CA . PHE A 1 577 ? 6.926 -16.328 -12.852 1 23.94 577 PHE A CA 1
ATOM 4450 C C . PHE A 1 577 ? 8.344 -16.359 -12.297 1 23.94 577 PHE A C 1
ATOM 4452 O O . PHE A 1 577 ? 9.164 -15.492 -12.617 1 23.94 577 PHE A O 1
ATOM 4459 N N . MET B 1 1 ? -6.121 13.422 95.062 1 23.09 1 MET B N 1
ATOM 4460 C CA . MET B 1 1 ? -4.844 12.914 94.562 1 23.09 1 MET B CA 1
ATOM 4461 C C . MET B 1 1 ? -4.992 12.32 93.188 1 23.09 1 MET B C 1
ATOM 4463 O O . MET B 1 1 ? -5.793 11.406 92.938 1 23.09 1 MET B O 1
ATOM 4467 N N . LEU B 1 2 ? -4.844 13.203 92.188 1 25.36 2 LEU B N 1
ATOM 4468 C CA . LEU B 1 2 ? -5.039 13.406 90.75 1 25.36 2 LEU B CA 1
ATOM 4469 C C . LEU B 1 2 ? -4.133 12.477 89.938 1 25.36 2 LEU B C 1
ATOM 4471 O O . LEU B 1 2 ? -2.91 12.633 89.938 1 25.36 2 LEU B O 1
ATOM 4475 N N . SER B 1 3 ? -4.402 11.172 90.188 1 24.58 3 SER B N 1
ATOM 4476 C CA . SER B 1 3 ? -3.584 10.062 89.688 1 24.58 3 SER B CA 1
ATOM 4477 C C . SER B 1 3 ? -3.328 10.141 88.188 1 24.58 3 SER B C 1
ATOM 4479 O O . SER B 1 3 ? -4.27 10.266 87.375 1 24.58 3 SER B O 1
ATOM 4481 N N . LEU B 1 4 ? -2.156 10.68 87.875 1 26.05 4 LEU B N 1
ATOM 4482 C CA . LEU B 1 4 ? -1.549 11.07 86.562 1 26.05 4 LEU B CA 1
ATOM 4483 C C . LEU B 1 4 ? -1.332 9.852 85.688 1 26.05 4 LEU B C 1
ATOM 4485 O O . LEU B 1 4 ? -0.665 8.891 86.062 1 26.05 4 LEU B O 1
ATOM 4489 N N . PRO B 1 5 ? -2.299 9.555 84.875 1 26.56 5 PRO B N 1
ATOM 4490 C CA . PRO B 1 5 ? -2.289 8.328 84.062 1 26.56 5 PRO B CA 1
ATOM 4491 C C . PRO B 1 5 ? -1.026 8.188 83.188 1 26.56 5 PRO B C 1
ATOM 4493 O O . PRO B 1 5 ? -0.424 9.188 82.812 1 26.56 5 PRO B O 1
ATOM 4496 N N . ARG B 1 6 ? -0.219 7.121 83.562 1 24.25 6 ARG B N 1
ATOM 4497 C CA . ARG B 1 6 ? 1.042 6.711 82.938 1 24.25 6 ARG B CA 1
ATOM 4498 C C . ARG B 1 6 ? 0.912 6.609 81.438 1 24.25 6 ARG B C 1
ATOM 4500 O O . ARG B 1 6 ? 0.067 5.871 80.938 1 24.25 6 ARG B O 1
ATOM 4507 N N . LEU B 1 7 ? 1.208 7.688 80.625 1 21.61 7 LEU B N 1
ATOM 4508 C CA . LEU B 1 7 ? 1.166 7.875 79.188 1 21.61 7 LEU B CA 1
ATOM 4509 C C . LEU B 1 7 ? 2.129 6.922 78.438 1 21.61 7 LEU B C 1
ATOM 4511 O O . LEU B 1 7 ? 3.344 7.008 78.625 1 21.61 7 LEU B O 1
ATOM 4515 N N . LEU B 1 8 ? 1.823 5.57 78.562 1 24.55 8 LEU B N 1
ATOM 4516 C CA . LEU B 1 8 ? 2.715 4.629 77.875 1 24.55 8 LEU B CA 1
ATOM 4517 C C . LEU B 1 8 ? 2.959 5.047 76.438 1 24.55 8 LEU B C 1
ATOM 4519 O O . LEU B 1 8 ? 2.01 5.309 75.688 1 24.55 8 LEU B O 1
ATOM 4523 N N . GLY B 1 9 ? 4.109 5.703 76.188 1 22.38 9 GLY B N 1
ATOM 4524 C CA . GLY B 1 9 ? 4.672 6.172 74.938 1 22.38 9 GLY B CA 1
ATOM 4525 C C . GLY B 1 9 ? 4.82 5.074 73.875 1 22.38 9 GLY B C 1
ATOM 4526 O O . GLY B 1 9 ? 5.559 4.109 74.125 1 22.38 9 GLY B O 1
ATOM 4527 N N . VAL B 1 10 ? 3.676 4.605 73.312 1 24.72 10 VAL B N 1
ATOM 4528 C CA . VAL B 1 10 ? 3.721 3.609 72.25 1 24.72 10 VAL B CA 1
ATOM 4529 C C . VAL B 1 10 ? 4.668 4.078 71.125 1 24.72 10 VAL B C 1
ATOM 4531 O O . VAL B 1 10 ? 4.496 5.164 70.562 1 24.72 10 VAL B O 1
ATOM 4534 N N . SER B 1 11 ? 5.953 3.701 71.25 1 23.88 11 SER B N 1
ATOM 4535 C CA . SER B 1 11 ? 6.949 3.945 70.188 1 23.88 11 SER B CA 1
ATOM 4536 C C . SER B 1 11 ? 6.512 3.354 68.875 1 23.88 11 SER B C 1
ATOM 4538 O O . SER B 1 11 ? 6.305 2.145 68.75 1 23.88 11 SER B O 1
ATOM 4540 N N . ALA B 1 12 ? 5.621 4.027 68.188 1 23.86 12 ALA B N 1
ATOM 4541 C CA . ALA B 1 12 ? 5.234 3.582 66.812 1 23.86 12 ALA B CA 1
ATOM 4542 C C . ALA B 1 12 ? 6.453 3.443 65.938 1 23.86 12 ALA B C 1
ATOM 4544 O O . ALA B 1 12 ? 7.18 4.414 65.688 1 23.86 12 ALA B O 1
ATOM 4545 N N . PHE B 1 13 ? 7.121 2.283 65.938 1 26.06 13 PHE B N 1
ATOM 4546 C CA . PHE B 1 13 ? 8.148 1.973 64.938 1 26.06 13 PHE B CA 1
ATOM 4547 C C . PHE B 1 13 ? 7.637 2.211 63.562 1 26.06 13 PHE B C 1
ATOM 4549 O O . PHE B 1 13 ? 6.645 1.607 63.125 1 26.06 13 PHE B O 1
ATOM 4556 N N . VAL B 1 14 ? 7.723 3.439 63.094 1 23.56 14 VAL B N 1
ATOM 4557 C CA . VAL B 1 14 ? 7.441 3.711 61.688 1 23.56 14 VAL B CA 1
ATOM 4558 C C . VAL B 1 14 ? 8.383 2.898 60.812 1 23.56 14 VAL B C 1
ATOM 4560 O O . VAL B 1 14 ? 9.602 3.105 60.844 1 23.56 14 VAL B O 1
ATOM 4563 N N . ALA B 1 15 ? 8.094 1.616 60.688 1 28.05 15 ALA B N 1
ATOM 4564 C CA . ALA B 1 15 ? 8.836 0.948 59.594 1 28.05 15 ALA B CA 1
ATOM 4565 C C . ALA B 1 15 ? 8.781 1.749 58.312 1 28.05 15 ALA B C 1
ATOM 4567 O O . ALA B 1 15 ? 7.691 2.027 57.781 1 28.05 15 ALA B O 1
ATOM 4568 N N . ALA B 1 16 ? 9.867 2.461 58.125 1 28.86 16 ALA B N 1
ATOM 4569 C CA . ALA B 1 16 ? 10.133 3.119 56.844 1 28.86 16 ALA B CA 1
ATOM 4570 C C . ALA B 1 16 ? 10.008 2.133 55.688 1 28.86 16 ALA B C 1
ATOM 4572 O O . ALA B 1 16 ? 10.766 1.164 55.594 1 28.86 16 ALA B O 1
ATOM 4573 N N . ALA B 1 17 ? 8.781 1.917 55.25 1 33.03 17 ALA B N 1
ATOM 4574 C CA . ALA B 1 17 ? 8.656 1.225 53.969 1 33.03 17 ALA B CA 1
ATOM 4575 C C . ALA B 1 17 ? 9.609 1.811 52.938 1 33.03 17 ALA B C 1
ATOM 4577 O O . ALA B 1 17 ? 9.469 2.973 52.531 1 33.03 17 ALA B O 1
ATOM 4578 N N . LEU B 1 18 ? 10.805 1.283 52.938 1 30.41 18 LEU B N 1
ATOM 4579 C CA . LEU B 1 18 ? 11.664 1.487 51.781 1 30.41 18 LEU B CA 1
ATOM 4580 C C . LEU B 1 18 ? 10.906 1.171 50.5 1 30.41 18 LEU B C 1
ATOM 4582 O O . LEU B 1 18 ? 10.547 0.018 50.25 1 30.41 18 LEU B O 1
ATOM 4586 N N . THR B 1 19 ? 10.094 2.172 50.188 1 30.73 19 THR B N 1
ATOM 4587 C CA . THR B 1 19 ? 9.617 2.057 48.812 1 30.73 19 THR B CA 1
ATOM 4588 C C . THR B 1 19 ? 10.781 1.844 47.844 1 30.73 19 THR B C 1
ATOM 4590 O O . THR B 1 19 ? 11.656 2.699 47.719 1 30.73 19 THR B O 1
ATOM 4593 N N . THR B 1 20 ? 11.242 0.581 47.75 1 31.22 20 THR B N 1
ATOM 4594 C CA . THR B 1 20 ? 12.078 0.295 46.594 1 31.22 20 THR B CA 1
ATOM 4595 C C . THR B 1 20 ? 11.461 0.88 45.312 1 31.22 20 THR B C 1
ATOM 4597 O O . THR B 1 20 ? 10.328 0.546 44.969 1 31.22 20 THR B O 1
ATOM 4600 N N . THR B 1 21 ? 11.703 2.098 45.094 1 27.09 21 THR B N 1
ATOM 4601 C CA . THR B 1 21 ? 11.5 2.5 43.688 1 27.09 21 THR B CA 1
ATOM 4602 C C . THR B 1 21 ? 12.133 1.498 42.75 1 27.09 21 THR B C 1
ATOM 4604 O O . THR B 1 21 ? 13.352 1.313 42.75 1 27.09 21 THR B O 1
ATOM 4607 N N . ALA B 1 22 ? 11.43 0.449 42.469 1 33.84 22 ALA B N 1
ATOM 4608 C CA . ALA B 1 22 ? 11.836 -0.314 41.312 1 33.84 22 ALA B CA 1
ATOM 4609 C C . ALA B 1 22 ? 12.281 0.613 40.188 1 33.84 22 ALA B C 1
ATOM 4611 O O . ALA B 1 22 ? 11.469 1.372 39.625 1 33.84 22 ALA B O 1
ATOM 4612 N N . SER B 1 23 ? 13.414 1.108 40.312 1 32.53 23 SER B N 1
ATOM 4613 C CA . SER B 1 23 ? 13.953 1.733 39.094 1 32.53 23 SER B CA 1
ATOM 4614 C C . SER B 1 23 ? 13.484 1.001 37.844 1 32.53 23 SER B C 1
ATOM 4616 O O . SER B 1 23 ? 13.703 -0.204 37.719 1 32.53 23 SER B O 1
ATOM 4618 N N . ALA B 1 24 ? 12.406 1.356 37.25 1 36.72 24 ALA B N 1
ATOM 4619 C CA . ALA B 1 24 ? 12.055 0.834 35.938 1 36.72 24 ALA B CA 1
ATOM 4620 C C . ALA B 1 24 ? 13.289 0.686 35.031 1 36.72 24 ALA B C 1
ATOM 4622 O O . ALA B 1 24 ? 13.875 1.683 34.625 1 36.72 24 ALA B O 1
ATOM 4623 N N . SER B 1 25 ? 14.141 -0.179 35.25 1 38.16 25 SER B N 1
ATOM 4624 C CA . SER B 1 25 ? 15.234 -0.526 34.375 1 38.16 25 SER B CA 1
ATOM 4625 C C . SER B 1 25 ? 14.828 -0.351 32.906 1 38.16 25 SER B C 1
ATOM 4627 O O . SER B 1 25 ? 13.875 -0.982 32.438 1 38.16 25 SER B O 1
ATOM 4629 N N . SER B 1 26 ? 14.82 0.789 32.312 1 45.25 26 SER B N 1
ATOM 4630 C CA . SER B 1 26 ? 14.594 1.14 30.906 1 45.25 26 SER B CA 1
ATOM 4631 C C . SER B 1 26 ? 15.172 0.079 29.969 1 45.25 26 SER B C 1
ATOM 4633 O O . SER B 1 26 ? 16.391 0.007 29.781 1 45.25 26 SER B O 1
ATOM 4635 N N . GLN B 1 27 ? 14.797 -1.076 29.938 1 53.53 27 GLN B N 1
ATOM 4636 C CA . GLN B 1 27 ? 15.25 -2.078 28.984 1 53.53 27 GLN B CA 1
ATOM 4637 C C . GLN B 1 27 ? 15.391 -1.482 27.578 1 53.53 27 GLN B C 1
ATOM 4639 O O . GLN B 1 27 ? 14.484 -0.796 27.109 1 53.53 27 GLN B O 1
ATOM 4644 N N . ALA B 1 28 ? 16.656 -1.529 27.062 1 70.25 28 ALA B N 1
ATOM 4645 C CA . ALA B 1 28 ? 17.062 -1.046 25.734 1 70.25 28 ALA B CA 1
ATOM 4646 C C . ALA B 1 28 ? 16.109 -1.562 24.672 1 70.25 28 ALA B C 1
ATOM 4648 O O . ALA B 1 28 ? 15.781 -2.752 24.625 1 70.25 28 ALA B O 1
ATOM 4649 N N . LEU B 1 29 ? 15.375 -0.609 23.938 1 86.12 29 LEU B N 1
ATOM 4650 C CA . LEU B 1 29 ? 14.461 -0.946 22.859 1 86.12 29 LEU B CA 1
ATOM 4651 C C . LEU B 1 29 ? 15.172 -1.781 21.797 1 86.12 29 LEU B C 1
ATOM 4653 O O . LEU B 1 29 ? 16.344 -1.549 21.5 1 86.12 29 LEU B O 1
ATOM 4657 N N . ARG B 1 30 ? 14.539 -2.789 21.328 1 89.38 30 ARG B N 1
ATOM 4658 C CA . ARG B 1 30 ? 15.031 -3.496 20.156 1 89.38 30 ARG B CA 1
ATOM 4659 C C . ARG B 1 30 ? 14.969 -2.605 18.922 1 89.38 30 ARG B C 1
ATOM 4661 O O . ARG B 1 30 ? 13.938 -1.991 18.641 1 89.38 30 ARG B O 1
ATOM 4668 N N . VAL B 1 31 ? 16.141 -2.508 18.266 1 94.88 31 VAL B N 1
ATOM 4669 C CA . VAL B 1 31 ? 16.234 -1.702 17.047 1 94.88 31 VAL B CA 1
ATOM 4670 C C . VAL B 1 31 ? 16.516 -2.605 15.852 1 94.88 31 VAL B C 1
ATOM 4672 O O . VAL B 1 31 ? 17.531 -3.303 15.812 1 94.88 31 VAL B O 1
ATOM 4675 N N . ASN B 1 32 ? 15.594 -2.705 14.922 1 95.19 32 ASN B N 1
ATOM 4676 C CA . ASN B 1 32 ? 15.766 -3.393 13.648 1 95.19 32 ASN B CA 1
ATOM 4677 C C . ASN B 1 32 ? 16.422 -2.486 12.609 1 95.19 32 ASN B C 1
ATOM 4679 O O . ASN B 1 32 ? 15.727 -1.802 11.852 1 95.19 32 ASN B O 1
ATOM 4683 N N . GLY B 1 33 ? 17.594 -2.434 12.336 1 93 33 GLY B N 1
ATOM 4684 C CA . GLY B 1 33 ? 18.438 -1.55 11.531 1 93 33 GLY B CA 1
ATOM 4685 C C . GLY B 1 33 ? 19.812 -1.319 12.125 1 93 33 GLY B C 1
ATOM 4686 O O . GLY B 1 33 ? 20.234 -2.061 13.008 1 93 33 GLY B O 1
ATOM 4687 N N . TRP B 1 34 ? 20.562 -0.455 11.531 1 95 34 TRP B N 1
ATOM 4688 C CA . TRP B 1 34 ? 20.266 0.536 10.5 1 95 34 TRP B CA 1
ATOM 4689 C C . TRP B 1 34 ? 20.594 -0.01 9.109 1 95 34 TRP B C 1
ATOM 4691 O O . TRP B 1 34 ? 21.719 -0.449 8.859 1 95 34 TRP B O 1
ATOM 4701 N N . TYR B 1 35 ? 19.594 0.097 8.172 1 92.44 35 TYR B N 1
ATOM 4702 C CA . TYR B 1 35 ? 19.766 -0.357 6.801 1 92.44 35 TYR B CA 1
ATOM 4703 C C . TYR B 1 35 ? 19.922 0.826 5.852 1 92.44 35 TYR B C 1
ATOM 4705 O O . TYR B 1 35 ? 19.266 1.854 6.016 1 92.44 35 TYR B O 1
ATOM 4713 N N . PRO B 1 36 ? 20.812 0.681 4.762 1 88.44 36 PRO B N 1
ATOM 4714 C CA . PRO B 1 36 ? 20.797 1.714 3.725 1 88.44 36 PRO B CA 1
ATOM 4715 C C . PRO B 1 36 ? 19.422 1.85 3.059 1 88.44 36 PRO B C 1
ATOM 4717 O O . PRO B 1 36 ? 18.766 0.846 2.801 1 88.44 36 PRO B O 1
ATOM 4720 N N . CYS B 1 37 ? 19 3.098 2.902 1 86.06 37 CYS B N 1
ATOM 4721 C CA . CYS B 1 37 ? 17.734 3.326 2.232 1 86.06 37 CYS B CA 1
ATOM 4722 C C . CYS B 1 37 ? 17.766 4.613 1.416 1 86.06 37 CYS B C 1
ATOM 4724 O O . CYS B 1 37 ? 18.672 5.43 1.578 1 86.06 37 CYS B O 1
ATOM 4726 N N . GLY B 1 38 ? 16.875 4.719 0.439 1 78.81 38 GLY B N 1
ATOM 4727 C CA . GLY B 1 38 ? 16.828 5.871 -0.445 1 78.81 38 GLY B CA 1
ATOM 4728 C C . GLY B 1 38 ? 15.68 6.816 -0.139 1 78.81 38 GLY B C 1
ATOM 4729 O O . GLY B 1 38 ? 15.016 6.684 0.895 1 78.81 38 GLY B O 1
ATOM 4730 N N . TYR B 1 39 ? 15.523 7.773 -1.014 1 76.62 39 TYR B N 1
ATOM 4731 C CA . TYR B 1 39 ? 14.383 8.68 -0.928 1 76.62 39 TYR B CA 1
ATOM 4732 C C . TYR B 1 39 ? 13.07 7.93 -1.158 1 76.62 39 TYR B C 1
ATOM 4734 O O . TYR B 1 39 ? 13.008 7.035 -2.004 1 76.62 39 TYR B O 1
ATOM 4742 N N . SER B 1 40 ? 12.07 8.148 -0.381 1 70.38 40 SER B N 1
ATOM 4743 C CA . SER B 1 40 ? 10.773 7.492 -0.531 1 70.38 40 SER B CA 1
ATOM 4744 C C . SER B 1 40 ? 10.086 7.93 -1.816 1 70.38 40 SER B C 1
ATOM 4746 O O . SER B 1 40 ? 9.281 7.18 -2.381 1 70.38 40 SER B O 1
ATOM 4748 N N . SER B 1 41 ? 10.047 9.18 -2.17 1 58.47 41 SER B N 1
ATOM 4749 C CA . SER B 1 41 ? 9.414 9.664 -3.391 1 58.47 41 SER B CA 1
ATOM 4750 C C . SER B 1 41 ? 10.445 10.203 -4.375 1 58.47 41 SER B C 1
ATOM 4752 O O . SER B 1 41 ? 11.57 10.516 -3.99 1 58.47 41 SER B O 1
ATOM 4754 N N . GLU B 1 42 ? 10.203 9.844 -5.773 1 49.19 42 GLU B N 1
ATOM 4755 C CA . GLU B 1 42 ? 11.094 10.375 -6.809 1 49.19 42 GLU B CA 1
ATOM 4756 C C . GLU B 1 42 ? 11.375 11.859 -6.586 1 49.19 42 GLU B C 1
ATOM 4758 O O . GLU B 1 42 ? 10.477 12.688 -6.691 1 49.19 42 GLU B O 1
ATOM 4763 N N . VAL B 1 43 ? 12.086 12.039 -5.637 1 44.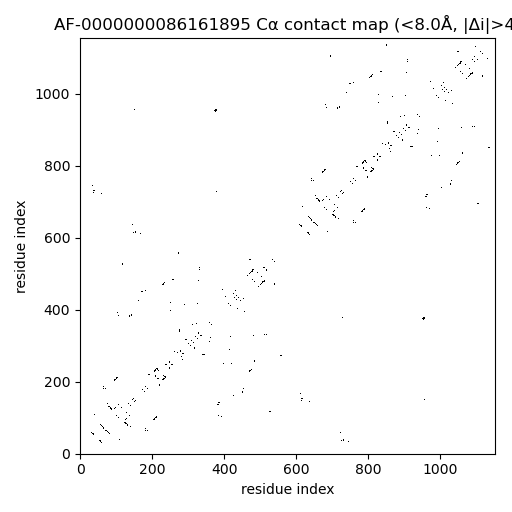97 43 VAL B N 1
ATOM 4764 C CA . VAL B 1 43 ? 12.555 13.422 -5.605 1 44.97 43 VAL B CA 1
ATOM 4765 C C . VAL B 1 43 ? 13.219 13.773 -6.934 1 44.97 43 VAL B C 1
ATOM 4767 O O . VAL B 1 43 ? 14.109 13.055 -7.402 1 44.97 43 VAL B O 1
ATOM 4770 N N . GLN B 1 44 ? 12.344 14.289 -7.906 1 40.47 44 GLN B N 1
ATOM 4771 C CA . GLN B 1 44 ? 12.914 14.766 -9.164 1 40.47 44 GLN B CA 1
ATOM 4772 C C . GLN B 1 44 ? 14.195 15.555 -8.922 1 40.47 44 GLN B C 1
ATOM 4774 O O . GLN B 1 44 ? 14.172 16.625 -8.297 1 40.47 44 GLN B O 1
ATOM 4779 N N . PHE B 1 45 ? 15.211 14.773 -8.844 1 41.16 45 PHE B N 1
ATOM 4780 C CA . PHE B 1 45 ? 16.453 15.539 -8.828 1 41.16 45 PHE B CA 1
ATOM 4781 C C . PHE B 1 45 ? 16.734 16.125 -10.203 1 41.16 45 PHE B C 1
ATOM 4783 O O . PHE B 1 45 ? 16.391 15.539 -11.227 1 41.16 45 PHE B O 1
ATOM 4790 N N . ASP B 1 46 ? 16.797 17.375 -10.273 1 37.47 46 ASP B N 1
ATOM 4791 C CA . ASP B 1 46 ? 17.391 17.891 -11.508 1 37.47 46 ASP B CA 1
ATOM 4792 C C . ASP B 1 46 ? 18.578 17.031 -11.938 1 37.47 46 ASP B C 1
ATOM 4794 O O . ASP B 1 46 ? 19.391 16.625 -11.109 1 37.47 46 ASP B O 1
ATOM 4798 N N . ALA B 1 47 ? 18.469 16.438 -13.102 1 37.19 47 ALA B N 1
ATOM 4799 C CA . ALA B 1 47 ? 19.453 15.57 -13.742 1 37.19 47 ALA B CA 1
ATOM 4800 C C . ALA B 1 47 ? 20.875 16.016 -13.445 1 37.19 47 ALA B C 1
ATOM 4802 O O . ALA B 1 47 ? 21.781 15.188 -13.328 1 37.19 47 ALA B O 1
ATOM 4803 N N . ASP B 1 48 ? 21.109 17.234 -13.609 1 38.75 48 ASP B N 1
ATOM 4804 C CA . ASP B 1 48 ? 22.469 17.75 -13.594 1 38.75 48 ASP B CA 1
ATOM 4805 C C . ASP B 1 48 ? 23.094 17.641 -12.203 1 38.75 48 ASP B C 1
ATOM 4807 O O . ASP B 1 48 ? 24.297 17.844 -12.039 1 38.75 48 ASP B O 1
ATOM 4811 N N . THR B 1 49 ? 22.312 17.797 -11.219 1 37.88 49 THR B N 1
ATOM 4812 C CA . THR B 1 49 ? 22.922 17.766 -9.898 1 37.88 49 THR B CA 1
ATOM 4813 C C . THR B 1 49 ? 22.859 16.359 -9.297 1 37.88 49 THR B C 1
ATOM 4815 O O . THR B 1 49 ? 22.484 16.188 -8.133 1 37.88 49 THR B O 1
ATOM 4818 N N . TYR B 1 50 ? 22.531 15.383 -9.977 1 40.53 50 TYR B N 1
ATOM 4819 C CA . TYR B 1 50 ? 22.562 14.023 -9.445 1 40.53 50 TYR B CA 1
ATOM 4820 C C . TYR B 1 50 ? 23.859 13.766 -8.688 1 40.53 50 TYR B C 1
ATOM 4822 O O . TYR B 1 50 ? 24.844 13.289 -9.258 1 40.53 50 TYR B O 1
ATOM 4830 N N . GLU B 1 51 ? 24.484 14.789 -8.047 1 42.22 51 GLU B N 1
ATOM 4831 C CA . GLU B 1 51 ? 25.578 14.242 -7.25 1 42.22 51 GLU B CA 1
ATOM 4832 C C . GLU B 1 51 ? 25.156 12.945 -6.559 1 42.22 51 GLU B C 1
ATOM 4834 O O . GLU B 1 51 ? 24 12.539 -6.652 1 42.22 51 GLU B O 1
ATOM 4839 N N . GLU B 1 52 ? 25.984 12.727 -5.336 1 46.53 52 GLU B N 1
ATOM 4840 C CA . GLU B 1 52 ? 26.172 11.609 -4.422 1 46.53 52 GLU B CA 1
ATOM 4841 C C . GLU B 1 52 ? 24.859 11.203 -3.76 1 46.53 52 GLU B C 1
ATOM 4843 O O . GLU B 1 52 ? 24.188 12.031 -3.16 1 46.53 52 GLU B O 1
ATOM 4848 N N . ILE B 1 53 ? 24.234 10.242 -4.27 1 50.38 53 ILE B N 1
ATOM 4849 C CA . ILE B 1 53 ? 23.094 9.523 -3.707 1 50.38 53 ILE B CA 1
ATOM 4850 C C . ILE B 1 53 ? 23.156 9.586 -2.182 1 50.38 53 ILE B C 1
ATOM 4852 O O . ILE B 1 53 ? 24.062 9.016 -1.568 1 50.38 53 ILE B O 1
ATOM 4856 N N . THR B 1 54 ? 22.766 10.711 -1.578 1 58.31 54 THR B N 1
ATOM 4857 C CA . THR B 1 54 ? 22.594 10.672 -0.13 1 58.31 54 THR B CA 1
ATOM 4858 C C . THR B 1 54 ? 21.969 9.352 0.313 1 58.31 54 THR B C 1
ATOM 4860 O O . THR B 1 54 ? 20.891 8.977 -0.153 1 58.31 54 THR B O 1
ATOM 4863 N N . VAL B 1 55 ? 22.828 8.492 0.896 1 79.12 55 VAL B N 1
ATOM 4864 C CA . VAL B 1 55 ? 22.406 7.199 1.413 1 79.12 55 VAL B CA 1
ATOM 4865 C C . VAL B 1 55 ? 21.859 7.363 2.828 1 79.12 55 VAL B C 1
ATOM 4867 O O . VAL B 1 55 ? 22.594 7.73 3.748 1 79.12 55 VAL B O 1
ATOM 4870 N N . PHE B 1 56 ? 20.609 7.496 2.977 1 89.5 56 PHE B N 1
ATOM 4871 C CA . PHE B 1 56 ? 19.953 7.434 4.277 1 89.5 56 PHE B CA 1
ATOM 4872 C C . PHE B 1 56 ? 20.125 6.059 4.906 1 89.5 56 PHE B C 1
ATOM 4874 O O . PHE B 1 56 ? 20.625 5.133 4.258 1 89.5 56 PHE B O 1
ATOM 4881 N N . GLU B 1 57 ? 19.938 6.074 6.176 1 94.06 57 GLU B N 1
ATOM 4882 C CA . GLU B 1 57 ? 19.766 4.82 6.898 1 94.06 57 GLU B CA 1
ATOM 4883 C C . GLU B 1 57 ? 18.406 4.758 7.578 1 94.06 57 GLU B C 1
ATOM 4885 O O . GLU B 1 57 ? 17.906 5.77 8.078 1 94.06 57 GLU B O 1
ATOM 4890 N N . CYS B 1 58 ? 17.766 3.578 7.543 1 93.12 58 CYS B N 1
ATOM 4891 C CA . CYS B 1 58 ? 16.422 3.406 8.086 1 93.12 58 CYS B CA 1
ATOM 4892 C C . CYS B 1 58 ? 16.391 2.289 9.117 1 93.12 58 CYS B C 1
ATOM 4894 O O . CYS B 1 58 ? 17.203 1.366 9.07 1 93.12 58 CYS B O 1
ATOM 4896 N N . ALA B 1 59 ? 15.461 2.455 10.07 1 95.88 59 ALA B N 1
ATOM 4897 C CA . ALA B 1 59 ? 15.281 1.461 11.125 1 95.88 59 ALA B CA 1
ATOM 4898 C C . ALA B 1 59 ? 13.859 1.502 11.68 1 95.88 59 ALA B C 1
ATOM 4900 O O . ALA B 1 59 ? 13.133 2.473 11.469 1 95.88 59 ALA B O 1
ATOM 4901 N N . GLU B 1 60 ? 13.5 0.414 12.328 1 95.56 60 GLU B N 1
ATOM 4902 C CA . GLU B 1 60 ? 12.297 0.368 13.148 1 95.56 60 GLU B CA 1
ATOM 4903 C C . GLU B 1 60 ? 12.633 0.079 14.609 1 95.56 60 GLU B C 1
ATOM 4905 O O . GLU B 1 60 ? 13.328 -0.893 14.906 1 95.56 60 GLU B O 1
ATOM 4910 N N . LEU B 1 61 ? 12.195 0.961 15.461 1 97.12 61 LEU B N 1
ATOM 4911 C CA . LEU B 1 61 ? 12.289 0.731 16.906 1 97.12 61 LEU B CA 1
ATOM 4912 C C . LEU B 1 61 ? 11.031 0.03 17.422 1 97.12 61 LEU B C 1
ATOM 4914 O O . LEU B 1 61 ? 9.914 0.419 17.078 1 97.12 61 LEU B O 1
ATOM 4918 N N . GLU B 1 62 ? 11.203 -0.993 18.156 1 95.81 62 GLU B N 1
ATOM 4919 C CA . GLU B 1 62 ? 10.062 -1.61 18.812 1 95.81 62 GLU B CA 1
ATOM 4920 C C . GLU B 1 62 ? 9.664 -0.842 20.078 1 95.81 62 GLU B C 1
ATOM 4922 O O . GLU B 1 62 ? 10.391 -0.854 21.062 1 95.81 62 GLU B O 1
ATOM 4927 N N . VAL B 1 63 ? 8.547 -0.193 20.016 1 97.5 63 VAL B N 1
ATOM 4928 C CA . VAL B 1 63 ? 8.07 0.604 21.141 1 97.5 63 VAL B CA 1
ATOM 4929 C C . VAL B 1 63 ? 6.762 0.027 21.656 1 97.5 63 VAL B C 1
ATOM 4931 O O . VAL B 1 63 ? 6.09 -0.739 20.969 1 97.5 63 VAL B O 1
ATOM 4934 N N . PRO B 1 64 ? 6.387 0.337 22.906 1 97 64 PRO B N 1
ATOM 4935 C CA . PRO B 1 64 ? 5.113 -0.18 23.406 1 97 64 PRO B CA 1
ATOM 4936 C C . PRO B 1 64 ? 3.906 0.406 22.688 1 97 64 PRO B C 1
ATOM 4938 O O . PRO B 1 64 ? 3.908 1.586 22.328 1 97 64 PRO B O 1
ATOM 4941 N N . LEU B 1 65 ? 2.9 -0.419 22.469 1 97.5 65 LEU B N 1
ATOM 4942 C CA . LEU B 1 65 ? 1.615 0.107 22.031 1 97.5 65 LEU B CA 1
ATOM 4943 C C . LEU B 1 65 ? 1.066 1.125 23.016 1 97.5 65 LEU B C 1
ATOM 4945 O O . LEU B 1 65 ? 0.642 2.215 22.625 1 97.5 65 LEU B O 1
ATOM 4949 N N . CYS B 1 66 ? 1.132 0.739 24.281 1 97.75 66 CYS B N 1
ATOM 4950 C CA . CYS B 1 66 ? 0.689 1.606 25.375 1 97.75 66 CYS B CA 1
ATOM 4951 C C . CYS B 1 66 ? 1.852 1.969 26.281 1 97.75 66 CYS B C 1
ATOM 4953 O O . CYS B 1 66 ? 2.393 1.106 26.984 1 97.75 66 CYS B O 1
ATOM 4955 N N . TYR B 1 67 ? 2.227 3.207 26.25 1 97.12 67 TYR B N 1
ATOM 4956 C CA . TYR B 1 67 ? 3.221 3.678 27.203 1 97.12 67 TYR B CA 1
ATOM 4957 C C . TYR B 1 67 ? 2.645 3.709 28.609 1 97.12 67 TYR B C 1
ATOM 4959 O O . TYR B 1 67 ? 1.433 3.846 28.797 1 97.12 67 TYR B O 1
ATOM 4967 N N . GLU B 1 68 ? 3.535 3.59 29.562 1 95.31 68 GLU B N 1
ATOM 4968 C CA . GLU B 1 68 ? 3.127 3.629 30.953 1 95.31 68 GLU B CA 1
ATOM 4969 C C . GLU B 1 68 ? 2.354 4.906 31.281 1 95.31 68 GLU B C 1
ATOM 4971 O O . GLU B 1 68 ? 2.77 6 30.891 1 95.31 68 GLU B O 1
ATOM 4976 N N . GLY B 1 69 ? 1.22 4.75 31.922 1 94.69 69 GLY B N 1
ATOM 4977 C CA . GLY B 1 69 ? 0.425 5.895 32.344 1 94.69 69 GLY B CA 1
ATOM 4978 C C . GLY B 1 69 ? -0.607 6.309 31.297 1 94.69 69 GLY B C 1
ATOM 4979 O O . GLY B 1 69 ? -1.485 7.125 31.578 1 94.69 69 GLY B O 1
ATOM 4980 N N . ILE B 1 70 ? -0.581 5.762 30.125 1 96.44 70 ILE B N 1
ATOM 4981 C CA . ILE B 1 70 ? -1.514 6.152 29.062 1 96.44 70 ILE B CA 1
ATOM 4982 C C . ILE B 1 70 ? -2.588 5.078 28.906 1 96.44 70 ILE B C 1
ATOM 4984 O O . ILE B 1 70 ? -3.781 5.363 29.016 1 96.44 70 ILE B O 1
ATOM 4988 N N . CYS B 1 71 ? -2.193 3.855 28.656 1 96.69 71 CYS B N 1
ATOM 4989 C CA . CYS B 1 71 ? -3.084 2.703 28.609 1 96.69 71 CYS B CA 1
ATOM 4990 C C . CYS B 1 71 ? -2.342 1.422 28.969 1 96.69 71 CYS B C 1
ATOM 4992 O O . CYS B 1 71 ? -1.16 1.461 29.312 1 96.69 71 CYS B O 1
ATOM 4994 N N . GLU B 1 72 ? -3.129 0.33 29.031 1 96.5 72 GLU B N 1
ATOM 4995 C CA . GLU B 1 72 ? -2.523 -0.932 29.438 1 96.5 72 GLU B CA 1
ATOM 4996 C C . GLU B 1 72 ? -2.578 -1.966 28.312 1 96.5 72 GLU B C 1
ATOM 4998 O O . GLU B 1 72 ? -3.658 -2.305 27.828 1 96.5 72 GLU B O 1
ATOM 5003 N N . SER B 1 73 ? -1.453 -2.336 27.844 1 95.88 73 SER B N 1
ATOM 5004 C CA . SER B 1 73 ? -1.262 -3.395 26.844 1 95.88 73 SER B CA 1
ATOM 5005 C C . SER B 1 73 ? 0.177 -3.9 26.859 1 95.88 73 SER B C 1
ATOM 5007 O O . SER B 1 73 ? 1.114 -3.117 27.031 1 95.88 73 SER B O 1
ATOM 5009 N N . ASP B 1 74 ? 0.392 -5.184 26.656 1 93.06 74 ASP B N 1
ATOM 5010 C CA . ASP B 1 74 ? 1.735 -5.746 26.547 1 93.06 74 ASP B CA 1
ATOM 5011 C C . ASP B 1 74 ? 2.225 -5.738 25.109 1 93.06 74 ASP B C 1
ATOM 5013 O O . ASP B 1 74 ? 3.369 -6.105 24.828 1 93.06 74 ASP B O 1
ATOM 5017 N N . ASP B 1 75 ? 1.391 -5.242 24.266 1 93.62 75 ASP B N 1
ATOM 5018 C CA . ASP B 1 75 ? 1.733 -5.273 22.844 1 93.62 75 ASP B CA 1
ATOM 5019 C C . ASP B 1 75 ? 2.773 -4.207 22.516 1 93.62 75 ASP B C 1
ATOM 5021 O O . ASP B 1 75 ? 2.873 -3.189 23.203 1 93.62 75 ASP B O 1
ATOM 5025 N N . LYS B 1 76 ? 3.594 -4.496 21.453 1 94.62 76 LYS B N 1
ATOM 5026 C CA . LYS B 1 76 ? 4.555 -3.555 20.891 1 94.62 76 LYS B CA 1
ATOM 5027 C C . LYS B 1 76 ? 4.203 -3.213 19.438 1 94.62 76 LYS B C 1
ATOM 5029 O O . LYS B 1 76 ? 3.455 -3.941 18.781 1 94.62 76 LYS B O 1
ATOM 5034 N N . ILE B 1 77 ? 4.703 -2.102 19 1 95.25 77 ILE B N 1
ATOM 5035 C CA . ILE B 1 77 ? 4.566 -1.713 17.594 1 95.25 77 ILE B CA 1
ATOM 5036 C C . ILE B 1 77 ? 5.914 -1.249 17.062 1 95.25 77 ILE B C 1
ATOM 5038 O O . ILE B 1 77 ? 6.844 -0.983 17.828 1 95.25 77 ILE B O 1
ATOM 5042 N N . ASN B 1 78 ? 6.043 -1.233 15.734 1 93.25 78 ASN B N 1
ATOM 5043 C CA . ASN B 1 78 ? 7.242 -0.72 15.078 1 93.25 78 ASN B CA 1
ATOM 5044 C C . ASN B 1 78 ? 7.156 0.787 14.852 1 93.25 78 ASN B C 1
ATOM 5046 O O . ASN B 1 78 ? 6.113 1.299 14.438 1 93.25 78 ASN B O 1
ATOM 5050 N N . PHE B 1 79 ? 8.156 1.448 15.266 1 96.81 79 PHE B N 1
ATOM 5051 C CA . PHE B 1 79 ? 8.312 2.885 15.062 1 96.81 79 PHE B CA 1
ATOM 5052 C C . PHE B 1 79 ? 9.43 3.176 14.078 1 96.81 79 PHE B C 1
ATOM 5054 O O . PHE B 1 79 ? 10.609 3.045 14.414 1 96.81 79 PHE B O 1
ATOM 5061 N N . PHE B 1 80 ? 9.055 3.635 12.875 1 95.06 80 PHE B N 1
ATOM 5062 C CA . PHE B 1 80 ? 10 3.805 11.781 1 95.06 80 PHE B CA 1
ATOM 5063 C C . PHE B 1 80 ? 10.75 5.129 11.914 1 95.06 80 PHE B C 1
ATOM 5065 O O . PHE B 1 80 ? 10.133 6.176 12.117 1 95.06 80 PHE B O 1
ATOM 5072 N N . VAL B 1 81 ? 12.07 5.047 11.641 1 96.81 81 VAL B N 1
ATOM 5073 C CA . VAL B 1 81 ? 12.945 6.215 11.703 1 96.81 81 VAL B CA 1
ATOM 5074 C C . VAL B 1 81 ? 13.898 6.211 10.516 1 96.81 81 VAL B C 1
ATOM 5076 O O . VAL B 1 81 ? 14.438 5.164 10.141 1 96.81 81 VAL B O 1
ATOM 5079 N N . LYS B 1 82 ? 14.078 7.328 9.891 1 94.69 82 LYS B N 1
ATOM 5080 C CA . LYS B 1 82 ? 15.055 7.566 8.836 1 94.69 82 LYS B CA 1
ATOM 5081 C C . LYS B 1 82 ? 16.078 8.609 9.258 1 94.69 82 LYS B C 1
ATOM 5083 O O . LYS B 1 82 ? 15.727 9.633 9.852 1 94.69 82 LYS B O 1
ATOM 5088 N N . ARG B 1 83 ? 17.391 8.32 8.984 1 96 83 ARG B N 1
ATOM 5089 C CA . ARG B 1 83 ? 18.406 9.281 9.398 1 96 83 ARG B CA 1
ATOM 5090 C C . ARG B 1 83 ? 19.438 9.5 8.297 1 96 83 ARG B C 1
ATOM 5092 O O . ARG B 1 83 ? 19.531 8.695 7.367 1 96 83 ARG B O 1
ATOM 5099 N N . LEU B 1 84 ? 20.109 10.57 8.367 1 94.75 84 LEU B N 1
ATOM 5100 C CA . LEU B 1 84 ? 21.328 10.914 7.637 1 94.75 84 LEU B CA 1
ATOM 5101 C C . LEU B 1 84 ? 22.422 11.367 8.594 1 94.75 84 LEU B C 1
ATOM 5103 O O . LEU B 1 84 ? 22.297 12.422 9.227 1 94.75 84 LEU B O 1
ATOM 5107 N N . GLU B 1 85 ? 23.453 10.57 8.688 1 93.94 85 GLU B N 1
ATOM 5108 C CA . GLU B 1 85 ? 24.531 10.906 9.602 1 93.94 85 GLU B CA 1
ATOM 5109 C C . GLU B 1 85 ? 25.375 12.062 9.055 1 93.94 85 GLU B C 1
ATOM 5111 O O . GLU B 1 85 ? 25.609 12.148 7.852 1 93.94 85 GLU B O 1
ATOM 5116 N N . ALA B 1 86 ? 25.859 12.82 10.016 1 94.06 86 ALA B N 1
ATOM 5117 C CA . ALA B 1 86 ? 26.734 13.93 9.656 1 94.06 86 ALA B CA 1
ATOM 5118 C C . ALA B 1 86 ? 28.016 13.414 9 1 94.06 86 ALA B C 1
ATOM 5120 O O . ALA B 1 86 ? 28.594 12.422 9.445 1 94.06 86 ALA B O 1
ATOM 5121 N N . THR B 1 87 ? 28.406 14.102 7.98 1 90.5 87 THR B N 1
ATOM 5122 C CA . THR B 1 87 ? 29.641 13.742 7.293 1 90.5 87 THR B CA 1
ATOM 5123 C C . THR B 1 87 ? 30.828 14.508 7.875 1 90.5 87 THR B C 1
ATOM 5125 O O . THR B 1 87 ? 31.984 14.102 7.703 1 90.5 87 THR B O 1
ATOM 5128 N N . ASN B 1 88 ? 30.562 15.562 8.555 1 90.88 88 ASN B N 1
ATOM 5129 C CA . ASN B 1 88 ? 31.562 16.422 9.18 1 90.88 88 ASN B CA 1
ATOM 5130 C C . ASN B 1 88 ? 31.141 16.828 10.594 1 90.88 88 ASN B C 1
ATOM 5132 O O . ASN B 1 88 ? 31 18.016 10.883 1 90.88 88 ASN B O 1
ATOM 5136 N N . PRO B 1 89 ? 31.047 15.836 11.469 1 90.38 89 PRO B N 1
ATOM 5137 C CA . PRO B 1 89 ? 30.625 16.172 12.828 1 90.38 89 PRO B CA 1
ATOM 5138 C C . PRO B 1 89 ? 31.641 17.047 13.562 1 90.38 89 PRO B C 1
ATOM 5140 O O . PRO B 1 89 ? 32.812 17.062 13.195 1 90.38 89 PRO B O 1
ATOM 5143 N N . PRO B 1 90 ? 31.156 17.75 14.492 1 87.81 90 PRO B N 1
ATOM 5144 C CA . PRO B 1 90 ? 32.094 18.594 15.227 1 87.81 90 PRO B CA 1
ATOM 5145 C C . PRO B 1 90 ? 33.219 17.797 15.906 1 87.81 90 PRO B C 1
ATOM 5147 O O . PRO B 1 90 ? 32.969 16.672 16.375 1 87.81 90 PRO B O 1
ATOM 5150 N N . LYS B 1 91 ? 34.344 18.375 15.938 1 87.94 91 LYS B N 1
ATOM 5151 C CA . LYS B 1 91 ? 35.531 17.734 16.547 1 87.94 91 LYS B CA 1
ATOM 5152 C C . LYS B 1 91 ? 35.438 17.797 18.062 1 87.94 91 LYS B C 1
ATOM 5154 O O . LYS B 1 91 ? 35.875 16.875 18.766 1 87.94 91 LYS B O 1
ATOM 5159 N N . ASP B 1 92 ? 34.938 18.906 18.438 1 87.75 92 ASP B N 1
ATOM 5160 C CA . ASP B 1 92 ? 34.781 19.109 19.875 1 87.75 92 ASP B CA 1
ATOM 5161 C C . ASP B 1 92 ? 33.312 19.328 20.25 1 87.75 92 ASP B C 1
ATOM 5163 O O . ASP B 1 92 ? 32.562 19.859 19.453 1 87.75 92 ASP B O 1
ATOM 5167 N N . GLY B 1 93 ? 32.875 18.828 21.469 1 88.31 93 GLY B N 1
ATOM 5168 C CA . GLY B 1 93 ? 31.516 18.984 21.922 1 88.31 93 GLY B CA 1
ATOM 5169 C C . GLY B 1 93 ? 30.609 17.844 21.5 1 88.31 93 GLY B C 1
ATOM 5170 O O . GLY B 1 93 ? 31.078 16.875 20.875 1 88.31 93 GLY B O 1
ATOM 5171 N N . PRO B 1 94 ? 29.422 17.984 21.891 1 93.44 94 PRO B N 1
ATOM 5172 C CA . PRO B 1 94 ? 28.5 16.906 21.531 1 93.44 94 PRO B CA 1
ATOM 5173 C C . PRO B 1 94 ? 28.094 16.938 20.062 1 93.44 94 PRO B C 1
ATOM 5175 O O . PRO B 1 94 ? 28.016 18.016 19.469 1 93.44 94 PRO B O 1
ATOM 5178 N N . ARG B 1 95 ? 27.844 15.797 19.516 1 95.69 95 ARG B N 1
ATOM 5179 C CA . ARG B 1 95 ? 27.219 15.719 18.203 1 95.69 95 ARG B CA 1
ATOM 5180 C C . ARG B 1 95 ? 25.812 16.312 18.234 1 95.69 95 ARG B C 1
ATOM 5182 O O . ARG B 1 95 ? 25.125 16.25 19.25 1 95.69 95 ARG B O 1
ATOM 5189 N N . LYS B 1 96 ? 25.438 16.938 17.172 1 97.38 96 LYS B N 1
ATOM 5190 C CA . LYS B 1 96 ? 24.109 17.547 17.062 1 97.38 96 LYS B CA 1
ATOM 5191 C C . LYS B 1 96 ? 23.188 16.703 16.203 1 97.38 96 LYS B C 1
ATOM 5193 O O . LYS B 1 96 ? 23.625 16.062 15.234 1 97.38 96 LYS B O 1
ATOM 5198 N N . ALA B 1 97 ? 21.938 16.703 16.578 1 98.31 97 ALA B N 1
ATOM 5199 C CA . ALA B 1 97 ? 20.906 16.047 15.781 1 98.31 97 ALA B CA 1
ATOM 5200 C C . ALA B 1 97 ? 19.703 16.969 15.586 1 98.31 97 ALA B C 1
ATOM 5202 O O . ALA B 1 97 ? 19.297 17.672 16.516 1 98.31 97 ALA B O 1
ATOM 5203 N N . LEU B 1 98 ? 19.219 17.016 14.406 1 98.31 98 LEU B N 1
ATOM 5204 C CA . LEU B 1 98 ? 17.984 17.719 14.086 1 98.31 98 LEU B CA 1
ATOM 5205 C C . LEU B 1 98 ? 16.891 16.734 13.672 1 98.31 98 LEU B C 1
ATOM 5207 O O . LEU B 1 98 ? 17.047 16 12.688 1 98.31 98 LEU B O 1
ATOM 5211 N N . ILE B 1 99 ? 15.828 16.672 14.438 1 98.62 99 ILE B N 1
ATOM 5212 C CA . ILE B 1 99 ? 14.688 15.82 14.148 1 98.62 99 ILE B CA 1
ATOM 5213 C C . ILE B 1 99 ? 13.578 16.641 13.492 1 98.62 99 ILE B C 1
ATOM 5215 O O . ILE B 1 99 ? 13.148 17.656 14.031 1 98.62 99 ILE B O 1
ATOM 5219 N N . LEU B 1 100 ? 13.141 16.219 12.344 1 97.25 100 LEU B N 1
ATOM 5220 C CA . LEU B 1 100 ? 12.047 16.875 11.641 1 97.25 100 LEU B CA 1
ATOM 5221 C C . LEU B 1 100 ? 10.758 16.078 11.75 1 97.25 100 LEU B C 1
ATOM 5223 O O . LEU B 1 100 ? 10.742 14.875 11.453 1 97.25 100 LEU B O 1
ATOM 5227 N N . ALA B 1 101 ? 9.719 16.703 12.156 1 97.25 101 ALA B N 1
ATOM 5228 C CA . ALA B 1 101 ? 8.422 16.047 12.336 1 97.25 101 ALA B CA 1
ATOM 5229 C C . ALA B 1 101 ? 7.383 16.609 11.367 1 97.25 101 ALA B C 1
ATOM 5231 O O . ALA B 1 101 ? 7.086 17.812 11.398 1 97.25 101 ALA B O 1
ATOM 5232 N N . GLN B 1 102 ? 6.848 15.703 10.625 1 93.94 102 GLN B N 1
ATOM 5233 C CA . GLN B 1 102 ? 5.805 16.047 9.672 1 93.94 102 GLN B CA 1
ATOM 5234 C C . GLN B 1 102 ? 4.488 16.375 10.375 1 93.94 102 GLN B C 1
ATOM 5236 O O . GLN B 1 102 ? 4.34 16.094 11.57 1 93.94 102 GLN B O 1
ATOM 5241 N N . GLY B 1 103 ? 3.604 16.969 9.578 1 94.81 103 GLY B N 1
ATOM 5242 C CA . GLY B 1 103 ? 2.318 17.359 10.133 1 94.81 103 GLY B CA 1
ATOM 5243 C C . GLY B 1 103 ? 1.223 16.344 9.875 1 94.81 103 GLY B C 1
ATOM 5244 O O . GLY B 1 103 ? 1.465 15.141 9.938 1 94.81 103 GLY B O 1
ATOM 5245 N N . GLY B 1 104 ? 0.094 16.875 9.875 1 91.94 104 GLY B N 1
ATOM 5246 C CA . GLY B 1 104 ? -1.142 16.125 9.742 1 91.94 104 GLY B CA 1
ATOM 5247 C C . GLY B 1 104 ? -2.203 16.531 10.75 1 91.94 104 GLY B C 1
ATOM 5248 O O . GLY B 1 104 ? -2.732 17.641 10.672 1 91.94 104 GLY B O 1
ATOM 5249 N N . PRO B 1 105 ? -2.314 15.922 11.844 1 94.5 105 PRO B N 1
ATOM 5250 C CA . PRO B 1 105 ? -1.819 14.57 12.094 1 94.5 105 PRO B CA 1
ATOM 5251 C C . PRO B 1 105 ? -2.199 13.586 10.984 1 94.5 105 PRO B C 1
ATOM 5253 O O . PRO B 1 105 ? -3.119 13.859 10.211 1 94.5 105 PRO B O 1
ATOM 5256 N N . GLY B 1 106 ? -1.4 12.586 10.875 1 92.94 106 GLY B N 1
ATOM 5257 C CA . GLY B 1 106 ? -1.756 11.516 9.953 1 92.94 106 GLY B CA 1
ATOM 5258 C C . GLY B 1 106 ? -0.769 11.367 8.812 1 92.94 106 GLY B C 1
ATOM 5259 O O . GLY B 1 106 ? -0.919 10.484 7.965 1 92.94 106 GLY B O 1
ATOM 5260 N N . TYR B 1 107 ? 0.25 12.211 8.82 1 89.38 107 TYR B N 1
ATOM 5261 C CA . TYR B 1 107 ? 1.203 12.102 7.723 1 89.38 107 TYR B CA 1
ATOM 5262 C C . TYR B 1 107 ? 2.445 11.328 8.156 1 89.38 107 TYR B C 1
ATOM 5264 O O . TYR B 1 107 ? 2.92 11.484 9.281 1 89.38 107 TYR B O 1
ATOM 5272 N N . ALA B 1 108 ? 2.939 10.586 7.176 1 90.38 108 ALA B N 1
ATOM 5273 C CA . ALA B 1 108 ? 4.25 9.961 7.34 1 90.38 108 ALA B CA 1
ATOM 5274 C C . ALA B 1 108 ? 5.371 10.922 6.957 1 90.38 108 ALA B C 1
ATOM 5276 O O . ALA B 1 108 ? 5.137 12.117 6.781 1 90.38 108 ALA B O 1
ATOM 5277 N N . SER B 1 109 ? 6.562 10.469 6.84 1 89.12 109 SER B N 1
ATOM 5278 C CA . SER B 1 109 ? 7.711 11.367 6.906 1 89.12 109 SER B CA 1
ATOM 5279 C C . SER B 1 109 ? 8.227 11.703 5.512 1 89.12 109 SER B C 1
ATOM 5281 O O . SER B 1 109 ? 9.125 12.531 5.359 1 89.12 109 SER B O 1
ATOM 5283 N N . PRO B 1 110 ? 7.715 11.133 4.344 1 81.81 110 PRO B N 1
ATOM 5284 C CA . PRO B 1 110 ? 8.367 11.352 3.051 1 81.81 110 PRO B CA 1
ATOM 5285 C C . PRO B 1 110 ? 8.516 12.828 2.703 1 81.81 110 PRO B C 1
ATOM 5287 O O . PRO B 1 110 ? 9.523 13.234 2.119 1 81.81 110 PRO B O 1
ATOM 5290 N N . ALA B 1 111 ? 7.621 13.656 3.119 1 80.56 111 ALA B N 1
ATOM 5291 C CA . ALA B 1 111 ? 7.668 15.078 2.783 1 80.56 111 ALA B CA 1
ATOM 5292 C C . ALA B 1 111 ? 8.852 15.758 3.461 1 80.56 111 ALA B C 1
ATOM 5294 O O . ALA B 1 111 ? 9.336 16.797 2.988 1 80.56 111 ALA B O 1
ATOM 5295 N N . MET B 1 112 ? 9.344 15.258 4.559 1 88.88 112 MET B N 1
ATOM 5296 C CA . MET B 1 112 ? 10.453 15.852 5.293 1 88.88 112 MET B CA 1
ATOM 5297 C C . MET B 1 112 ? 11.766 15.688 4.535 1 88.88 112 MET B C 1
ATOM 5299 O O . MET B 1 112 ? 12.719 16.438 4.754 1 88.88 112 MET B O 1
ATOM 5303 N N . GLU B 1 113 ? 11.828 14.695 3.604 1 81.94 113 GLU B N 1
ATOM 5304 C CA . GLU B 1 113 ? 13.055 14.438 2.859 1 81.94 113 GLU B CA 1
ATOM 5305 C C . GLU B 1 113 ? 13.445 15.648 2.008 1 81.94 113 GLU B C 1
ATOM 5307 O O . GLU B 1 113 ? 14.625 15.992 1.916 1 81.94 113 GLU B O 1
ATOM 5312 N N . SER B 1 114 ? 12.484 16.281 1.448 1 76.5 114 SER B N 1
ATOM 5313 C CA . SER B 1 114 ? 12.758 17.484 0.666 1 76.5 114 SER B CA 1
ATOM 5314 C C . SER B 1 114 ? 13.25 18.625 1.554 1 76.5 114 SER B C 1
ATOM 5316 O O . SER B 1 114 ? 14.148 19.375 1.169 1 76.5 114 SER B O 1
ATOM 5318 N N . THR B 1 115 ? 12.648 18.75 2.736 1 80.44 115 THR B N 1
ATOM 5319 C CA . THR B 1 115 ? 13.062 19.781 3.688 1 80.44 115 THR B CA 1
ATOM 5320 C C . THR B 1 115 ? 14.492 19.531 4.164 1 80.44 115 THR B C 1
ATOM 5322 O O . THR B 1 115 ? 15.258 20.469 4.363 1 80.44 115 THR B O 1
ATOM 5325 N N . MET B 1 116 ? 14.852 18.328 4.285 1 84.88 116 MET B N 1
ATOM 5326 C CA . MET B 1 116 ? 16.188 17.953 4.73 1 84.88 116 MET B CA 1
ATOM 5327 C C . MET B 1 116 ? 17.25 18.406 3.715 1 84.88 116 MET B C 1
ATOM 5329 O O . MET B 1 116 ? 18.344 18.797 4.09 1 84.88 116 MET B O 1
ATOM 5333 N N . GLN B 1 117 ? 16.906 18.359 2.48 1 79.12 117 GLN B N 1
ATOM 5334 C CA . GLN B 1 117 ? 17.891 18.656 1.44 1 79.12 117 GLN B CA 1
ATOM 5335 C C . GLN B 1 117 ? 18.438 20.078 1.582 1 79.12 117 GLN B C 1
ATOM 5337 O O . GLN B 1 117 ? 19.641 20.281 1.546 1 79.12 117 GLN B O 1
ATOM 5342 N N . SER B 1 118 ? 17.547 21 1.769 1 78.94 118 SER B N 1
ATOM 5343 C CA . SER B 1 118 ? 17.969 22.391 1.922 1 78.94 118 SER B CA 1
ATOM 5344 C C . SER B 1 118 ? 18.781 22.578 3.203 1 78.94 118 SER B C 1
ATOM 5346 O O . SER B 1 118 ? 19.797 23.281 3.201 1 78.94 118 SER B O 1
ATOM 5348 N N . LEU B 1 119 ? 18.359 22 4.25 1 88.38 119 LEU B N 1
ATOM 5349 C CA . LEU B 1 119 ? 19.016 22.156 5.547 1 88.38 119 LEU B CA 1
ATOM 5350 C C . LEU B 1 119 ? 20.406 21.516 5.535 1 88.38 119 LEU B C 1
ATOM 5352 O O . LEU B 1 119 ? 21.328 22.031 6.164 1 88.38 119 LEU B O 1
ATOM 5356 N N . ILE B 1 120 ? 20.516 20.406 4.828 1 85.56 120 ILE B N 1
ATOM 5357 C CA . ILE B 1 120 ? 21.797 19.719 4.719 1 85.56 120 ILE B CA 1
ATOM 5358 C C . ILE B 1 120 ? 22.828 20.656 4.09 1 85.56 120 ILE B C 1
ATOM 5360 O O . ILE B 1 120 ? 23.969 20.703 4.531 1 85.56 120 ILE B O 1
ATOM 5364 N N . GLN B 1 121 ? 22.453 21.391 3.16 1 83.38 121 GLN B N 1
ATOM 5365 C CA . GLN B 1 121 ? 23.344 22.328 2.48 1 83.38 121 GLN B CA 1
ATOM 5366 C C . GLN B 1 121 ? 23.797 23.438 3.422 1 83.38 121 GLN B C 1
ATOM 5368 O O . GLN B 1 121 ? 24.984 23.766 3.477 1 83.38 121 GLN B O 1
ATOM 5373 N N . TYR B 1 122 ? 22.922 24 4.199 1 87.88 122 TYR B N 1
ATOM 5374 C CA . TYR B 1 122 ? 23.234 25.125 5.082 1 87.88 122 TYR B CA 1
ATOM 5375 C C . TYR B 1 122 ? 24.078 24.656 6.266 1 87.88 122 TYR B C 1
ATOM 5377 O O . TYR B 1 122 ? 24.922 25.406 6.773 1 87.88 122 TYR B O 1
ATOM 5385 N N . LEU B 1 123 ? 23.891 23.391 6.648 1 92.94 123 LEU B N 1
ATOM 5386 C CA . LEU B 1 123 ? 24.547 22.906 7.859 1 92.94 123 LEU B CA 1
ATOM 5387 C C . LEU B 1 123 ? 25.859 22.219 7.527 1 92.94 123 LEU B C 1
ATOM 5389 O O . LEU B 1 123 ? 26.625 21.859 8.43 1 92.94 123 LEU B O 1
ATOM 5393 N N . ASN B 1 124 ? 26.156 22.062 6.258 1 88.94 124 ASN B N 1
ATOM 5394 C CA . ASN B 1 124 ? 27.438 21.609 5.723 1 88.94 124 ASN B CA 1
ATOM 5395 C C . ASN B 1 124 ? 27.859 20.281 6.355 1 88.94 124 ASN B C 1
ATOM 5397 O O . ASN B 1 124 ? 29.016 20.125 6.75 1 88.94 124 ASN B O 1
ATOM 5401 N N . GLY B 1 125 ? 26.891 19.422 6.629 1 89.62 125 GLY B N 1
ATOM 5402 C CA . GLY B 1 125 ? 27.172 18.062 7.082 1 89.62 125 GLY B CA 1
ATOM 5403 C C . GLY B 1 125 ? 27.562 17.984 8.547 1 89.62 125 GLY B C 1
ATOM 5404 O O . GLY B 1 125 ? 28.109 16.984 9 1 89.62 125 GLY B O 1
ATOM 5405 N N . THR B 1 126 ? 27.25 18.922 9.344 1 93.88 126 THR B N 1
ATOM 5406 C CA . THR B 1 126 ? 27.719 18.984 10.727 1 93.88 126 THR B CA 1
ATOM 5407 C C . THR B 1 126 ? 26.672 18.406 11.68 1 93.88 126 THR B C 1
ATOM 5409 O O . THR B 1 126 ? 26.953 18.234 12.867 1 93.88 126 THR B O 1
ATOM 5412 N N . VAL B 1 127 ? 25.547 18.125 11.148 1 96.12 127 VAL B N 1
ATOM 5413 C CA . VAL B 1 127 ? 24.422 17.734 12 1 96.12 127 VAL B CA 1
ATOM 5414 C C . VAL B 1 127 ? 23.828 16.422 11.492 1 96.12 127 VAL B C 1
ATOM 5416 O O . VAL B 1 127 ? 23.734 16.203 10.281 1 96.12 127 VAL B O 1
ATOM 5419 N N . ASP B 1 128 ? 23.5 15.531 12.422 1 96.44 128 ASP B N 1
ATOM 5420 C CA . ASP B 1 128 ? 22.688 14.367 12.062 1 96.44 128 ASP B CA 1
ATOM 5421 C C . ASP B 1 128 ? 21.234 14.758 11.836 1 96.44 128 ASP B C 1
ATOM 5423 O O . ASP B 1 128 ? 20.688 15.602 12.555 1 96.44 128 ASP B O 1
ATOM 5427 N N . PHE B 1 129 ? 20.625 14.156 10.836 1 96.75 129 PHE B N 1
ATOM 5428 C CA . PHE B 1 129 ? 19.219 14.391 10.555 1 96.75 129 PHE B CA 1
ATOM 5429 C C . PHE B 1 129 ? 18.391 13.148 10.867 1 96.75 129 PHE B C 1
ATOM 5431 O O . PHE B 1 129 ? 18.812 12.023 10.594 1 96.75 129 PHE B O 1
ATOM 5438 N N . TYR B 1 130 ? 17.234 13.398 11.422 1 97.5 130 TYR B N 1
ATOM 5439 C CA . TYR B 1 130 ? 16.266 12.328 11.664 1 97.5 130 TYR B CA 1
ATOM 5440 C C . TYR B 1 130 ? 14.867 12.75 11.242 1 97.5 130 TYR B C 1
ATOM 5442 O O . TYR B 1 130 ? 14.516 13.93 11.336 1 97.5 130 TYR B O 1
ATOM 5450 N N . THR B 1 131 ? 14.086 11.852 10.75 1 96.38 131 THR B N 1
ATOM 5451 C CA . THR B 1 131 ? 12.641 11.945 10.625 1 96.38 131 THR B CA 1
ATOM 5452 C C . THR B 1 131 ? 11.977 10.602 10.906 1 96.38 131 THR B C 1
ATOM 5454 O O . THR B 1 131 ? 12.664 9.609 11.164 1 96.38 131 THR B O 1
ATOM 5457 N N . PHE B 1 132 ? 10.664 10.609 10.969 1 96.38 132 PHE B N 1
ATOM 5458 C CA . PHE B 1 132 ? 9.969 9.406 11.414 1 96.38 132 PHE B CA 1
ATOM 5459 C C . PHE B 1 132 ? 8.523 9.406 10.914 1 96.38 132 PHE B C 1
ATOM 5461 O O . PHE B 1 132 ? 7.977 10.461 10.586 1 96.38 132 PHE B O 1
ATOM 5468 N N . ASP B 1 133 ? 8.023 8.195 10.797 1 94.19 133 ASP B N 1
ATOM 5469 C CA . ASP B 1 133 ? 6.578 8.078 10.609 1 94.19 133 ASP B CA 1
ATOM 5470 C C . ASP B 1 133 ? 5.848 8.141 11.953 1 94.19 133 ASP B C 1
ATOM 5472 O O . ASP B 1 133 ? 6.184 7.41 12.883 1 94.19 133 ASP B O 1
ATOM 5476 N N . HIS B 1 134 ? 4.832 9.047 12.039 1 96.69 134 HIS B N 1
ATOM 5477 C CA . HIS B 1 134 ? 4.02 9.047 13.25 1 96.69 134 HIS B CA 1
ATOM 5478 C C . HIS B 1 134 ? 3.412 7.672 13.508 1 96.69 134 HIS B C 1
ATOM 5480 O O . HIS B 1 134 ? 3.041 6.969 12.562 1 96.69 134 HIS B O 1
ATOM 5486 N N . ARG B 1 135 ? 3.391 7.289 14.836 1 97.19 135 ARG B N 1
ATOM 5487 C CA . ARG B 1 135 ? 2.602 6.094 15.117 1 97.19 135 ARG B CA 1
ATOM 5488 C C . ARG B 1 135 ? 1.21 6.199 14.5 1 97.19 135 ARG B C 1
ATOM 5490 O O . ARG B 1 135 ? 0.579 7.254 14.562 1 97.19 135 ARG B O 1
ATOM 5497 N N . GLY B 1 136 ? 0.765 5.168 13.797 1 95.31 136 GLY B N 1
ATOM 5498 C CA . GLY B 1 136 ? -0.52 5.156 13.117 1 95.31 136 GLY B CA 1
ATOM 5499 C C . GLY B 1 136 ? -0.421 5.531 11.648 1 95.31 136 GLY B C 1
ATOM 5500 O O . GLY B 1 136 ? -1.426 5.531 10.93 1 95.31 136 GLY B O 1
ATOM 5501 N N . THR B 1 137 ? 0.822 5.844 11.188 1 93 137 THR B N 1
ATOM 5502 C CA . THR B 1 137 ? 0.994 6.23 9.789 1 93 137 THR B CA 1
ATOM 5503 C C . THR B 1 137 ? 2.146 5.461 9.156 1 93 137 THR B C 1
ATOM 5505 O O . THR B 1 137 ? 2.967 4.863 9.859 1 93 137 THR B O 1
ATOM 5508 N N . GLY B 1 138 ? 2.129 5.422 7.852 1 87.31 138 GLY B N 1
ATOM 5509 C CA . GLY B 1 138 ? 3.252 4.863 7.113 1 87.31 138 GLY B CA 1
ATOM 5510 C C . GLY B 1 138 ? 3.713 3.523 7.652 1 87.31 138 GLY B C 1
ATOM 5511 O O . GLY B 1 138 ? 2.904 2.613 7.848 1 87.31 138 GLY B O 1
ATOM 5512 N N . ARG B 1 139 ? 5.004 3.434 8.055 1 89.12 139 ARG B N 1
ATOM 5513 C CA . ARG B 1 139 ? 5.637 2.189 8.477 1 89.12 139 ARG B CA 1
ATOM 5514 C C . ARG B 1 139 ? 5.609 2.049 9.992 1 89.12 139 ARG B C 1
ATOM 5516 O O . ARG B 1 139 ? 6.156 1.092 10.547 1 89.12 139 ARG B O 1
ATOM 5523 N N . SER B 1 140 ? 4.973 3.002 10.672 1 93.19 140 SER B N 1
ATOM 5524 C CA . SER B 1 140 ? 4.855 3.006 12.125 1 93.19 140 SER B CA 1
ATOM 5525 C C . SER B 1 140 ? 3.463 2.572 12.57 1 93.19 140 SER B C 1
ATOM 5527 O O . SER B 1 140 ? 2.754 3.33 13.234 1 93.19 140 SER B O 1
ATOM 5529 N N . GLU B 1 141 ? 3.141 1.327 12.188 1 90.69 141 GLU B N 1
ATOM 5530 C CA . GLU B 1 141 ? 1.867 0.75 12.609 1 90.69 141 GLU B CA 1
ATOM 5531 C C . GLU B 1 141 ? 0.691 1.493 11.984 1 90.69 141 GLU B C 1
ATOM 5533 O O . GLU B 1 141 ? -0.185 1.991 12.695 1 90.69 141 GLU B O 1
ATOM 5538 N N . PHE B 1 142 ? 0.611 1.503 10.703 1 88.88 142 PHE B N 1
ATOM 5539 C CA . PHE B 1 142 ? -0.436 2.207 9.977 1 88.88 142 PHE B CA 1
ATOM 5540 C C . PHE B 1 142 ? -1.816 1.734 10.414 1 88.88 142 PHE B C 1
ATOM 5542 O O . PHE B 1 142 ? -2.092 0.533 10.43 1 88.88 142 PHE B O 1
ATOM 5549 N N . LEU B 1 143 ? -2.637 2.678 10.852 1 90.06 143 LEU B N 1
ATOM 5550 C CA . LEU B 1 143 ? -4.004 2.338 11.219 1 90.06 143 LEU B CA 1
ATOM 5551 C C . LEU B 1 143 ? -4.832 1.994 9.984 1 90.06 143 LEU B C 1
ATOM 5553 O O . LEU B 1 143 ? -5.066 2.852 9.133 1 90.06 143 LEU B O 1
ATOM 5557 N N . MET B 1 144 ? -5.199 0.717 9.922 1 82.75 144 MET B N 1
ATOM 5558 C CA . MET B 1 144 ? -5.953 0.248 8.766 1 82.75 144 MET B CA 1
ATOM 5559 C C . MET B 1 144 ? -7.156 -0.584 9.195 1 82.75 144 MET B C 1
ATOM 5561 O O . MET B 1 144 ? -7.074 -1.346 10.156 1 82.75 144 MET B O 1
ATOM 5565 N N . CYS B 1 145 ? -8.234 -0.39 8.43 1 89.06 145 CYS B N 1
ATOM 5566 C CA . CYS B 1 145 ? -9.422 -1.218 8.633 1 89.06 145 CYS B CA 1
ATOM 5567 C C . CYS B 1 145 ? -9.453 -2.371 7.633 1 89.06 145 CYS B C 1
ATOM 5569 O O . CYS B 1 145 ? -10.406 -2.504 6.863 1 89.06 145 CYS B O 1
ATOM 5571 N N . ASP B 1 146 ? -8.492 -3.291 7.73 1 82.25 146 ASP B N 1
ATOM 5572 C CA . ASP B 1 146 ? -8.25 -4.316 6.719 1 82.25 146 ASP B CA 1
ATOM 5573 C C . ASP B 1 146 ? -9.406 -5.312 6.66 1 82.25 146 ASP B C 1
ATOM 5575 O O . ASP B 1 146 ? -9.852 -5.691 5.574 1 82.25 146 ASP B O 1
ATOM 5579 N N . ALA B 1 147 ? -9.867 -5.691 7.848 1 86.69 147 ALA B N 1
ATOM 5580 C CA . ALA B 1 147 ? -10.938 -6.68 7.863 1 86.69 147 ALA B CA 1
ATOM 5581 C C . ALA B 1 147 ? -12.203 -6.125 7.219 1 86.69 147 ALA B C 1
ATOM 5583 O O . ALA B 1 147 ? -12.938 -6.855 6.539 1 86.69 147 ALA B O 1
ATOM 5584 N N . ALA B 1 148 ? -12.336 -4.781 7.383 1 83.81 148 ALA B N 1
ATOM 5585 C CA . ALA B 1 148 ? -13.523 -4.125 6.84 1 83.81 148 ALA B CA 1
ATOM 5586 C C . ALA B 1 148 ? -13.289 -3.662 5.406 1 83.81 148 ALA B C 1
ATOM 5588 O O . ALA B 1 148 ? -14.203 -3.162 4.746 1 83.81 148 ALA B O 1
ATOM 5589 N N . GLN B 1 149 ? -12.055 -3.824 4.906 1 76.25 149 GLN B N 1
ATOM 5590 C CA . GLN B 1 149 ? -11.664 -3.375 3.578 1 76.25 149 GLN B CA 1
ATOM 5591 C C . GLN B 1 149 ? -12.031 -1.911 3.359 1 76.25 149 GLN B C 1
ATOM 5593 O O . GLN B 1 149 ? -12.539 -1.546 2.297 1 76.25 149 GLN B O 1
ATOM 5598 N N . ALA B 1 150 ? -11.93 -1.186 4.477 1 73 150 ALA B N 1
ATOM 5599 C CA . ALA B 1 150 ? -12.102 0.259 4.344 1 73 150 ALA B CA 1
ATOM 5600 C C . ALA B 1 150 ? -10.773 0.942 4.016 1 73 150 ALA B C 1
ATOM 5602 O O . ALA B 1 150 ? -9.719 0.533 4.504 1 73 150 ALA B O 1
ATOM 5603 N N . LEU B 1 151 ? -10.781 1.942 3.121 1 67.88 151 LEU B N 1
ATOM 5604 C CA . LEU B 1 151 ? -9.617 2.73 2.738 1 67.88 151 LEU B CA 1
ATOM 5605 C C . LEU B 1 151 ? -8.656 1.904 1.895 1 67.88 151 LEU B C 1
ATOM 5607 O O . LEU B 1 151 ? -7.445 2.158 1.892 1 67.88 151 LEU B O 1
ATOM 5611 N N . THR B 1 152 ? -9.133 0.757 1.45 1 66.5 152 THR B N 1
ATOM 5612 C CA . THR B 1 152 ? -8.367 -0.121 0.576 1 66.5 152 THR B CA 1
ATOM 5613 C C . THR B 1 152 ? -9.055 -0.276 -0.777 1 66.5 152 THR B C 1
ATOM 5615 O O . THR B 1 152 ? -10.109 0.31 -1.012 1 66.5 152 THR B O 1
ATOM 5618 N N . GLY B 1 153 ? -8.32 -1.009 -1.595 1 61.47 153 GLY B N 1
ATOM 5619 C CA . GLY B 1 153 ? -8.984 -1.31 -2.854 1 61.47 153 GLY B CA 1
ATOM 5620 C C . GLY B 1 153 ? -10.375 -1.878 -2.672 1 61.47 153 GLY B C 1
ATOM 5621 O O . GLY B 1 153 ? -10.602 -2.717 -1.798 1 61.47 153 GLY B O 1
ATOM 5622 N N . GLY B 1 154 ? -11.391 -1.245 -3.209 1 60.41 154 GLY B N 1
ATOM 5623 C CA . GLY B 1 154 ? -12.773 -1.673 -3.098 1 60.41 154 GLY B CA 1
ATOM 5624 C C . GLY B 1 154 ? -13.641 -0.697 -2.324 1 60.41 154 GLY B C 1
ATOM 5625 O O . GLY B 1 154 ? -14.867 -0.812 -2.326 1 60.41 154 GLY B O 1
ATOM 5626 N N . SER B 1 155 ? -12.906 0.154 -1.548 1 64.75 155 SER B N 1
ATOM 5627 C CA . SER B 1 155 ? -13.656 1.213 -0.88 1 64.75 155 SER B CA 1
ATOM 5628 C C . SER B 1 155 ? -14.336 2.129 -1.891 1 64.75 155 SER B C 1
ATOM 5630 O O . SER B 1 155 ? -13.734 2.506 -2.898 1 64.75 155 SER B O 1
ATOM 5632 N N . PRO B 1 156 ? -15.555 2.346 -1.643 1 63.38 156 PRO B N 1
ATOM 5633 C CA . PRO B 1 156 ? -16.297 3.176 -2.596 1 63.38 156 PRO B CA 1
ATOM 5634 C C . PRO B 1 156 ? -15.617 4.523 -2.85 1 63.38 156 PRO B C 1
ATOM 5636 O O . PRO B 1 156 ? -15.688 5.055 -3.961 1 63.38 156 PRO B O 1
ATOM 5639 N N . ASN B 1 157 ? -14.945 5.023 -1.757 1 64.56 157 ASN B N 1
ATOM 5640 C CA . ASN B 1 157 ? -14.312 6.328 -1.913 1 64.56 157 ASN B CA 1
ATOM 5641 C C . ASN B 1 157 ? -12.789 6.207 -1.994 1 64.56 157 ASN B C 1
ATOM 5643 O O . ASN B 1 157 ? -12.07 7.18 -1.745 1 64.56 157 ASN B O 1
ATOM 5647 N N . GLY B 1 158 ? -12.391 4.945 -2.215 1 61.16 158 GLY B N 1
ATOM 5648 C CA . GLY B 1 158 ? -10.953 4.77 -2.338 1 61.16 158 GLY B CA 1
ATOM 5649 C C . GLY B 1 158 ? -10.211 4.93 -1.021 1 61.16 158 GLY B C 1
ATOM 5650 O O . GLY B 1 158 ? -10.508 4.223 -0.053 1 61.16 158 GLY B O 1
ATOM 5651 N N . THR B 1 159 ? -9.438 6.02 -0.936 1 60.75 159 THR B N 1
ATOM 5652 C CA . THR B 1 159 ? -8.555 6.191 0.214 1 60.75 159 THR B CA 1
ATOM 5653 C C . THR B 1 159 ? -9.195 7.109 1.252 1 60.75 159 THR B C 1
ATOM 5655 O O . THR B 1 159 ? -8.531 7.539 2.199 1 60.75 159 THR B O 1
ATOM 5658 N N . THR B 1 160 ? -10.461 7.414 1.022 1 70.19 160 THR B N 1
ATOM 5659 C CA . THR B 1 160 ? -11.18 8.203 2.02 1 70.19 160 THR B CA 1
ATOM 5660 C C . THR B 1 160 ? -12.328 7.406 2.625 1 70.19 160 THR B C 1
ATOM 5662 O O . THR B 1 160 ? -12.938 6.574 1.947 1 70.19 160 THR B O 1
ATOM 5665 N N . LEU B 1 161 ? -12.555 7.637 3.816 1 78.56 161 LEU B N 1
ATOM 5666 C CA . LEU B 1 161 ? -13.609 6.926 4.527 1 78.56 161 LEU B CA 1
ATOM 5667 C C . LEU B 1 161 ? -14.977 7.512 4.191 1 78.56 161 LEU B C 1
ATOM 5669 O O . LEU B 1 161 ? -15.227 8.695 4.438 1 78.56 161 LEU B O 1
ATOM 5673 N N . SER B 1 162 ? -15.812 6.738 3.625 1 80.44 162 SER B N 1
ATOM 5674 C CA . SER B 1 162 ? -17.203 7.148 3.479 1 80.44 162 SER B CA 1
ATOM 5675 C C . SER B 1 162 ? -17.969 6.977 4.785 1 80.44 162 SER B C 1
ATOM 5677 O O . SER B 1 162 ? -17.594 6.164 5.633 1 80.44 162 SER B O 1
ATOM 5679 N N . LEU B 1 163 ? -19.031 7.734 4.934 1 83.56 163 LEU B N 1
ATOM 5680 C CA . LEU B 1 163 ? -19.844 7.664 6.148 1 83.56 163 LEU B CA 1
ATOM 5681 C C . LEU B 1 163 ? -20.328 6.238 6.395 1 83.56 163 LEU B C 1
ATOM 5683 O O . LEU B 1 163 ? -20.391 5.793 7.539 1 83.56 163 LEU B O 1
ATOM 5687 N N . ASN B 1 164 ? -20.562 5.492 5.312 1 83.19 164 ASN B N 1
ATOM 5688 C CA . ASN B 1 164 ? -21.125 4.152 5.426 1 83.19 164 ASN B CA 1
ATOM 5689 C C . ASN B 1 164 ? -20.078 3.133 5.859 1 83.19 164 ASN B C 1
ATOM 5691 O O . ASN B 1 164 ? -20.422 2.037 6.305 1 83.19 164 ASN B O 1
ATOM 5695 N N . GLU B 1 165 ? -18.844 3.52 5.797 1 87.06 165 GLU B N 1
ATOM 5696 C CA . GLU B 1 165 ? -17.766 2.59 6.117 1 87.06 165 GLU B CA 1
ATOM 5697 C C . GLU B 1 165 ? -17.266 2.787 7.547 1 87.06 165 GLU B C 1
ATOM 5699 O O . GLU B 1 165 ? -16.578 1.928 8.094 1 87.06 165 GLU B O 1
ATOM 5704 N N . ILE B 1 166 ? -17.641 3.922 8.141 1 91.88 166 ILE B N 1
ATOM 5705 C CA . ILE B 1 166 ? -17.016 4.344 9.391 1 91.88 166 ILE B CA 1
ATOM 5706 C C . ILE B 1 166 ? -17.344 3.338 10.492 1 91.88 166 ILE B C 1
ATOM 5708 O O . ILE B 1 166 ? -16.469 2.938 11.258 1 91.88 166 ILE B O 1
ATOM 5712 N N . SER B 1 167 ? -18.609 2.871 10.547 1 93.44 167 SER B N 1
ATOM 5713 C CA . SER B 1 167 ? -19.016 1.958 11.609 1 93.44 167 SER B CA 1
ATOM 5714 C C . SER B 1 167 ? -18.219 0.664 11.562 1 93.44 167 SER B C 1
ATOM 5716 O O . SER B 1 167 ? -17.703 0.205 12.594 1 93.44 167 SER B O 1
ATOM 5718 N N . ALA B 1 168 ? -18.094 0.099 10.391 1 92.56 168 ALA B N 1
ATOM 5719 C CA . ALA B 1 168 ? -17.328 -1.131 10.227 1 92.56 168 ALA B CA 1
ATOM 5720 C C . ALA B 1 168 ? -15.844 -0.896 10.523 1 92.56 168 ALA B C 1
ATOM 5722 O O . ALA B 1 168 ? -15.188 -1.728 11.156 1 92.56 168 ALA B O 1
ATOM 5723 N N . CYS B 1 169 ? -15.359 0.208 10.094 1 93.25 169 CYS B N 1
ATOM 5724 C CA . CYS B 1 169 ? -13.961 0.544 10.32 1 93.25 169 CYS B CA 1
ATOM 5725 C C . CYS B 1 169 ? -13.664 0.677 11.812 1 93.25 169 CYS B C 1
ATOM 5727 O O . CYS B 1 169 ? -12.68 0.129 12.305 1 93.25 169 CYS B O 1
ATOM 5729 N N . LEU B 1 170 ? -14.5 1.359 12.523 1 96.5 170 LEU B N 1
ATOM 5730 C CA . LEU B 1 170 ? -14.281 1.569 13.945 1 96.5 170 LEU B CA 1
ATOM 5731 C C . LEU B 1 170 ? -14.375 0.251 14.711 1 96.5 170 LEU B C 1
ATOM 5733 O O . LEU B 1 170 ? -13.609 0.021 15.648 1 96.5 170 LEU B O 1
ATOM 5737 N N . LYS B 1 171 ? -15.297 -0.567 14.305 1 95.88 171 LYS B N 1
ATOM 5738 C CA . LYS B 1 171 ? -15.391 -1.886 14.93 1 95.88 171 LYS B CA 1
ATOM 5739 C C . LYS B 1 171 ? -14.117 -2.695 14.688 1 95.88 171 LYS B C 1
ATOM 5741 O O . LYS B 1 171 ? -13.617 -3.357 15.602 1 95.88 171 LYS B O 1
ATOM 5746 N N . ASP B 1 172 ? -13.633 -2.658 13.492 1 95 172 ASP B N 1
ATOM 5747 C CA . ASP B 1 172 ? -12.398 -3.33 13.109 1 95 172 ASP B CA 1
ATOM 5748 C C . ASP B 1 172 ? -11.219 -2.838 13.953 1 95 172 ASP B C 1
ATOM 5750 O O . ASP B 1 172 ? -10.469 -3.641 14.508 1 95 172 ASP B O 1
ATOM 5754 N N . ILE B 1 173 ? -11.055 -1.561 14.125 1 95.5 173 ILE B N 1
ATOM 5755 C CA . ILE B 1 173 ? -9.922 -0.965 14.836 1 95.5 173 ILE B CA 1
ATOM 5756 C C . ILE B 1 173 ? -10.039 -1.265 16.328 1 95.5 173 ILE B C 1
ATOM 5758 O O . ILE B 1 173 ? -9.031 -1.502 17 1 95.5 173 ILE B O 1
ATOM 5762 N N . ASN B 1 174 ? -11.25 -1.217 16.828 1 96.44 174 ASN B N 1
ATOM 5763 C CA . ASN B 1 174 ? -11.453 -1.564 18.234 1 96.44 174 ASN B CA 1
ATOM 5764 C C . ASN B 1 174 ? -11.008 -2.996 18.516 1 96.44 174 ASN B C 1
ATOM 5766 O O . ASN B 1 174 ? -10.414 -3.264 19.562 1 96.44 174 ASN B O 1
ATOM 5770 N N . PHE B 1 175 ? -11.328 -3.838 17.578 1 95.19 175 PHE B N 1
ATOM 5771 C CA . PHE B 1 175 ? -10.906 -5.227 17.719 1 95.19 175 PHE B CA 1
ATOM 5772 C C . PHE B 1 175 ? -9.383 -5.336 17.719 1 95.19 175 PHE B C 1
ATOM 5774 O O . PHE B 1 175 ? -8.805 -6.055 18.531 1 95.19 175 PHE B O 1
ATOM 5781 N N . GLN B 1 176 ? -8.719 -4.609 16.906 1 93.56 176 GLN B N 1
ATOM 5782 C CA . GLN B 1 176 ? -7.273 -4.699 16.719 1 93.56 176 GLN B CA 1
ATOM 5783 C C . GLN B 1 176 ? -6.52 -4.164 17.922 1 93.56 176 GLN B C 1
ATOM 5785 O O . GLN B 1 176 ? -5.469 -4.691 18.297 1 93.56 176 GLN B O 1
ATOM 5790 N N . TYR B 1 177 ? -7.023 -3.139 18.547 1 95.94 177 TYR B N 1
ATOM 5791 C CA . TYR B 1 177 ? -6.23 -2.434 19.547 1 95.94 177 TYR B CA 1
ATOM 5792 C C . TYR B 1 177 ? -6.922 -2.461 20.906 1 95.94 177 TYR B C 1
ATOM 5794 O O . TYR B 1 177 ? -6.625 -1.638 21.781 1 95.94 177 TYR B O 1
ATOM 5802 N N . ASP B 1 178 ? -7.875 -3.389 21.062 1 95.06 178 ASP B N 1
ATOM 5803 C CA . ASP B 1 178 ? -8.609 -3.59 22.297 1 95.06 178 ASP B CA 1
ATOM 5804 C C . ASP B 1 178 ? -9.188 -2.275 22.812 1 95.06 178 ASP B C 1
ATOM 5806 O O . ASP B 1 178 ? -9.07 -1.96 24 1 95.06 178 ASP B O 1
ATOM 5810 N N . SER B 1 179 ? -9.617 -1.402 21.875 1 95.88 179 SER B N 1
ATOM 5811 C CA . SER B 1 179 ? -10.344 -0.165 22.141 1 95.88 179 SER B CA 1
ATOM 5812 C C . SER B 1 179 ? -9.445 0.88 22.797 1 95.88 179 SER B C 1
ATOM 5814 O O . SER B 1 179 ? -9.93 1.784 23.469 1 95.88 179 SER B O 1
ATOM 5816 N N . HIS B 1 180 ? -8.086 0.737 22.609 1 97.44 180 HIS B N 1
ATOM 5817 C CA . HIS B 1 180 ? -7.16 1.721 23.156 1 97.44 180 HIS B CA 1
ATOM 5818 C C . HIS B 1 180 ? -6.828 2.799 22.141 1 97.44 180 HIS B C 1
ATOM 5820 O O . HIS B 1 180 ? -5.707 2.848 21.625 1 97.44 180 HIS B O 1
ATOM 5826 N N . ALA B 1 181 ? -7.723 3.717 22.031 1 98.12 181 ALA B N 1
ATOM 5827 C CA . ALA B 1 181 ? -7.457 4.855 21.156 1 98.12 181 ALA B CA 1
ATOM 5828 C C . ALA B 1 181 ? -6.312 5.707 21.688 1 98.12 181 ALA B C 1
ATOM 5830 O O . ALA B 1 181 ? -5.602 6.359 20.922 1 98.12 181 ALA B O 1
ATOM 5831 N N . GLU B 1 182 ? -6.035 5.66 23.016 1 98 182 GLU B N 1
ATOM 5832 C CA . GLU B 1 182 ? -4.984 6.43 23.688 1 98 182 GLU B CA 1
ATOM 5833 C C . GLU B 1 182 ? -3.605 6.035 23.156 1 98 182 GLU B C 1
ATOM 5835 O O . GLU B 1 182 ? -2.658 6.82 23.234 1 98 182 GLU B O 1
ATOM 5840 N N . ALA B 1 183 ? -3.537 4.789 22.672 1 98.25 183 ALA B N 1
ATOM 5841 C CA . ALA B 1 183 ? -2.273 4.309 22.125 1 98.25 183 ALA B CA 1
ATOM 5842 C C . ALA B 1 183 ? -1.811 5.18 20.969 1 98.25 183 ALA B C 1
ATOM 5844 O O . ALA B 1 183 ? -0.622 5.215 20.641 1 98.25 183 ALA B O 1
ATOM 5845 N N . PHE B 1 184 ? -2.766 5.934 20.406 1 98.25 184 PHE B N 1
ATOM 5846 C CA . PHE B 1 184 ? -2.459 6.742 19.234 1 98.25 184 PHE B CA 1
ATOM 5847 C C . PHE B 1 184 ? -2.648 8.227 19.531 1 98.25 184 PHE B C 1
ATOM 5849 O O . PHE B 1 184 ? -2.898 9.023 18.625 1 98.25 184 PHE B O 1
ATOM 5856 N N . SER B 1 185 ? -2.525 8.578 20.812 1 98.25 185 SER B N 1
ATOM 5857 C CA . SER B 1 185 ? -2.648 9.961 21.25 1 98.25 185 SER B CA 1
ATOM 5858 C C . SER B 1 185 ? -1.382 10.758 20.953 1 98.25 185 SER B C 1
ATOM 5860 O O . SER B 1 185 ? -0.339 10.172 20.641 1 98.25 185 SER B O 1
ATOM 5862 N N . VAL B 1 186 ? -1.505 12.047 21.062 1 98.06 186 VAL B N 1
ATOM 5863 C CA . VAL B 1 186 ? -0.345 12.922 20.906 1 98.06 186 VAL B CA 1
ATOM 5864 C C . VAL B 1 186 ? 0.68 12.617 22 1 98.06 186 VAL B C 1
ATOM 5866 O O . VAL B 1 186 ? 1.889 12.695 21.766 1 98.06 186 VAL B O 1
ATOM 5869 N N . ALA B 1 187 ? 0.217 12.258 23.172 1 98.06 187 ALA B N 1
ATOM 5870 C CA . ALA B 1 187 ? 1.118 11.891 24.25 1 98.06 187 ALA B CA 1
ATOM 5871 C C . ALA B 1 187 ? 1.915 10.641 23.906 1 98.06 187 ALA B C 1
ATOM 5873 O O . ALA B 1 187 ? 3.119 10.57 24.172 1 98.06 187 ALA B O 1
ATOM 5874 N N . SER B 1 188 ? 1.2 9.656 23.375 1 98.31 188 SER B N 1
ATOM 5875 C CA . SER B 1 188 ? 1.899 8.453 22.953 1 98.31 188 SER B CA 1
ATOM 5876 C C . SER B 1 188 ? 2.957 8.766 21.906 1 98.31 188 SER B C 1
ATOM 5878 O O . SER B 1 188 ? 4.07 8.234 21.953 1 98.31 188 SER B O 1
ATOM 5880 N N . ALA B 1 189 ? 2.592 9.609 20.969 1 98.44 189 ALA B N 1
ATOM 5881 C CA . ALA B 1 189 ? 3.537 10.008 19.922 1 98.44 189 ALA B CA 1
ATOM 5882 C C . ALA B 1 189 ? 4.75 10.719 20.531 1 98.44 189 ALA B C 1
ATOM 5884 O O . ALA B 1 189 ? 5.879 10.516 20.078 1 98.44 189 ALA B O 1
ATOM 5885 N N . ALA B 1 190 ? 4.531 11.57 21.484 1 98.38 190 ALA B N 1
ATOM 5886 C CA . ALA B 1 190 ? 5.633 12.258 22.156 1 98.38 190 ALA B CA 1
ATOM 5887 C C . ALA B 1 190 ? 6.578 11.266 22.828 1 98.38 190 ALA B C 1
ATOM 5889 O O . ALA B 1 190 ? 7.797 11.445 22.797 1 98.38 190 ALA B O 1
ATOM 5890 N N . HIS B 1 191 ? 6.039 10.227 23.375 1 98.25 191 HIS B N 1
ATOM 5891 C CA . HIS B 1 191 ? 6.863 9.227 24.047 1 98.25 191 HIS B CA 1
ATOM 5892 C C . HIS B 1 191 ? 7.652 8.398 23.031 1 98.25 191 HIS B C 1
ATOM 5894 O O . HIS B 1 191 ? 8.727 7.879 23.359 1 98.25 191 HIS B O 1
ATOM 5900 N N . ASP B 1 192 ? 7.109 8.242 21.797 1 98.56 192 ASP B N 1
ATOM 5901 C CA . ASP B 1 192 ? 7.926 7.645 20.734 1 98.56 192 ASP B CA 1
ATOM 5902 C C . ASP B 1 192 ? 9.219 8.43 20.531 1 98.56 192 ASP B C 1
ATOM 5904 O O . ASP B 1 192 ? 10.289 7.848 20.375 1 98.56 192 ASP B O 1
ATOM 5908 N N . ILE B 1 193 ? 9.117 9.766 20.547 1 98.62 193 ILE B N 1
ATOM 5909 C CA . ILE B 1 193 ? 10.273 10.633 20.328 1 98.62 193 ILE B CA 1
ATOM 5910 C C . ILE B 1 193 ? 11.211 10.531 21.531 1 98.62 193 ILE B C 1
ATOM 5912 O O . ILE B 1 193 ? 12.438 10.492 21.375 1 98.62 193 ILE B O 1
ATOM 5916 N N . GLU B 1 194 ? 10.625 10.508 22.703 1 98.25 194 GLU B N 1
ATOM 5917 C CA . GLU B 1 194 ? 11.438 10.289 23.891 1 98.25 194 GLU B CA 1
ATOM 5918 C C . GLU B 1 194 ? 12.227 8.984 23.797 1 98.25 194 GLU B C 1
ATOM 5920 O O . GLU B 1 194 ? 13.422 8.945 24.109 1 98.25 194 GLU B O 1
ATOM 5925 N N . SER B 1 195 ? 11.547 7.957 23.328 1 97.88 195 SER B N 1
ATOM 5926 C CA . SER B 1 195 ? 12.188 6.656 23.156 1 97.88 195 SER B CA 1
ATOM 5927 C C . SER B 1 195 ? 13.32 6.727 22.125 1 97.88 195 SER B C 1
ATOM 5929 O O . SER B 1 195 ? 14.391 6.152 22.344 1 97.88 195 SER B O 1
ATOM 5931 N N . LEU B 1 196 ? 13.07 7.414 21.031 1 98.12 196 LEU B N 1
ATOM 5932 C CA . LEU B 1 196 ? 14.094 7.598 20.016 1 98.12 196 LEU B CA 1
ATOM 5933 C C . LEU B 1 196 ? 15.312 8.312 20.594 1 98.12 196 LEU B C 1
ATOM 5935 O O . LEU B 1 196 ? 16.438 7.848 20.422 1 98.12 196 LEU B O 1
ATOM 5939 N N . ILE B 1 197 ? 15.133 9.383 21.312 1 98.19 197 ILE B N 1
ATOM 5940 C CA . ILE B 1 197 ? 16.219 10.219 21.844 1 98.19 197 ILE B CA 1
ATOM 5941 C C . ILE B 1 197 ? 17 9.438 22.891 1 98.19 197 ILE B C 1
ATOM 5943 O O . ILE B 1 197 ? 18.234 9.398 22.859 1 98.19 197 ILE B O 1
ATOM 5947 N N . ASN B 1 198 ? 16.312 8.703 23.75 1 97.25 198 ASN B N 1
ATOM 5948 C CA . ASN B 1 198 ? 16.969 7.977 24.844 1 97.25 198 ASN B CA 1
ATOM 5949 C C . ASN B 1 198 ? 17.734 6.766 24.312 1 97.25 198 ASN B C 1
ATOM 5951 O O . ASN B 1 198 ? 18.75 6.367 24.891 1 97.25 198 ASN B O 1
ATOM 5955 N N . THR B 1 199 ? 17.25 6.215 23.234 1 96.75 199 THR B N 1
ATOM 5956 C CA . THR B 1 199 ? 17.859 4.988 22.719 1 96.75 199 THR B CA 1
ATOM 5957 C C . THR B 1 199 ? 18.969 5.312 21.719 1 96.75 199 THR B C 1
ATOM 5959 O O . THR B 1 199 ? 20.031 4.684 21.734 1 96.75 199 THR B O 1
ATOM 5962 N N . VAL B 1 200 ? 18.797 6.344 20.891 1 96.69 200 VAL B N 1
ATOM 5963 C CA . VAL B 1 200 ? 19.641 6.551 19.734 1 96.69 200 VAL B CA 1
ATOM 5964 C C . VAL B 1 200 ? 20.484 7.809 19.938 1 96.69 200 VAL B C 1
ATOM 5966 O O . VAL B 1 200 ? 21.609 7.906 19.406 1 96.69 200 VAL B O 1
ATOM 5969 N N . LEU B 1 201 ? 19.984 8.75 20.797 1 97.19 201 LEU B N 1
ATOM 5970 C CA . LEU B 1 201 ? 20.641 10.055 20.891 1 97.19 201 LEU B CA 1
ATOM 5971 C C . LEU B 1 201 ? 20.859 10.438 22.344 1 97.19 201 LEU B C 1
ATOM 5973 O O . LEU B 1 201 ? 20.578 11.57 22.75 1 97.19 201 LEU B O 1
ATOM 5977 N N . PRO B 1 202 ? 21.359 9.57 23.109 1 94.88 202 PRO B N 1
ATOM 5978 C CA . PRO B 1 202 ? 21.453 9.898 24.531 1 94.88 202 PRO B CA 1
ATOM 5979 C C . PRO B 1 202 ? 22.5 10.969 24.828 1 94.88 202 PRO B C 1
ATOM 5981 O O . PRO B 1 202 ? 22.375 11.703 25.812 1 94.88 202 PRO B O 1
ATOM 5984 N N . GLU B 1 203 ? 23.5 11.125 23.969 1 95.12 203 GLU B N 1
ATOM 5985 C CA . GLU B 1 203 ? 24.578 12.07 24.234 1 95.12 203 GLU B CA 1
ATOM 5986 C C . GLU B 1 203 ? 24.562 13.227 23.25 1 95.12 203 GLU B C 1
ATOM 5988 O O . GLU B 1 203 ? 25.484 14.047 23.234 1 95.12 203 GLU B O 1
ATOM 5993 N N . HIS B 1 204 ? 23.578 13.281 22.438 1 96.88 204 HIS B N 1
ATOM 5994 C CA . HIS B 1 204 ? 23.5 14.32 21.422 1 96.88 204 HIS B CA 1
ATOM 5995 C C . HIS B 1 204 ? 22.891 15.602 21.984 1 96.88 204 HIS B C 1
ATOM 5997 O O . HIS B 1 204 ? 22.156 15.562 22.969 1 96.88 204 HIS B O 1
ATOM 6003 N N . GLU B 1 205 ? 23.281 16.688 21.422 1 97.81 205 GLU B N 1
ATOM 6004 C CA . GLU B 1 205 ? 22.469 17.891 21.484 1 97.81 205 GLU B CA 1
ATOM 6005 C C . GLU B 1 205 ? 21.375 17.891 20.406 1 97.81 205 GLU B C 1
ATOM 6007 O O . GLU B 1 205 ? 21.672 17.984 19.219 1 97.81 205 GLU B O 1
ATOM 6012 N N . VAL B 1 206 ? 20.141 17.859 20.859 1 98.69 206 VAL B N 1
ATOM 6013 C CA . VAL B 1 206 ? 19.062 17.594 19.906 1 98.69 206 VAL B CA 1
ATOM 6014 C C . VAL B 1 206 ? 18.281 18.875 19.641 1 98.69 206 VAL B C 1
ATOM 6016 O O . VAL B 1 206 ? 18.062 19.688 20.562 1 98.69 206 VAL B O 1
ATOM 6019 N N . TYR B 1 207 ? 17.938 19.109 18.438 1 98.75 207 TYR B N 1
ATOM 6020 C CA . TYR B 1 207 ? 16.953 20.109 18 1 98.75 207 TYR B CA 1
ATOM 6021 C C . TYR B 1 207 ? 15.742 19.438 17.375 1 98.75 207 TYR B C 1
ATOM 6023 O O . TYR B 1 207 ? 15.875 18.469 16.625 1 98.75 207 TYR B O 1
ATOM 6031 N N . PHE B 1 208 ? 14.57 19.906 17.703 1 98.75 208 PHE B N 1
ATOM 6032 C CA . PHE B 1 208 ? 13.328 19.328 17.203 1 98.75 208 PHE B CA 1
ATOM 6033 C C . PHE B 1 208 ? 12.555 20.359 16.375 1 98.75 208 PHE B C 1
ATOM 6035 O O . PHE B 1 208 ? 12.164 21.406 16.891 1 98.75 208 PHE B O 1
ATOM 6042 N N . ALA B 1 209 ? 12.328 20.047 15.156 1 97.94 209 ALA B N 1
ATOM 6043 C CA . ALA B 1 209 ? 11.578 20.938 14.266 1 97.94 209 ALA B CA 1
ATOM 6044 C C . ALA B 1 209 ? 10.25 20.312 13.859 1 97.94 209 ALA B C 1
ATOM 6046 O O . ALA B 1 209 ? 10.227 19.266 13.211 1 97.94 209 ALA B O 1
ATOM 6047 N N . GLY B 1 210 ? 9.172 20.969 14.227 1 97.25 210 GLY B N 1
ATOM 6048 C CA . GLY B 1 210 ? 7.844 20.516 13.836 1 97.25 210 GLY B CA 1
ATOM 6049 C C . GLY B 1 210 ? 7.215 21.391 12.766 1 97.25 210 GLY B C 1
ATOM 6050 O O . GLY B 1 210 ? 7.387 22.609 12.766 1 97.25 210 GLY B O 1
ATOM 6051 N N . TYR B 1 211 ? 6.496 20.734 11.93 1 95.38 211 TYR B N 1
ATOM 6052 C CA . TYR B 1 211 ? 5.766 21.406 10.859 1 95.38 211 TYR B CA 1
ATOM 6053 C C . TYR B 1 211 ? 4.273 21.109 10.953 1 95.38 211 TYR B C 1
ATOM 6055 O O . TYR B 1 211 ? 3.867 19.953 11.078 1 95.38 211 TYR B O 1
ATOM 6063 N N . SER B 1 212 ? 3.475 22.172 10.93 1 95.38 212 SER B N 1
ATOM 6064 C CA . SER B 1 212 ? 2.031 21.984 11.055 1 95.38 212 SER B CA 1
ATOM 6065 C C . SER B 1 212 ? 1.681 21.188 12.305 1 95.38 212 SER B C 1
ATOM 6067 O O . SER B 1 212 ? 2.096 21.547 13.414 1 95.38 212 SER B O 1
ATOM 6069 N N . TYR B 1 213 ? 0.996 20.156 12.227 1 96.94 213 TYR B N 1
ATOM 6070 C CA . TYR B 1 213 ? 0.7 19.312 13.391 1 96.94 213 TYR B CA 1
ATOM 6071 C C . TYR B 1 213 ? 1.979 18.922 14.117 1 96.94 213 TYR B C 1
ATOM 6073 O O . TYR B 1 213 ? 1.977 18.734 15.336 1 96.94 213 TYR B O 1
ATOM 6081 N N . GLY B 1 214 ? 3.041 18.812 13.398 1 97.88 214 GLY B N 1
ATOM 6082 C CA . GLY B 1 214 ? 4.32 18.531 14.031 1 97.88 214 GLY B CA 1
ATOM 6083 C C . GLY B 1 214 ? 4.684 19.531 15.109 1 97.88 214 GLY B C 1
ATOM 6084 O O . GLY B 1 214 ? 5.395 19.203 16.062 1 97.88 214 GLY B O 1
ATOM 6085 N N . THR B 1 215 ? 4.16 20.781 14.977 1 98.19 215 THR B N 1
ATOM 6086 C CA . THR B 1 215 ? 4.398 21.797 16 1 98.19 215 THR B CA 1
ATOM 6087 C C . THR B 1 215 ? 3.582 21.5 17.25 1 98.19 215 THR B C 1
ATOM 6089 O O . THR B 1 215 ? 4.012 21.812 18.375 1 98.19 215 THR B O 1
ATOM 6092 N N . TYR B 1 216 ? 2.383 20.938 17.016 1 98 216 TYR B N 1
ATOM 6093 C CA . TYR B 1 216 ? 1.572 20.516 18.156 1 98 216 TYR B CA 1
ATOM 6094 C C . TYR B 1 216 ? 2.225 19.359 18.906 1 98 216 TYR B C 1
ATOM 6096 O O . TYR B 1 216 ? 2.25 19.344 20.141 1 98 216 TYR B O 1
ATOM 6104 N N . LEU B 1 217 ? 2.768 18.422 18.203 1 98.19 217 LEU B N 1
ATOM 6105 C CA . LEU B 1 217 ? 3.543 17.359 18.812 1 98.19 217 LEU B CA 1
ATOM 6106 C C . LEU B 1 217 ? 4.734 17.906 19.578 1 98.19 217 LEU B C 1
ATOM 6108 O O . LEU B 1 217 ? 5.031 17.453 20.688 1 98.19 217 LEU B O 1
ATOM 6112 N N . ALA B 1 218 ? 5.434 18.875 19.016 1 98.44 218 ALA B N 1
ATOM 6113 C CA . ALA B 1 218 ? 6.574 19.5 19.672 1 98.44 218 ALA B CA 1
ATOM 6114 C C . ALA B 1 218 ? 6.168 20.094 21.016 1 98.44 218 ALA B C 1
ATOM 6116 O O . ALA B 1 218 ? 6.941 20.062 21.984 1 98.44 218 ALA B O 1
ATOM 6117 N N . GLN B 1 219 ? 4.98 20.656 21.047 1 97.69 219 GLN B N 1
ATOM 6118 C CA . GLN B 1 219 ? 4.473 21.219 22.297 1 97.69 219 GLN B CA 1
ATOM 6119 C C . GLN B 1 219 ? 4.297 20.125 23.359 1 97.69 219 GLN B C 1
ATOM 6121 O O . GLN B 1 219 ? 4.598 20.344 24.531 1 97.69 219 GLN B O 1
ATOM 6126 N N . ARG B 1 220 ? 3.824 18.984 22.875 1 97.25 220 ARG B N 1
ATOM 6127 C CA . ARG B 1 220 ? 3.693 17.875 23.812 1 97.25 220 ARG B CA 1
ATOM 6128 C C . ARG B 1 220 ? 5.059 17.375 24.266 1 97.25 220 ARG B C 1
ATOM 6130 O O . ARG B 1 220 ? 5.238 17.031 25.438 1 97.25 220 ARG B O 1
ATOM 6137 N N . ILE B 1 221 ? 6.027 17.328 23.375 1 97.75 221 ILE B N 1
ATOM 6138 C CA . ILE B 1 221 ? 7.387 16.906 23.703 1 97.75 221 ILE B CA 1
ATOM 6139 C C . ILE B 1 221 ? 8 17.875 24.703 1 97.75 221 ILE B C 1
ATOM 6141 O O . ILE B 1 221 ? 8.711 17.469 25.625 1 97.75 221 ILE B O 1
ATOM 6145 N N . LEU B 1 222 ? 7.695 19.141 24.484 1 96.62 222 LEU B N 1
ATOM 6146 C CA . LEU B 1 222 ? 8.164 20.172 25.406 1 96.62 222 LEU B CA 1
ATOM 6147 C C . LEU B 1 222 ? 7.77 19.859 26.844 1 96.62 222 LEU B C 1
ATOM 6149 O O . LEU B 1 222 ? 8.531 20.141 27.766 1 96.62 222 LEU B O 1
ATOM 6153 N N . GLN B 1 223 ? 6.699 19.281 27 1 95.12 223 GLN B N 1
ATOM 6154 C CA . GLN B 1 223 ? 6.156 19 28.328 1 95.12 223 GLN B CA 1
ATOM 6155 C C . GLN B 1 223 ? 6.871 17.828 28.984 1 95.12 223 GLN B C 1
ATOM 6157 O O . GLN B 1 223 ? 6.762 17.609 30.188 1 95.12 223 GLN B O 1
ATOM 6162 N N . LEU B 1 224 ? 7.637 17.078 28.203 1 95.62 224 LEU B N 1
ATOM 6163 C CA . LEU B 1 224 ? 8.43 15.977 28.734 1 95.62 224 LEU B CA 1
ATOM 6164 C C . LEU B 1 224 ? 9.742 16.484 29.328 1 95.62 224 LEU B C 1
ATOM 6166 O O . LEU B 1 224 ? 10.406 15.773 30.078 1 95.62 224 LEU B O 1
ATOM 6170 N N . GLN B 1 225 ? 10.18 17.688 29 1 96.06 225 GLN B N 1
ATOM 6171 C CA . GLN B 1 225 ? 11.359 18.359 29.547 1 96.06 225 GLN B CA 1
ATOM 6172 C C . GLN B 1 225 ? 12.609 17.5 29.359 1 96.06 225 GLN B C 1
ATOM 6174 O O . GLN B 1 225 ? 13.367 17.281 30.312 1 96.06 225 GLN B O 1
ATOM 6179 N N . LEU B 1 226 ? 12.789 17.016 28.156 1 97.38 226 LEU B N 1
ATOM 6180 C CA . LEU B 1 226 ? 13.93 16.156 27.844 1 97.38 226 LEU B CA 1
ATOM 6181 C C . LEU B 1 226 ? 15.227 16.969 27.875 1 97.38 226 LEU B C 1
ATOM 6183 O O . LEU B 1 226 ? 15.352 17.984 27.188 1 97.38 226 LEU B O 1
ATOM 6187 N N . PRO B 1 227 ? 16.234 16.516 28.562 1 97.38 227 PRO B N 1
ATOM 6188 C CA . PRO B 1 227 ? 17.453 17.312 28.734 1 97.38 227 PRO B CA 1
ATOM 6189 C C . PRO B 1 227 ? 18.281 17.406 27.453 1 97.38 227 PRO B C 1
ATOM 6191 O O . PRO B 1 227 ? 19.078 18.328 27.297 1 97.38 227 PRO B O 1
ATOM 6194 N N . GLN B 1 228 ? 18.031 16.469 26.516 1 97.56 228 GLN B N 1
ATOM 6195 C CA . GLN B 1 228 ? 18.844 16.422 25.312 1 97.56 228 GLN B CA 1
ATOM 6196 C C . GLN B 1 228 ? 18.406 17.516 24.328 1 97.56 228 GLN B C 1
ATOM 6198 O O . GLN B 1 228 ? 19.172 17.875 23.422 1 97.56 228 GLN B O 1
ATOM 6203 N N . ILE B 1 229 ? 17.188 18.016 24.469 1 98.62 229 ILE B N 1
ATOM 6204 C CA . ILE B 1 229 ? 16.688 18.938 23.453 1 98.62 229 ILE B CA 1
ATOM 6205 C C . ILE B 1 229 ? 17.078 20.375 23.828 1 98.62 229 ILE B C 1
ATOM 6207 O O . ILE B 1 229 ? 16.594 20.906 24.828 1 98.62 229 ILE B O 1
ATOM 6211 N N . ALA B 1 230 ? 17.859 20.938 22.984 1 98.19 230 ALA B N 1
ATOM 6212 C CA . ALA B 1 230 ? 18.391 22.266 23.219 1 98.19 230 ALA B CA 1
ATOM 6213 C C . ALA B 1 230 ? 17.562 23.328 22.516 1 98.19 230 ALA B C 1
ATOM 6215 O O . ALA B 1 230 ? 17.656 24.516 22.828 1 98.19 230 ALA B O 1
ATOM 6216 N N . GLY B 1 231 ? 16.797 22.938 21.578 1 98.69 231 GLY B N 1
ATOM 6217 C CA . GLY B 1 231 ? 16.031 23.922 20.828 1 98.69 231 GLY B CA 1
ATOM 6218 C C . GLY B 1 231 ? 14.844 23.328 20.109 1 98.69 231 GLY B C 1
ATOM 6219 O O . GLY B 1 231 ? 14.875 22.172 19.688 1 98.69 231 GLY B O 1
ATOM 6220 N N . TYR B 1 232 ? 13.797 24.141 19.938 1 98.69 232 TYR B N 1
ATOM 6221 C CA . TYR B 1 232 ? 12.586 23.781 19.219 1 98.69 232 TYR B CA 1
ATOM 6222 C C . TYR B 1 232 ? 12.32 24.734 18.062 1 98.69 232 TYR B C 1
ATOM 6224 O O . TYR B 1 232 ? 12.523 25.938 18.188 1 98.69 232 TYR B O 1
ATOM 6232 N N . VAL B 1 233 ? 11.984 24.219 16.938 1 98 233 VAL B N 1
ATOM 6233 C CA . VAL B 1 233 ? 11.539 25 15.797 1 98 233 VAL B CA 1
ATOM 6234 C C . VAL B 1 233 ? 10.078 24.672 15.477 1 98 233 VAL B C 1
ATOM 6236 O O . VAL B 1 233 ? 9.719 23.5 15.344 1 98 233 VAL B O 1
ATOM 6239 N N . PHE B 1 234 ? 9.234 25.672 15.43 1 98 234 PHE B N 1
ATOM 6240 C CA . PHE B 1 234 ? 7.824 25.547 15.078 1 98 234 PHE B CA 1
ATOM 6241 C C . PHE B 1 234 ? 7.527 26.25 13.766 1 98 234 PHE B C 1
ATOM 6243 O O . PHE B 1 234 ? 7.668 27.484 13.656 1 98 234 PHE B O 1
ATOM 6250 N N . ASP B 1 235 ? 7.156 25.531 12.742 1 96 235 ASP B N 1
ATOM 6251 C CA . ASP B 1 235 ? 6.852 26.125 11.445 1 96 235 ASP B CA 1
ATOM 6252 C C . ASP B 1 235 ? 5.426 25.812 11.008 1 96 235 ASP B C 1
ATOM 6254 O O . ASP B 1 235 ? 5.102 24.641 10.758 1 96 235 ASP B O 1
ATOM 6258 N N . GLY B 1 236 ? 4.613 26.891 10.773 1 95.81 236 GLY B N 1
ATOM 6259 C CA . GLY B 1 236 ? 3.201 26.625 10.562 1 95.81 236 GLY B CA 1
ATOM 6260 C C . GLY B 1 236 ? 2.51 26.047 11.781 1 95.81 236 GLY B C 1
ATOM 6261 O O . GLY B 1 236 ? 2.102 24.891 11.781 1 95.81 236 GLY B O 1
ATOM 6262 N N . VAL B 1 237 ? 2.215 26.891 12.734 1 97.75 237 VAL B N 1
ATOM 6263 C CA . VAL B 1 237 ? 1.985 26.484 14.117 1 97.75 237 VAL B CA 1
ATOM 6264 C C . VAL B 1 237 ? 0.547 26 14.281 1 97.75 237 VAL B C 1
ATOM 6266 O O . VAL B 1 237 ? -0.4 26.734 13.977 1 97.75 237 VAL B O 1
ATOM 6269 N N . ASP B 1 238 ? 0.462 24.75 14.656 1 96.94 238 ASP B N 1
ATOM 6270 C CA . ASP B 1 238 ? -0.767 24.234 15.25 1 96.94 238 ASP B CA 1
ATOM 6271 C C . ASP B 1 238 ? -0.729 24.328 16.766 1 96.94 238 ASP B C 1
ATOM 6273 O O . ASP B 1 238 ? 0.222 23.859 17.406 1 96.94 238 ASP B O 1
ATOM 6277 N N . VAL B 1 239 ? -1.697 24.984 17.406 1 95.12 239 VAL B N 1
ATOM 6278 C CA . VAL B 1 239 ? -1.695 25.25 18.844 1 95.12 239 VAL B CA 1
ATOM 6279 C C . VAL B 1 239 ? -3.107 25.094 19.391 1 95.12 239 VAL B C 1
ATOM 6281 O O . VAL B 1 239 ? -4.09 25.328 18.688 1 95.12 239 VAL B O 1
ATOM 6284 N N . LEU B 1 240 ? -3.148 24.547 20.516 1 88.44 240 LEU B N 1
ATOM 6285 C CA . LEU B 1 240 ? -4.461 24.453 21.156 1 88.44 240 LEU B CA 1
ATOM 6286 C C . LEU B 1 240 ? -4.746 25.688 22 1 88.44 240 LEU B C 1
ATOM 6288 O O . LEU B 1 240 ? -3.932 26.078 22.844 1 88.44 240 LEU B O 1
ATOM 6292 N N . SER B 1 241 ? -5.871 26.281 21.734 1 89.88 241 SER B N 1
ATOM 6293 C CA . SER B 1 241 ? -6.305 27.422 22.531 1 89.88 241 SER B CA 1
ATOM 6294 C C . SER B 1 241 ? -6.852 26.969 23.875 1 89.88 241 SER B C 1
ATOM 6296 O O . SER B 1 241 ? -7.336 25.844 24.016 1 89.88 241 SER B O 1
ATOM 6298 N N . SER B 1 242 ? -6.629 27.766 24.859 1 85.12 242 SER B N 1
ATOM 6299 C CA . SER B 1 242 ? -7.141 27.562 26.219 1 85.12 242 SER B CA 1
ATOM 6300 C C . SER B 1 242 ? -8.227 28.578 26.562 1 85.12 242 SER B C 1
ATOM 6302 O O . SER B 1 242 ? -8.43 29.547 25.828 1 85.12 242 SER B O 1
ATOM 6304 N N . LYS B 1 243 ? -8.891 28.141 27.703 1 81.56 243 LYS B N 1
ATOM 6305 C CA . LYS B 1 243 ? -9.883 29.109 28.188 1 81.56 243 LYS B CA 1
ATOM 6306 C C . LYS B 1 243 ? -9.242 30.469 28.453 1 81.56 243 LYS B C 1
ATOM 6308 O O . LYS B 1 243 ? -8.195 30.547 29.094 1 81.56 243 LYS B O 1
ATOM 6313 N N . GLY B 1 244 ? -9.711 31.516 27.844 1 82.62 244 GLY B N 1
ATOM 6314 C CA . GLY B 1 244 ? -9.188 32.844 28.062 1 82.62 244 GLY B CA 1
ATOM 6315 C C . GLY B 1 244 ? -8.398 33.375 26.875 1 82.62 244 GLY B C 1
ATOM 6316 O O . GLY B 1 244 ? -8.164 34.594 26.766 1 82.62 244 GLY B O 1
ATOM 6317 N N . ASP B 1 245 ? -8.016 32.438 26.031 1 88.38 245 ASP B N 1
ATOM 6318 C CA . ASP B 1 245 ? -7.324 32.875 24.812 1 88.38 245 ASP B CA 1
ATOM 6319 C C . ASP B 1 245 ? -8.273 33.625 23.891 1 88.38 245 ASP B C 1
ATOM 6321 O O . ASP B 1 245 ? -9.477 33.375 23.875 1 88.38 245 ASP B O 1
ATOM 6325 N N . GLU B 1 246 ? -7.828 34.625 23.172 1 84.94 246 GLU B N 1
ATOM 6326 C CA . GLU B 1 246 ? -8.633 35.5 22.328 1 84.94 246 GLU B CA 1
ATOM 6327 C C . GLU B 1 246 ? -9.039 34.812 21.031 1 84.94 246 GLU B C 1
ATOM 6329 O O . GLU B 1 246 ? -9.82 35.375 20.25 1 84.94 246 GLU B O 1
ATOM 6334 N N . LEU B 1 247 ? -8.508 33.688 20.812 1 89 247 LEU B N 1
ATOM 6335 C CA . LEU B 1 247 ? -8.82 32.969 19.578 1 89 247 LEU B CA 1
ATOM 6336 C C . LEU B 1 247 ? -9.18 31.516 19.859 1 89 247 LEU B C 1
ATOM 6338 O O . LEU B 1 247 ? -8.734 30.953 20.859 1 89 247 LEU B O 1
ATOM 6342 N N . GLU B 1 248 ? -10.094 30.922 19.016 1 91.94 248 GLU B N 1
ATOM 6343 C CA . GLU B 1 248 ? -10.391 29.484 19.031 1 91.94 248 GLU B CA 1
ATOM 6344 C C . GLU B 1 248 ? -9.664 28.766 17.891 1 91.94 248 GLU B C 1
ATOM 6346 O O . GLU B 1 248 ? -9.977 28.969 16.719 1 91.94 248 GLU B O 1
ATOM 6351 N N . SER B 1 249 ? -8.703 27.922 18.234 1 94.94 249 SER B N 1
ATOM 6352 C CA . SER B 1 249 ? -7.785 27.359 17.25 1 94.94 249 SER B CA 1
ATOM 6353 C C . SER B 1 249 ? -8.156 25.922 16.906 1 94.94 249 SER B C 1
ATOM 6355 O O . SER B 1 249 ? -7.434 25.25 16.172 1 94.94 249 SER B O 1
ATOM 6357 N N . SER B 1 250 ? -9.305 25.422 17.422 1 95 250 SER B N 1
ATOM 6358 C CA . SER B 1 250 ? -9.719 24.062 17.125 1 95 250 SER B CA 1
ATOM 6359 C C . SER B 1 250 ? -10.023 23.875 15.648 1 95 250 SER B C 1
ATOM 6361 O O . SER B 1 250 ? -10.406 24.828 14.969 1 95 250 SER B O 1
ATOM 6363 N N . ASN B 1 251 ? -9.852 22.641 15.188 1 95.56 251 ASN B N 1
ATOM 6364 C CA . ASN B 1 251 ? -10.125 22.312 13.797 1 95.56 251 ASN B CA 1
ATOM 6365 C C . ASN B 1 251 ? -11.586 22.562 13.438 1 95.56 251 ASN B C 1
ATOM 6367 O O . ASN B 1 251 ? -11.898 22.891 12.289 1 95.56 251 ASN B O 1
ATOM 6371 N N . SER B 1 252 ? -12.5 22.531 14.391 1 95.38 252 SER B N 1
ATOM 6372 C CA . SER B 1 252 ? -13.922 22.75 14.156 1 95.38 252 SER B CA 1
ATOM 6373 C C . SER B 1 252 ? -14.211 24.219 13.836 1 95.38 252 SER B C 1
ATOM 6375 O O . SER B 1 252 ? -15.297 24.562 13.375 1 95.38 252 SER B O 1
ATOM 6377 N N . ASN B 1 253 ? -13.25 25.094 14.102 1 94.56 253 ASN B N 1
ATOM 6378 C CA . ASN B 1 253 ? -13.414 26.516 13.898 1 94.56 253 ASN B CA 1
ATOM 6379 C C . ASN B 1 253 ? -12.523 27.031 12.773 1 94.56 253 ASN B C 1
ATOM 6381 O O . ASN B 1 253 ? -12.195 28.219 12.727 1 94.56 253 ASN B O 1
ATOM 6385 N N . TRP B 1 254 ? -12.125 26.156 11.945 1 93.69 254 TRP B N 1
ATOM 6386 C CA . TRP B 1 254 ? -11.148 26.484 10.914 1 93.69 254 TRP B CA 1
ATOM 6387 C C . TRP B 1 254 ? -11.648 27.641 10.039 1 93.69 254 TRP B C 1
ATOM 6389 O O . TRP B 1 254 ? -10.906 28.578 9.758 1 93.69 254 TRP B O 1
ATOM 6399 N N . ASN B 1 255 ? -12.938 27.609 9.609 1 95.88 255 ASN B N 1
ATOM 6400 C CA . ASN B 1 255 ? -13.5 28.672 8.766 1 95.88 255 ASN B CA 1
ATOM 6401 C C . ASN B 1 255 ? -13.43 30.031 9.445 1 95.88 255 ASN B C 1
ATOM 6403 O O . ASN B 1 255 ? -13.234 31.047 8.781 1 95.88 255 ASN B O 1
ATOM 6407 N N . GLU B 1 256 ? -13.617 30.031 10.688 1 95.5 256 GLU B N 1
ATOM 6408 C CA . GLU B 1 256 ? -13.492 31.281 11.438 1 95.5 256 GLU B CA 1
ATOM 6409 C C . GLU B 1 256 ? -12.031 31.734 11.516 1 95.5 256 GLU B C 1
ATOM 6411 O O . GLU B 1 256 ? -11.742 32.906 11.383 1 95.5 256 GLU B O 1
ATOM 6416 N N . ALA B 1 257 ? -11.156 30.828 11.75 1 94.75 257 ALA B N 1
ATOM 6417 C CA . ALA B 1 257 ? -9.742 31.125 11.969 1 94.75 257 ALA B CA 1
ATOM 6418 C C . ALA B 1 257 ? -9.109 31.719 10.719 1 94.75 257 ALA B C 1
ATOM 6420 O O . ALA B 1 257 ? -8.242 32.594 10.812 1 94.75 257 ALA B O 1
ATOM 6421 N N . ILE B 1 258 ? -9.523 31.359 9.516 1 95.62 258 ILE B N 1
ATOM 6422 C CA . ILE B 1 258 ? -8.82 31.75 8.305 1 95.62 258 ILE B CA 1
ATOM 6423 C C . ILE B 1 258 ? -9.352 33.094 7.812 1 95.62 258 ILE B C 1
ATOM 6425 O O . ILE B 1 258 ? -8.875 33.625 6.809 1 95.62 258 ILE B O 1
ATOM 6429 N N . LYS B 1 259 ? -10.344 33.688 8.492 1 95.69 259 LYS B N 1
ATOM 6430 C CA . LYS B 1 259 ? -10.859 35 8.117 1 95.69 259 LYS B CA 1
ATOM 6431 C C . LYS B 1 259 ? -9.75 36.062 8.133 1 95.69 259 LYS B C 1
ATOM 6433 O O . LYS B 1 259 ? -9.711 36.938 7.273 1 95.69 259 LYS B O 1
ATOM 6438 N N . ALA B 1 260 ? -8.906 35.938 9.125 1 95.5 260 ALA B N 1
ATOM 6439 C CA . ALA B 1 260 ? -7.809 36.875 9.227 1 95.5 260 ALA B CA 1
ATOM 6440 C C . ALA B 1 260 ? -6.871 36.781 8.023 1 95.5 260 ALA B C 1
ATOM 6442 O O . ALA B 1 260 ? -6.449 37.781 7.465 1 95.5 260 ALA B O 1
ATOM 6443 N N . SER B 1 261 ? -6.523 35.594 7.633 1 95.5 261 SER B N 1
ATOM 6444 C CA . SER B 1 261 ? -5.695 35.375 6.453 1 95.5 261 SER B CA 1
ATOM 6445 C C . SER B 1 261 ? -6.391 35.875 5.188 1 95.5 261 SER B C 1
ATOM 6447 O O . SER B 1 261 ? -5.75 36.438 4.297 1 95.5 261 SER B O 1
ATOM 6449 N N . SER B 1 262 ? -7.699 35.656 5.145 1 96.88 262 SER B N 1
ATOM 6450 C CA . SER B 1 262 ? -8.484 36.125 4.004 1 96.88 262 SER B CA 1
ATOM 6451 C C . SER B 1 262 ? -8.43 37.625 3.877 1 96.88 262 SER B C 1
ATOM 6453 O O . SER B 1 262 ? -8.219 38.156 2.785 1 96.88 262 SER B O 1
ATOM 6455 N N . ARG B 1 263 ? -8.633 38.281 4.969 1 96.94 263 ARG B N 1
ATOM 6456 C CA . ARG B 1 263 ? -8.578 39.719 4.961 1 96.94 263 ARG B CA 1
ATOM 6457 C C . ARG B 1 263 ? -7.207 40.219 4.512 1 96.94 263 ARG B C 1
ATOM 6459 O O . ARG B 1 263 ? -7.105 41.125 3.662 1 96.94 263 ARG B O 1
ATOM 6466 N N . ARG B 1 264 ? -6.156 39.656 5.055 1 95.12 264 ARG B N 1
ATOM 6467 C CA . ARG B 1 264 ? -4.801 40.062 4.699 1 95.12 264 ARG B CA 1
ATOM 6468 C C . ARG B 1 264 ? -4.543 39.844 3.211 1 95.12 264 ARG B C 1
ATOM 6470 O O . ARG B 1 264 ? -3.922 40.688 2.562 1 95.12 264 ARG B O 1
ATOM 6477 N N . LEU B 1 265 ? -4.961 38.688 2.73 1 94 265 LEU B N 1
ATOM 6478 C CA . LEU B 1 265 ? -4.773 38.406 1.312 1 94 265 LEU B CA 1
ATOM 6479 C C . LEU B 1 265 ? -5.441 39.469 0.45 1 94 265 LEU B C 1
ATOM 6481 O O . LEU B 1 265 ? -4.836 39.969 -0.5 1 94 265 LEU B O 1
ATOM 6485 N N . LEU B 1 266 ? -6.664 39.875 0.792 1 96.12 266 LEU B N 1
ATOM 6486 C CA . LEU B 1 266 ? -7.414 40.844 0.018 1 96.12 266 LEU B CA 1
ATOM 6487 C C . LEU B 1 266 ? -6.816 42.25 0.183 1 96.12 266 LEU B C 1
ATOM 6489 O O . LEU B 1 266 ? -6.824 43.031 -0.755 1 96.12 266 LEU B O 1
ATOM 6493 N N . GLU B 1 267 ? -6.297 42.5 1.36 1 95.62 267 GLU B N 1
ATOM 6494 C CA . GLU B 1 267 ? -5.605 43.781 1.572 1 95.62 267 GLU B CA 1
ATOM 6495 C C . GLU B 1 267 ? -4.348 43.875 0.716 1 95.62 267 GLU B C 1
ATOM 6497 O O . GLU B 1 267 ? -4.062 44.906 0.129 1 95.62 267 GLU B O 1
ATOM 6502 N N . HIS B 1 268 ? -3.633 42.781 0.703 1 91.81 268 HIS B N 1
ATOM 6503 C CA . HIS B 1 268 ? -2.459 42.75 -0.163 1 91.81 268 HIS B CA 1
ATOM 6504 C C . HIS B 1 268 ? -2.85 42.938 -1.627 1 91.81 268 HIS B C 1
ATOM 6506 O O . HIS B 1 268 ? -2.133 43.562 -2.396 1 91.81 268 HIS B O 1
ATOM 6512 N N . CYS B 1 269 ? -3.939 42.312 -1.959 1 92.88 269 CYS B N 1
ATOM 6513 C CA . CYS B 1 269 ? -4.453 42.5 -3.312 1 92.88 269 CYS B CA 1
ATOM 6514 C C . CYS B 1 269 ? -4.781 43.969 -3.58 1 92.88 269 CYS B C 1
ATOM 6516 O O . CYS B 1 269 ? -4.418 44.5 -4.629 1 92.88 269 CYS B O 1
ATOM 6518 N N . PHE B 1 270 ? -5.426 44.625 -2.697 1 94.69 270 PHE B N 1
ATOM 6519 C CA . PHE B 1 270 ? -5.75 46.031 -2.814 1 94.69 270 PHE B CA 1
ATOM 6520 C C . PHE B 1 270 ? -4.492 46.844 -3.025 1 94.69 270 PHE B C 1
ATOM 6522 O O . PHE B 1 270 ? -4.484 47.812 -3.822 1 94.69 270 PHE B O 1
ATOM 6529 N N . ASP B 1 271 ? -3.432 46.469 -2.344 1 92.38 271 ASP B N 1
ATOM 6530 C CA . ASP B 1 271 ? -2.197 47.25 -2.344 1 92.38 271 ASP B CA 1
ATOM 6531 C C . ASP B 1 271 ? -1.382 47 -3.607 1 92.38 271 ASP B C 1
ATOM 6533 O O . ASP B 1 271 ? -0.422 47.719 -3.893 1 92.38 271 ASP B O 1
ATOM 6537 N N . ASP B 1 272 ? -1.757 45.969 -4.293 1 90.31 272 ASP B N 1
ATOM 6538 C CA . ASP B 1 272 ? -1.003 45.594 -5.484 1 90.31 272 ASP B CA 1
ATOM 6539 C C . ASP B 1 272 ? -1.699 46.062 -6.754 1 90.31 272 ASP B C 1
ATOM 6541 O O . ASP B 1 272 ? -2.836 45.688 -7.031 1 90.31 272 ASP B O 1
ATOM 6545 N N . GLU B 1 273 ? -1.029 46.75 -7.551 1 87.81 273 GLU B N 1
ATOM 6546 C CA . GLU B 1 273 ? -1.601 47.344 -8.758 1 87.81 273 GLU B CA 1
ATOM 6547 C C . GLU B 1 273 ? -1.94 46.25 -9.789 1 87.81 273 GLU B C 1
ATOM 6549 O O . GLU B 1 273 ? -2.797 46.469 -10.648 1 87.81 273 GLU B O 1
ATOM 6554 N N . ASP B 1 274 ? -1.326 45.125 -9.609 1 86.69 274 ASP B N 1
ATOM 6555 C CA . ASP B 1 274 ? -1.527 44.062 -10.594 1 86.69 274 ASP B CA 1
ATOM 6556 C C . ASP B 1 274 ? -2.732 43.219 -10.227 1 86.69 274 ASP B C 1
ATOM 6558 O O . ASP B 1 274 ? -3.18 42.375 -11.031 1 86.69 274 ASP B O 1
ATOM 6562 N N . CYS B 1 275 ? -3.234 43.406 -9 1 90.12 275 CYS B N 1
ATOM 6563 C CA . CYS B 1 275 ? -4.414 42.656 -8.617 1 90.12 275 CYS B CA 1
ATOM 6564 C C . CYS B 1 275 ? -5.633 43.094 -9.422 1 90.12 275 CYS B C 1
ATOM 6566 O O . CYS B 1 275 ? -5.871 44.281 -9.602 1 90.12 275 CYS B O 1
ATOM 6568 N N . ALA B 1 276 ? -6.367 42.125 -9.875 1 87.75 276 ALA B N 1
ATOM 6569 C CA . ALA B 1 276 ? -7.438 42.406 -10.828 1 87.75 276 ALA B CA 1
ATOM 6570 C C . ALA B 1 276 ? -8.734 42.781 -10.102 1 87.75 276 ALA B C 1
ATOM 6572 O O . ALA B 1 276 ? -9.664 43.312 -10.711 1 87.75 276 ALA B O 1
ATOM 6573 N N . ILE B 1 277 ? -8.859 42.531 -8.812 1 94.62 277 ILE B N 1
ATOM 6574 C CA . ILE B 1 277 ? -10.086 42.844 -8.086 1 94.62 277 ILE B CA 1
ATOM 6575 C C . ILE B 1 277 ? -10.18 44.344 -7.832 1 94.62 277 ILE B C 1
ATOM 6577 O O . ILE B 1 277 ? -9.188 44.969 -7.473 1 94.62 277 ILE B O 1
ATOM 6581 N N . THR B 1 278 ? -11.305 44.844 -8.094 1 95.5 278 THR B N 1
ATOM 6582 C CA . THR B 1 278 ? -11.523 46.25 -7.816 1 95.5 278 THR B CA 1
ATOM 6583 C C . THR B 1 278 ? -12.18 46.438 -6.449 1 95.5 278 THR B C 1
ATOM 6585 O O . THR B 1 278 ? -13.227 45.844 -6.172 1 95.5 278 THR B O 1
ATOM 6588 N N . PHE B 1 279 ? -11.508 47.281 -5.641 1 96.56 279 PHE B N 1
ATOM 6589 C CA . PHE B 1 279 ? -12.039 47.594 -4.32 1 96.56 279 PHE B CA 1
ATOM 6590 C C . PHE B 1 279 ? -12.25 49.094 -4.164 1 96.56 279 PHE B C 1
ATOM 6592 O O . PHE B 1 279 ? -11.547 49.906 -4.777 1 96.56 279 PHE B O 1
ATOM 6599 N N . ASN B 1 280 ? -13.234 49.406 -3.369 1 96.88 280 ASN B N 1
ATOM 6600 C CA . ASN B 1 280 ? -13.492 50.812 -3.055 1 96.88 280 ASN B CA 1
ATOM 6601 C C . ASN B 1 280 ? -12.555 51.344 -1.961 1 96.88 280 ASN B C 1
ATOM 6603 O O . ASN B 1 280 ? -12.195 52.5 -1.94 1 96.88 280 ASN B O 1
ATOM 6607 N N . SER B 1 281 ? -12.234 50.438 -0.972 1 97.06 281 SER B N 1
ATOM 6608 C CA . SER B 1 281 ? -11.398 50.844 0.161 1 97.06 281 SER B CA 1
ATOM 6609 C C . SER B 1 281 ? -10.617 49.656 0.716 1 97.06 281 SER B C 1
ATOM 6611 O O . SER B 1 281 ? -11.133 48.531 0.764 1 97.06 281 SER B O 1
ATOM 6613 N N . ARG B 1 282 ? -9.43 49.969 1.197 1 95.81 282 ARG B N 1
ATOM 6614 C CA . ARG B 1 282 ? -8.578 48.938 1.804 1 95.81 282 ARG B CA 1
ATOM 6615 C C . ARG B 1 282 ? -9.234 48.344 3.051 1 95.81 282 ARG B C 1
ATOM 6617 O O . ARG B 1 282 ? -9.094 47.156 3.332 1 95.81 282 ARG B O 1
ATOM 6624 N N . ASP B 1 283 ? -10.023 49.219 3.773 1 96.5 283 ASP B N 1
ATOM 6625 C CA . ASP B 1 283 ? -10.594 48.844 5.062 1 96.5 283 ASP B CA 1
ATOM 6626 C C . ASP B 1 283 ? -11.828 47.969 4.879 1 96.5 283 ASP B C 1
ATOM 6628 O O . ASP B 1 283 ? -12.273 47.312 5.824 1 96.5 283 ASP B O 1
ATOM 6632 N N . THR B 1 284 ? -12.367 47.844 3.621 1 97.56 284 THR B N 1
ATOM 6633 C CA . THR B 1 284 ? -13.625 47.125 3.438 1 97.56 284 THR B CA 1
ATOM 6634 C C . THR B 1 284 ? -13.469 46 2.416 1 97.56 284 THR B C 1
ATOM 6636 O O . THR B 1 284 ? -14.453 45.562 1.818 1 97.56 284 THR B O 1
ATOM 6639 N N . VAL B 1 285 ? -12.258 45.562 2.176 1 97.81 285 VAL B N 1
ATOM 6640 C CA . VAL B 1 285 ? -11.984 44.594 1.108 1 97.81 285 VAL B CA 1
ATOM 6641 C C . VAL B 1 285 ? -12.797 43.344 1.337 1 97.81 285 VAL B C 1
ATOM 6643 O O . VAL B 1 285 ? -13.32 42.75 0.388 1 97.81 285 VAL B O 1
ATOM 6646 N N . LEU B 1 286 ? -12.852 42.844 2.574 1 97.75 286 LEU B N 1
ATOM 6647 C CA . LEU B 1 286 ? -13.578 41.594 2.885 1 97.75 286 LEU B CA 1
ATOM 6648 C C . LEU B 1 286 ? -15.078 41.812 2.678 1 97.75 286 LEU B C 1
ATOM 6650 O O . LEU B 1 286 ? -15.734 40.969 2.039 1 97.75 286 LEU B O 1
ATOM 6654 N N . GLU B 1 287 ? -15.602 42.906 3.16 1 97.5 287 GLU B N 1
ATOM 6655 C CA . GLU B 1 287 ? -17.031 43.219 3.059 1 97.5 287 GLU B CA 1
ATOM 6656 C C . GLU B 1 287 ? -17.453 43.375 1.603 1 97.5 287 GLU B C 1
ATOM 6658 O O . GLU B 1 287 ? -18.547 42.969 1.229 1 97.5 287 GLU B O 1
ATOM 6663 N N . GLU B 1 288 ? -16.609 43.906 0.816 1 97.94 288 GLU B N 1
ATOM 6664 C CA . GLU B 1 288 ? -16.938 44.094 -0.591 1 97.94 288 GLU B CA 1
ATOM 6665 C C . GLU B 1 288 ? -17.031 42.781 -1.339 1 97.94 288 GLU B C 1
ATOM 6667 O O . GLU B 1 288 ? -17.891 42.594 -2.205 1 97.94 288 GLU B O 1
ATOM 6672 N N . VAL B 1 289 ? -16.156 41.875 -1.041 1 98.44 289 VAL B N 1
ATOM 6673 C CA . VAL B 1 289 ? -16.234 40.531 -1.668 1 98.44 289 VAL B CA 1
ATOM 6674 C C . VAL B 1 289 ? -17.5 39.812 -1.2 1 98.44 289 VAL B C 1
ATOM 6676 O O . VAL B 1 289 ? -18.188 39.188 -1.998 1 98.44 289 VAL B O 1
ATOM 6679 N N . LEU B 1 290 ? -17.859 39.906 0.104 1 98.31 290 LEU B N 1
ATOM 6680 C CA . LEU B 1 290 ? -19.062 39.281 0.633 1 98.31 290 LEU B CA 1
ATOM 6681 C C . LEU B 1 290 ? -20.312 39.906 0.023 1 98.31 290 LEU B C 1
ATOM 6683 O O . LEU B 1 290 ? -21.297 39.188 -0.241 1 98.31 290 LEU B O 1
ATOM 6687 N N . ASP B 1 291 ? -20.25 41.188 -0.21 1 98.06 291 ASP B N 1
ATOM 6688 C CA . ASP B 1 291 ? -21.359 41.844 -0.891 1 98.06 291 ASP B CA 1
ATOM 6689 C C . ASP B 1 291 ? -21.531 41.344 -2.314 1 98.06 291 ASP B C 1
ATOM 6691 O O . ASP B 1 291 ? -22.656 41.156 -2.785 1 98.06 291 ASP B O 1
ATOM 6695 N N . LEU B 1 292 ? -20.422 41.188 -2.959 1 98.25 292 LEU B N 1
ATOM 6696 C CA . LEU B 1 292 ? -20.469 40.594 -4.293 1 98.25 292 LEU B CA 1
ATOM 6697 C C . LEU B 1 292 ? -21.125 39.219 -4.262 1 98.25 292 LEU B C 1
ATOM 6699 O O . LEU B 1 292 ? -21.969 38.906 -5.113 1 98.25 292 LEU B O 1
ATOM 6703 N N . TYR B 1 293 ? -20.781 38.344 -3.299 1 98.44 293 TYR B N 1
ATOM 6704 C CA . TYR B 1 293 ? -21.359 37.031 -3.154 1 98.44 293 TYR B CA 1
ATOM 6705 C C . TYR B 1 293 ? -22.859 37.094 -2.93 1 98.44 293 TYR B C 1
ATOM 6707 O O . TYR B 1 293 ? -23.625 36.312 -3.52 1 98.44 293 TYR B O 1
ATOM 6715 N N . ASP B 1 294 ? -23.266 38.062 -2.115 1 97.94 294 ASP B N 1
ATOM 6716 C CA . ASP B 1 294 ? -24.703 38.25 -1.861 1 97.94 294 ASP B CA 1
ATOM 6717 C C . ASP B 1 294 ? -25.438 38.656 -3.141 1 97.94 294 ASP B C 1
ATOM 6719 O O . ASP B 1 294 ? -26.547 38.188 -3.385 1 97.94 294 ASP B O 1
ATOM 6723 N N . GLN B 1 295 ? -24.828 39.469 -3.877 1 97.81 295 GLN B N 1
ATOM 6724 C CA . GLN B 1 295 ? -25.422 39.938 -5.133 1 97.81 295 GLN B CA 1
ATOM 6725 C C . GLN B 1 295 ? -25.578 38.75 -6.109 1 97.81 295 GLN B C 1
ATOM 6727 O O . GLN B 1 295 ? -26.594 38.656 -6.812 1 97.81 295 GLN B O 1
ATOM 6732 N N . LEU B 1 296 ? -24.547 37.938 -6.156 1 98.19 296 LEU B N 1
ATOM 6733 C CA . LEU B 1 296 ? -24.609 36.781 -7.047 1 98.19 296 LEU B CA 1
ATOM 6734 C C . LEU B 1 296 ? -25.75 35.875 -6.648 1 98.19 296 LEU B C 1
ATOM 6736 O O . LEU B 1 296 ? -26.5 35.375 -7.508 1 98.19 296 LEU B O 1
ATOM 6740 N N . ASP B 1 297 ? -25.891 35.625 -5.359 1 98 297 ASP B N 1
ATOM 6741 C CA . ASP B 1 297 ? -26.953 34.75 -4.867 1 98 297 ASP B CA 1
ATOM 6742 C C . ASP B 1 297 ? -28.328 35.344 -5.168 1 98 297 ASP B C 1
ATOM 6744 O O . ASP B 1 297 ? -29.281 34.625 -5.41 1 98 297 ASP B O 1
ATOM 6748 N N . SER B 1 298 ? -28.469 36.688 -5.199 1 97.38 298 SER B N 1
ATOM 6749 C CA . SER B 1 298 ? -29.75 37.344 -5.375 1 97.38 298 SER B CA 1
ATOM 6750 C C . SER B 1 298 ? -30.094 37.531 -6.852 1 97.38 298 SER B C 1
ATOM 6752 O O . SER B 1 298 ? -31.234 37.812 -7.203 1 97.38 298 SER B O 1
ATOM 6754 N N . ASN B 1 299 ? -29.094 37.281 -7.773 1 96.94 299 ASN B N 1
ATOM 6755 C CA . ASN B 1 299 ? -29.297 37.594 -9.18 1 96.94 299 ASN B CA 1
ATOM 6756 C C . ASN B 1 299 ? -28.953 36.406 -10.086 1 96.94 299 ASN B C 1
ATOM 6758 O O . ASN B 1 299 ? -28.344 36.594 -11.141 1 96.94 299 ASN B O 1
ATOM 6762 N N . ILE B 1 300 ? -29.25 35.281 -9.672 1 95.19 300 ILE B N 1
ATOM 6763 C CA . ILE B 1 300 ? -28.922 34.062 -10.406 1 95.19 300 ILE B CA 1
ATOM 6764 C C . ILE B 1 300 ? -29.562 34.094 -11.789 1 95.19 300 ILE B C 1
ATOM 6766 O O . ILE B 1 300 ? -28.969 33.656 -12.773 1 95.19 300 ILE B O 1
ATOM 6770 N N . SER B 1 301 ? -30.734 34.656 -11.891 1 94 301 SER B N 1
ATOM 6771 C CA . SER B 1 301 ? -31.484 34.656 -13.148 1 94 301 SER B CA 1
ATOM 6772 C C . SER B 1 301 ? -31.016 35.781 -14.07 1 94 301 SER B C 1
ATOM 6774 O O . SER B 1 301 ? -31.188 35.688 -15.281 1 94 301 SER B O 1
ATOM 6776 N N . THR B 1 302 ? -30.359 36.781 -13.547 1 95.5 302 THR B N 1
ATOM 6777 C CA . THR B 1 302 ? -30.078 37.969 -14.359 1 95.5 302 THR B CA 1
ATOM 6778 C C . THR B 1 302 ? -28.578 38.125 -14.586 1 95.5 302 THR B C 1
ATOM 6780 O O . THR B 1 302 ? -28.141 38.781 -15.539 1 95.5 302 THR B O 1
ATOM 6783 N N . ASN B 1 303 ? -27.844 37.625 -13.664 1 96.56 303 ASN B N 1
ATOM 6784 C CA . ASN B 1 303 ? -26.391 37.688 -13.789 1 96.56 303 ASN B CA 1
ATOM 6785 C C . ASN B 1 303 ? -25.828 36.438 -14.453 1 96.56 303 ASN B C 1
ATOM 6787 O O . ASN B 1 303 ? -26 35.312 -13.93 1 96.56 303 ASN B O 1
ATOM 6791 N N . ALA B 1 304 ? -25.109 36.531 -15.484 1 97.31 304 ALA B N 1
ATOM 6792 C CA . ALA B 1 304 ? -24.641 35.406 -16.281 1 97.31 304 ALA B CA 1
ATOM 6793 C C . ALA B 1 304 ? -23.656 34.562 -15.484 1 97.31 304 ALA B C 1
ATOM 6795 O O . ALA B 1 304 ? -23.656 33.312 -15.602 1 97.31 304 ALA B O 1
ATOM 6796 N N . CYS B 1 305 ? -22.828 35.188 -14.781 1 97.69 305 CYS B N 1
ATOM 6797 C CA . CYS B 1 305 ? -21.844 34.438 -13.992 1 97.69 305 CYS B CA 1
ATOM 6798 C C . CYS B 1 305 ? -22.516 33.719 -12.844 1 97.69 305 CYS B C 1
ATOM 6800 O O . CYS B 1 305 ? -22.141 32.562 -12.531 1 97.69 305 CYS B O 1
ATOM 6802 N N . ALA B 1 306 ? -23.453 34.312 -12.195 1 97.81 306 ALA B N 1
ATOM 6803 C CA . ALA B 1 306 ? -24.219 33.625 -11.156 1 97.81 306 ALA B CA 1
ATOM 6804 C C . ALA B 1 306 ? -24.922 32.375 -11.711 1 97.81 306 ALA B C 1
ATOM 6806 O O . ALA B 1 306 ? -24.953 31.344 -11.055 1 97.81 306 ALA B O 1
ATOM 6807 N N . LYS B 1 307 ? -25.453 32.531 -12.898 1 97 307 LYS B N 1
ATOM 6808 C CA . LYS B 1 307 ? -26.125 31.406 -13.555 1 97 307 LYS B CA 1
ATOM 6809 C C . LYS B 1 307 ? -25.172 30.25 -13.828 1 97 307 LYS B C 1
ATOM 6811 O O . LYS B 1 307 ? -25.5 29.094 -13.617 1 97 307 LYS B O 1
ATOM 6816 N N . LEU B 1 308 ? -24.031 30.594 -14.336 1 96.38 308 LEU B N 1
ATOM 6817 C CA . LEU B 1 308 ? -23.031 29.578 -14.625 1 96.38 308 LEU B CA 1
ATOM 6818 C C . LEU B 1 308 ? -22.625 28.844 -13.352 1 96.38 308 LEU B C 1
ATOM 6820 O O . LEU B 1 308 ? -22.516 27.625 -13.344 1 96.38 308 LEU B O 1
ATOM 6824 N N . LEU B 1 309 ? -22.359 29.594 -12.289 1 96.25 309 LEU B N 1
ATOM 6825 C CA . LEU B 1 309 ? -21.984 29 -11.008 1 96.25 309 LEU B CA 1
ATOM 6826 C C . LEU B 1 309 ? -23.047 28.047 -10.5 1 96.25 309 LEU B C 1
ATOM 6828 O O . LEU B 1 309 ? -22.734 26.938 -10.062 1 96.25 309 LEU B O 1
ATOM 6832 N N . ASN B 1 310 ? -24.203 28.453 -10.617 1 95.56 310 ASN B N 1
ATOM 6833 C CA . ASN B 1 310 ? -25.328 27.609 -10.18 1 95.56 310 ASN B CA 1
ATOM 6834 C C . ASN B 1 310 ? -25.469 26.375 -11.047 1 95.56 310 ASN B C 1
ATOM 6836 O O . ASN B 1 310 ? -25.703 25.281 -10.539 1 95.56 310 ASN B O 1
ATOM 6840 N N . GLN B 1 311 ? -25.359 26.5 -12.312 1 93 311 GLN B N 1
ATOM 6841 C CA . GLN B 1 311 ? -25.547 25.422 -13.266 1 93 311 GLN B CA 1
ATOM 6842 C C . GLN B 1 311 ? -24.484 24.328 -13.078 1 93 311 GLN B C 1
ATOM 6844 O O . GLN B 1 311 ? -24.812 23.141 -13.078 1 93 311 GLN B O 1
ATOM 6849 N N . TYR B 1 312 ? -23.25 24.703 -12.906 1 91.12 312 TYR B N 1
ATOM 6850 C CA . TYR B 1 312 ? -22.156 23.75 -12.852 1 91.12 312 TYR B CA 1
ATOM 6851 C C . TYR B 1 312 ? -22.047 23.109 -11.469 1 91.12 312 TYR B C 1
ATOM 6853 O O . TYR B 1 312 ? -21.703 21.938 -11.344 1 91.12 312 TYR B O 1
ATOM 6861 N N . SER B 1 313 ? -22.391 23.828 -10.422 1 89.69 313 SER B N 1
ATOM 6862 C CA . SER B 1 313 ? -22.172 23.328 -9.07 1 89.69 313 SER B CA 1
ATOM 6863 C C . SER B 1 313 ? -23.453 22.766 -8.469 1 89.69 313 SER B C 1
ATOM 6865 O O . SER B 1 313 ? -23.406 22 -7.5 1 89.69 313 SER B O 1
ATOM 6867 N N . GLN B 1 314 ? -24.547 23.219 -9 1 92.19 314 GLN B N 1
ATOM 6868 C CA . GLN B 1 314 ? -25.859 22.906 -8.453 1 92.19 314 GLN B CA 1
ATOM 6869 C C . GLN B 1 314 ? -26 23.422 -7.027 1 92.19 314 GLN B C 1
ATOM 6871 O O . GLN B 1 314 ? -26.703 22.828 -6.207 1 92.19 314 GLN B O 1
ATOM 6876 N N . LEU B 1 315 ? -25.266 24.5 -6.691 1 94.19 315 LEU B N 1
ATOM 6877 C CA . LEU B 1 315 ? -25.281 25.219 -5.414 1 94.19 315 LEU B CA 1
ATOM 6878 C C . LEU B 1 315 ? -25.578 26.703 -5.617 1 94.19 315 LEU B C 1
ATOM 6880 O O . LEU B 1 315 ? -25.578 27.188 -6.75 1 94.19 315 LEU B O 1
ATOM 6884 N N . ASP B 1 316 ? -25.828 27.297 -4.469 1 96.06 316 ASP B N 1
ATOM 6885 C CA . ASP B 1 316 ? -25.797 28.75 -4.551 1 96.06 316 ASP B CA 1
ATOM 6886 C C . ASP B 1 316 ? -24.438 29.25 -5.016 1 96.06 316 ASP B C 1
ATOM 6888 O O . ASP B 1 316 ? -23.406 28.703 -4.617 1 96.06 316 ASP B O 1
ATOM 6892 N N . PRO B 1 317 ? -24.469 30.234 -5.902 1 97.06 317 PRO B N 1
ATOM 6893 C CA . PRO B 1 317 ? -23.203 30.75 -6.445 1 97.06 317 PRO B CA 1
ATOM 6894 C C . PRO B 1 317 ? -22.188 31.078 -5.359 1 97.06 317 PRO B C 1
ATOM 6896 O O . PRO B 1 317 ? -21 30.734 -5.496 1 97.06 317 PRO B O 1
ATOM 6899 N N . SER B 1 318 ? -22.641 31.688 -4.27 1 97.5 318 SER B N 1
ATOM 6900 C CA . SER B 1 318 ? -21.719 32.062 -3.207 1 97.5 318 SER B CA 1
ATOM 6901 C C . SER B 1 318 ? -21.109 30.844 -2.539 1 97.5 318 SER B C 1
ATOM 6903 O O . SER B 1 318 ? -19.938 30.859 -2.145 1 97.5 318 SER B O 1
ATOM 6905 N N . VAL B 1 319 ? -21.891 29.797 -2.357 1 96.38 319 VAL B N 1
ATOM 6906 C CA . VAL B 1 319 ? -21.406 28.547 -1.761 1 96.38 319 VAL B CA 1
ATOM 6907 C C . VAL B 1 319 ? -20.391 27.891 -2.688 1 96.38 319 VAL B C 1
ATOM 6909 O O . VAL B 1 319 ? -19.312 27.469 -2.242 1 96.38 319 VAL B O 1
ATOM 6912 N N . ALA B 1 320 ? -20.688 27.875 -3.957 1 94.44 320 ALA B N 1
ATOM 6913 C CA . ALA B 1 320 ? -19.781 27.297 -4.953 1 94.44 320 ALA B CA 1
ATOM 6914 C C . ALA B 1 320 ? -18.422 28 -4.945 1 94.44 320 ALA B C 1
ATOM 6916 O O . ALA B 1 320 ? -17.375 27.359 -4.977 1 94.44 320 ALA B O 1
ATOM 6917 N N . LEU B 1 321 ? -18.516 29.297 -4.93 1 95.75 321 LEU B N 1
ATOM 6918 C CA . LEU B 1 321 ? -17.281 30.078 -4.961 1 95.75 321 LEU B CA 1
ATOM 6919 C C . LEU B 1 321 ? -16.469 29.859 -3.688 1 95.75 321 LEU B C 1
ATOM 6921 O O . LEU B 1 321 ? -15.25 29.688 -3.748 1 95.75 321 LEU B O 1
ATOM 6925 N N . ARG B 1 322 ? -17.094 29.875 -2.525 1 95.81 322 ARG B N 1
ATOM 6926 C CA . ARG B 1 322 ? -16.406 29.703 -1.252 1 95.81 322 ARG B CA 1
ATOM 6927 C C . ARG B 1 322 ? -15.633 28.391 -1.219 1 95.81 322 ARG B C 1
ATOM 6929 O O . ARG B 1 322 ? -14.461 28.359 -0.84 1 95.81 322 ARG B O 1
ATOM 6936 N N . VAL B 1 323 ? -16.297 27.328 -1.62 1 92.69 323 VAL B N 1
ATOM 6937 C CA . VAL B 1 323 ? -15.695 26 -1.531 1 92.69 323 VAL B CA 1
ATOM 6938 C C . VAL B 1 323 ? -14.617 25.844 -2.598 1 92.69 323 VAL B C 1
ATOM 6940 O O . VAL B 1 323 ? -13.516 25.375 -2.309 1 92.69 323 VAL B O 1
ATOM 6943 N N . TRP B 1 324 ? -14.922 26.25 -3.803 1 91 324 TRP B N 1
ATOM 6944 C CA . TRP B 1 324 ? -13.984 26.125 -4.914 1 91 324 TRP B CA 1
ATOM 6945 C C . TRP B 1 324 ? -12.727 26.953 -4.66 1 91 324 TRP B C 1
ATOM 6947 O O . TRP B 1 324 ? -11.609 26.422 -4.715 1 91 324 TRP B O 1
ATOM 6957 N N . LEU B 1 325 ? -12.914 28.188 -4.301 1 92.94 325 LEU B N 1
ATOM 6958 C CA . LEU B 1 325 ? -11.773 29.078 -4.121 1 92.94 325 LEU B CA 1
ATOM 6959 C C . LEU B 1 325 ? -11.055 28.797 -2.805 1 92.94 325 LEU B C 1
ATOM 6961 O O . LEU B 1 325 ? -9.867 29.078 -2.664 1 92.94 325 LEU B O 1
ATOM 6965 N N . GLY B 1 326 ? -11.828 28.266 -1.838 1 91.06 326 GLY B N 1
ATOM 6966 C CA . GLY B 1 326 ? -11.195 27.797 -0.621 1 91.06 326 GLY B CA 1
ATOM 6967 C C . GLY B 1 326 ? -10.156 26.719 -0.872 1 91.06 326 GLY B C 1
ATOM 6968 O O . GLY B 1 326 ? -9.133 26.656 -0.186 1 91.06 326 GLY B O 1
ATOM 6969 N N . GLY B 1 327 ? -10.391 25.922 -1.862 1 86 327 GLY B N 1
ATOM 6970 C CA . GLY B 1 327 ? -9.445 24.891 -2.258 1 86 327 GLY B CA 1
ATOM 6971 C C . GLY B 1 327 ? -8.219 25.438 -2.947 1 86 327 GLY B C 1
ATOM 6972 O O . GLY B 1 327 ? -7.145 24.828 -2.904 1 86 327 GLY B O 1
ATOM 6973 N N . LEU B 1 328 ? -8.258 26.594 -3.486 1 85.94 328 LEU B N 1
ATOM 6974 C CA . LEU B 1 328 ? -7.176 27.156 -4.285 1 85.94 328 LEU B CA 1
ATOM 6975 C C . LEU B 1 328 ? -6.281 28.047 -3.438 1 85.94 328 LEU B C 1
ATOM 6977 O O . LEU B 1 328 ? -5.074 28.141 -3.674 1 85.94 328 LEU B O 1
ATOM 6981 N N . VAL B 1 329 ? -6.793 28.656 -2.439 1 87.62 329 VAL B N 1
ATOM 6982 C CA . VAL B 1 329 ? -6.133 29.797 -1.81 1 87.62 329 VAL B CA 1
ATOM 6983 C C . VAL B 1 329 ? -4.988 29.312 -0.927 1 87.62 329 VAL B C 1
ATOM 6985 O O . VAL B 1 329 ? -4.086 30.078 -0.588 1 87.62 329 VAL B O 1
ATOM 6988 N N . ALA B 1 330 ? -5.059 28 -0.596 1 80.88 330 ALA B N 1
ATOM 6989 C CA . ALA B 1 330 ? -4.062 27.484 0.342 1 80.88 330 ALA B CA 1
ATOM 6990 C C . ALA B 1 330 ? -2.709 27.312 -0.34 1 80.88 330 ALA B C 1
ATOM 6992 O O . ALA B 1 330 ? -1.666 27.328 0.32 1 80.88 330 ALA B O 1
ATOM 6993 N N . ASP B 1 331 ? -2.777 27.234 -1.659 1 76.06 331 ASP B N 1
ATOM 6994 C CA . ASP B 1 331 ? -1.563 26.953 -2.424 1 76.06 331 ASP B CA 1
ATOM 6995 C C . ASP B 1 331 ? -1.024 28.234 -3.07 1 76.06 331 ASP B C 1
ATOM 6997 O O . ASP B 1 331 ? -1.796 29.062 -3.547 1 76.06 331 ASP B O 1
ATOM 7001 N N . PHE B 1 332 ? 0.288 28.359 -3.057 1 71.62 332 PHE B N 1
ATOM 7002 C CA . PHE B 1 332 ? 0.94 29.562 -3.566 1 71.62 332 PHE B CA 1
ATOM 7003 C C . PHE B 1 332 ? 0.646 29.75 -5.051 1 71.62 332 PHE B C 1
ATOM 7005 O O . PHE B 1 332 ? 0.357 30.859 -5.496 1 71.62 332 PHE B O 1
ATOM 7012 N N . ASN B 1 333 ? 0.649 28.688 -5.75 1 68.31 333 ASN B N 1
ATOM 7013 C CA . ASN B 1 333 ? 0.519 28.781 -7.199 1 68.31 333 ASN B CA 1
ATOM 7014 C C . ASN B 1 333 ? -0.923 29.047 -7.621 1 68.31 333 ASN B C 1
ATOM 7016 O O . ASN B 1 333 ? -1.167 29.75 -8.602 1 68.31 333 ASN B O 1
ATOM 7020 N N . SER B 1 334 ? -1.826 28.531 -6.801 1 81.31 334 SER B N 1
ATOM 7021 C CA . SER B 1 334 ? -3.221 28.609 -7.223 1 81.31 334 SER B CA 1
ATOM 7022 C C . SER B 1 334 ? -3.941 29.766 -6.539 1 81.31 334 SER B C 1
ATOM 7024 O O . SER B 1 334 ? -5.039 30.141 -6.945 1 81.31 334 SER B O 1
ATOM 7026 N N . ARG B 1 335 ? -3.316 30.406 -5.609 1 87.06 335 ARG B N 1
ATOM 7027 C CA . ARG B 1 335 ? -3.934 31.484 -4.852 1 87.06 335 ARG B CA 1
ATOM 7028 C C . ARG B 1 335 ? -4.312 32.656 -5.766 1 87.06 335 ARG B C 1
ATOM 7030 O O . ARG B 1 335 ? -5.387 33.25 -5.617 1 87.06 335 ARG B O 1
ATOM 7037 N N . ASN B 1 336 ? -3.469 32.938 -6.691 1 84.44 336 ASN B N 1
ATOM 7038 C CA . ASN B 1 336 ? -3.752 34.031 -7.617 1 84.44 336 ASN B CA 1
ATOM 7039 C C . ASN B 1 336 ? -4.941 33.688 -8.516 1 84.44 336 ASN B C 1
ATOM 7041 O O . ASN B 1 336 ? -5.688 34.594 -8.914 1 84.44 336 ASN B O 1
ATOM 7045 N N . GLN B 1 337 ? -5.012 32.438 -8.75 1 86.12 337 GLN B N 1
ATOM 7046 C CA . GLN B 1 337 ? -6.172 32.031 -9.531 1 86.12 337 GLN B CA 1
ATOM 7047 C C . GLN B 1 337 ? -7.469 32.312 -8.773 1 86.12 337 GLN B C 1
ATOM 7049 O O . GLN B 1 337 ? -8.477 32.688 -9.383 1 86.12 337 GLN B O 1
ATOM 7054 N N . ALA B 1 338 ? -7.469 32.125 -7.531 1 91.06 338 ALA B N 1
ATOM 7055 C CA . ALA B 1 338 ? -8.648 32.406 -6.715 1 91.06 338 ALA B CA 1
ATOM 7056 C C . ALA B 1 338 ? -9.023 33.906 -6.805 1 91.06 338 ALA B C 1
ATOM 7058 O O . ALA B 1 338 ? -10.195 34.219 -7 1 91.06 338 ALA B O 1
ATOM 7059 N N . LEU B 1 339 ? -8.055 34.75 -6.723 1 92.56 339 LEU B N 1
ATOM 7060 C CA . LEU B 1 339 ? -8.289 36.188 -6.828 1 92.56 339 LEU B CA 1
ATOM 7061 C C . LEU B 1 339 ? -8.781 36.562 -8.227 1 92.56 339 LEU B C 1
ATOM 7063 O O . LEU B 1 339 ? -9.688 37.375 -8.367 1 92.56 339 LEU B O 1
ATOM 7067 N N . GLY B 1 340 ? -8.156 35.906 -9.188 1 91.81 340 GLY B N 1
ATOM 7068 C CA . GLY B 1 340 ? -8.586 36.125 -10.555 1 91.81 340 GLY B CA 1
ATOM 7069 C C . GLY B 1 340 ? -10.031 35.75 -10.797 1 91.81 340 GLY B C 1
ATOM 7070 O O . GLY B 1 340 ? -10.742 36.406 -11.555 1 91.81 340 GLY B O 1
ATOM 7071 N N . MET B 1 341 ? -10.43 34.75 -10.156 1 93.75 341 MET B N 1
ATOM 7072 C CA . MET B 1 341 ? -11.805 34.281 -10.336 1 93.75 341 MET B CA 1
ATOM 7073 C C . MET B 1 341 ? -12.797 35.25 -9.688 1 93.75 341 MET B C 1
ATOM 7075 O O . MET B 1 341 ? -13.898 35.469 -10.203 1 93.75 341 MET B O 1
ATOM 7079 N N . ILE B 1 342 ? -12.477 35.812 -8.578 1 95.88 342 ILE B N 1
ATOM 7080 C CA . ILE B 1 342 ? -13.328 36.812 -7.953 1 95.88 342 ILE B CA 1
ATOM 7081 C C . ILE B 1 342 ? -13.461 38.031 -8.875 1 95.88 342 ILE B C 1
ATOM 7083 O O . ILE B 1 342 ? -14.562 38.562 -9.055 1 95.88 342 ILE B O 1
ATOM 7087 N N . ALA B 1 343 ? -12.344 38.406 -9.492 1 95.38 343 ALA B N 1
ATOM 7088 C CA . ALA B 1 343 ? -12.367 39.531 -10.43 1 95.38 343 ALA B CA 1
ATOM 7089 C C . ALA B 1 343 ? -13.242 39.219 -11.641 1 95.38 343 ALA B C 1
ATOM 7091 O O . ALA B 1 343 ? -13.969 40.094 -12.133 1 95.38 343 ALA B O 1
ATOM 7092 N N . THR B 1 344 ? -13.078 38.062 -12.062 1 95.69 344 THR B N 1
ATOM 7093 C CA . THR B 1 344 ? -13.852 37.594 -13.211 1 95.69 344 THR B CA 1
ATOM 7094 C C . THR B 1 344 ? -15.352 37.688 -12.938 1 95.69 344 THR B C 1
ATOM 7096 O O . THR B 1 344 ? -16.109 38.188 -13.766 1 95.69 344 THR B O 1
ATOM 7099 N N . VAL B 1 345 ? -15.758 37.281 -11.781 1 97.19 345 VAL B N 1
ATOM 7100 C CA . VAL B 1 345 ? -17.172 37.281 -11.445 1 97.19 345 VAL B CA 1
ATOM 7101 C C . VAL B 1 345 ? -17.641 38.688 -11.148 1 97.19 345 VAL B C 1
ATOM 7103 O O . VAL B 1 345 ? -18.781 39.062 -11.422 1 97.19 345 VAL B O 1
ATOM 7106 N N . GLN B 1 346 ? -16.75 39.469 -10.602 1 96.38 346 GLN B N 1
ATOM 7107 C CA . GLN B 1 346 ? -17.062 40.875 -10.336 1 96.38 346 GLN B CA 1
ATOM 7108 C C . GLN B 1 346 ? -17.391 41.625 -11.617 1 96.38 346 GLN B C 1
ATOM 7110 O O . GLN B 1 346 ? -18.344 42.406 -11.664 1 96.38 346 GLN B O 1
ATOM 7115 N N . ARG B 1 347 ? -16.609 41.312 -12.711 1 96.44 347 ARG B N 1
ATOM 7116 C CA . ARG B 1 347 ? -16.797 42 -13.992 1 96.44 347 ARG B CA 1
ATOM 7117 C C . ARG B 1 347 ? -17.875 41.312 -14.82 1 96.44 347 ARG B C 1
ATOM 7119 O O . ARG B 1 347 ? -18.812 41.938 -15.305 1 96.44 347 ARG B O 1
ATOM 7126 N N . CYS B 1 348 ? -17.734 40.094 -14.977 1 97.56 348 CYS B N 1
ATOM 7127 C CA . CYS B 1 348 ? -18.641 39.156 -15.617 1 97.56 348 CYS B CA 1
ATOM 7128 C C . CYS B 1 348 ? -18.922 39.562 -17.062 1 97.56 348 CYS B C 1
ATOM 7130 O O . CYS B 1 348 ? -20.078 39.5 -17.5 1 97.56 348 CYS B O 1
ATOM 7132 N N . ASN B 1 349 ? -17.969 40.094 -17.766 1 95.81 349 ASN B N 1
ATOM 7133 C CA . ASN B 1 349 ? -18.156 40.344 -19.203 1 95.81 349 ASN B CA 1
ATOM 7134 C C . ASN B 1 349 ? -18.125 39.031 -20 1 95.81 349 ASN B C 1
ATOM 7136 O O . ASN B 1 349 ? -18.062 37.969 -19.422 1 95.81 349 ASN B O 1
ATOM 7140 N N . LYS B 1 350 ? -18.266 39.125 -21.297 1 95.5 350 LYS B N 1
ATOM 7141 C CA . LYS B 1 350 ? -18.391 37.938 -22.125 1 95.5 350 LYS B CA 1
ATOM 7142 C C . LYS B 1 350 ? -17.141 37.062 -22.016 1 95.5 350 LYS B C 1
ATOM 7144 O O . LYS B 1 350 ? -17.25 35.812 -21.953 1 95.5 350 LYS B O 1
ATOM 7149 N N . ASP B 1 351 ? -16.016 37.719 -22.016 1 93.94 351 ASP B N 1
ATOM 7150 C CA . ASP B 1 351 ? -14.766 36.969 -21.859 1 93.94 351 ASP B CA 1
ATOM 7151 C C . ASP B 1 351 ? -14.672 36.344 -20.484 1 93.94 351 ASP B C 1
ATOM 7153 O O . ASP B 1 351 ? -14.18 35.219 -20.344 1 93.94 351 ASP B O 1
ATOM 7157 N N . ASP B 1 352 ? -15.125 37.031 -19.5 1 94.38 352 ASP B N 1
ATOM 7158 C CA . ASP B 1 352 ? -15.141 36.531 -18.125 1 94.38 352 ASP B CA 1
ATOM 7159 C C . ASP B 1 352 ? -16.031 35.281 -18.016 1 94.38 352 ASP B C 1
ATOM 7161 O O . ASP B 1 352 ? -15.688 34.344 -17.297 1 94.38 352 ASP B O 1
ATOM 7165 N N . GLN B 1 353 ? -17.141 35.344 -18.688 1 95.44 353 GLN B N 1
ATOM 7166 C CA . GLN B 1 353 ? -18.062 34.219 -18.656 1 95.44 353 GLN B CA 1
ATOM 7167 C C . GLN B 1 353 ? -17.422 32.969 -19.219 1 95.44 353 GLN B C 1
ATOM 7169 O O . GLN B 1 353 ? -17.609 31.859 -18.672 1 95.44 353 GLN B O 1
ATOM 7174 N N . LEU B 1 354 ? -16.656 33.156 -20.234 1 93.5 354 LEU B N 1
ATOM 7175 C CA . LEU B 1 354 ? -15.961 32 -20.844 1 93.5 354 LEU B CA 1
ATOM 7176 C C . LEU B 1 354 ? -14.891 31.453 -19.922 1 93.5 354 LEU B C 1
ATOM 7178 O O . LEU B 1 354 ? -14.75 30.25 -19.781 1 93.5 354 LEU B O 1
ATOM 7182 N N . ASP B 1 355 ? -14.172 32.344 -19.328 1 91.75 355 ASP B N 1
ATOM 7183 C CA . ASP B 1 355 ? -13.133 31.938 -18.375 1 91.75 355 ASP B CA 1
ATOM 7184 C C . ASP B 1 355 ? -13.742 31.203 -17.188 1 91.75 355 ASP B C 1
ATOM 7186 O O . ASP B 1 355 ? -13.203 30.203 -16.719 1 91.75 355 ASP B O 1
ATOM 7190 N N . LEU B 1 356 ? -14.758 31.734 -16.688 1 94.25 356 LEU B N 1
ATOM 7191 C CA . LEU B 1 356 ? -15.438 31.141 -15.547 1 94.25 356 LEU B CA 1
ATOM 7192 C C . LEU B 1 356 ? -15.961 29.75 -15.883 1 94.25 356 LEU B C 1
ATOM 7194 O O . LEU B 1 356 ? -15.82 28.812 -15.086 1 94.25 356 LEU B O 1
ATOM 7198 N N . GLU B 1 357 ? -16.547 29.625 -17.047 1 92.31 357 GLU B N 1
ATOM 7199 C CA . GLU B 1 357 ? -17.078 28.328 -17.469 1 92.31 357 GLU B CA 1
ATOM 7200 C C . GLU B 1 357 ? -15.984 27.266 -17.531 1 92.31 357 GLU B C 1
ATOM 7202 O O . GLU B 1 357 ? -16.188 26.141 -17.094 1 92.31 357 GLU B O 1
ATOM 7207 N N . SER B 1 358 ? -14.922 27.625 -18.047 1 89 358 SER B N 1
ATOM 7208 C CA . SER B 1 358 ? -13.789 26.719 -18.125 1 89 358 SER B CA 1
ATOM 7209 C C . SER B 1 358 ? -13.312 26.297 -16.734 1 89 358 SER B C 1
ATOM 7211 O O . SER B 1 358 ? -13.023 25.125 -16.5 1 89 358 SER B O 1
ATOM 7213 N N . GLY B 1 359 ? -13.203 27.281 -15.883 1 86.81 359 GLY B N 1
ATOM 7214 C CA . GLY B 1 359 ? -12.797 26.984 -14.523 1 86.81 359 GLY B CA 1
ATOM 7215 C C . GLY B 1 359 ? -13.781 26.094 -13.789 1 86.81 359 GLY B C 1
ATOM 7216 O O . GLY B 1 359 ? -13.383 25.188 -13.055 1 86.81 359 GLY B O 1
ATOM 7217 N N . LEU B 1 360 ? -15.031 26.344 -14.047 1 89.44 360 LEU B N 1
ATOM 7218 C CA . LEU B 1 360 ? -16.078 25.578 -13.391 1 89.44 360 LEU B CA 1
ATOM 7219 C C . LEU B 1 360 ? -16.094 24.141 -13.914 1 89.44 360 LEU B C 1
ATOM 7221 O O . LEU B 1 360 ? -16.344 23.203 -13.156 1 89.44 360 LEU B O 1
ATOM 7225 N N . HIS B 1 361 ? -15.875 24 -15.156 1 84.44 361 HIS B N 1
ATOM 7226 C CA . HIS B 1 361 ? -15.805 22.672 -15.742 1 84.44 361 HIS B CA 1
ATOM 7227 C C . HIS B 1 361 ? -14.695 21.844 -15.102 1 84.44 361 HIS B C 1
ATOM 7229 O O . HIS B 1 361 ? -14.898 20.672 -14.781 1 84.44 361 HIS B O 1
ATOM 7235 N N . GLU B 1 362 ? -13.648 22.453 -14.906 1 80.31 362 GLU B N 1
ATOM 7236 C CA . GLU B 1 362 ? -12.516 21.781 -14.289 1 80.31 362 GLU B CA 1
ATOM 7237 C C . GLU B 1 362 ? -12.789 21.469 -12.82 1 80.31 362 GLU B C 1
ATOM 7239 O O . GLU B 1 362 ? -12.438 20.391 -12.336 1 80.31 362 GLU B O 1
ATOM 7244 N N . ALA B 1 363 ? -13.383 22.359 -12.172 1 81.56 363 ALA B N 1
ATOM 7245 C CA . ALA B 1 363 ? -13.57 22.266 -10.727 1 81.56 363 ALA B CA 1
ATOM 7246 C C . ALA B 1 363 ? -14.68 21.266 -10.383 1 81.56 363 ALA B C 1
ATOM 7248 O O . ALA B 1 363 ? -14.594 20.562 -9.383 1 81.56 363 ALA B O 1
ATOM 7249 N N . PHE B 1 364 ? -15.688 21.234 -11.156 1 76.81 364 PHE B N 1
ATOM 7250 C CA . PHE B 1 364 ? -16.875 20.531 -10.711 1 76.81 364 PHE B CA 1
ATOM 7251 C C . PHE B 1 364 ? -17.188 19.344 -11.625 1 76.81 364 PHE B C 1
ATOM 7253 O O . PHE B 1 364 ? -18.031 18.516 -11.312 1 76.81 364 PHE B O 1
ATOM 7260 N N . THR B 1 365 ? -16.703 19.25 -12.852 1 62 365 THR B N 1
ATOM 7261 C CA . THR B 1 365 ? -16.953 18.062 -13.672 1 62 365 THR B CA 1
ATOM 7262 C C . THR B 1 365 ? -15.844 17.031 -13.484 1 62 365 THR B C 1
ATOM 7264 O O . THR B 1 365 ? -16.094 15.828 -13.57 1 62 365 THR B O 1
ATOM 7267 N N . ASN B 1 366 ? -14.664 17.609 -13.484 1 49.94 366 ASN B N 1
ATOM 7268 C CA . ASN B 1 366 ? -13.555 16.703 -13.242 1 49.94 366 ASN B CA 1
ATOM 7269 C C . ASN B 1 366 ? -13.461 16.312 -11.773 1 49.94 366 ASN B C 1
ATOM 7271 O O . ASN B 1 366 ? -12.648 15.461 -11.398 1 49.94 366 ASN B O 1
ATOM 7275 N N . MET B 1 367 ? -14.031 17.219 -11.188 1 46.31 367 MET B N 1
ATOM 7276 C CA . MET B 1 367 ? -14.078 16.938 -9.758 1 46.31 367 MET B CA 1
ATOM 7277 C C . MET B 1 367 ? -14.797 15.609 -9.492 1 46.31 367 MET B C 1
ATOM 7279 O O . MET B 1 367 ? -14.703 15.062 -8.391 1 46.31 367 MET B O 1
ATOM 7283 N N . GLY B 1 368 ? -15.898 15.453 -10.344 1 38.03 368 GLY B N 1
ATOM 7284 C CA . GLY B 1 368 ? -16.391 14.086 -10.312 1 38.03 368 GLY B CA 1
ATOM 7285 C C . GLY B 1 368 ? -15.336 13.062 -10.68 1 38.03 368 GLY B C 1
ATOM 7286 O O . GLY B 1 368 ? -15.586 11.859 -10.617 1 38.03 368 GLY B O 1
ATOM 7287 N N . GLY B 1 369 ? -14.523 13.508 -11.562 1 32.22 369 GLY B N 1
ATOM 7288 C CA . GLY B 1 369 ? -13.375 12.656 -11.836 1 32.22 369 GLY B CA 1
ATOM 7289 C C . GLY B 1 369 ? -12.422 12.547 -10.664 1 32.22 369 GLY B C 1
ATOM 7290 O O . GLY B 1 369 ? -11.555 13.406 -10.484 1 32.22 369 GLY B O 1
ATOM 7291 N N . TYR B 1 370 ? -12.992 12.477 -9.641 1 29.52 370 TYR B N 1
ATOM 7292 C CA . TYR B 1 370 ? -11.984 11.953 -8.719 1 29.52 370 TYR B CA 1
ATOM 7293 C C . TYR B 1 370 ? -10.789 11.391 -9.484 1 29.52 370 TYR B C 1
ATOM 7295 O O . TYR B 1 370 ? -10.953 10.555 -10.375 1 29.52 370 TYR B O 1
ATOM 7303 N N . THR B 1 371 ? -10.039 12.336 -10 1 30.22 371 THR B N 1
ATOM 7304 C CA . THR B 1 371 ? -8.859 11.57 -10.391 1 30.22 371 THR B CA 1
ATOM 7305 C C . THR B 1 371 ? -8.852 10.203 -9.719 1 30.22 371 THR B C 1
ATOM 7307 O O . THR B 1 371 ? -8.844 10.109 -8.492 1 30.22 371 THR B O 1
ATOM 7310 N N . SER B 1 372 ? -9.844 9.555 -10.25 1 29.78 372 SER B N 1
ATOM 7311 C CA . SER B 1 372 ? -9.555 8.164 -9.914 1 29.78 372 SER B CA 1
ATOM 7312 C C . SER B 1 372 ? -8.07 7.973 -9.586 1 29.78 372 SER B C 1
ATOM 7314 O O . SER B 1 372 ? -7.219 8.102 -10.461 1 29.78 372 SER B O 1
ATOM 7316 N N . TYR B 1 373 ? -7.727 8.812 -8.68 1 28.62 373 TYR B N 1
ATOM 7317 C CA . TYR B 1 373 ? -6.488 8.172 -8.25 1 28.62 373 TYR B CA 1
ATOM 7318 C C . TYR B 1 373 ? -6.496 6.688 -8.586 1 28.62 373 TYR B C 1
ATOM 7320 O O . TYR B 1 373 ? -7.281 5.922 -8.023 1 28.62 373 TYR B O 1
ATOM 7328 N N . THR B 1 374 ? -6.676 6.52 -9.875 1 30.95 374 THR B N 1
ATOM 7329 C CA . THR B 1 374 ? -6.344 5.141 -10.219 1 30.95 374 THR B CA 1
ATOM 7330 C C . THR B 1 374 ? -5.41 4.539 -9.172 1 30.95 374 THR B C 1
ATOM 7332 O O . THR B 1 374 ? -4.395 5.141 -8.812 1 30.95 374 THR B O 1
ATOM 7335 N N . ALA B 1 375 ? -6.035 3.9 -8.289 1 30.23 375 ALA B N 1
ATOM 7336 C CA . ALA B 1 375 ? -5.438 2.965 -7.34 1 30.23 375 ALA B CA 1
ATOM 7337 C C . ALA B 1 375 ? -4.141 2.377 -7.895 1 30.23 375 ALA B C 1
ATOM 7339 O O . ALA B 1 375 ? -4.168 1.374 -8.609 1 30.23 375 ALA B O 1
ATOM 7340 N N . SER B 1 376 ? -3.352 3.074 -8.602 1 30.91 376 SER B N 1
ATOM 7341 C CA . SER B 1 376 ? -2.148 2.336 -8.969 1 30.91 376 SER B CA 1
ATOM 7342 C C . SER B 1 376 ? -1.623 1.516 -7.797 1 30.91 376 SER B C 1
ATOM 7344 O O . SER B 1 376 ? -2.193 1.551 -6.703 1 30.91 376 SER B O 1
ATOM 7346 N N . SER B 1 377 ? -0.148 1.556 -7.609 1 30.94 377 SER B N 1
ATOM 7347 C CA . SER B 1 377 ? 0.833 0.639 -7.039 1 30.94 377 SER B CA 1
ATOM 7348 C C . SER B 1 377 ? 0.65 0.501 -5.531 1 30.94 377 SER B C 1
ATOM 7350 O O . SER B 1 377 ? -0.021 1.324 -4.902 1 30.94 377 SER B O 1
ATOM 7352 N N . LEU B 1 378 ? 1.355 -0.559 -5.027 1 31.64 378 LEU B N 1
ATOM 7353 C CA . LEU B 1 378 ? 1.722 -1.104 -3.725 1 31.64 378 LEU B CA 1
ATOM 7354 C C . LEU B 1 378 ? 1.934 0.013 -2.707 1 31.64 378 LEU B C 1
ATOM 7356 O O . LEU B 1 378 ? 1.945 -0.236 -1.5 1 31.64 378 LEU B O 1
ATOM 7360 N N . ASP B 1 379 ? 2.529 1.011 -3.105 1 37.03 379 ASP B N 1
ATOM 7361 C CA . ASP B 1 379 ? 3.102 1.928 -2.123 1 37.03 379 ASP B CA 1
ATOM 7362 C C . ASP B 1 379 ? 2.008 2.586 -1.285 1 37.03 379 ASP B C 1
ATOM 7364 O O . ASP B 1 379 ? 2.262 3.562 -0.579 1 37.03 379 ASP B O 1
ATOM 7368 N N . VAL B 1 380 ? 0.731 2.451 -1.594 1 41.16 380 VAL B N 1
ATOM 7369 C CA . VAL B 1 380 ? -0.031 3.512 -0.947 1 41.16 380 VAL B CA 1
ATOM 7370 C C . VAL B 1 380 ? -0.034 3.299 0.565 1 41.16 380 VAL B C 1
ATOM 7372 O O . VAL B 1 380 ? -0.931 2.646 1.104 1 41.16 380 VAL B O 1
ATOM 7375 N N . LEU B 1 381 ? 0.481 2.312 1.04 1 48.94 381 LEU B N 1
ATOM 7376 C CA . LEU B 1 381 ? 0.53 2.77 2.424 1 48.94 381 LEU B CA 1
ATOM 7377 C C . LEU B 1 381 ? 0.688 4.285 2.49 1 48.94 381 LEU B C 1
ATOM 7379 O O . LEU B 1 381 ? 1.721 4.824 2.084 1 48.94 381 LEU B O 1
ATOM 7383 N N . SER B 1 382 ? -0.473 4.965 2.154 1 57.34 382 SER B N 1
ATOM 7384 C CA . SER B 1 382 ? -0.738 6.391 1.996 1 57.34 382 SER B CA 1
ATOM 7385 C C . SER B 1 382 ? 0.022 7.215 3.033 1 57.34 382 SER B C 1
ATOM 7387 O O . SER B 1 382 ? 0.274 6.742 4.145 1 57.34 382 SER B O 1
ATOM 7389 N N . ASP B 1 383 ? 1.027 7.859 2.557 1 70.62 383 ASP B N 1
ATOM 7390 C CA . ASP B 1 383 ? 1.697 8.93 3.281 1 70.62 383 ASP B CA 1
ATOM 7391 C C . ASP B 1 383 ? 0.723 9.664 4.203 1 70.62 383 ASP B C 1
ATOM 7393 O O . ASP B 1 383 ? 1.14 10.438 5.07 1 70.62 383 ASP B O 1
ATOM 7397 N N . SER B 1 384 ? -0.577 9.125 4.16 1 81.75 384 SER B N 1
ATOM 7398 C CA . SER B 1 384 ? -1.572 9.828 4.961 1 81.75 384 SER B CA 1
ATOM 7399 C C . SER B 1 384 ? -2.588 8.859 5.559 1 81.75 384 SER B C 1
ATOM 7401 O O . SER B 1 384 ? -3.104 7.984 4.859 1 81.75 384 SER B O 1
ATOM 7403 N N . SER B 1 385 ? -2.803 8.906 6.801 1 89.19 385 SER B N 1
ATOM 7404 C CA . SER B 1 385 ? -3.824 8.141 7.508 1 89.19 385 SER B CA 1
ATOM 7405 C C . SER B 1 385 ? -4.992 9.023 7.922 1 89.19 385 SER B C 1
ATOM 7407 O O . SER B 1 385 ? -4.887 9.797 8.875 1 89.19 385 SER B O 1
ATOM 7409 N N . GLU B 1 386 ? -6.121 8.898 7.297 1 89.12 386 GLU B N 1
ATOM 7410 C CA . GLU B 1 386 ? -7.324 9.625 7.688 1 89.12 386 GLU B CA 1
ATOM 7411 C C . GLU B 1 386 ? -7.82 9.188 9.062 1 89.12 386 GLU B C 1
ATOM 7413 O O . GLU B 1 386 ? -8.344 9.992 9.828 1 89.12 386 GLU B O 1
ATOM 7418 N N . VAL B 1 387 ? -7.625 7.914 9.352 1 92.81 387 VAL B N 1
ATOM 7419 C CA . VAL B 1 387 ? -8.094 7.387 10.625 1 92.81 387 VAL B CA 1
ATOM 7420 C C . VAL B 1 387 ? -7.324 8.039 11.773 1 92.81 387 VAL B C 1
ATOM 7422 O O . VAL B 1 387 ? -7.918 8.469 12.766 1 92.81 387 VAL B O 1
ATOM 7425 N N . LEU B 1 388 ? -6.012 8.078 11.609 1 95.69 388 LEU B N 1
ATOM 7426 C CA . LEU B 1 388 ? -5.234 8.727 12.664 1 95.69 388 LEU B CA 1
ATOM 7427 C C . LEU B 1 388 ? -5.617 10.195 12.789 1 95.69 388 LEU B C 1
ATOM 7429 O O . LEU B 1 388 ? -5.711 10.719 13.906 1 95.69 388 LEU B O 1
ATOM 7433 N N . TYR B 1 389 ? -5.762 10.852 11.625 1 95.5 389 TYR B N 1
ATOM 7434 C CA . TYR B 1 389 ? -6.207 12.242 11.664 1 95.5 389 TYR B CA 1
ATOM 7435 C C . TYR B 1 389 ? -7.465 12.383 12.516 1 95.5 389 TYR B C 1
ATOM 7437 O O . TYR B 1 389 ? -7.516 13.219 13.422 1 95.5 389 TYR B O 1
ATOM 7445 N N . ASN B 1 390 ? -8.445 11.57 12.234 1 96 390 ASN B N 1
ATOM 7446 C CA . ASN B 1 390 ? -9.734 11.664 12.914 1 96 390 ASN B CA 1
ATOM 7447 C C . ASN B 1 390 ? -9.602 11.375 14.406 1 96 390 ASN B C 1
ATOM 7449 O O . ASN B 1 390 ? -10.211 12.062 15.234 1 96 390 ASN B O 1
ATOM 7453 N N . VAL B 1 391 ? -8.781 10.406 14.742 1 97.81 391 VAL B N 1
ATOM 7454 C CA . VAL B 1 391 ? -8.609 10.031 16.141 1 97.81 391 VAL B CA 1
ATOM 7455 C C . VAL B 1 391 ? -8.008 11.203 16.922 1 97.81 391 VAL B C 1
ATOM 7457 O O . VAL B 1 391 ? -8.516 11.57 17.984 1 97.81 391 VAL B O 1
ATOM 7460 N N . VAL B 1 392 ? -7.004 11.812 16.422 1 98 392 VAL B N 1
ATOM 7461 C CA . VAL B 1 392 ? -6.301 12.875 17.125 1 98 392 VAL B CA 1
ATOM 7462 C C . VAL B 1 392 ? -7.156 14.141 17.125 1 98 392 VAL B C 1
ATOM 7464 O O . VAL B 1 392 ? -7.363 14.75 18.188 1 98 392 VAL B O 1
ATOM 7467 N N . VAL B 1 393 ? -7.703 14.523 16.016 1 97.44 393 VAL B N 1
ATOM 7468 C CA . VAL B 1 393 ? -8.422 15.781 15.875 1 97.44 393 VAL B CA 1
ATOM 7469 C C . VAL B 1 393 ? -9.695 15.75 16.719 1 97.44 393 VAL B C 1
ATOM 7471 O O . VAL B 1 393 ? -9.977 16.688 17.469 1 97.44 393 VAL B O 1
ATOM 7474 N N . PHE B 1 394 ? -10.398 14.648 16.672 1 97.62 394 PHE B N 1
ATOM 7475 C CA . PHE B 1 394 ? -11.688 14.594 17.359 1 97.62 394 PHE B CA 1
ATOM 7476 C C . PHE B 1 394 ? -11.492 14.391 18.859 1 97.62 394 PHE B C 1
ATOM 7478 O O . PHE B 1 394 ? -12.383 14.703 19.656 1 97.62 394 PHE B O 1
ATOM 7485 N N . SER B 1 395 ? -10.336 13.914 19.203 1 97.5 395 SER B N 1
ATOM 7486 C CA . SER B 1 395 ? -10.055 13.703 20.609 1 97.5 395 SER B CA 1
ATOM 7487 C C . SER B 1 395 ? -9.484 14.961 21.266 1 97.5 395 SER B C 1
ATOM 7489 O O . SER B 1 395 ? -9.766 15.25 22.422 1 97.5 395 SER B O 1
ATOM 7491 N N . GLU B 1 396 ? -8.68 15.703 20.438 1 95.31 396 GLU B N 1
ATOM 7492 C CA . GLU B 1 396 ? -7.918 16.75 21.109 1 95.31 396 GLU B CA 1
ATOM 7493 C C . GLU B 1 396 ? -8.109 18.094 20.422 1 95.31 396 GLU B C 1
ATOM 7495 O O . GLU B 1 396 ? -7.938 19.141 21.062 1 95.31 396 GLU B O 1
ATOM 7500 N N . ARG B 1 397 ? -8.445 18.109 19.219 1 95.88 397 ARG B N 1
ATOM 7501 C CA . ARG B 1 397 ? -8.375 19.359 18.469 1 95.88 397 ARG B CA 1
ATOM 7502 C C . ARG B 1 397 ? -9.758 19.781 17.984 1 95.88 397 ARG B C 1
ATOM 7504 O O . ARG B 1 397 ? -9.875 20.609 17.078 1 95.88 397 ARG B O 1
ATOM 7511 N N . TRP B 1 398 ? -10.766 19.234 18.5 1 95.75 398 TRP B N 1
ATOM 7512 C CA . TRP B 1 398 ? -12.141 19.641 18.219 1 95.75 398 TRP B CA 1
ATOM 7513 C C . TRP B 1 398 ? -12.711 20.438 19.391 1 95.75 398 TRP B C 1
ATOM 7515 O O . TRP B 1 398 ? -12.469 20.109 20.547 1 95.75 398 TRP B O 1
ATOM 7525 N N . ALA B 1 399 ? -13.414 21.516 19.031 1 94.69 399 ALA B N 1
ATOM 7526 C CA . ALA B 1 399 ? -13.977 22.344 20.078 1 94.69 399 ALA B CA 1
ATOM 7527 C C . ALA B 1 399 ? -14.914 21.547 20.984 1 94.69 399 ALA B C 1
ATOM 7529 O O . ALA B 1 399 ? -15.633 20.672 20.5 1 94.69 399 ALA B O 1
ATOM 7530 N N . GLN B 1 400 ? -14.859 21.766 22.266 1 89.62 400 GLN B N 1
ATOM 7531 C CA . GLN B 1 400 ? -15.75 21.156 23.25 1 89.62 400 GLN B CA 1
ATOM 7532 C C . GLN B 1 400 ? -16.438 22.219 24.109 1 89.62 400 GLN B C 1
ATOM 7534 O O . GLN B 1 400 ? -15.805 22.844 24.953 1 89.62 400 GLN B O 1
ATOM 7539 N N . PRO B 1 401 ? -17.766 22.453 23.875 1 93.94 401 PRO B N 1
ATOM 7540 C CA . PRO B 1 401 ? -18.625 21.672 23 1 93.94 401 PRO B CA 1
ATOM 7541 C C . PRO B 1 401 ? -18.391 21.984 21.516 1 93.94 401 PRO B C 1
ATOM 7543 O O . PRO B 1 401 ? -17.922 23.078 21.172 1 93.94 401 PRO B O 1
ATOM 7546 N N . ALA B 1 402 ? -18.766 21.016 20.719 1 96 402 ALA B N 1
ATOM 7547 C CA . ALA B 1 402 ? -18.688 21.203 19.266 1 96 402 ALA B CA 1
ATOM 7548 C C . ALA B 1 402 ? -19.656 22.297 18.797 1 96 402 ALA B C 1
ATOM 7550 O O . ALA B 1 402 ? -20.75 22.438 19.344 1 96 402 ALA B O 1
ATOM 7551 N N . PRO B 1 403 ? -19.219 23.078 17.844 1 96.31 403 PRO B N 1
ATOM 7552 C CA . PRO B 1 403 ? -20.109 24.156 17.391 1 96.31 403 PRO B CA 1
ATOM 7553 C C . PRO B 1 403 ? -21.391 23.625 16.734 1 96.31 403 PRO B C 1
ATOM 7555 O O . PRO B 1 403 ? -21.344 22.609 16.016 1 96.31 403 PRO B O 1
ATOM 7558 N N . LEU B 1 404 ? -22.484 24.328 16.984 1 97.25 404 LEU B N 1
ATOM 7559 C CA . LEU B 1 404 ? -23.766 24 16.375 1 97.25 404 LEU B CA 1
ATOM 7560 C C . LEU B 1 404 ? -23.766 24.328 14.883 1 97.25 404 LEU B C 1
ATOM 7562 O O . LEU B 1 404 ? -22.938 25.125 14.422 1 97.25 404 LEU B O 1
ATOM 7566 N N . LYS B 1 405 ? -24.719 23.688 14.164 1 96.31 405 LYS B N 1
ATOM 7567 C CA . LYS B 1 405 ? -24.828 23.938 12.734 1 96.31 405 LYS B CA 1
ATOM 7568 C C . LYS B 1 405 ? -24.969 25.422 12.438 1 96.31 405 LYS B C 1
ATOM 7570 O O . LYS B 1 405 ? -24.375 25.938 11.492 1 96.31 405 LYS B O 1
ATOM 7575 N N . LYS B 1 406 ? -25.781 26.141 13.227 1 97.12 406 LYS B N 1
ATOM 7576 C CA . LYS B 1 406 ? -26.016 27.562 13.023 1 97.12 406 LYS B CA 1
ATOM 7577 C C . LYS B 1 406 ? -24.703 28.344 13.078 1 97.12 406 LYS B C 1
ATOM 7579 O O . LYS B 1 406 ? -24.453 29.219 12.25 1 97.12 406 LYS B O 1
ATOM 7584 N N . LEU B 1 407 ? -23.906 28.047 14.086 1 96.81 407 LEU B N 1
ATOM 7585 C CA . LEU B 1 407 ? -22.625 28.719 14.242 1 96.81 407 LEU B CA 1
ATOM 7586 C C . LEU B 1 407 ? -21.672 28.344 13.117 1 96.81 407 LEU B C 1
ATOM 7588 O O . LEU B 1 407 ? -20.953 29.203 12.594 1 96.81 407 LEU B O 1
ATOM 7592 N N . ARG B 1 408 ? -21.578 27.094 12.703 1 96.38 408 ARG B N 1
ATOM 7593 C CA . ARG B 1 408 ? -20.719 26.641 11.609 1 96.38 408 ARG B CA 1
ATOM 7594 C C . ARG B 1 408 ? -21.109 27.312 10.297 1 96.38 408 ARG B C 1
ATOM 7596 O O . ARG B 1 408 ? -20.234 27.703 9.508 1 96.38 408 ARG B O 1
ATOM 7603 N N . ASP B 1 409 ? -22.438 27.438 10.109 1 96.38 409 ASP B N 1
ATOM 7604 C CA . ASP B 1 409 ? -22.922 28.156 8.93 1 96.38 409 ASP B CA 1
ATOM 7605 C C . ASP B 1 409 ? -22.453 29.609 8.945 1 96.38 409 ASP B C 1
ATOM 7607 O O . ASP B 1 409 ? -22.047 30.156 7.914 1 96.38 409 ASP B O 1
ATOM 7611 N N . GLN B 1 410 ? -22.547 30.188 10.07 1 97.06 410 GLN B N 1
ATOM 7612 C CA . GLN B 1 410 ? -22.078 31.562 10.195 1 97.06 410 GLN B CA 1
ATOM 7613 C C . GLN B 1 410 ? -20.609 31.672 9.828 1 97.06 410 GLN B C 1
ATOM 7615 O O . GLN B 1 410 ? -20.219 32.562 9.062 1 97.06 410 GLN B O 1
ATOM 7620 N N . PHE B 1 411 ? -19.766 30.797 10.438 1 96.31 411 PHE B N 1
ATOM 7621 C CA . PHE B 1 411 ? -18.344 30.797 10.125 1 96.31 411 PHE B CA 1
ATOM 7622 C C . PHE B 1 411 ? -18.125 30.641 8.625 1 96.31 411 PHE B C 1
ATOM 7624 O O . PHE B 1 411 ? -17.25 31.297 8.055 1 96.31 411 PHE B O 1
ATOM 7631 N N . PHE B 1 412 ? -18.922 29.781 7.992 1 96.69 412 PHE B N 1
ATOM 7632 C CA . PHE B 1 412 ? -18.812 29.469 6.57 1 96.69 412 PHE B CA 1
ATOM 7633 C C . PHE B 1 412 ? -19.141 30.703 5.723 1 96.69 412 PHE B C 1
ATOM 7635 O O . PHE B 1 412 ? -18.406 31.016 4.781 1 96.69 412 PHE B O 1
ATOM 7642 N N . PHE B 1 413 ? -20.172 31.453 6.051 1 97 413 PHE B N 1
ATOM 7643 C CA . PHE B 1 413 ? -20.672 32.531 5.203 1 97 413 PHE B CA 1
ATOM 7644 C C . PHE B 1 413 ? -19.984 33.844 5.547 1 97 413 PHE B C 1
ATOM 7646 O O . PHE B 1 413 ? -20.078 34.812 4.785 1 97 413 PHE B O 1
ATOM 7653 N N . ASP B 1 414 ? -19.25 33.844 6.668 1 96.75 414 ASP B N 1
ATOM 7654 C CA . ASP B 1 414 ? -18.562 35.062 7.082 1 96.75 414 ASP B CA 1
ATOM 7655 C C . ASP B 1 414 ? -17.234 35.219 6.328 1 96.75 414 ASP B C 1
ATOM 7657 O O . ASP B 1 414 ? -16.578 36.281 6.441 1 96.75 414 ASP B O 1
ATOM 7661 N N . GLY B 1 415 ? -16.812 34.281 5.59 1 96.81 415 GLY B N 1
ATOM 7662 C CA . GLY B 1 415 ? -15.562 34.375 4.844 1 96.81 415 GLY B CA 1
ATOM 7663 C C . GLY B 1 415 ? -15.734 34.094 3.361 1 96.81 415 GLY B C 1
ATOM 7664 O O . GLY B 1 415 ? -16.672 33.406 2.959 1 96.81 415 GLY B O 1
ATOM 7665 N N . PRO B 1 416 ? -14.852 34.656 2.551 1 97.38 416 PRO B N 1
ATOM 7666 C CA . PRO B 1 416 ? -14.938 34.406 1.109 1 97.38 416 PRO B CA 1
ATOM 7667 C C . PRO B 1 416 ? -14.398 33.062 0.708 1 97.38 416 PRO B C 1
ATOM 7669 O O . PRO B 1 416 ? -14.648 32.594 -0.405 1 97.38 416 PRO B O 1
ATOM 7672 N N . PHE B 1 417 ? -13.578 32.469 1.546 1 96.75 417 PHE B N 1
ATOM 7673 C CA . PHE B 1 417 ? -13.016 31.125 1.366 1 96.75 417 PHE B CA 1
ATOM 7674 C C . PHE B 1 417 ? -13.398 30.219 2.525 1 96.75 417 PHE B C 1
ATOM 7676 O O . PHE B 1 417 ? -13.133 30.531 3.688 1 96.75 417 PHE B O 1
ATOM 7683 N N . SER B 1 418 ? -14.055 29.109 2.186 1 95.25 418 SER B N 1
ATOM 7684 C CA . SER B 1 418 ? -14.523 28.234 3.254 1 95.25 418 SER B CA 1
ATOM 7685 C C . SER B 1 418 ? -14.461 26.781 2.834 1 95.25 418 SER B C 1
ATOM 7687 O O . SER B 1 418 ? -14.422 26.469 1.642 1 95.25 418 SER B O 1
ATOM 7689 N N . MET B 1 419 ? -14.328 25.922 3.801 1 90 419 MET B N 1
ATOM 7690 C CA . MET B 1 419 ? -14.414 24.484 3.6 1 90 419 MET B CA 1
ATOM 7691 C C . MET B 1 419 ? -15.734 23.938 4.137 1 90 419 MET B C 1
ATOM 7693 O O . MET B 1 419 ? -16.234 24.422 5.152 1 90 419 MET B O 1
ATOM 7697 N N . ASP B 1 420 ? -16.234 22.938 3.379 1 81.62 420 ASP B N 1
ATOM 7698 C CA . ASP B 1 420 ? -17.438 22.25 3.859 1 81.62 420 ASP B CA 1
ATOM 7699 C C . ASP B 1 420 ? -17.094 21.297 5.004 1 81.62 420 ASP B C 1
ATOM 7701 O O . ASP B 1 420 ? -16.344 20.344 4.824 1 81.62 420 ASP B O 1
ATOM 7705 N N . ASP B 1 421 ? -17.672 21.547 6.172 1 84.56 421 ASP B N 1
ATOM 7706 C CA . ASP B 1 421 ? -17.281 20.781 7.344 1 84.56 421 ASP B CA 1
ATOM 7707 C C . ASP B 1 421 ? -18.422 19.859 7.793 1 84.56 421 ASP B C 1
ATOM 7709 O O . ASP B 1 421 ? -18.406 19.359 8.922 1 84.56 421 ASP B O 1
ATOM 7713 N N . GLU B 1 422 ? -19.422 19.703 6.961 1 86.25 422 GLU B N 1
ATOM 7714 C CA . GLU B 1 422 ? -20.562 18.875 7.352 1 86.25 422 GLU B CA 1
ATOM 7715 C C . GLU B 1 422 ? -20.125 17.422 7.59 1 86.25 422 GLU B C 1
ATOM 7717 O O . GLU B 1 422 ? -20.484 16.828 8.609 1 86.25 422 GLU B O 1
ATOM 7722 N N . ASN B 1 423 ? -19.391 16.891 6.75 1 87.62 423 ASN B N 1
ATOM 7723 C CA . ASN B 1 423 ? -18.938 15.516 6.875 1 87.62 423 ASN B CA 1
ATOM 7724 C C . ASN B 1 423 ? -18.047 15.328 8.109 1 87.62 423 ASN B C 1
ATOM 7726 O O . ASN B 1 423 ? -18.078 14.266 8.734 1 87.62 423 ASN B O 1
ATOM 7730 N N . LEU B 1 424 ? -17.344 16.359 8.445 1 92.56 424 LEU B N 1
ATOM 7731 C CA . LEU B 1 424 ? -16.453 16.281 9.602 1 92.56 424 LEU B CA 1
ATOM 7732 C C . LEU B 1 424 ? -17.266 16.188 10.898 1 92.56 424 LEU B C 1
ATOM 7734 O O . LEU B 1 424 ? -16.859 15.508 11.836 1 92.56 424 LEU B O 1
ATOM 7738 N N . THR B 1 425 ? -18.375 16.875 10.922 1 94.44 425 THR B N 1
ATOM 7739 C CA . THR B 1 425 ? -19.219 16.812 12.109 1 94.44 425 THR B CA 1
ATOM 7740 C C . THR B 1 425 ? -19.812 15.414 12.266 1 94.44 425 THR B C 1
ATOM 7742 O O . THR B 1 425 ? -19.906 14.898 13.383 1 94.44 425 THR B O 1
ATOM 7745 N N . TYR B 1 426 ? -20.25 14.82 11.133 1 94 426 TYR B N 1
ATOM 7746 C CA . TYR B 1 426 ? -20.734 13.445 11.172 1 94 426 TYR B CA 1
ATOM 7747 C C . TYR B 1 426 ? -19.672 12.5 11.719 1 94 426 TYR B C 1
ATOM 7749 O O . TYR B 1 426 ? -19.938 11.688 12.609 1 94 426 TYR B O 1
ATOM 7757 N N . GLN B 1 427 ? -18.516 12.664 11.242 1 94.75 427 GLN B N 1
ATOM 7758 C CA . GLN B 1 427 ? -17.406 11.805 11.656 1 94.75 427 GLN B CA 1
ATOM 7759 C C . GLN B 1 427 ? -17.078 12.016 13.133 1 94.75 427 GLN B C 1
ATOM 7761 O O . GLN B 1 427 ? -16.828 11.055 13.867 1 94.75 427 GLN B O 1
ATOM 7766 N N . TYR B 1 428 ? -17.094 13.305 13.539 1 96.88 428 TYR B N 1
ATOM 7767 C CA . TYR B 1 428 ? -16.859 13.617 14.945 1 96.88 428 TYR B CA 1
ATOM 7768 C C . TYR B 1 428 ? -17.844 12.867 15.844 1 96.88 428 TYR B C 1
ATOM 7770 O O . TYR B 1 428 ? -17.438 12.219 16.812 1 96.88 428 TYR B O 1
ATOM 7778 N N . CYS B 1 429 ? -19.078 12.914 15.492 1 97.19 429 CYS B N 1
ATOM 7779 C CA . CYS B 1 429 ? -20.109 12.305 16.312 1 97.19 429 CYS B CA 1
ATOM 7780 C C . CYS B 1 429 ? -20 10.781 16.297 1 97.19 429 CYS B C 1
ATOM 7782 O O . CYS B 1 429 ? -20.25 10.125 17.312 1 97.19 429 CYS B O 1
ATOM 7784 N N . MET B 1 430 ? -19.578 10.227 15.211 1 96.38 430 MET B N 1
ATOM 7785 C CA . MET B 1 430 ? -19.453 8.781 15.094 1 96.38 430 MET B CA 1
ATOM 7786 C C . MET B 1 430 ? -18.219 8.289 15.859 1 96.38 430 MET B C 1
ATOM 7788 O O . MET B 1 430 ? -18.297 7.305 16.594 1 96.38 430 MET B O 1
ATOM 7792 N N . PHE B 1 431 ? -17.094 8.953 15.758 1 97.38 431 PHE B N 1
ATOM 7793 C CA . PHE B 1 431 ? -15.852 8.547 16.422 1 97.38 431 PHE B CA 1
ATOM 7794 C C . PHE B 1 431 ? -15.977 8.68 17.922 1 97.38 431 PHE B C 1
ATOM 7796 O O . PHE B 1 431 ? -15.383 7.895 18.672 1 97.38 431 PHE B O 1
ATOM 7803 N N . THR B 1 432 ? -16.766 9.688 18.375 1 97.38 432 THR B N 1
ATOM 7804 C CA . THR B 1 432 ? -16.75 10.016 19.797 1 97.38 432 THR B CA 1
ATOM 7805 C C . THR B 1 432 ? -18.016 9.492 20.484 1 97.38 432 THR B C 1
ATOM 7807 O O . THR B 1 432 ? -18.047 9.352 21.703 1 97.38 432 THR B O 1
ATOM 7810 N N . GLY B 1 433 ? -19 9.25 19.719 1 95.62 433 GLY B N 1
ATOM 7811 C CA . GLY B 1 433 ? -20.281 8.891 20.328 1 95.62 433 GLY B CA 1
ATOM 7812 C C . GLY B 1 433 ? -20.859 9.992 21.188 1 95.62 433 GLY B C 1
ATOM 7813 O O . GLY B 1 433 ? -21.625 9.727 22.109 1 95.62 433 GLY B O 1
ATOM 7814 N N . SER B 1 434 ? -20.5 11.242 20.891 1 95.38 434 SER B N 1
ATOM 7815 C CA . SER B 1 434 ? -20.875 12.375 21.719 1 95.38 434 SER B CA 1
ATOM 7816 C C . SER B 1 434 ? -22.391 12.602 21.688 1 95.38 434 SER B C 1
ATOM 7818 O O . SER B 1 434 ? -23.031 12.422 20.656 1 95.38 434 SER B O 1
ATOM 7820 N N . ASP B 1 435 ? -22.922 13.023 22.812 1 94 435 ASP B N 1
ATOM 7821 C CA . ASP B 1 435 ? -24.328 13.367 22.906 1 94 435 ASP B CA 1
ATOM 7822 C C . ASP B 1 435 ? -24.516 14.875 23.062 1 94 435 ASP B C 1
ATOM 7824 O O . ASP B 1 435 ? -25.531 15.328 23.609 1 94 435 ASP B O 1
ATOM 7828 N N . GLU B 1 436 ? -23.516 15.625 22.672 1 96.56 436 GLU B N 1
ATOM 7829 C CA . GLU B 1 436 ? -23.625 17.078 22.703 1 96.56 436 GLU B CA 1
ATOM 7830 C C . GLU B 1 436 ? -24.672 17.562 21.703 1 96.56 436 GLU B C 1
ATOM 7832 O O . GLU B 1 436 ? -25.094 16.812 20.828 1 96.56 436 GLU B O 1
ATOM 7837 N N . GLU B 1 437 ? -25.062 18.828 21.875 1 97.5 437 GLU B N 1
ATOM 7838 C CA . GLU B 1 437 ? -26.156 19.375 21.078 1 97.5 437 GLU B CA 1
ATOM 7839 C C . GLU B 1 437 ? -25.844 19.297 19.578 1 97.5 437 GLU B C 1
ATOM 7841 O O . GLU B 1 437 ? -26.734 19.031 18.766 1 97.5 437 GLU B O 1
ATOM 7846 N N . ALA B 1 438 ? -24.609 19.516 19.25 1 96.94 438 ALA B N 1
ATOM 7847 C CA . ALA B 1 438 ? -24.203 19.469 17.844 1 96.94 438 ALA B CA 1
ATOM 7848 C C . ALA B 1 438 ? -24.469 18.078 17.266 1 96.94 438 ALA B C 1
ATOM 7850 O O . ALA B 1 438 ? -24.828 17.953 16.094 1 96.94 438 ALA B O 1
ATOM 7851 N N . CYS B 1 439 ? -24.266 17.016 18 1 96.75 439 CYS B N 1
ATOM 7852 C CA . CYS B 1 439 ? -24.484 15.648 17.531 1 96.75 439 CYS B CA 1
ATOM 7853 C C . CYS B 1 439 ? -25.969 15.281 17.594 1 96.75 439 CYS B C 1
ATOM 7855 O O . CYS B 1 439 ? -26.453 14.508 16.781 1 96.75 439 CYS B O 1
ATOM 7857 N N . LYS B 1 440 ? -26.719 15.898 18.484 1 96.75 440 LYS B N 1
ATOM 7858 C CA . LYS B 1 440 ? -28.172 15.688 18.547 1 96.75 440 LYS B CA 1
ATOM 7859 C C . LYS B 1 440 ? -28.844 16.219 17.297 1 96.75 440 LYS B C 1
ATOM 7861 O O . LYS B 1 440 ? -29.828 15.633 16.812 1 96.75 440 LYS B O 1
ATOM 7866 N N . GLU B 1 441 ? -28.281 17.297 16.766 1 96.44 441 GLU B N 1
ATOM 7867 C CA . GLU B 1 441 ? -28.859 17.906 15.57 1 96.44 441 GLU B CA 1
ATOM 7868 C C . GLU B 1 441 ? -28.859 16.938 14.391 1 96.44 441 GLU B C 1
ATOM 7870 O O . GLU B 1 441 ? -29.703 17.031 13.5 1 96.44 441 GLU B O 1
ATOM 7875 N N . ILE B 1 442 ? -28 15.914 14.422 1 95.25 442 ILE B N 1
ATOM 7876 C CA . ILE B 1 442 ? -27.859 15.047 13.258 1 95.25 442 ILE B CA 1
ATOM 7877 C C . ILE B 1 442 ? -28.078 13.594 13.664 1 95.25 442 ILE B C 1
ATOM 7879 O O . ILE B 1 442 ? -27.734 12.672 12.922 1 95.25 442 ILE B O 1
ATOM 7883 N N . LYS B 1 443 ? -28.609 13.352 14.719 1 93.94 443 LYS B N 1
ATOM 7884 C CA . LYS B 1 443 ? -28.719 12.031 15.328 1 93.94 443 LYS B CA 1
ATOM 7885 C C . LYS B 1 443 ? -29.469 11.062 14.406 1 93.94 443 LYS B C 1
ATOM 7887 O O . LYS B 1 443 ? -29.094 9.891 14.297 1 93.94 443 LYS B O 1
ATOM 7892 N N . ASP B 1 444 ? -30.438 11.555 13.703 1 93.06 444 ASP B N 1
ATOM 7893 C CA . ASP B 1 444 ? -31.281 10.727 12.859 1 93.06 444 ASP B CA 1
ATOM 7894 C C . ASP B 1 444 ? -30.531 10.258 11.617 1 93.06 444 ASP B C 1
ATOM 7896 O O . ASP B 1 444 ? -30.953 9.297 10.961 1 93.06 444 ASP B O 1
ATOM 7900 N N . ASN B 1 445 ? -29.453 10.93 11.312 1 91.19 445 ASN B N 1
ATOM 7901 C CA . ASN B 1 445 ? -28.672 10.594 10.125 1 91.19 445 ASN B CA 1
ATOM 7902 C C . ASN B 1 445 ? -27.469 9.734 10.469 1 91.19 445 ASN B C 1
ATOM 7904 O O . ASN B 1 445 ? -26.688 9.359 9.586 1 91.19 445 ASN B O 1
ATOM 7908 N N . LEU B 1 446 ? -27.266 9.469 11.695 1 91.69 446 LEU B N 1
ATOM 7909 C CA . LEU B 1 446 ? -26.125 8.68 12.117 1 91.69 446 LEU B CA 1
ATOM 7910 C C . LEU B 1 446 ? -26.5 7.203 12.242 1 91.69 446 LEU B C 1
ATOM 7912 O O . LEU B 1 446 ? -27.609 6.871 12.68 1 91.69 446 LEU B O 1
ATOM 7916 N N . PRO B 1 447 ? -25.641 6.344 11.758 1 88.5 447 PRO B N 1
ATOM 7917 C CA . PRO B 1 447 ? -25.906 4.926 12 1 88.5 447 PRO B CA 1
ATOM 7918 C C . PRO B 1 447 ? -26 4.59 13.484 1 88.5 447 PRO B C 1
ATOM 7920 O O . PRO B 1 447 ? -25.266 5.156 14.305 1 88.5 447 PRO B O 1
ATOM 7923 N N . ALA B 1 448 ? -26.859 3.598 13.766 1 83.56 448 ALA B N 1
ATOM 7924 C CA . ALA B 1 448 ? -27.047 3.18 15.148 1 83.56 448 ALA B CA 1
ATOM 7925 C C . ALA B 1 448 ? -25.938 2.244 15.602 1 83.56 448 ALA B C 1
ATOM 7927 O O . ALA B 1 448 ? -25.359 1.509 14.797 1 83.56 448 ALA B O 1
ATOM 7928 N N . ASN B 1 449 ? -25.578 2.309 16.812 1 86 449 ASN B N 1
ATOM 7929 C CA . ASN B 1 449 ? -24.703 1.352 17.5 1 86 449 ASN B CA 1
ATOM 7930 C C . ASN B 1 449 ? -23.297 1.354 16.922 1 86 449 ASN B C 1
ATOM 7932 O O . ASN B 1 449 ? -22.719 0.293 16.688 1 86 449 ASN B O 1
ATOM 7936 N N . THR B 1 450 ? -22.812 2.51 16.562 1 92.12 450 THR B N 1
ATOM 7937 C CA . THR B 1 450 ? 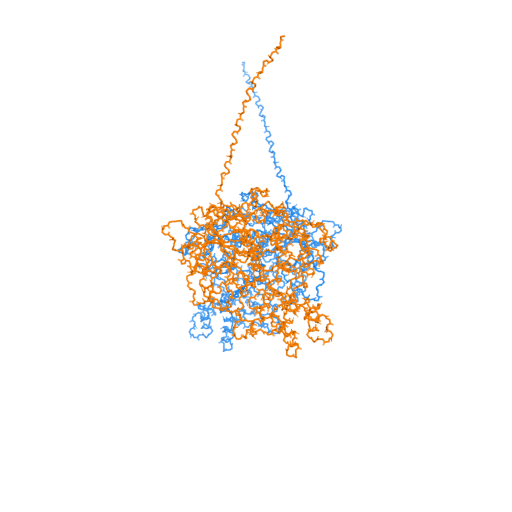-21.422 2.639 16.125 1 92.12 450 THR B CA 1
ATOM 7938 C C . THR B 1 450 ? -20.484 2.666 17.328 1 92.12 450 THR B C 1
ATOM 7940 O O . THR B 1 450 ? -20.656 3.469 18.25 1 92.12 450 THR B O 1
ATOM 7943 N N . GLU B 1 451 ? -19.547 1.726 17.344 1 95.69 451 GLU B N 1
ATOM 7944 C CA . GLU B 1 451 ? -18.516 1.776 18.375 1 95.69 451 GLU B CA 1
ATOM 7945 C C . GLU B 1 451 ? -17.625 3.006 18.219 1 95.69 451 GLU B C 1
ATOM 7947 O O . GLU B 1 451 ? -17.344 3.434 17.094 1 95.69 451 GLU B O 1
ATOM 7952 N N . THR B 1 452 ? -17.25 3.564 19.328 1 96.94 452 THR B N 1
ATOM 7953 C CA . THR B 1 452 ? -16.422 4.766 19.266 1 96.94 452 THR B CA 1
ATOM 7954 C C . THR B 1 452 ? -14.93 4.402 19.297 1 96.94 452 THR B C 1
ATOM 7956 O O . THR B 1 452 ? -14.562 3.305 19.719 1 96.94 452 THR B O 1
ATOM 7959 N N . PHE B 1 453 ? -14.156 5.23 18.812 1 97.81 453 PHE B N 1
ATOM 7960 C CA . PHE B 1 453 ? -12.703 5.133 18.922 1 97.81 453 PHE B CA 1
ATOM 7961 C C . PHE B 1 453 ? -12.07 6.516 19.047 1 97.81 453 PHE B C 1
ATOM 7963 O O . PHE B 1 453 ? -11.703 7.129 18.047 1 97.81 453 PHE B O 1
ATOM 7970 N N . HIS B 1 454 ? -11.969 7.023 20.188 1 97.81 454 HIS B N 1
ATOM 7971 C CA . HIS B 1 454 ? -11.391 8.297 20.594 1 97.81 454 HIS B CA 1
ATOM 7972 C C . HIS B 1 454 ? -10.852 8.227 22.031 1 97.81 454 HIS B C 1
ATOM 7974 O O . HIS B 1 454 ? -11.07 7.234 22.719 1 97.81 454 HIS B O 1
ATOM 7980 N N . TYR B 1 455 ? -10 9.141 22.375 1 97.69 455 TYR B N 1
ATOM 7981 C CA . TYR B 1 455 ? -9.484 9.195 23.75 1 97.69 455 TYR B CA 1
ATOM 7982 C C . TYR B 1 455 ? -9.805 10.539 24.391 1 97.69 455 TYR B C 1
ATOM 7984 O O . TYR B 1 455 ? -10.062 11.523 23.688 1 97.69 455 TYR B O 1
ATOM 7992 N N . LYS B 1 456 ? -9.828 10.5 25.672 1 95.44 456 LYS B N 1
ATOM 7993 C CA . LYS B 1 456 ? -10.102 11.734 26.406 1 95.44 456 LYS B CA 1
ATOM 7994 C C . LYS B 1 456 ? -8.844 12.594 26.516 1 95.44 456 LYS B C 1
ATOM 7996 O O . LYS B 1 456 ? -7.734 12.07 26.625 1 95.44 456 LYS B O 1
ATOM 8001 N N . ARG B 1 457 ? -9.125 13.867 26.531 1 94.38 457 ARG B N 1
ATOM 8002 C CA . ARG B 1 457 ? -8.031 14.797 26.781 1 94.38 457 ARG B CA 1
ATOM 8003 C C . ARG B 1 457 ? -7.383 14.516 28.141 1 94.38 457 ARG B C 1
ATOM 8005 O O . ARG B 1 457 ? -8.078 14.328 29.141 1 94.38 457 ARG B O 1
ATOM 8012 N N . ASP B 1 458 ? -6.078 14.438 28.078 1 92.06 458 ASP B N 1
ATOM 8013 C CA . ASP B 1 458 ? -5.359 14.203 29.328 1 92.06 458 ASP B CA 1
ATOM 8014 C C . ASP B 1 458 ? -4.914 15.516 29.969 1 92.06 458 ASP B C 1
ATOM 8016 O O . ASP B 1 458 ? -5.32 16.594 29.531 1 92.06 458 ASP B O 1
ATOM 8020 N N . GLU B 1 459 ? -4.156 15.422 31.031 1 91.06 459 GLU B N 1
ATOM 8021 C CA . GLU B 1 459 ? -3.768 16.609 31.781 1 91.06 459 GLU B CA 1
ATOM 8022 C C . GLU B 1 459 ? -2.805 17.484 30.984 1 91.06 459 GLU B C 1
ATOM 8024 O O . GLU B 1 459 ? -2.672 18.672 31.266 1 91.06 459 GLU B O 1
ATOM 8029 N N . ASN B 1 460 ? -2.182 16.922 30.047 1 90.56 460 ASN B N 1
ATOM 8030 C CA . ASN B 1 460 ? -1.2 17.672 29.266 1 90.56 460 ASN B CA 1
ATOM 8031 C C . ASN B 1 460 ? -1.86 18.766 28.438 1 90.56 460 ASN B C 1
ATOM 8033 O O . ASN B 1 460 ? -1.224 19.766 28.109 1 90.56 460 ASN B O 1
ATOM 8037 N N . VAL B 1 461 ? -3.115 18.562 28.109 1 88.5 461 VAL B N 1
ATOM 8038 C CA . VAL B 1 461 ? -3.822 19.5 27.234 1 88.5 461 VAL B CA 1
ATOM 8039 C C . VAL B 1 461 ? -4.016 20.828 27.969 1 88.5 461 VAL B C 1
ATOM 8041 O O . VAL B 1 461 ? -4.039 21.891 27.344 1 88.5 461 VAL B O 1
ATOM 8044 N N . THR B 1 462 ? -4.047 20.812 29.328 1 87 462 THR B N 1
ATOM 8045 C CA . THR B 1 462 ? -4.281 22.031 30.094 1 87 462 THR B CA 1
ATOM 8046 C C . THR B 1 462 ? -3.002 22.5 30.781 1 87 462 THR B C 1
ATOM 8048 O O . THR B 1 462 ? -2.928 23.625 31.281 1 87 462 THR B O 1
ATOM 8051 N N . LYS B 1 463 ? -2.059 21.656 30.719 1 89.06 463 LYS B N 1
ATOM 8052 C CA . LYS B 1 463 ? -0.787 22.031 31.344 1 89.06 463 LYS B CA 1
ATOM 8053 C C . LYS B 1 463 ? -0.116 23.172 30.578 1 89.06 463 LYS B C 1
ATOM 8055 O O . LYS B 1 463 ? 0.001 23.125 29.359 1 89.06 463 LYS B O 1
ATOM 8060 N N . PRO B 1 464 ? 0.3 24.219 31.328 1 89 464 PRO B N 1
ATOM 8061 C CA . PRO B 1 464 ? 0.96 25.328 30.641 1 89 464 PRO B CA 1
ATOM 8062 C C . PRO B 1 464 ? 2.232 24.906 29.906 1 89 464 PRO B C 1
ATOM 8064 O O . PRO B 1 464 ? 2.98 24.062 30.406 1 89 464 PRO B O 1
ATOM 8067 N N . LEU B 1 465 ? 2.453 25.562 28.859 1 94.5 465 LEU B N 1
ATOM 8068 C CA . LEU B 1 465 ? 3.67 25.312 28.094 1 94.5 465 LEU B CA 1
ATOM 8069 C C . LEU B 1 465 ? 4.832 26.125 28.625 1 94.5 465 LEU B C 1
ATOM 8071 O O . LEU B 1 465 ? 4.672 27.312 28.938 1 94.5 465 LEU B O 1
ATOM 8075 N N . LYS B 1 466 ? 5.922 25.422 28.844 1 94.88 466 LYS B N 1
ATOM 8076 C CA . LYS B 1 466 ? 7.141 26.078 29.297 1 94.88 466 LYS B CA 1
ATOM 8077 C C . LYS B 1 466 ? 8.383 25.438 28.672 1 94.88 466 LYS B C 1
ATOM 8079 O O . LYS B 1 466 ? 8.555 24.219 28.734 1 94.88 466 LYS B O 1
ATOM 8084 N N . LEU B 1 467 ? 9.203 26.344 28.109 1 97.06 467 LEU B N 1
ATOM 8085 C CA . LEU B 1 467 ? 10.477 25.844 27.625 1 97.06 467 LEU B CA 1
ATOM 8086 C C . LEU B 1 467 ? 11.367 25.391 28.781 1 97.06 467 LEU B C 1
ATOM 8088 O O . LEU B 1 467 ? 11.406 26.047 29.828 1 97.06 467 LEU B O 1
ATOM 8092 N N . PRO B 1 468 ? 12.086 24.297 28.547 1 96.38 468 PRO B N 1
ATOM 8093 C CA . PRO B 1 468 ? 13.133 23.984 29.516 1 96.38 468 PRO B CA 1
ATOM 8094 C C . PRO B 1 468 ? 14.141 25.125 29.672 1 96.38 468 PRO B C 1
ATOM 8096 O O . PRO B 1 468 ? 14.391 25.875 28.719 1 96.38 468 PRO B O 1
ATOM 8099 N N . SER B 1 469 ? 14.812 25.125 30.828 1 96.75 469 SER B N 1
ATOM 8100 C CA . SER B 1 469 ? 15.672 26.25 31.156 1 96.75 469 SER B CA 1
ATOM 8101 C C . SER B 1 469 ? 16.844 26.359 30.188 1 96.75 469 SER B C 1
ATOM 8103 O O . SER B 1 469 ? 17.375 27.453 29.969 1 96.75 469 SER B O 1
ATOM 8105 N N . HIS B 1 470 ? 17.188 25.266 29.656 1 97.12 470 HIS B N 1
ATOM 8106 C CA . HIS B 1 470 ? 18.375 25.25 28.797 1 97.12 470 HIS B CA 1
ATOM 8107 C C . HIS B 1 470 ? 18 25.391 27.328 1 97.12 470 HIS B C 1
ATOM 8109 O O . HIS B 1 470 ? 18.875 25.469 26.469 1 97.12 470 HIS B O 1
ATOM 8115 N N . ALA B 1 471 ? 16.734 25.422 26.984 1 98.25 471 ALA B N 1
ATOM 8116 C CA . ALA B 1 471 ? 16.312 25.344 25.594 1 98.25 471 ALA B CA 1
ATOM 8117 C C . ALA B 1 471 ? 15.742 26.688 25.109 1 98.25 471 ALA B C 1
ATOM 8119 O O . ALA B 1 471 ? 15.352 27.531 25.922 1 98.25 471 ALA B O 1
ATOM 8120 N N . SER B 1 472 ? 15.773 26.938 23.828 1 98.69 472 SER B N 1
ATOM 8121 C CA . SER B 1 472 ? 15.164 28.094 23.156 1 98.69 472 SER B CA 1
ATOM 8122 C C . SER B 1 472 ? 14.227 27.641 22.047 1 98.69 472 SER B C 1
ATOM 8124 O O . SER B 1 472 ? 14.117 26.438 21.75 1 98.69 472 SER B O 1
ATOM 8126 N N . ALA B 1 473 ? 13.453 28.609 21.484 1 98.69 473 ALA B N 1
ATOM 8127 C CA . ALA B 1 473 ? 12.492 28.234 20.438 1 98.69 473 ALA B CA 1
ATOM 8128 C C . ALA B 1 473 ? 12.477 29.266 19.312 1 98.69 473 ALA B C 1
ATOM 8130 O O . ALA B 1 473 ? 12.648 30.469 19.547 1 98.69 473 ALA B O 1
ATOM 8131 N N . LEU B 1 474 ? 12.391 28.797 18.156 1 97.81 474 LEU B N 1
ATOM 8132 C CA . LEU B 1 474 ? 12.195 29.578 16.953 1 97.81 474 LEU B CA 1
ATOM 8133 C C . LEU B 1 474 ? 10.836 29.281 16.312 1 97.81 474 LEU B C 1
ATOM 8135 O O . LEU B 1 474 ? 10.523 28.109 16.047 1 97.81 474 LEU B O 1
ATOM 8139 N N . ILE B 1 475 ? 9.969 30.297 16.141 1 97.75 475 ILE B N 1
ATOM 8140 C CA . ILE B 1 475 ? 8.617 30.125 15.594 1 97.75 475 ILE B CA 1
ATOM 8141 C C . ILE B 1 475 ? 8.516 30.812 14.234 1 97.75 475 ILE B C 1
ATOM 8143 O O . ILE B 1 475 ? 8.883 31.984 14.102 1 97.75 475 ILE B O 1
ATOM 8147 N N . PHE B 1 476 ? 8.094 30.062 13.242 1 95.81 476 PHE B N 1
ATOM 8148 C CA . PHE B 1 476 ? 7.848 30.594 11.906 1 95.81 476 PHE B CA 1
ATOM 8149 C C . PHE B 1 476 ? 6.363 30.531 11.562 1 95.81 476 PHE B C 1
ATOM 8151 O O . PHE B 1 476 ? 5.703 29.531 11.852 1 95.81 476 PHE B O 1
ATOM 8158 N N . ASN B 1 477 ? 5.848 31.578 10.898 1 95.56 477 ASN B N 1
ATOM 8159 C CA . ASN B 1 477 ? 4.508 31.531 10.32 1 95.56 477 ASN B CA 1
ATOM 8160 C C . ASN B 1 477 ? 4.395 32.406 9.086 1 95.56 477 ASN B C 1
ATOM 8162 O O . ASN B 1 477 ? 5.07 33.438 8.992 1 95.56 477 ASN B O 1
ATOM 8166 N N . GLY B 1 478 ? 3.609 31.953 8.195 1 91.38 478 GLY B N 1
ATOM 8167 C CA . GLY B 1 478 ? 3.264 32.781 7.047 1 91.38 478 GLY B CA 1
ATOM 8168 C C . GLY B 1 478 ? 2.076 33.688 7.301 1 91.38 478 GLY B C 1
ATOM 8169 O O . GLY B 1 478 ? 1.12 33.281 7.977 1 91.38 478 GLY B O 1
ATOM 8170 N N . GLY B 1 479 ? 2.141 34.844 6.758 1 91.38 479 GLY B N 1
ATOM 8171 C CA . GLY B 1 479 ? 1.039 35.781 6.883 1 91.38 479 GLY B CA 1
ATOM 8172 C C . GLY B 1 479 ? -0.182 35.375 6.078 1 91.38 479 GLY B C 1
ATOM 8173 O O . GLY B 1 479 ? -1.298 35.812 6.375 1 91.38 479 GLY B O 1
ATOM 8174 N N . LEU B 1 480 ? 0.044 34.594 5.094 1 91.19 480 LEU B N 1
ATOM 8175 C CA . LEU B 1 480 ? -1.043 34.125 4.242 1 91.19 480 LEU B CA 1
ATOM 8176 C C . LEU B 1 480 ? -1.215 32.625 4.371 1 91.19 480 LEU B C 1
ATOM 8178 O O . LEU B 1 480 ? -1.439 31.922 3.371 1 91.19 480 LEU B O 1
ATOM 8182 N N . ASP B 1 481 ? -0.995 32.125 5.504 1 92.81 481 ASP B N 1
ATOM 8183 C CA . ASP B 1 481 ? -1.22 30.703 5.824 1 92.81 481 ASP B CA 1
ATOM 8184 C C . ASP B 1 481 ? -2.703 30.422 6.051 1 92.81 481 ASP B C 1
ATOM 8186 O O . ASP B 1 481 ? -3.305 30.953 6.984 1 92.81 481 ASP B O 1
ATOM 8190 N N . PHE B 1 482 ? -3.227 29.578 5.23 1 93.5 482 PHE B N 1
ATOM 8191 C CA . PHE B 1 482 ? -4.652 29.266 5.312 1 93.5 482 PHE B CA 1
ATOM 8192 C C . PHE B 1 482 ? -4.879 27.938 6.02 1 93.5 482 PHE B C 1
ATOM 8194 O O . PHE B 1 482 ? -6.02 27.5 6.156 1 93.5 482 PHE B O 1
ATOM 8201 N N . ALA B 1 483 ? -3.814 27.328 6.488 1 92.81 483 ALA B N 1
ATOM 8202 C CA . ALA B 1 483 ? -3.947 26.078 7.254 1 92.81 483 ALA B CA 1
ATOM 8203 C C . ALA B 1 483 ? -3.799 26.344 8.75 1 92.81 483 ALA B C 1
ATOM 8205 O O . ALA B 1 483 ? -4.617 25.891 9.547 1 92.81 483 ALA B O 1
ATOM 8206 N N . THR B 1 484 ? -2.742 27.062 9.078 1 95.25 484 THR B N 1
ATOM 8207 C CA . THR B 1 484 ? -2.473 27.5 10.445 1 95.25 484 THR B CA 1
ATOM 8208 C C . THR B 1 484 ? -2.164 29 10.469 1 95.25 484 THR B C 1
ATOM 8210 O O . THR B 1 484 ? -0.998 29.406 10.5 1 95.25 484 THR B O 1
ATOM 8213 N N . PRO B 1 485 ? -3.166 29.766 10.578 1 95.69 485 PRO B N 1
ATOM 8214 C CA . PRO B 1 485 ? -3.02 31.219 10.43 1 95.69 485 PRO B CA 1
ATOM 8215 C C . PRO B 1 485 ? -1.949 31.797 11.352 1 95.69 485 PRO B C 1
ATOM 8217 O O . PRO B 1 485 ? -1.628 31.203 12.383 1 95.69 485 PRO B O 1
ATOM 8220 N N . LEU B 1 486 ? -1.456 32.969 10.945 1 96.25 486 LEU B N 1
ATOM 8221 C CA . LEU B 1 486 ? -0.403 33.688 11.648 1 96.25 486 LEU B CA 1
ATOM 8222 C C . LEU B 1 486 ? -0.74 33.844 13.125 1 96.25 486 LEU B C 1
ATOM 8224 O O . LEU B 1 486 ? 0.145 33.75 13.984 1 96.25 486 LEU B O 1
ATOM 8228 N N . GLU B 1 487 ? -1.981 34 13.484 1 97.06 487 GLU B N 1
ATOM 8229 C CA . GLU B 1 487 ? -2.461 34.219 14.844 1 97.06 487 GLU B CA 1
ATOM 8230 C C . GLU B 1 487 ? -2.188 33.031 15.727 1 97.06 487 GLU B C 1
ATOM 8232 O O . GLU B 1 487 ? -2.041 33.156 16.938 1 97.06 487 GLU B O 1
ATOM 8237 N N . PHE B 1 488 ? -2.117 31.828 15.125 1 97.69 488 PHE B N 1
ATOM 8238 C CA . PHE B 1 488 ? -1.775 30.641 15.891 1 97.69 488 PHE B CA 1
ATOM 8239 C C . PHE B 1 488 ? -0.334 30.703 16.375 1 97.69 488 PHE B C 1
ATOM 8241 O O . PHE B 1 488 ? -0.05 30.375 17.531 1 97.69 488 PHE B O 1
ATOM 8248 N N . GLY B 1 489 ? 0.561 31.172 15.461 1 97.56 489 GLY B N 1
ATOM 8249 C CA . GLY B 1 489 ? 1.944 31.359 15.867 1 97.56 489 GLY B CA 1
ATOM 8250 C C . GLY B 1 489 ? 2.109 32.406 16.953 1 97.56 489 GLY B C 1
ATOM 8251 O O . GLY B 1 489 ? 2.898 32.219 17.875 1 97.56 489 GLY B O 1
ATOM 8252 N N . GLU B 1 490 ? 1.363 33.5 16.859 1 97.44 490 GLU B N 1
ATOM 8253 C CA . GLU B 1 490 ? 1.399 34.531 17.859 1 97.44 490 GLU B CA 1
ATOM 8254 C C . GLU B 1 490 ? 0.925 34.031 19.219 1 97.44 490 GLU B C 1
ATOM 8256 O O . GLU B 1 490 ? 1.473 34.406 20.25 1 97.44 490 GLU B O 1
ATOM 8261 N N . LEU B 1 491 ? -0.106 33.188 19.141 1 97 491 LEU B N 1
ATOM 8262 C CA . LEU B 1 491 ? -0.604 32.625 20.375 1 97 491 LEU B CA 1
ATOM 8263 C C . LEU B 1 491 ? 0.459 31.734 21.031 1 97 491 LEU B C 1
ATOM 8265 O O . LEU B 1 491 ? 0.67 31.812 22.234 1 97 491 LEU B O 1
ATOM 8269 N N . LEU B 1 492 ? 1.122 30.875 20.266 1 97.69 492 LEU B N 1
ATOM 8270 C CA . LEU B 1 492 ? 2.17 30.031 20.828 1 97.69 492 LEU B CA 1
ATOM 8271 C C . LEU B 1 492 ? 3.311 30.875 21.391 1 97.69 492 LEU B C 1
ATOM 8273 O O . LEU B 1 492 ? 3.861 30.562 22.438 1 97.69 492 LEU B O 1
ATOM 8277 N N . TYR B 1 493 ? 3.723 31.922 20.641 1 97.94 493 TYR B N 1
ATOM 8278 C CA . TYR B 1 493 ? 4.754 32.844 21.125 1 97.94 493 TYR B CA 1
ATOM 8279 C C . TYR B 1 493 ? 4.402 33.375 22.516 1 97.94 493 TYR B C 1
ATOM 8281 O O . TYR B 1 493 ? 5.242 33.375 23.406 1 97.94 493 TYR B O 1
ATOM 8289 N N . LYS B 1 494 ? 3.178 33.781 22.656 1 96.12 494 LYS B N 1
ATOM 8290 C CA . LYS B 1 494 ? 2.725 34.344 23.938 1 96.12 494 LYS B CA 1
ATOM 8291 C C . LYS B 1 494 ? 2.805 33.281 25.031 1 96.12 494 LYS B C 1
ATOM 8293 O O . LYS B 1 494 ? 3.188 33.562 26.156 1 96.12 494 LYS B O 1
ATOM 8298 N N . LYS B 1 495 ? 2.451 32.062 24.688 1 95.25 495 LYS B N 1
ATOM 8299 C CA . LYS B 1 495 ? 2.438 30.984 25.672 1 95.25 495 LYS B CA 1
ATOM 8300 C C . LYS B 1 495 ? 3.854 30.641 26.109 1 95.25 495 LYS B C 1
ATOM 8302 O O . LYS B 1 495 ? 4.066 30.203 27.25 1 95.25 495 LYS B O 1
ATOM 8307 N N . LEU B 1 496 ? 4.828 30.781 25.219 1 97.44 496 LEU B N 1
ATOM 8308 C CA . LEU B 1 496 ? 6.188 30.344 25.516 1 97.44 496 LEU B CA 1
ATOM 8309 C C . LEU B 1 496 ? 7.035 31.5 26.016 1 97.44 496 LEU B C 1
ATOM 8311 O O . LEU B 1 496 ? 8.109 31.281 26.594 1 97.44 496 LEU B O 1
ATOM 8315 N N . ASP B 1 497 ? 6.562 32.688 25.719 1 95.88 497 ASP B N 1
ATOM 8316 C CA . ASP B 1 497 ? 7.332 33.906 26.062 1 95.88 497 ASP B CA 1
ATOM 8317 C C . ASP B 1 497 ? 7.656 33.906 27.562 1 95.88 497 ASP B C 1
ATOM 8319 O O . ASP B 1 497 ? 6.809 33.562 28.391 1 95.88 497 ASP B O 1
ATOM 8323 N N . GLY B 1 498 ? 8.938 34.219 27.922 1 95.31 498 GLY B N 1
ATOM 8324 C CA . GLY B 1 498 ? 9.367 34.312 29.297 1 95.31 498 GLY B CA 1
ATOM 8325 C C . GLY B 1 498 ? 9.914 33.031 29.859 1 95.31 498 GLY B C 1
ATOM 8326 O O . GLY B 1 498 ? 10.289 32.938 31.031 1 95.31 498 GLY B O 1
ATOM 8327 N N . SER B 1 499 ? 9.961 32.062 29.078 1 95.88 499 SER B N 1
ATOM 8328 C CA . SER B 1 499 ? 10.5 30.781 29.547 1 95.88 499 SER B CA 1
ATOM 8329 C C . SER B 1 499 ? 11.758 30.406 28.766 1 95.88 499 SER B C 1
ATOM 8331 O O . SER B 1 499 ? 12.047 30.969 27.719 1 95.88 499 SER B O 1
ATOM 8333 N N . GLY B 1 500 ? 12.562 29.547 29.438 1 97.44 500 GLY B N 1
ATOM 8334 C CA . GLY B 1 500 ? 13.766 29.031 28.797 1 97.44 500 GLY B CA 1
ATOM 8335 C C . GLY B 1 500 ? 14.789 30.125 28.5 1 97.44 500 GLY B C 1
ATOM 8336 O O . GLY B 1 500 ? 14.938 31.078 29.266 1 97.44 500 GLY B O 1
ATOM 8337 N N . GLN B 1 501 ? 15.523 29.859 27.344 1 97.94 501 GLN B N 1
ATOM 8338 C CA . GLN B 1 501 ? 16.578 30.781 26.938 1 97.94 501 GLN B CA 1
ATOM 8339 C C . GLN B 1 501 ? 16.047 31.828 25.953 1 97.94 501 GLN B C 1
ATOM 8341 O O . GLN B 1 501 ? 16.828 32.594 25.375 1 97.94 501 GLN B O 1
ATOM 8346 N N . GLY B 1 502 ? 14.711 31.719 25.703 1 97.81 502 GLY B N 1
ATOM 8347 C CA . GLY B 1 502 ? 14.094 32.719 24.859 1 97.81 502 GLY B CA 1
ATOM 8348 C C . GLY B 1 502 ? 13.336 32.125 23.688 1 97.81 502 GLY B C 1
ATOM 8349 O O . GLY B 1 502 ? 13.5 30.953 23.359 1 97.81 502 GLY B O 1
ATOM 8350 N N . VAL B 1 503 ? 12.461 32.938 23.125 1 98.38 503 VAL B N 1
ATOM 8351 C CA . VAL B 1 503 ? 11.664 32.594 21.953 1 98.38 503 VAL B CA 1
ATOM 8352 C C . VAL B 1 503 ? 11.734 33.719 20.922 1 98.38 503 VAL B C 1
ATOM 8354 O O . VAL B 1 503 ? 11.656 34.875 21.266 1 98.38 503 VAL B O 1
ATOM 8357 N N . MET B 1 504 ? 12.008 33.312 19.719 1 97.81 504 MET B N 1
ATOM 8358 C CA . MET B 1 504 ? 11.992 34.25 18.594 1 97.81 504 MET B CA 1
ATOM 8359 C C . MET B 1 504 ? 10.922 33.844 17.578 1 97.81 504 MET B C 1
ATOM 8361 O O . MET B 1 504 ? 10.766 32.688 17.25 1 97.81 504 MET B O 1
ATOM 8365 N N . MET B 1 505 ? 10.125 34.812 17.141 1 97.06 505 MET B N 1
ATOM 8366 C CA . MET B 1 505 ? 9.133 34.562 16.094 1 97.06 505 MET B CA 1
ATOM 8367 C C . MET B 1 505 ? 9.477 35.344 14.828 1 97.06 505 MET B C 1
ATOM 8369 O O . MET B 1 505 ? 9.852 36.5 14.891 1 97.06 505 MET B O 1
ATOM 8373 N N . VAL B 1 506 ? 9.484 34.656 13.75 1 94.75 506 VAL B N 1
ATOM 8374 C CA . VAL B 1 506 ? 9.695 35.219 12.43 1 94.75 506 VAL B CA 1
ATOM 8375 C C . VAL B 1 506 ? 8.438 35.062 11.586 1 94.75 506 VAL B C 1
ATOM 8377 O O . VAL B 1 506 ? 7.973 33.938 11.383 1 94.75 506 VAL B O 1
ATOM 8380 N N . ASN B 1 507 ? 7.906 36.156 11.094 1 92.62 507 ASN B N 1
ATOM 8381 C CA . ASN B 1 507 ? 6.719 36.156 10.25 1 92.62 507 ASN B CA 1
ATOM 8382 C C . ASN B 1 507 ? 7.066 36.438 8.789 1 92.62 507 ASN B C 1
ATOM 8384 O O . ASN B 1 507 ? 7.738 37.406 8.484 1 92.62 507 ASN B O 1
ATOM 8388 N N . PHE B 1 508 ? 6.629 35.594 7.984 1 89.62 508 PHE B N 1
ATOM 8389 C CA . PHE B 1 508 ? 6.746 35.812 6.547 1 89.62 508 PHE B CA 1
ATOM 8390 C C . PHE B 1 508 ? 5.457 36.406 5.984 1 89.62 508 PHE B C 1
ATOM 8392 O O . PHE B 1 508 ? 4.496 35.656 5.734 1 89.62 508 PHE B O 1
ATOM 8399 N N . ASP B 1 509 ? 5.449 37.625 5.648 1 86.44 509 ASP B N 1
ATOM 8400 C CA . ASP B 1 509 ? 4.238 38.375 5.352 1 86.44 509 ASP B CA 1
ATOM 8401 C C . ASP B 1 509 ? 3.422 37.688 4.254 1 86.44 509 ASP B C 1
ATOM 8403 O O . ASP B 1 509 ? 2.189 37.688 4.312 1 86.44 509 ASP B O 1
ATOM 8407 N N . TYR B 1 510 ? 4.098 37.094 3.291 1 84.19 510 TYR B N 1
ATOM 8408 C CA . TYR B 1 510 ? 3.398 36.531 2.154 1 84.19 510 TYR B CA 1
ATOM 8409 C C . TYR B 1 510 ? 3.51 35 2.178 1 84.19 510 TYR B C 1
ATOM 8411 O O . TYR B 1 510 ? 3.182 34.344 1.193 1 84.19 510 TYR B O 1
ATOM 8419 N N . GLY B 1 511 ? 4.047 34.5 3.289 1 84.81 511 GLY B N 1
ATOM 8420 C CA . GLY B 1 511 ? 4.305 33.094 3.389 1 84.81 511 GLY B CA 1
ATOM 8421 C C . GLY B 1 511 ? 3.037 32.25 3.453 1 84.81 511 GLY B C 1
ATOM 8422 O O . GLY B 1 511 ? 2.035 32.688 4.031 1 84.81 511 GLY B O 1
ATOM 8423 N N . VAL B 1 512 ? 3.117 31.016 2.859 1 86.69 512 VAL B N 1
ATOM 8424 C CA . VAL B 1 512 ? 2.039 30.031 2.924 1 86.69 512 VAL B CA 1
ATOM 8425 C C . VAL B 1 512 ? 2.277 29.078 4.09 1 86.69 512 VAL B C 1
ATOM 8427 O O . VAL B 1 512 ? 3.111 29.344 4.961 1 86.69 512 VAL B O 1
ATOM 8430 N N . HIS B 1 513 ? 1.465 28.078 4.18 1 89.94 513 HIS B N 1
ATOM 8431 C CA . HIS B 1 513 ? 1.566 27.078 5.23 1 89.94 513 HIS B CA 1
ATOM 8432 C C . HIS B 1 513 ? 2.924 26.391 5.195 1 89.94 513 HIS B C 1
ATOM 8434 O O . HIS B 1 513 ? 3.271 25.734 4.203 1 89.94 513 HIS B O 1
ATOM 8440 N N . CYS B 1 514 ? 3.68 26.453 6.254 1 86.12 514 CYS B N 1
ATOM 8441 C CA . CYS B 1 514 ? 5.008 25.859 6.398 1 86.12 514 CYS B CA 1
ATOM 8442 C C . CYS B 1 514 ? 5.914 26.281 5.246 1 86.12 514 CYS B C 1
ATOM 8444 O O . CYS B 1 514 ? 6.754 25.5 4.797 1 86.12 514 CYS B O 1
ATOM 8446 N N . GLY B 1 515 ? 5.562 27.031 4.461 1 65.12 515 GLY B N 1
ATOM 8447 C CA . GLY B 1 515 ? 6.23 27.344 3.211 1 65.12 515 GLY B CA 1
ATOM 8448 C C . GLY B 1 515 ? 7.293 28.422 3.359 1 65.12 515 GLY B C 1
ATOM 8449 O O . GLY B 1 515 ? 8.031 28.703 2.416 1 65.12 515 GLY B O 1
ATOM 8450 N N . GLY B 1 516 ? 7.648 28.547 4.531 1 54.53 516 GLY B N 1
ATOM 8451 C CA . GLY B 1 516 ? 8.641 29.609 4.574 1 54.53 516 GLY B CA 1
ATOM 8452 C C . GLY B 1 516 ? 8.375 30.719 3.57 1 54.53 516 GLY B C 1
ATOM 8453 O O . GLY B 1 516 ? 7.238 31.188 3.438 1 54.53 516 GLY B O 1
ATOM 8454 N N . GLU B 1 517 ? 9.555 31.016 2.695 1 48.81 517 GLU B N 1
ATOM 8455 C CA . GLU B 1 517 ? 9.43 31.984 1.598 1 48.81 517 GLU B CA 1
ATOM 8456 C C . GLU B 1 517 ? 8.672 31.375 0.423 1 48.81 517 GLU B C 1
ATOM 8458 O O . GLU B 1 517 ? 9.219 30.562 -0.325 1 48.81 517 GLU B O 1
ATOM 8463 N N . SER B 1 518 ? 7.711 30.266 0.381 1 43.34 518 SER B N 1
ATOM 8464 C CA . SER B 1 518 ? 7.176 30.047 -0.957 1 43.34 518 SER B CA 1
ATOM 8465 C C . SER B 1 518 ? 7.387 31.25 -1.853 1 43.34 518 SER B C 1
ATOM 8467 O O . SER B 1 518 ? 6.422 31.922 -2.236 1 43.34 518 SER B O 1
ATOM 8469 N N . VAL B 1 519 ? 8.141 32.094 -1.523 1 39.97 519 VAL B N 1
ATOM 8470 C CA . VAL B 1 519 ? 8.156 33.094 -2.586 1 39.97 519 VAL B CA 1
ATOM 8471 C C . VAL B 1 519 ? 8.484 32.438 -3.92 1 39.97 519 VAL B C 1
ATOM 8473 O O . VAL B 1 519 ? 9.422 31.625 -4.012 1 39.97 519 VAL B O 1
ATOM 8476 N N . ALA B 1 520 ? 7.527 32.125 -4.648 1 38.47 520 ALA B N 1
ATOM 8477 C CA . ALA B 1 520 ? 7.449 31.5 -5.969 1 38.47 520 ALA B CA 1
ATOM 8478 C C . ALA B 1 520 ? 8.844 31.297 -6.559 1 38.47 520 ALA B C 1
ATOM 8480 O O . ALA B 1 520 ? 9.031 30.422 -7.418 1 38.47 520 ALA B O 1
ATOM 8481 N N . GLY B 1 521 ? 9.719 32.312 -6.484 1 37.41 521 GLY B N 1
ATOM 8482 C CA . GLY B 1 521 ? 10.781 32.312 -7.477 1 37.41 521 GLY B CA 1
ATOM 8483 C C . GLY B 1 521 ? 11.938 31.391 -7.117 1 37.41 521 GLY B C 1
ATOM 8484 O O . GLY B 1 521 ? 11.883 30.188 -7.379 1 37.41 521 GLY B O 1
ATOM 8485 N N . SER B 1 522 ? 13.164 31.844 -6.68 1 39.56 522 SER B N 1
ATOM 8486 C CA . SER B 1 522 ? 14.414 31.094 -6.766 1 39.56 522 SER B CA 1
ATOM 8487 C C . SER B 1 522 ? 14.57 30.125 -5.598 1 39.56 522 SER B C 1
ATOM 8489 O O . SER B 1 522 ? 14.531 30.547 -4.438 1 39.56 522 SER B O 1
ATOM 8491 N N . TRP B 1 523 ? 14.086 28.875 -5.562 1 43.28 523 TRP B N 1
ATOM 8492 C CA . TRP B 1 523 ? 14.258 27.656 -4.77 1 43.28 523 TRP B CA 1
ATOM 8493 C C . TRP B 1 523 ? 15.617 27.656 -4.07 1 43.28 523 TRP B C 1
ATOM 8495 O O . TRP B 1 523 ? 15.922 26.75 -3.297 1 43.28 523 TRP B O 1
ATOM 8505 N N . ASP B 1 524 ? 16.641 28.219 -4.379 1 48.41 524 ASP B N 1
ATOM 8506 C CA . ASP B 1 524 ? 17.969 27.766 -4.031 1 48.41 524 ASP B CA 1
ATOM 8507 C C . ASP B 1 524 ? 18.188 27.766 -2.518 1 48.41 524 ASP B C 1
ATOM 8509 O O . ASP B 1 524 ? 18.906 26.922 -1.979 1 48.41 524 ASP B O 1
ATOM 8513 N N . SER B 1 525 ? 17.594 28.938 -1.811 1 55.47 525 SER B N 1
ATOM 8514 C CA . SER B 1 525 ? 17.875 28.891 -0.38 1 55.47 525 SER B CA 1
ATOM 8515 C C . SER B 1 525 ? 16.781 29.594 0.418 1 55.47 525 SER B C 1
ATOM 8517 O O . SER B 1 525 ? 16.875 30.797 0.688 1 55.47 525 SER B O 1
ATOM 8519 N N . PRO B 1 526 ? 15.688 28.734 1.034 1 73.38 526 PRO B N 1
ATOM 8520 C CA . PRO B 1 526 ? 14.648 29.438 1.787 1 73.38 526 PRO B CA 1
ATOM 8521 C C . PRO B 1 526 ? 15.18 30.094 3.057 1 73.38 526 PRO B C 1
ATOM 8523 O O . PRO B 1 526 ? 16.062 29.547 3.725 1 73.38 526 PRO B O 1
ATOM 8526 N N . CYS B 1 527 ? 14.961 31.484 3.158 1 84.75 527 CYS B N 1
ATOM 8527 C CA . CYS B 1 527 ? 15.305 32.219 4.371 1 84.75 527 CYS B CA 1
ATOM 8528 C C . CYS B 1 527 ? 14.93 31.422 5.613 1 84.75 527 CYS B C 1
ATOM 8530 O O . CYS B 1 527 ? 15.688 31.391 6.582 1 84.75 527 CYS B O 1
ATOM 8532 N N . ARG B 1 528 ? 13.82 30.797 5.582 1 89.75 528 ARG B N 1
ATOM 8533 C CA . ARG B 1 528 ? 13.359 29.969 6.699 1 89.75 528 ARG B CA 1
ATOM 8534 C C . ARG B 1 528 ? 14.375 28.891 7.051 1 89.75 528 ARG B C 1
ATOM 8536 O O . ARG B 1 528 ? 14.711 28.703 8.219 1 89.75 528 ARG B O 1
ATOM 8543 N N . ASP B 1 529 ? 14.938 28.172 6.055 1 89.31 529 ASP B N 1
ATOM 8544 C CA . ASP B 1 529 ? 15.898 27.094 6.273 1 89.31 529 ASP B CA 1
ATOM 8545 C C . ASP B 1 529 ? 17.25 27.656 6.746 1 89.31 529 ASP B C 1
ATOM 8547 O O . ASP B 1 529 ? 17.922 27.031 7.566 1 89.31 529 ASP B O 1
ATOM 8551 N N . TYR B 1 530 ? 17.594 28.797 6.172 1 89.25 530 TYR B N 1
ATOM 8552 C CA . TYR B 1 530 ? 18.812 29.453 6.633 1 89.25 530 TYR B CA 1
ATOM 8553 C C . TYR B 1 530 ? 18.719 29.797 8.117 1 89.25 530 TYR B C 1
ATOM 8555 O O . TYR B 1 530 ? 19.656 29.562 8.875 1 89.25 530 TYR B O 1
ATOM 8563 N N . LEU B 1 531 ? 17.578 30.359 8.523 1 93.31 531 LEU B N 1
ATOM 8564 C CA . LEU B 1 531 ? 17.391 30.734 9.922 1 93.31 531 LEU B CA 1
ATOM 8565 C C . LEU B 1 531 ? 17.391 29.516 10.828 1 93.31 531 LEU B C 1
ATOM 8567 O O . LEU B 1 531 ? 17.953 29.547 11.922 1 93.31 531 LEU B O 1
ATOM 8571 N N . THR B 1 532 ? 16.75 28.453 10.398 1 94.81 532 THR B N 1
ATOM 8572 C CA . THR B 1 532 ? 16.75 27.203 11.156 1 94.81 532 THR B CA 1
ATOM 8573 C C . THR B 1 532 ? 18.172 26.688 11.312 1 94.81 532 THR B C 1
ATOM 8575 O O . THR B 1 532 ? 18.578 26.281 12.414 1 94.81 532 THR B O 1
ATOM 8578 N N . ALA B 1 533 ? 18.922 26.656 10.195 1 94.38 533 ALA B N 1
ATOM 8579 C CA . ALA B 1 533 ? 20.312 26.203 10.234 1 94.38 533 ALA B CA 1
ATOM 8580 C C . ALA B 1 533 ? 21.141 27.062 11.18 1 94.38 533 ALA B C 1
ATOM 8582 O O . ALA B 1 533 ? 21.938 26.531 11.961 1 94.38 533 ALA B O 1
ATOM 8583 N N . ALA B 1 534 ? 20.969 28.375 11.094 1 95.31 534 ALA B N 1
ATOM 8584 C CA . ALA B 1 534 ? 21.688 29.281 11.977 1 95.31 534 ALA B CA 1
ATOM 8585 C C . ALA B 1 534 ? 21.359 29 13.438 1 95.31 534 ALA B C 1
ATOM 8587 O O . ALA B 1 534 ? 22.25 29.016 14.297 1 95.31 534 ALA B O 1
ATOM 8588 N N . PHE B 1 535 ? 20.125 28.812 13.766 1 97.38 535 PHE B N 1
ATOM 8589 C CA . PHE B 1 535 ? 19.641 28.5 15.102 1 97.38 535 PHE B CA 1
ATOM 8590 C C . PHE B 1 535 ? 20.359 27.281 15.664 1 97.38 535 PHE B C 1
ATOM 8592 O O . PHE B 1 535 ? 20.828 27.297 16.797 1 97.38 535 PHE B O 1
ATOM 8599 N N . VAL B 1 536 ? 20.484 26.203 14.828 1 97.12 536 VAL B N 1
ATOM 8600 C CA . VAL B 1 536 ? 21.125 24.953 15.234 1 97.12 536 VAL B CA 1
ATOM 8601 C C . VAL B 1 536 ? 22.625 25.172 15.359 1 97.12 536 VAL B C 1
ATOM 8603 O O . VAL B 1 536 ? 23.234 24.734 16.344 1 97.12 536 VAL B O 1
ATOM 8606 N N . LEU B 1 537 ? 23.234 25.844 14.422 1 94.69 537 LEU B N 1
ATOM 8607 C CA . LEU B 1 537 ? 24.688 26.047 14.398 1 94.69 537 LEU B CA 1
ATOM 8608 C C . LEU B 1 537 ? 25.141 26.891 15.586 1 94.69 537 LEU B C 1
ATOM 8610 O O . LEU B 1 537 ? 26.25 26.703 16.094 1 94.69 537 LEU B O 1
ATOM 8614 N N . HIS B 1 538 ? 24.281 27.703 16.031 1 95.31 538 HIS B N 1
ATOM 8615 C CA . HIS B 1 538 ? 24.656 28.594 17.125 1 95.31 538 HIS B CA 1
ATOM 8616 C C . HIS B 1 538 ? 24.109 28.094 18.453 1 95.31 538 HIS B C 1
ATOM 8618 O O . HIS B 1 538 ? 23.781 28.891 19.328 1 95.31 538 HIS B O 1
ATOM 8624 N N . ASP B 1 539 ? 23.875 26.875 18.578 1 95.62 539 ASP B N 1
ATOM 8625 C CA . ASP B 1 539 ? 23.516 26.203 19.828 1 95.62 539 ASP B CA 1
ATOM 8626 C C . ASP B 1 539 ? 22.234 26.766 20.422 1 95.62 539 ASP B C 1
ATOM 8628 O O . ASP B 1 539 ? 22.141 27 21.625 1 95.62 539 ASP B O 1
ATOM 8632 N N . GLY B 1 540 ? 21.328 27.172 19.531 1 96.75 540 GLY B N 1
ATOM 8633 C CA . GLY B 1 540 ? 20.047 27.703 19.984 1 96.75 540 GLY B CA 1
ATOM 8634 C C . GLY B 1 540 ? 20.109 29.172 20.375 1 96.75 540 GLY B C 1
ATOM 8635 O O . GLY B 1 540 ? 19.156 29.719 20.938 1 96.75 540 GLY B O 1
ATOM 8636 N N . GLY B 1 541 ? 21.203 29.781 20.094 1 97.19 541 GLY B N 1
ATOM 8637 C CA . GLY B 1 541 ? 21.359 31.188 20.438 1 97.19 541 GLY B CA 1
ATOM 8638 C C . GLY B 1 541 ? 20.594 32.125 19.531 1 97.19 541 GLY B C 1
ATOM 8639 O O . GLY B 1 541 ? 21.031 32.438 18.422 1 97.19 541 GLY B O 1
ATOM 8640 N N . LEU B 1 542 ? 19.562 32.719 20.016 1 97.69 542 LEU B N 1
ATOM 8641 C CA . LEU B 1 542 ? 18.656 33.531 19.219 1 97.69 542 LEU B CA 1
ATOM 8642 C C . LEU B 1 542 ? 19.297 34.875 18.844 1 97.69 542 LEU B C 1
ATOM 8644 O O . LEU B 1 542 ? 19.031 35.438 17.781 1 97.69 542 LEU B O 1
ATOM 8648 N N . ASP B 1 543 ? 20.203 35.344 19.672 1 95.69 543 ASP B N 1
ATOM 8649 C CA . ASP B 1 543 ? 20.859 36.625 19.453 1 95.69 543 ASP B CA 1
ATOM 8650 C C . ASP B 1 543 ? 21.906 36.531 18.344 1 95.69 543 ASP B C 1
ATOM 8652 O O . ASP B 1 543 ? 22.359 37.562 17.812 1 95.69 543 ASP B O 1
ATOM 8656 N N . LYS B 1 544 ? 22.219 35.375 17.953 1 96.06 544 LYS B N 1
ATOM 8657 C CA . LYS B 1 544 ? 23.266 35.188 16.969 1 96.06 544 LYS B CA 1
ATOM 8658 C C . LYS B 1 544 ? 22.672 34.938 15.578 1 96.06 544 LYS B C 1
ATOM 8660 O O . LYS B 1 544 ? 23.406 34.812 14.594 1 96.06 544 LYS B O 1
ATOM 8665 N N . ILE B 1 545 ? 21.375 34.875 15.453 1 95.56 545 ILE B N 1
ATOM 8666 C CA . ILE B 1 545 ? 20.734 34.625 14.18 1 95.56 545 ILE B CA 1
ATOM 8667 C C . ILE B 1 545 ? 20.688 35.906 13.352 1 95.56 545 ILE B C 1
ATOM 8669 O O . ILE B 1 545 ? 20.125 36.906 13.789 1 95.56 545 ILE B O 1
ATOM 8673 N N . ASP B 1 546 ? 21.266 35.844 12.172 1 92.88 546 ASP B N 1
ATOM 8674 C CA . ASP B 1 546 ? 21.188 36.938 11.211 1 92.88 546 ASP B CA 1
ATOM 8675 C C . ASP B 1 546 ? 19.891 36.844 10.398 1 92.88 546 ASP B C 1
ATOM 8677 O O . ASP B 1 546 ? 19.734 35.969 9.555 1 92.88 546 ASP B O 1
ATOM 8681 N N . THR B 1 547 ? 19.016 37.812 10.586 1 90.56 547 THR B N 1
ATOM 8682 C CA . THR B 1 547 ? 17.719 37.75 9.93 1 90.56 547 THR B CA 1
ATOM 8683 C C . THR B 1 547 ? 17.719 38.625 8.664 1 90.56 547 THR B C 1
ATOM 8685 O O . THR B 1 547 ? 16.656 38.969 8.148 1 90.56 547 THR B O 1
ATOM 8688 N N . SER B 1 548 ? 18.859 39 8.109 1 89.12 548 SER B N 1
ATOM 8689 C CA . SER B 1 548 ? 18.953 39.906 6.969 1 89.12 548 SER B CA 1
ATOM 8690 C C . SER B 1 548 ? 18.328 39.312 5.719 1 89.12 548 SER B C 1
ATOM 8692 O O . SER B 1 548 ? 17.938 40.031 4.805 1 89.12 548 SER B O 1
ATOM 8694 N N . CYS B 1 549 ? 18.25 38 5.707 1 86.25 549 CYS B N 1
ATOM 8695 C CA . CYS B 1 549 ? 17.641 37.344 4.559 1 86.25 549 CYS B CA 1
ATOM 8696 C C . CYS B 1 549 ? 16.188 37.75 4.402 1 86.25 549 CYS B C 1
ATOM 8698 O O . CYS B 1 549 ? 15.633 37.688 3.305 1 86.25 549 CYS B O 1
ATOM 8700 N N . MET B 1 550 ? 15.57 38.219 5.457 1 86 550 MET B N 1
ATOM 8701 C CA . MET B 1 550 ? 14.172 38.625 5.449 1 86 550 MET B CA 1
ATOM 8702 C C . MET B 1 550 ? 13.992 39.906 4.625 1 86 550 MET B C 1
ATOM 8704 O O . MET B 1 550 ? 12.93 40.125 4.055 1 86 550 MET B O 1
ATOM 8708 N N . GLU B 1 551 ? 15.016 40.656 4.504 1 81.5 551 GLU B N 1
ATOM 8709 C CA . GLU B 1 551 ? 14.953 41.938 3.783 1 81.5 551 GLU B CA 1
ATOM 8710 C C . GLU B 1 551 ? 14.906 41.688 2.275 1 81.5 551 GLU B C 1
ATOM 8712 O O . GLU B 1 551 ? 14.422 42.562 1.528 1 81.5 551 GLU B O 1
ATOM 8717 N N . ASN B 1 552 ? 15.406 40.594 1.82 1 74.19 552 ASN B N 1
ATOM 8718 C CA . ASN B 1 552 ? 15.516 40.344 0.391 1 74.19 552 ASN B CA 1
ATOM 8719 C C . ASN B 1 552 ? 14.398 39.406 -0.096 1 74.19 552 ASN B C 1
ATOM 8721 O O . ASN B 1 552 ? 14.469 38.875 -1.201 1 74.19 552 ASN B O 1
ATOM 8725 N N . LEU B 1 553 ? 13.414 39.25 0.753 1 77.81 553 LEU B N 1
ATOM 8726 C CA . LEU B 1 553 ? 12.32 38.406 0.325 1 77.81 553 LEU B CA 1
ATOM 8727 C C . LEU B 1 553 ? 11.508 39.062 -0.786 1 77.81 553 LEU B C 1
ATOM 8729 O O . LEU B 1 553 ? 11.258 40.25 -0.744 1 77.81 553 LEU B O 1
ATOM 8733 N N . PRO B 1 554 ? 11.273 38.219 -1.872 1 67.06 554 PRO B N 1
ATOM 8734 C CA . PRO B 1 554 ? 10.516 38.844 -2.977 1 67.06 554 PRO B CA 1
ATOM 8735 C C . PRO B 1 554 ? 9.094 39.219 -2.578 1 67.06 554 PRO B C 1
ATOM 8737 O O . PRO B 1 554 ? 8.484 38.562 -1.731 1 67.06 554 PRO B O 1
ATOM 8740 N N . ASN B 1 555 ? 8.719 40.375 -3.182 1 60.81 555 ASN B N 1
ATOM 8741 C CA . ASN B 1 555 ? 7.305 40.719 -3.039 1 60.81 555 ASN B CA 1
ATOM 8742 C C . ASN B 1 555 ? 6.422 39.812 -3.891 1 60.81 555 ASN B C 1
ATOM 8744 O O . ASN B 1 555 ? 6.836 39.344 -4.957 1 60.81 555 ASN B O 1
ATOM 8748 N N . THR B 1 556 ? 5.312 39.25 -3.234 1 66.5 556 THR B N 1
ATOM 8749 C CA . THR B 1 556 ? 4.348 38.469 -3.994 1 66.5 556 THR B CA 1
ATOM 8750 C C . THR B 1 556 ? 3.488 39.375 -4.871 1 66.5 556 THR B C 1
ATOM 8752 O O . THR B 1 556 ? 3.127 40.469 -4.465 1 66.5 556 THR B O 1
ATOM 8755 N N . THR B 1 557 ? 3.602 39.062 -6.203 1 70.44 557 THR B N 1
ATOM 8756 C CA . THR B 1 557 ? 2.672 39.75 -7.09 1 70.44 557 THR B CA 1
ATOM 8757 C C . THR B 1 557 ? 1.4 38.938 -7.281 1 70.44 557 THR B C 1
ATOM 8759 O O . THR B 1 557 ? 1.435 37.688 -7.223 1 70.44 557 THR B O 1
ATOM 8762 N N . PHE B 1 558 ? 0.26 39.625 -7.258 1 76.88 558 PHE B N 1
ATOM 8763 C CA . PHE B 1 558 ? -1.036 38.969 -7.328 1 76.88 558 PHE B CA 1
ATOM 8764 C C . PHE B 1 558 ? -1.632 39.094 -8.727 1 76.88 558 PHE B C 1
ATOM 8766 O O . PHE B 1 558 ? -2.844 38.969 -8.906 1 76.88 558 PHE B O 1
ATOM 8773 N N . GLY B 1 559 ? -0.645 39.469 -9.711 1 64.25 559 GLY B N 1
ATOM 8774 C CA . GLY B 1 559 ? -1.073 39.406 -11.102 1 64.25 559 GLY B CA 1
ATOM 8775 C C . GLY B 1 559 ? -1.16 37.969 -11.633 1 64.25 559 GLY B C 1
ATOM 8776 O O . GLY B 1 559 ? -0.587 37.062 -11.047 1 64.25 559 GLY B O 1
ATOM 8777 N N . LEU B 1 560 ? -2.145 37.688 -12.562 1 55.69 560 LEU B N 1
ATOM 8778 C CA . LEU B 1 560 ? -2.246 36.375 -13.172 1 55.69 560 LEU B CA 1
ATOM 8779 C C . LEU B 1 560 ? -0.925 35.969 -13.82 1 55.69 560 LEU B C 1
ATOM 8781 O O . LEU B 1 560 ? -0.298 36.781 -14.508 1 55.69 560 LEU B O 1
ATOM 8785 N N . ILE B 1 561 ? -0.196 35.062 -13.219 1 49.06 561 ILE B N 1
ATOM 8786 C CA . ILE B 1 561 ? 1.046 34.562 -13.789 1 49.06 561 ILE B CA 1
ATOM 8787 C C . ILE B 1 561 ? 0.787 34.031 -15.195 1 49.06 561 ILE B C 1
ATOM 8789 O O . ILE B 1 561 ? -0.136 33.25 -15.414 1 49.06 561 ILE B O 1
ATOM 8793 N N . SER B 1 562 ? 1.259 34.75 -16.234 1 43.44 562 SER B N 1
ATOM 8794 C CA . SER B 1 562 ? 1.17 34.281 -17.609 1 43.44 562 SER B CA 1
ATOM 8795 C C . SER B 1 562 ? 1.664 32.844 -17.75 1 43.44 562 SER B C 1
ATOM 8797 O O . SER B 1 562 ? 2.479 32.375 -16.953 1 43.44 562 SER B O 1
ATOM 8799 N N . GLU B 1 563 ? 0.956 32.094 -18.547 1 41.62 563 GLU B N 1
ATOM 8800 C CA . GLU B 1 563 ? 1.188 30.688 -18.891 1 41.62 563 GLU B CA 1
ATOM 8801 C C . GLU B 1 563 ? 2.68 30.375 -19 1 41.62 563 GLU B C 1
ATOM 8803 O O . GLU B 1 563 ? 3.098 29.234 -18.891 1 41.62 563 GLU B O 1
ATOM 8808 N N . ASP B 1 564 ? 3.436 31.219 -19.609 1 36.72 564 ASP B N 1
ATOM 8809 C CA . ASP B 1 564 ? 4.812 30.859 -19.922 1 36.72 564 ASP B CA 1
ATOM 8810 C C . ASP B 1 564 ? 5.594 30.531 -18.641 1 36.72 564 ASP B C 1
ATOM 8812 O O . ASP B 1 564 ? 6.746 30.094 -18.719 1 36.72 564 ASP B O 1
ATOM 8816 N N . GLU B 1 565 ? 5.5 31.266 -17.672 1 37.06 565 GLU B N 1
ATOM 8817 C CA . GLU B 1 565 ? 6.246 30.906 -16.469 1 37.06 565 GLU B CA 1
ATOM 8818 C C . GLU B 1 565 ? 5.711 29.609 -15.852 1 37.06 565 GLU B C 1
ATOM 8820 O O . GLU B 1 565 ? 4.547 29.547 -15.453 1 37.06 565 GLU B O 1
ATOM 8825 N N . GLY B 1 566 ? 6.176 28.453 -16.453 1 32.38 566 GLY B N 1
ATOM 8826 C CA . GLY B 1 566 ? 5.879 27.031 -16.344 1 32.38 566 GLY B CA 1
ATOM 8827 C C . GLY B 1 566 ? 5.477 26.609 -14.945 1 32.38 566 GLY B C 1
ATOM 8828 O O . GLY B 1 566 ? 5.969 27.172 -13.961 1 32.38 566 GLY B O 1
ATOM 8829 N N . SER B 1 567 ? 4.242 26.062 -14.891 1 34.28 567 SER B N 1
ATOM 8830 C CA . SER B 1 567 ? 3.49 25.25 -13.945 1 34.28 567 SER B CA 1
ATOM 8831 C C . SER B 1 567 ? 4.406 24.297 -13.18 1 34.28 567 SER B C 1
ATOM 8833 O O . SER B 1 567 ? 4.562 23.141 -13.57 1 34.28 567 SER B O 1
ATOM 8835 N N . GLN B 1 568 ? 5.547 24.75 -12.891 1 28.94 568 GLN B N 1
ATOM 8836 C CA . GLN B 1 568 ? 6.055 23.719 -11.977 1 28.94 568 GLN B CA 1
ATOM 8837 C C . GLN B 1 568 ? 5.133 23.547 -10.773 1 28.94 568 GLN B C 1
ATOM 8839 O O . GLN B 1 568 ? 5.117 24.391 -9.867 1 28.94 568 GLN B O 1
ATOM 8844 N N . VAL B 1 569 ? 3.975 23.109 -11.062 1 29.03 569 VAL B N 1
ATOM 8845 C CA . VAL B 1 569 ? 3.07 22.625 -10.016 1 29.03 569 VAL B CA 1
ATOM 8846 C C . VAL B 1 569 ? 3.818 21.688 -9.078 1 29.03 569 VAL B C 1
ATOM 8848 O O . VAL B 1 569 ? 4.215 20.594 -9.469 1 29.03 569 VAL B O 1
ATOM 8851 N N . TYR B 1 570 ? 4.582 22.188 -8.273 1 27.7 570 TYR B N 1
ATOM 8852 C CA . TYR B 1 570 ? 4.902 21.297 -7.156 1 27.7 570 TYR B CA 1
ATOM 8853 C C . TYR B 1 570 ? 3.635 20.859 -6.43 1 27.7 570 TYR B C 1
ATOM 8855 O O . TYR B 1 570 ? 2.867 21.688 -5.941 1 27.7 570 TYR B O 1
ATOM 8863 N N . SER B 1 571 ? 2.908 19.984 -7.066 1 26.91 571 SER B N 1
ATOM 8864 C CA . SER B 1 571 ? 1.789 19.406 -6.332 1 26.91 571 SER B CA 1
ATOM 8865 C C . SER B 1 571 ? 2.205 18.984 -4.926 1 26.91 571 SER B C 1
ATOM 8867 O O . SER B 1 571 ? 3.057 18.109 -4.762 1 26.91 571 SER B O 1
ATOM 8869 N N . PHE B 1 572 ? 2.402 19.922 -4.086 1 26.47 572 PHE B N 1
ATOM 8870 C CA . PHE B 1 572 ? 2.326 19.422 -2.717 1 26.47 572 PHE B CA 1
ATOM 8871 C C . PHE B 1 572 ? 1.037 18.625 -2.498 1 26.47 572 PHE B C 1
ATOM 8873 O O . PHE B 1 572 ? -0.052 19.125 -2.801 1 26.47 572 PHE B O 1
ATOM 8880 N N . ASP B 1 573 ? 0.964 17.438 -2.855 1 26.83 573 ASP B N 1
ATOM 8881 C CA . ASP B 1 573 ? -0.142 16.578 -2.451 1 26.83 573 ASP B CA 1
ATOM 8882 C C . ASP B 1 573 ? -0.678 16.984 -1.079 1 26.83 573 ASP B C 1
ATOM 8884 O O . ASP B 1 573 ? 0.028 16.875 -0.074 1 26.83 573 ASP B O 1
ATOM 8888 N N . ASP B 1 574 ? -1.375 18.125 -1.051 1 26.53 574 ASP B N 1
ATOM 8889 C CA . ASP B 1 574 ? -2.145 18.703 0.044 1 26.53 574 ASP B CA 1
ATOM 8890 C C . ASP B 1 574 ? -2.953 17.641 0.775 1 26.53 574 ASP B C 1
ATOM 8892 O O . ASP B 1 574 ? -3.715 16.891 0.154 1 26.53 574 ASP B O 1
ATOM 8896 N N . GLY B 1 575 ? -2.467 16.969 1.698 1 26.44 575 GLY B N 1
ATOM 8897 C CA . GLY B 1 575 ? -3.188 16.297 2.77 1 26.44 575 GLY B CA 1
ATOM 8898 C C . GLY B 1 575 ? -4.492 16.984 3.129 1 26.44 575 GLY B C 1
ATOM 8899 O O . GLY B 1 575 ? -4.613 18.203 3.004 1 26.44 575 GLY B O 1
ATOM 8900 N N . SER B 1 576 ? -5.656 16.359 2.812 1 25.88 576 SER B N 1
ATOM 8901 C CA . SER B 1 576 ? -6.984 16.75 3.268 1 25.88 576 SER B CA 1
ATOM 8902 C C . SER B 1 576 ? -6.918 17.438 4.629 1 25.88 576 SER B C 1
ATOM 8904 O O . SER B 1 576 ? -6.293 16.938 5.559 1 25.88 576 SER B O 1
ATOM 8906 N N . PHE B 1 577 ? -6.941 18.828 4.734 1 23.69 577 PHE B N 1
ATOM 8907 C CA . PHE B 1 577 ? -7.27 19.547 5.965 1 23.69 577 PHE B CA 1
ATOM 8908 C C . PHE B 1 577 ? -8.602 19.062 6.531 1 23.69 577 PHE B C 1
ATOM 8910 O O . PHE B 1 577 ? -9.516 18.719 5.781 1 23.69 577 PHE B O 1
#

Organism: Pythium oligandrum (NCBI:txid41045)

Foldseek 3Di:
DPPDPDPPPPPPPPPPPPPPPPPPPPPFWDKADFDWDAQLDPPPDDPVVPPDRQTKTKIWTWACLDDPPQDDDPDTWTWIKIKGAFPCADPDAFAEEEEEEEAQVFFFCSVCVVVVVQLCVLLVRHHMYMYTGFQCADRTPPQDLVVLCACHPPHPLNNDGDLVSQLSSLVSSCVVSVLRLSSLELLVRLVVVVSCCVNPPVRHQYEYEYFHRGQVSVLSNQVVLDPSYAEYEYFQHQDQDDVPDPDHRFPLLLLQVLQQLQLLVQLLLVVFPQQLDDDPDSVCSFVVLLVLLVVLQVQCPPQLLSVLCCVLAVDGNLLSLQAQLLVQCQDLQRNLVNSVLSSLSVVVPPVSSVVSNVSSCVRRVCVVVPVCPVPDDPPPSPSGRPVSSLQHSLAQRADVVHDAPVVSVVSSSSGSHHHDCPVVLLSSCLQAVDPDPRCVVCVVVHDPPRDHRYDHDDPSSVDQGAGRQSHEYEYEYECNESSRHPVSSVVVQVSHAPHHPGYDYDYHDHAYRSGQLVLVDDPNHRLSSSQVSQCSVVSNDPVRGDSCVSVVRDDDHSHDPPPPVDCPVPPPVPDDD/DPPDPDPPPPPPPPPPPPPPPPPPPPPFWDKADFDWDAQPDPPVDDPVPPPDRQTKTKIWTWACLDDPPQDDDPDTWTWIKIKGAFPAADPDAFAEEEEEEEAQVFFFCNVCVVVVVQLCVLLVRHHMYMYTGFQCAARTPPQDLVVLCACHPPHPVNNDGDLVSQLSSLVSSCVVSVLRLSSLELLVRLVVVVSCCVNPPVRHQYEYEYAHNGQVSVLSNQVVLDVSYAEYEYFQDQAQDDVPDPDHRFPLLLLQQLQQLQLLVQLLLVVFPQQLDDDPDSVCSFVVLLVLLVVLQVQCPPQLLSVLCCVLAVDGNLLSLQAQLLVQCQDLQRNLVNSVLSSLSVVVPPVSSVVSNVSSCCRRVCVVVPVCPVPDDDNPSPSGRPVSSLQHSLAQRADVVHDAPVVSVCSSSSGSHDHDCVVVLLSSCLQAVDPDPNCVVCVVVHDPPRDHRYDHDDPSSVDQGAGRQSHEYEYEYECNESSRHPVSSVVVQVSHAPHHPYYDYDYHDHAHRSRQLVVVDDPNHRLSSSQVSQCSVVSNDPVRGDSCVSVPRDDDHSHDDPPVVDCPVPPPVPDDD

InterPro domains:
  IPR000073 Alpha/beta hydrolase fold-1 [PF00561] (97-242)
  IPR029058 Alpha/Beta hydrolase fold [G3DSA:3.40.50.1820] (66-513)
  IPR029058 Alpha/Beta hydrolase fold [SSF53474] (89-514)
  IPR051601 Serine protease/Carboxylesterase S33 [PTHR43248] (53-365)

Radius of gyration: 34.68 Å; Cα contacts (8 Å, |Δi|>4): 2221; chains: 2; bounding box: 69×134×141 Å

Secondary structure (DSSP, 8-state):
---------------------------PPPEEEEEEE--SS-----GGG--S---EEEEEEEEESS-TTT-----EEEEEEEEE--SS--SSSPPEEEEEE--TTTB-SHHHHHHHHHHHHHHTT-EEEEEEPPTTBTTBT---BTTTTBTSTT-TTTTS--HHHHHHHHHHHHHHHTT-GGGGSHHHHHHHHHHHHHHH-TTSEEEEEEETHHHHHHHHHHTT--TTEEEEEEES------TT-SS--SGGGHHHHTHHHHHHHHHHHHH-TT-----S-GGGHHHHHHHHHHHHHH-TTT-HHHHHHHHHHSS-HHHHHHHHHHHHHTSHHHHHHHHHHHHHHHH--HHHHHHHHHHHHHHHTSSSS--------TT-S-SB-HHHHHHHHHHHSS-SSPPPHHHHHHHHHTSSS----HHHHHHHHHHH---SHHHHTTGGGSPTTPPP------GGGTSPP---TT-EEEEEEETT-SSS-HHHHHHHHHHHTTSTT-EEEEEETT-BTTBTT--SS-TT--HHHHHHHHHHHTTT-GGG---GGGGGPPPPP-S---TTS------------/---------------------------PPPEEEEEEE--SS-----GGG--S---EEEEEEEEESS-TTT-----EEEEEEEEE--SS--SSSPPEEEEEE--TTTB-SHHHHHHHHHHHHHHTT-EEEEEEPPTTBTTBT---BTTTTBTSTT-TTTTS--HHHHHHHHHHHHHHHTT-GGGGSHHHHHHHHHHHHHHH-TTSEEEEEEETHHHHHHHHHHTT--TTEEEEEEES------TT-SS--SGGGHHHHTHHHHHHHHHHHHH-TT-----S-GGGHHHHHHHHHHHHHHTTTT-HHHHHHHHHHSS-HHHHHHHHHHHHHTSHHHHHHHHHHHHHHHH--HHHHHHHHHHHHHHHTSSSS-------STT-S-SB-HHHHHHHHHHHSS-SSPPPHHHHHHHHHTSSS----HHHHHHHHHHH---SHHHHTTGGGSPTTPPP------GGGTSPP---TT-EEEEEEETT-SSS-HHHHHHHHHHHTTSTT-EEEEEETT--TT-SS--SS-TT--HHHHHHHHHHHTTT-GGG---GGGGGPPPPP-S---TTS------------

Sequence (1154 aa):
MLSLPRLLGVSAFVAAALTTTASASSQALRVNGWYPCGYSSEVQFDADTYEEITVFECAELEVPLCYEGICESDDKINFFVKRLEATNPPKDGPRKALILAQGGPGYASPAMESTMQSLIQYLNGTVDFYTFDHRGTGRSEFLMCDAAQALTGGSPNGTTLSLNEISACLKDINFQYDSHAEAFSVASAAHDIESLINTVLPEHEVYFAGYSYGTYLAQRILQLQLPQIAGYVFDGVDVLSSKGDELESSNSNWNEAIKASSRRLLEHCFDDEDCAITFNSRDTVLEEVLDLYDQLDSNISTNACAKLLNQYSQLDPSVALRVWLGGLVADFNSRNQALGMIATVQRCNKDDQLDLESGLHEAFTNMGGYTSYTASSLDVLSDSSEVLYNVVVFSERWAQPAPLKKLRDQFFFDGPFSMDDENLTYQYCMFTGSDEEACKEIKDNLPANTETFHYKRDENVTKPLKLPSHASALIFNGGLDFATPLEFGELLYKKLDGSGQGVMMVNFDYGVHCGGESVAGSWDSPCRDYLTAAFVLHDGGLDKIDTSCMENLPNTTFGLISEDEGSQVYSFDDGSFMLSLPRLLGVSAFVAAALTTTASASSQALRVNGWYPCGYSSEVQFDADTYEEITVFECAELEVPLCYEGICESDDKINFFVKRLEATNPPKDGPRKALILAQGGPGYASPAMESTMQSLIQYLNGTVDFYTFDHRGTGRSEFLMCDAAQALTGGSPNGTTLSLNEISACLKDINFQYDSHAEAFSVASAAHDIESLINTVLPEHEVYFAGYSY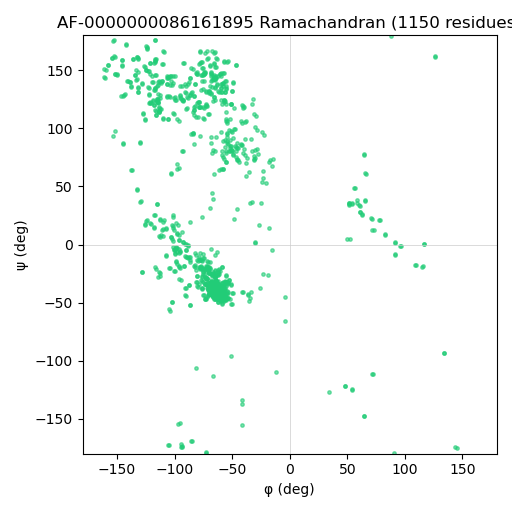GTYLAQRILQLQLPQIAGYVFDGVDVLSSKGDELESSNSNWNEAIKASSRRLLEHCFDDEDCAITFNSRDTVLEEVLDLYDQLDSNISTNACAKLLNQYSQLDPSVALRVWLGGLVADFNSRNQALGMIATVQRCNKDDQLDLESGLHEAFTNMGGYTSYTASSLDVLSDSSEVLYNVVVFSERWAQPAPLKKLRDQFFFDGPFSMDDENLTYQYCMFTGSDEEACKEIKDNLPANTETFHYKRDENVTKPLKLPSHASALIFNGGLDFATPLEFGELLYKKLDGSGQGVMMVNFDYGVHCGGESVAGSWDSPCRDYLTAAFVLHDGGLDKIDTSCMENLPNTTFGLISEDEGSQVYSFDDGSF